Protein AF-0000000075734683 (afdb_homodimer)

InterPro domains:
  IPR002052 DNA methylase, N-6 adenine-specific, conserved site [PS00092] (254-260)
  IPR011639 Type II methyltransferase M.TaqI-like domain [PF07669] (234-326)
  IPR029063 S-adenosyl-L-methionine-dependent methyltransferase superfamily [G3DSA:3.40.50.150] (115-384)
  IPR029063 S-adenosyl-L-methionine-dependent methyltransferase superfamily [SSF53335] (118-366)
  IPR050953 N(4)/N(6)-adenine-specific DNA methyltransferase [PTHR33841] (115-588)

Radius of gyration: 37.83 Å; Cα contacts (8 Å, |Δi|>4): 2515; chains: 2; bounding box: 86×120×78 Å

Foldseek 3Di:
DDPPPPDDPDPPDFADQLAAADPCLVVLLVVLLVVLLVVLVVDDQVCQLLLLLVLLVLLQLLLQVRSQVSVVHHQDADDQPDDNPDDDDPVSSVSSNVNSNSLSNHRLLQSLQSSLQSSLSSHDPVVCQVQLQWAAFLQVLVVLVVVQVVLPDQLCQWQEEAAACFLANNQQVSLVVSVVNVPDDQLVVSLVSCQQRAAYEHQDSRRLSNNLRSNSSSSVVSCVSVVHGRHSRYDHDDSLPDDDPDLVQATLEYEEEWRWDWDDDPPVSCVVQVQQFDPTDIRVLSVVSSNLVRHDQQGKYKYKDFPALLADLGGLSSQLVCQPFWAWAEKEWEPDQPPSIPPGNTTIIITMTHGNDDQDKHWYWYWDQDPVRHIDTDGAEIWGQAPRRSHGTFDGPHVVCHLLSVLLSVFDDFLVLQQKAKDFFPDACVVVLVFADQDDDLQKAFEAELVLQDLVAEGHQDFDDPSGHGIGGADPVRVVQWAQAKFKKWFFFAAPPDPFLTTIYTDDNVRSVVGVTHGYHRRIMTIGGHPDDGLADRLLVSLCSSAPSVRSQLVSGDRDRTDDSRSNRSGRDHRSVLCVVLSVCSVVVHDSVVSNVSRVCRSNPDPVD/DPPPVPDDPDPPDFADQLAAADPCLVVLLVVLLVVLLVVLVVDDQVCQLLLLLVLLVLLQLLLQVRSQVSVVHHQDADDQPDDNPDDDDPVSSVSSNVNSNSLSNHRLLQSLQSSLQSSLSSHDPVVCQVQLQWAAFLQVLVVLVVVQVVLPDQLCQWQEEAAACFLANNQQVSLVVSVVNVPDDQLVVSLVRCQQRAAYEHQDSRRLSNNLRSNSSSSVVSCVSVVDGRHSRYDHDDSLPDDDPDLVQATLEYEEEWRWDWDDDDPVSCVVQVQQFDPTDIRVLSVVSSNLVRHDQQGKYKYKAFPALLADLGGLSSQLVCQPFWAWAEKEWEPDQPPSIPPGNTTIIITMTHGNDDQDKHWYWYWDQDPVRHIDTDGAEIWGQAPRRSHGTFAGPHVVCHLLSVLLSVFDDFLVLQQKAKDFFPDPCVVVLVFADQDDDLQKAFEAELVLQDLVAEGHQDFDDPSGHGIGGADPVRVVQWAQAKFKKWFFFAAPPDPFLTTIYTDDNVRSVVRVTHGYHRRIMTIGGHPDDGLADRLLVSLCSSAPSVRSQLVSGDRDRTDDSSSNRSGRDHRSVLCVVLSVCSVVVHDSVVSNVSRVCRSNPDPVD

Solvent-accessible surface area (backbone atoms only — not comparable to full-atom values): 63178 Å² total; per-residue (Å²): 136,81,82,73,76,74,74,73,84,79,77,72,78,69,52,65,55,46,34,69,80,49,93,52,27,70,60,17,44,53,43,41,38,46,19,48,28,45,39,32,67,73,43,60,72,89,49,16,52,39,41,32,52,33,38,43,50,44,12,51,50,31,20,38,50,46,27,12,63,65,71,72,40,85,62,84,58,74,76,75,79,60,83,71,80,40,81,71,43,62,41,55,47,52,50,21,33,47,44,11,44,40,32,22,32,31,28,48,58,53,26,41,38,53,53,41,45,39,39,44,58,21,34,47,67,71,57,31,55,76,58,29,59,67,73,60,49,55,31,57,42,53,50,45,50,49,52,40,43,75,72,62,56,50,54,70,72,45,28,38,35,19,67,46,32,43,42,22,54,49,60,45,59,48,50,50,47,27,52,59,57,58,53,96,62,60,48,60,57,53,49,51,46,41,58,72,23,39,38,29,23,16,66,50,56,60,33,33,40,43,24,53,34,50,46,38,60,75,41,38,69,43,27,62,76,57,74,48,76,73,60,90,35,59,45,72,39,60,55,85,75,59,75,80,90,52,82,90,66,40,18,42,28,32,38,44,50,55,35,56,54,79,49,87,66,55,68,70,50,43,63,74,46,42,77,44,48,33,88,67,44,40,42,39,59,53,49,48,53,50,42,61,71,41,28,29,81,74,13,34,40,33,39,44,42,63,41,49,57,34,35,34,66,44,24,24,32,36,39,29,46,32,53,65,42,25,19,52,50,33,38,32,39,41,68,63,35,74,72,66,41,85,94,41,88,54,35,38,28,38,37,32,25,28,26,68,43,68,85,49,71,15,45,26,26,33,30,45,77,45,93,86,53,43,59,46,76,39,79,11,43,65,28,59,81,51,91,54,45,50,53,57,42,56,39,39,79,37,52,83,32,30,65,52,50,59,42,43,73,68,36,82,28,29,38,58,75,36,26,31,46,57,40,61,25,68,34,59,58,88,81,42,59,90,36,52,26,47,33,84,49,96,71,38,28,50,29,44,40,46,75,14,45,32,87,86,40,42,63,43,94,45,46,85,55,90,93,46,42,38,15,31,45,66,55,92,85,37,62,84,42,56,42,71,68,58,31,29,36,30,43,18,73,32,46,86,88,44,96,53,57,44,35,18,11,53,46,55,54,66,58,31,63,73,59,60,30,30,32,38,31,49,48,20,30,36,41,29,59,40,100,70,85,44,79,49,53,62,69,45,51,27,51,48,43,52,23,67,62,45,30,53,54,46,56,26,37,48,59,48,44,61,52,49,48,60,47,56,44,61,38,64,32,77,51,73,80,74,41,54,68,54,48,50,40,54,74,66,63,52,59,68,68,60,52,43,52,53,49,45,35,68,64,69,42,60,85,86,110,136,82,81,73,73,74,74,73,82,77,76,71,79,68,50,66,55,46,34,68,82,49,93,52,28,72,60,17,45,53,42,41,38,45,18,46,28,44,40,32,68,73,44,61,72,88,48,15,53,38,41,31,52,33,39,44,51,44,12,51,50,29,20,37,50,45,27,12,62,65,71,72,41,86,63,84,59,73,76,72,80,58,84,72,79,39,80,72,42,62,42,57,47,49,48,21,33,47,43,12,45,41,32,22,32,30,30,46,57,52,27,41,37,53,53,40,44,38,38,45,57,20,34,47,67,71,57,31,54,75,58,29,59,66,71,59,48,58,32,57,43,51,50,46,52,48,52,42,43,75,71,62,58,49,54,70,71,45,27,37,34,19,67,48,32,44,42,22,54,50,61,45,57,49,51,52,49,26,52,61,60,58,55,96,61,60,48,60,57,54,49,52,47,42,57,72,22,39,40,28,23,15,66,49,54,61,33,32,39,44,23,54,34,51,44,37,60,74,39,40,68,42,27,63,76,57,73,47,76,72,60,90,35,59,45,72,39,60,56,86,75,60,73,80,88,51,80,90,67,40,17,42,29,32,40,43,52,54,34,56,52,80,48,88,66,53,69,70,51,43,62,74,46,41,78,43,47,34,86,67,44,41,43,39,58,53,48,49,54,51,42,61,71,42,29,31,80,74,12,32,38,33,40,43,43,65,42,49,55,34,35,36,68,45,24,25,33,36,39,29,47,32,51,65,43,25,20,51,52,36,38,31,39,40,67,63,34,75,75,66,41,85,94,43,89,56,37,36,27,37,36,32,25,29,26,66,42,68,86,50,72,14,45,26,27,32,30,44,77,44,94,86,51,44,60,47,75,40,80,11,43,65,29,57,80,51,90,53,44,50,51,57,44,54,39,39,79,37,53,82,33,30,66,53,49,59,42,43,74,68,36,86,28,30,37,58,73,38,27,33,44,57,40,62,24,67,34,60,58,89,79,41,57,88,37,52,24,51,32,86,48,96,71,37,29,50,29,45,41,46,74,13,44,32,88,88,40,43,64,45,95,46,45,84,55,90,94,47,42,36,15,32,45,64,55,91,84,38,62,83,43,57,43,69,69,56,29,30,37,28,42,18,70,33,46,86,87,46,97,53,56,44,35,19,11,52,46,56,54,68,60,31,63,73,60,60,30,29,32,37,30,49,47,20,30,37,41,29,59,41,99,71,85,44,80,49,52,61,68,44,49,26,52,48,44,52,24,66,64,44,29,53,53,47,57,26,38,48,59,48,45,60,51,49,45,59,47,56,46,61,39,64,32,78,51,74,79,74,41,54,67,55,47,52,39,54,74,67,63,51,56,68,68,59,51,43,52,54,50,46,35,68,64,72,43,60,85,87,110

Secondary structure (DSSP, 8-state):
----------------B-S---TTHHHHHHHHHHHHHHHHHTS-HHHHHHHHHHHHHHHHHHHHHHHHHHHTS---PPPPSS---PPPPHHHHHHHHHHHHHHTTSBHHHHHHHHHHHHHHHS-HHHHHHHT--PPPHHHHHHHHHHHHHTT--TTT--EEETT-TTTTTHHHHHHHHHHHH-S--HHHHHHHHHHHEEEEESSHHHHHHHHHHHHHHTHHHHHHHT-PPP--EEES-GGG---SSGGG-EEEEEE-PPPSEE---HHHHHHTGGG-SSSEEHHHHHHHHHHHHEEEEEEEEEEEESGGGT-GGGHHHHHHHHHH--EEEEEEE---SSSSTT--S-EEEEEEETT---PPEEEEEEEE-TTS-EEEEEEEEE---SSTTSPPP--SSGGGHHHHHHHHT--B-TTTTTEEEEE-SB-GGG-GGGEESS--TT-EEEE-GGGB-TTS-B-----STT--SEE---TT-GGGEE-S--EEEESB--TTSS-S--EEE--HHHHHHHS-EEEBTTEEEEEE-SSS-SS-HHHHHHHHTSHHHHHHHHHH--SSB--HHHHHT--B--GGGGHHHHHHHHTT--HHHHHHHHHHHHH--TT-/----------------B-S---TTHHHHHHHHHHHHHHHHHTS-HHHHHHHHHHHHHHHHHHHHHHHHHHHTS---PPPPSS---PPPPHHHHHHHHHHHHHHTTSBHHHHHHHHHHHHHHHS-HHHHHHHT--PPPHHHHHHHHHHHHHTT--TTT--EEETT-TTTTTHHHHHHHHHHHH-S--HHHHHHHHHHHEEEEESSHHHHHHHHHHHHHHTHHHHHHHT-PPP--EEES-GGG---SSGGG-EEEEEE-PPPSEE---HHHHHHTGGG-SSSEEHHHHHHHHHHHHEEEEEEEEEEEESGGGT-GGGHHHHHHHHHH--EEEEEEE---SSSSTT--S-EEEEEEETT---PPEEEEEEEE-TTS-EEEEEEEEE---SSTTSPPP--SSGGGHHHHHHHHT--B-TTTTTEEEEE-SB-GGG-GGGEESS--TT-EEEE-GGGB-TTS-B-----STT--SEE---TT-GGGEE-S--EEEESB--TTSS-S--EEE--HHHHHHHS-EEEBTTEEEEEE-SSS-SS-HHHHHHHHTSHHHHHHHHTT--SSB--HHHHHT--B--GGGGHHHHHHHHTT--HHHHHHHHHHHHH--TT-

Nearest PDB structures (foldseek):
  8fs2-assembly1_A  TM=7.202E-01  e=3.981E-20  Clostridioides difficile
  7rfk-assembly3_C  TM=6.805E-01  e=1.095E-20  Clostridioides difficile 630
  8cxt-assembly1_A  TM=6.981E-01  e=1.048E-19  Clostridioides difficile 630
  7lnj-assembly3_C  TM=6.291E-01  e=6.459E-20  Clostridioides difficile 630
  8vpg-assembly3_C  TM=6.767E-01  e=1.716E-18  Clostridioides difficile

pLDDT: mean 89.34, std 12.18, range [23.64, 98.75]

Organism: Rhodopseudomonas palustris (strain ATCC BAA-98 / CGA009) (NCBI:txid258594)

Structure (mmCIF, N/CA/C/O backbone):
data_AF-0000000075734683-model_v1
#
loop_
_entity.id
_entity.type
_entity.pdbx_description
1 polymer 'site-specific DNA-methyltransferase (adenine-specific)'
#
loop_
_atom_site.group_PDB
_atom_site.id
_atom_site.type_symbol
_atom_site.label_atom_id
_atom_site.label_alt_id
_atom_site.label_comp_id
_atom_site.label_asym_id
_atom_site.label_entity_id
_atom_site.label_seq_id
_atom_site.pdbx_PDB_ins_code
_atom_site.Cartn_x
_atom_site.Cartn_y
_atom_site.Cartn_z
_atom_site.occupancy
_atom_site.B_iso_or_equiv
_atom_site.auth_seq_id
_atom_site.auth_comp_id
_atom_site.auth_asym_id
_atom_site.auth_atom_id
_atom_site.pdbx_PDB_model_num
ATOM 1 N N . MET A 1 1 ? 13.906 61.562 -9.688 1 24.92 1 MET A N 1
ATOM 2 C CA . MET A 1 1 ? 13.375 60.812 -8.547 1 24.92 1 MET A CA 1
ATOM 3 C C . MET A 1 1 ? 13.742 59.344 -8.648 1 24.92 1 MET A C 1
ATOM 5 O O . MET A 1 1 ? 13.266 58.625 -9.531 1 24.92 1 MET A O 1
ATOM 9 N N . THR A 1 2 ? 15.016 58.906 -8.352 1 24.05 2 THR A N 1
ATOM 10 C CA . THR A 1 2 ? 15.844 57.812 -8.789 1 24.05 2 THR A CA 1
ATOM 11 C C . THR A 1 2 ? 15.406 56.5 -8.117 1 24.05 2 THR A C 1
ATOM 13 O O . THR A 1 2 ? 15.312 56.438 -6.887 1 24.05 2 THR A O 1
ATOM 16 N N . ALA A 1 3 ? 14.492 55.688 -8.836 1 29.78 3 ALA A N 1
ATOM 17 C CA . ALA A 1 3 ? 13.883 54.406 -8.461 1 29.78 3 ALA A CA 1
ATOM 18 C C . ALA A 1 3 ? 14.922 53.438 -7.895 1 29.78 3 ALA A C 1
ATOM 20 O O . ALA A 1 3 ? 15.742 52.906 -8.641 1 29.78 3 ALA A O 1
ATOM 21 N N . THR A 1 4 ? 15.469 53.875 -6.664 1 27.91 4 THR A N 1
ATOM 22 C CA . THR A 1 4 ? 16.484 53 -6.039 1 27.91 4 THR A CA 1
ATOM 23 C C . THR A 1 4 ? 15.977 51.594 -5.906 1 27.91 4 THR A C 1
ATOM 25 O O . THR A 1 4 ? 14.945 51.344 -5.285 1 27.91 4 THR A O 1
ATOM 28 N N . THR A 1 5 ? 16.188 50.75 -6.883 1 30.11 5 THR A N 1
ATOM 29 C CA . THR A 1 5 ? 15.859 49.344 -7.016 1 30.11 5 THR A CA 1
ATOM 30 C C . THR A 1 5 ? 16.328 48.562 -5.793 1 30.11 5 THR A C 1
ATOM 32 O O . THR A 1 5 ? 17.531 48.438 -5.555 1 30.11 5 THR A O 1
ATOM 35 N N . ARG A 1 6 ? 15.602 48.625 -4.621 1 26.2 6 ARG A N 1
ATOM 36 C CA . ARG A 1 6 ? 15.898 47.906 -3.385 1 26.2 6 ARG A CA 1
ATOM 37 C C . ARG A 1 6 ? 16.156 46.438 -3.66 1 26.2 6 ARG A C 1
ATOM 39 O O . ARG A 1 6 ? 15.32 45.781 -4.27 1 26.2 6 ARG A O 1
ATOM 46 N N . LYS A 1 7 ? 17.438 46.25 -3.693 1 34.06 7 LYS A N 1
ATOM 47 C CA . LYS A 1 7 ? 18.078 44.938 -3.783 1 34.06 7 LYS A CA 1
ATOM 48 C C . LYS A 1 7 ? 17.312 43.875 -2.959 1 34.06 7 LYS A C 1
ATOM 50 O O . LYS A 1 7 ? 16.953 44.156 -1.809 1 34.06 7 LYS A O 1
ATOM 55 N N . SER A 1 8 ? 16.609 43 -3.582 1 30.86 8 SER A N 1
ATOM 56 C CA . SER A 1 8 ? 15.875 41.844 -3.104 1 30.86 8 SER A CA 1
ATOM 57 C C . SER A 1 8 ? 16.547 41.219 -1.888 1 30.86 8 SER A C 1
ATOM 59 O O . SER A 1 8 ? 17.766 41.312 -1.746 1 30.86 8 SER A O 1
ATOM 61 N N . PRO A 1 9 ? 15.906 40.969 -0.695 1 33.41 9 PRO A N 1
ATOM 62 C CA . PRO A 1 9 ? 16.438 40.438 0.562 1 33.41 9 PRO A CA 1
ATOM 63 C C . PRO A 1 9 ? 17.422 39.281 0.348 1 33.41 9 PRO A C 1
ATOM 65 O O . PRO A 1 9 ? 17.297 38.531 -0.621 1 33.41 9 PRO A O 1
ATOM 68 N N . THR A 1 10 ? 18.703 39.312 0.816 1 31.86 10 THR A N 1
ATOM 69 C CA . THR A 1 10 ? 19.891 38.469 0.898 1 31.86 10 THR A CA 1
ATOM 70 C C . THR A 1 10 ? 19.531 37.062 1.37 1 31.86 10 THR A C 1
ATOM 72 O O . THR A 1 10 ? 18.875 36.906 2.408 1 31.86 10 THR A O 1
ATOM 75 N N . SER A 1 11 ? 19.156 36.094 0.564 1 36.88 11 SER A N 1
ATOM 76 C CA . SER A 1 11 ? 19.109 34.656 0.831 1 36.88 11 SER A CA 1
ATOM 77 C C . SER A 1 11 ? 20.172 34.25 1.837 1 36.88 11 SER A C 1
ATOM 79 O O . SER A 1 11 ? 21.359 34.5 1.632 1 36.88 11 SER A O 1
ATOM 81 N N . PHE A 1 12 ? 19.984 34.312 3.135 1 36.06 12 PHE A N 1
ATOM 82 C CA . PHE A 1 12 ? 20.922 33.812 4.137 1 36.06 12 PHE A CA 1
ATOM 83 C C . PHE A 1 12 ? 21.594 32.531 3.676 1 36.06 12 PHE A C 1
ATOM 85 O O . PHE A 1 12 ? 20.953 31.688 3.055 1 36.06 12 PHE A O 1
ATOM 92 N N . PRO A 1 13 ? 22.859 32.469 3.711 1 41.28 13 PRO A N 1
ATOM 93 C CA . PRO A 1 13 ? 23.609 31.328 3.23 1 41.28 13 PRO A CA 1
ATOM 94 C C . PRO A 1 13 ? 23.172 30.016 3.9 1 41.28 13 PRO A C 1
ATOM 96 O O . PRO A 1 13 ? 22.922 30 5.109 1 41.28 13 PRO A O 1
ATOM 99 N N . ARG A 1 14 ? 22.516 29.203 3.254 1 51.72 14 ARG A N 1
ATOM 100 C CA . ARG A 1 14 ? 22.266 27.828 3.68 1 51.72 14 ARG A CA 1
ATOM 101 C C . ARG A 1 14 ? 23.484 27.25 4.398 1 51.72 14 ARG A C 1
ATOM 103 O O . ARG A 1 14 ? 24.594 27.766 4.27 1 51.72 14 ARG A O 1
ATOM 110 N N . GLY A 1 15 ? 23.156 26.438 5.488 1 57.25 15 GLY A N 1
ATOM 111 C CA . GLY A 1 15 ? 24.219 25.797 6.238 1 57.25 15 GLY A CA 1
ATOM 112 C C . GLY A 1 15 ? 25.344 25.281 5.359 1 57.25 15 GLY A C 1
ATOM 113 O O . GLY A 1 15 ? 25.172 25.125 4.148 1 57.25 15 GLY A O 1
ATOM 114 N N . ARG A 1 16 ? 26.547 25.203 5.836 1 63.75 16 ARG A N 1
ATOM 115 C CA . ARG A 1 16 ? 27.766 24.766 5.156 1 63.75 16 ARG A CA 1
ATOM 116 C C . ARG A 1 16 ? 27.656 23.297 4.754 1 63.75 16 ARG A C 1
ATOM 118 O O . ARG A 1 16 ? 27.062 22.484 5.477 1 63.75 16 ARG A O 1
ATOM 125 N N . ARG A 1 17 ? 27.984 23 3.521 1 71.38 17 ARG A N 1
ATOM 126 C CA . ARG A 1 17 ? 28.188 21.625 3.072 1 71.38 17 ARG A CA 1
ATOM 127 C C . ARG A 1 17 ? 29.484 21.047 3.648 1 71.38 17 ARG A C 1
ATOM 129 O O . ARG A 1 17 ? 30.531 21.703 3.621 1 71.38 17 ARG A O 1
ATOM 136 N N . LEU A 1 18 ? 29.312 19.938 4.234 1 75.31 18 LEU A N 1
ATOM 137 C CA . LEU A 1 18 ? 30.484 19.375 4.902 1 75.31 18 LEU A CA 1
ATOM 138 C C . LEU A 1 18 ? 31.109 18.266 4.066 1 75.31 18 LEU A C 1
ATOM 140 O O . LEU A 1 18 ? 32 17.562 4.535 1 75.31 18 LEU A O 1
ATOM 144 N N . GLY A 1 19 ? 30.516 17.984 2.822 1 70.69 19 GLY A N 1
ATOM 145 C CA . GLY A 1 19 ? 31.047 16.969 1.946 1 70.69 19 GLY A CA 1
ATOM 146 C C . GLY A 1 19 ? 31.078 17.375 0.486 1 70.69 19 GLY A C 1
ATOM 147 O O . GLY A 1 19 ? 30.703 18.5 0.147 1 70.69 19 GLY A O 1
ATOM 148 N N . PRO A 1 20 ? 31.656 16.375 -0.281 1 70.38 20 PRO A N 1
ATOM 149 C CA . PRO A 1 20 ? 31.703 16.688 -1.711 1 70.38 20 PRO A CA 1
ATOM 150 C C . PRO A 1 20 ? 30.312 16.719 -2.354 1 70.38 20 PRO A C 1
ATOM 152 O O . PRO A 1 20 ? 29.391 16.062 -1.868 1 70.38 20 PRO A O 1
ATOM 155 N N . LEU A 1 21 ? 30.234 17.562 -3.342 1 71.56 21 LEU A N 1
ATOM 156 C CA . LEU A 1 21 ? 28.969 17.688 -4.043 1 71.56 21 LEU A CA 1
ATOM 157 C C . LEU A 1 21 ? 28.609 16.406 -4.789 1 71.56 21 LEU A C 1
ATOM 159 O O . LEU A 1 21 ? 29.453 15.844 -5.484 1 71.56 21 LEU A O 1
ATOM 163 N N . VAL A 1 22 ? 27.531 15.859 -4.477 1 73.75 22 VAL A N 1
ATOM 164 C CA . VAL A 1 22 ? 26.922 14.758 -5.211 1 73.75 22 VAL A CA 1
ATOM 165 C C . VAL A 1 22 ? 25.641 15.234 -5.891 1 73.75 22 VAL A C 1
ATOM 167 O O . VAL A 1 22 ? 24.609 15.438 -5.23 1 73.75 22 VAL A O 1
ATOM 170 N N . PRO A 1 23 ? 25.656 15.469 -7.195 1 73 23 PRO A N 1
ATOM 171 C CA . PRO A 1 23 ? 24.578 16.156 -7.898 1 73 23 PRO A CA 1
ATOM 172 C C . PRO A 1 23 ? 23.219 15.516 -7.668 1 73 23 PRO A C 1
ATOM 174 O O . PRO A 1 23 ? 22.203 16.219 -7.621 1 73 23 PRO A O 1
ATOM 177 N N . ASP A 1 24 ? 23.156 14.227 -7.422 1 85.31 24 ASP A N 1
ATOM 178 C CA . ASP A 1 24 ? 21.828 13.617 -7.344 1 85.31 24 ASP A CA 1
ATOM 179 C C . ASP A 1 24 ? 21.422 13.375 -5.891 1 85.31 24 ASP A C 1
ATOM 181 O O . ASP A 1 24 ? 20.547 12.555 -5.613 1 85.31 24 ASP A O 1
ATOM 185 N N . ALA A 1 25 ? 22 14.086 -4.984 1 86.56 25 ALA A N 1
ATOM 186 C CA . ALA A 1 25 ? 21.828 13.797 -3.564 1 86.56 25 ALA A CA 1
ATOM 187 C C . ALA A 1 25 ? 20.359 13.914 -3.158 1 86.56 25 ALA A C 1
ATOM 189 O O . ALA A 1 25 ? 19.812 13.016 -2.514 1 86.56 25 ALA A O 1
ATOM 190 N N . PRO A 1 26 ? 19.656 15 -3.586 1 84.62 26 PRO A N 1
ATOM 191 C CA . PRO A 1 26 ? 18.266 15.094 -3.166 1 84.62 26 PRO A CA 1
ATOM 192 C C . PRO A 1 26 ? 17.422 13.93 -3.668 1 84.62 26 PRO A C 1
ATOM 194 O O . PRO A 1 26 ? 16.609 13.375 -2.914 1 84.62 26 PRO A O 1
ATOM 197 N N . VAL A 1 27 ? 17.688 13.539 -4.855 1 89.25 27 VAL A N 1
ATOM 198 C CA . VAL A 1 27 ? 16.938 12.445 -5.461 1 89.25 27 VAL A CA 1
ATOM 199 C C . VAL A 1 27 ? 17.312 11.125 -4.801 1 89.25 27 VAL A C 1
ATOM 201 O O . VAL A 1 27 ? 16.453 10.281 -4.539 1 89.25 27 VAL A O 1
ATOM 204 N N . SER A 1 28 ? 18.562 10.984 -4.551 1 92.81 28 SER A N 1
ATOM 205 C CA . SER A 1 28 ? 19.062 9.773 -3.908 1 92.81 28 SER A CA 1
ATOM 206 C C . SER A 1 28 ? 18.5 9.625 -2.496 1 92.81 28 SER A C 1
ATOM 208 O O . SER A 1 28 ? 18.156 8.523 -2.074 1 92.81 28 SER A O 1
ATOM 210 N N . LEU A 1 29 ? 18.469 10.719 -1.813 1 93.62 29 LEU A N 1
ATOM 211 C CA . LEU A 1 29 ? 17.984 10.695 -0.439 1 93.62 29 LEU A CA 1
ATOM 212 C C . LEU A 1 29 ? 16.484 10.391 -0.399 1 93.62 29 LEU A C 1
ATOM 214 O O . LEU A 1 29 ? 16.031 9.633 0.46 1 93.62 29 LEU A O 1
ATOM 218 N N . GLN A 1 30 ? 15.789 10.977 -1.32 1 91.25 30 GLN A N 1
ATOM 219 C CA . GLN A 1 30 ? 14.367 10.672 -1.407 1 91.25 30 GLN A CA 1
ATOM 220 C C . GLN A 1 30 ? 14.141 9.195 -1.714 1 91.25 30 GLN A C 1
ATOM 222 O O . GLN A 1 30 ? 13.289 8.547 -1.1 1 91.25 30 GLN A O 1
ATOM 227 N N . ALA A 1 31 ? 14.867 8.656 -2.643 1 94.56 31 ALA A N 1
ATOM 228 C CA . ALA A 1 31 ? 14.789 7.234 -2.988 1 94.56 31 ALA A CA 1
ATOM 229 C C . ALA A 1 31 ? 15.117 6.359 -1.785 1 94.56 31 ALA A C 1
ATOM 231 O O . ALA A 1 31 ? 14.414 5.383 -1.506 1 94.56 31 ALA A O 1
ATOM 232 N N . GLY A 1 32 ? 16.188 6.703 -1.137 1 96.31 32 GLY A N 1
ATOM 233 C CA . GLY A 1 32 ? 16.594 5.938 0.025 1 96.31 32 GLY A CA 1
ATOM 234 C C . GLY A 1 32 ? 15.57 5.918 1.134 1 96.31 32 GLY A C 1
ATOM 235 O O . GLY A 1 32 ? 15.391 4.902 1.808 1 96.31 32 GLY A O 1
ATOM 236 N N . ARG A 1 33 ? 14.969 7.035 1.329 1 94.88 33 ARG A N 1
ATOM 237 C CA . ARG A 1 33 ? 13.938 7.113 2.355 1 94.88 33 ARG A CA 1
ATOM 238 C C . ARG A 1 33 ? 12.773 6.176 2.031 1 94.88 33 ARG A C 1
ATOM 240 O O . ARG A 1 33 ? 12.266 5.48 2.914 1 94.88 33 ARG A O 1
ATOM 247 N N . VAL A 1 34 ? 12.367 6.156 0.803 1 95.31 34 VAL A N 1
ATOM 248 C CA . VAL A 1 34 ? 11.297 5.277 0.357 1 95.31 34 VAL A CA 1
ATOM 249 C C . VAL A 1 34 ? 11.688 3.82 0.592 1 95.31 34 VAL A C 1
ATOM 251 O O . VAL A 1 34 ? 10.867 3.02 1.062 1 95.31 34 VAL A O 1
ATOM 254 N N . MET A 1 35 ? 12.867 3.486 0.249 1 97.56 35 MET A N 1
ATOM 255 C CA . MET A 1 35 ? 13.391 2.137 0.439 1 97.56 35 MET A CA 1
ATOM 256 C C . MET A 1 35 ? 13.398 1.759 1.917 1 97.56 35 MET A C 1
ATOM 258 O O . MET A 1 35 ? 12.945 0.674 2.285 1 97.56 35 MET A O 1
ATOM 262 N N . ALA A 1 36 ? 13.859 2.701 2.73 1 97.62 36 ALA A N 1
ATOM 263 C CA . ALA A 1 36 ? 13.953 2.453 4.168 1 97.62 36 ALA A CA 1
ATOM 264 C C . ALA A 1 36 ? 12.57 2.246 4.777 1 97.62 36 ALA A C 1
ATOM 266 O O . ALA A 1 36 ? 12.375 1.351 5.605 1 97.62 36 ALA A O 1
ATOM 267 N N . GLU A 1 37 ? 11.688 3.111 4.398 1 96.19 37 GLU A N 1
ATOM 268 C CA . GLU A 1 37 ? 10.32 3.006 4.891 1 96.19 37 GLU A CA 1
ATOM 269 C C . GLU A 1 37 ? 9.703 1.661 4.516 1 96.19 37 GLU A C 1
ATOM 271 O O . GLU A 1 37 ? 9.062 1.012 5.352 1 96.19 37 GLU A O 1
ATOM 276 N N . ALA A 1 38 ? 9.875 1.245 3.301 1 96.38 38 ALA A N 1
ATOM 277 C CA . ALA A 1 38 ? 9.312 -0.02 2.828 1 96.38 38 ALA A CA 1
ATOM 278 C C . ALA A 1 38 ? 9.93 -1.202 3.568 1 96.38 38 ALA A C 1
ATOM 280 O O . ALA A 1 38 ? 9.234 -2.154 3.924 1 96.38 38 ALA A O 1
ATOM 281 N N . TRP A 1 39 ? 11.203 -1.205 3.709 1 97.12 39 TRP A N 1
ATOM 282 C CA . TRP A 1 39 ? 11.883 -2.262 4.449 1 97.12 39 TRP A CA 1
ATOM 283 C C . TRP A 1 39 ? 11.352 -2.365 5.871 1 97.12 39 TRP A C 1
ATOM 285 O O . TRP A 1 39 ? 11.031 -3.459 6.344 1 97.12 39 TRP A O 1
ATOM 295 N N . SER A 1 40 ? 11.281 -1.195 6.516 1 97 40 SER A N 1
ATOM 296 C CA . SER A 1 40 ? 10.805 -1.174 7.895 1 97 40 SER A CA 1
ATOM 297 C C . SER A 1 40 ? 9.383 -1.722 7.992 1 97 40 SER A C 1
ATOM 299 O O . SER A 1 40 ? 9.039 -2.395 8.969 1 97 40 SER A O 1
ATOM 301 N N . ALA A 1 41 ? 8.578 -1.449 7.078 1 95.12 41 ALA A N 1
ATOM 302 C CA . ALA A 1 41 ? 7.176 -1.853 7.074 1 95.12 41 ALA A CA 1
ATOM 303 C C . ALA A 1 41 ? 7.039 -3.371 7.008 1 95.12 41 ALA A C 1
ATOM 305 O O . ALA A 1 41 ? 5.988 -3.922 7.344 1 95.12 41 ALA A O 1
ATOM 306 N N . GLN A 1 42 ? 8.055 -4.094 6.508 1 93.25 42 GLN A N 1
ATOM 307 C CA . GLN A 1 42 ? 8.023 -5.547 6.426 1 93.25 42 GLN A CA 1
ATOM 308 C C . GLN A 1 42 ? 8.297 -6.184 7.785 1 93.25 42 GLN A C 1
ATOM 310 O O . GLN A 1 42 ? 8.039 -7.371 7.988 1 93.25 42 GLN A O 1
ATOM 315 N N . LEU A 1 43 ? 8.844 -5.406 8.727 1 94.62 43 LEU A N 1
ATOM 316 C CA . LEU A 1 43 ? 9.219 -5.922 10.039 1 94.62 43 LEU A CA 1
ATOM 317 C C . LEU A 1 43 ? 8.008 -5.973 10.961 1 94.62 43 LEU A C 1
ATOM 319 O O . LEU A 1 43 ? 7.055 -5.207 10.789 1 94.62 43 LEU A O 1
ATOM 323 N N . PRO A 1 44 ? 8.023 -6.93 11.953 1 93 44 PRO A N 1
ATOM 324 C CA . PRO A 1 44 ? 7 -6.859 13 1 93 44 PRO A CA 1
ATOM 325 C C . PRO A 1 44 ? 6.941 -5.496 13.68 1 93 44 PRO A C 1
ATOM 327 O O . PRO A 1 44 ? 7.984 -4.875 13.914 1 93 44 PRO A O 1
ATOM 330 N N . GLU A 1 45 ? 5.785 -5.012 13.914 1 91.5 45 GLU A N 1
ATOM 331 C CA . GLU A 1 45 ? 5.559 -3.66 14.414 1 91.5 45 GLU A CA 1
ATOM 332 C C . GLU A 1 45 ? 6.395 -3.387 15.664 1 91.5 45 GLU A C 1
ATOM 334 O O . GLU A 1 45 ? 6.941 -2.293 15.828 1 91.5 45 GLU A O 1
ATOM 339 N N . GLN A 1 46 ? 6.617 -4.355 16.531 1 92 46 GLN A N 1
ATOM 340 C CA . GLN A 1 46 ? 7.324 -4.184 17.797 1 92 46 GLN A CA 1
ATOM 341 C C . GLN A 1 46 ? 8.82 -3.979 17.562 1 92 46 GLN A C 1
ATOM 343 O O . GLN A 1 46 ? 9.523 -3.465 18.438 1 92 46 GLN A O 1
ATOM 348 N N . ARG A 1 47 ? 9.289 -4.336 16.391 1 94.94 47 ARG A N 1
ATOM 349 C CA . ARG A 1 47 ? 10.719 -4.27 16.109 1 94.94 47 ARG A CA 1
ATOM 350 C C . ARG A 1 47 ? 11.047 -3.055 15.25 1 94.94 47 ARG A C 1
ATOM 352 O O . ARG A 1 47 ? 12.219 -2.701 15.094 1 94.94 47 ARG A O 1
ATOM 359 N N . ARG A 1 48 ? 10.047 -2.414 14.766 1 96.06 48 ARG A N 1
ATOM 360 C CA . ARG A 1 48 ? 10.25 -1.36 13.781 1 96.06 48 ARG A CA 1
ATOM 361 C C . ARG A 1 48 ? 11 -0.18 14.383 1 96.06 48 ARG A C 1
ATOM 363 O O . ARG A 1 48 ? 11.914 0.37 13.766 1 96.06 48 ARG A O 1
ATOM 370 N N . GLN A 1 49 ? 10.633 0.193 15.57 1 96.12 49 GLN A N 1
ATOM 371 C CA . GLN A 1 49 ? 11.297 1.331 16.188 1 96.12 49 GLN A CA 1
ATOM 372 C C . GLN A 1 49 ? 12.773 1.027 16.453 1 96.12 49 GLN A C 1
ATOM 374 O O . GLN A 1 49 ? 13.641 1.875 16.219 1 96.12 49 GLN A O 1
ATOM 379 N N . HIS A 1 50 ? 13.078 -0.145 16.938 1 97.38 50 HIS A N 1
ATOM 380 C CA . HIS A 1 50 ? 14.453 -0.552 17.203 1 97.38 50 HIS A CA 1
ATOM 381 C C . HIS A 1 50 ? 15.273 -0.59 15.914 1 97.38 50 HIS A C 1
ATOM 383 O O . HIS A 1 50 ? 16.438 -0.192 15.898 1 97.38 50 HIS A O 1
ATOM 389 N N . ALA A 1 51 ? 14.641 -1.083 14.859 1 97.94 51 ALA A N 1
ATOM 390 C CA . ALA A 1 51 ? 15.297 -1.106 13.555 1 97.94 51 ALA A CA 1
ATOM 391 C C . ALA A 1 51 ? 15.57 0.308 13.055 1 97.94 51 ALA A C 1
ATOM 393 O O . ALA A 1 51 ? 16.641 0.578 12.492 1 97.94 51 ALA A O 1
ATOM 394 N N . ALA A 1 52 ? 14.609 1.206 13.289 1 97.88 52 ALA A N 1
ATOM 395 C CA . ALA A 1 52 ? 14.766 2.598 12.875 1 97.88 52 ALA A CA 1
ATOM 396 C C . ALA A 1 52 ? 15.922 3.262 13.625 1 97.88 52 ALA A C 1
ATOM 398 O O . ALA A 1 52 ? 16.703 4.008 13.031 1 97.88 52 ALA A O 1
ATOM 399 N N . TRP A 1 53 ? 16.062 2.973 14.938 1 98.19 53 TRP A N 1
ATOM 400 C CA . TRP A 1 53 ? 17.172 3.498 15.734 1 98.19 53 TRP A CA 1
ATOM 401 C C . TRP A 1 53 ? 18.516 3.078 15.148 1 98.19 53 TRP A C 1
ATOM 403 O O . TRP A 1 53 ? 19.391 3.914 14.945 1 98.19 53 TRP A O 1
ATOM 413 N N . SER A 1 54 ? 18.609 1.806 14.859 1 98.44 54 SER A N 1
ATOM 414 C CA . SER A 1 54 ? 19.859 1.267 14.336 1 98.44 54 SER A CA 1
ATOM 415 C C . SER A 1 54 ? 20.172 1.838 12.953 1 98.44 54 SER A C 1
ATOM 417 O O . SER A 1 54 ? 21.312 2.205 12.672 1 98.44 54 SER A O 1
ATOM 419 N N . PHE A 1 55 ? 19.203 1.894 12.117 1 98.5 55 PHE A N 1
ATOM 420 C CA . PHE A 1 55 ? 19.375 2.359 10.742 1 98.5 55 PHE A CA 1
ATOM 421 C C . PHE A 1 55 ? 19.828 3.814 10.719 1 98.5 55 PHE A C 1
ATOM 423 O O . PHE A 1 55 ? 20.812 4.148 10.07 1 98.5 55 PHE A O 1
ATOM 430 N N . VAL A 1 56 ? 19.109 4.691 11.438 1 98.31 56 VAL A N 1
ATOM 431 C CA . VAL A 1 56 ? 19.391 6.121 11.391 1 98.31 56 VAL A CA 1
ATOM 432 C C . VAL A 1 56 ? 20.703 6.418 12.102 1 98.31 56 VAL A C 1
ATOM 434 O O . VAL A 1 56 ? 21.453 7.312 11.695 1 98.31 56 VAL A O 1
ATOM 437 N N . THR A 1 57 ? 21 5.684 13.188 1 98.19 57 THR A N 1
ATOM 438 C CA . THR A 1 57 ? 22.297 5.82 13.828 1 98.19 57 THR A CA 1
ATOM 439 C C . THR A 1 57 ? 23.422 5.539 12.836 1 98.19 57 THR A C 1
ATOM 441 O O . THR A 1 57 ? 24.391 6.301 12.75 1 98.19 57 THR A O 1
ATOM 444 N N . GLU A 1 58 ? 23.25 4.449 12.062 1 97.88 58 GLU A N 1
ATOM 445 C CA . GLU A 1 58 ? 24.25 4.098 11.047 1 97.88 58 GLU A CA 1
ATOM 446 C C . GLU A 1 58 ? 24.375 5.203 10.008 1 97.88 58 GLU A C 1
ATOM 448 O O . GLU A 1 58 ? 25.484 5.516 9.57 1 97.88 58 GLU A O 1
ATOM 453 N N . ALA A 1 59 ? 23.328 5.797 9.609 1 97.88 59 ALA A N 1
ATOM 454 C CA . ALA A 1 59 ? 23.344 6.875 8.625 1 97.88 59 ALA A CA 1
ATOM 455 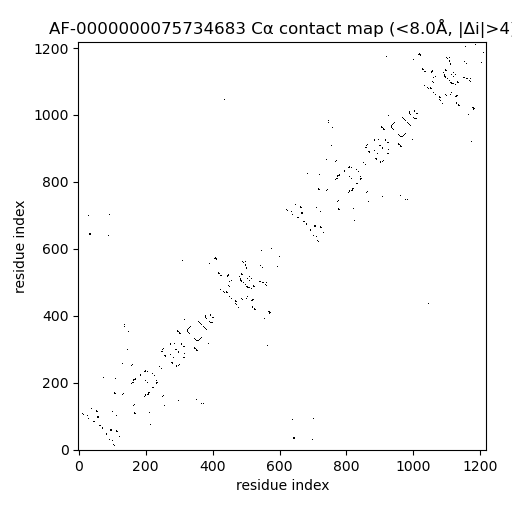C C . ALA A 1 59 ? 24.062 8.102 9.172 1 97.88 59 ALA A C 1
ATOM 457 O O . ALA A 1 59 ? 24.906 8.703 8.484 1 97.88 59 ALA A O 1
ATOM 458 N N . VAL A 1 60 ? 23.766 8.477 10.422 1 97.31 60 VAL A N 1
ATOM 459 C CA . VAL A 1 60 ? 24.359 9.648 11.047 1 97.31 60 VAL A CA 1
ATOM 460 C C . VAL A 1 60 ? 25.859 9.43 11.227 1 97.31 60 VAL A C 1
ATOM 462 O O . VAL A 1 60 ? 26.672 10.328 10.992 1 97.31 60 VAL A O 1
ATOM 465 N N . ARG A 1 61 ? 26.219 8.234 11.625 1 96.31 61 ARG A N 1
ATOM 466 C CA . ARG A 1 61 ? 27.641 7.902 11.773 1 96.31 61 ARG A CA 1
ATOM 467 C C . ARG A 1 61 ? 28.359 8.008 10.43 1 96.31 61 ARG A C 1
ATOM 469 O O . ARG A 1 61 ? 29.484 8.492 10.367 1 96.31 61 ARG A O 1
ATOM 476 N N . SER A 1 62 ? 27.672 7.477 9.438 1 95.94 62 SER A N 1
ATOM 477 C CA . SER A 1 62 ? 28.25 7.566 8.102 1 95.94 62 SER A CA 1
ATOM 478 C C . SER A 1 62 ? 28.406 9.023 7.664 1 95.94 62 SER A C 1
ATOM 480 O O . SER A 1 62 ? 29.406 9.383 7.043 1 95.94 62 SER A O 1
ATOM 482 N N . TYR A 1 63 ? 27.438 9.844 7.953 1 96.12 63 TYR A N 1
ATOM 483 C CA . TYR A 1 63 ? 27.547 11.273 7.699 1 96.12 63 TYR A CA 1
ATOM 484 C C . TYR A 1 63 ? 28.75 11.875 8.414 1 96.12 63 TYR A C 1
ATOM 486 O O . TYR A 1 63 ? 29.547 12.602 7.812 1 96.12 63 TYR A O 1
ATOM 494 N N . ALA A 1 64 ? 28.828 11.602 9.695 1 94.88 64 ALA A N 1
ATOM 495 C CA . ALA A 1 64 ? 29.906 12.148 10.508 1 94.88 64 ALA A CA 1
ATOM 496 C C . ALA A 1 64 ? 31.281 11.719 9.984 1 94.88 64 ALA A C 1
ATOM 498 O O . ALA A 1 64 ? 32.219 12.516 9.969 1 94.88 64 ALA A O 1
ATOM 499 N N . GLN A 1 65 ? 31.344 10.492 9.57 1 93.75 65 GLN A N 1
ATOM 500 C CA . GLN A 1 65 ? 32.594 9.977 9.016 1 93.75 65 GLN A CA 1
ATOM 501 C C . GLN A 1 65 ? 32.969 10.719 7.73 1 93.75 65 GLN A C 1
ATOM 503 O O . GLN A 1 65 ? 34.094 11.156 7.566 1 93.75 65 GLN A O 1
ATOM 508 N N . ALA A 1 66 ? 32 10.82 6.859 1 92.38 66 ALA A N 1
ATOM 509 C CA . ALA A 1 66 ? 32.25 11.523 5.598 1 92.38 66 ALA A CA 1
ATOM 510 C C . ALA A 1 66 ? 32.625 12.984 5.84 1 92.38 66 ALA A C 1
ATOM 512 O O . ALA A 1 66 ? 33.531 13.516 5.191 1 92.38 66 ALA A O 1
ATOM 513 N N . ALA A 1 67 ? 31.922 13.633 6.73 1 91.12 67 ALA A N 1
ATOM 514 C CA . ALA A 1 67 ? 32.219 15.016 7.086 1 91.12 67 ALA A CA 1
ATOM 515 C C . ALA A 1 67 ? 33.625 15.141 7.68 1 91.12 67 ALA A C 1
ATOM 517 O O . ALA A 1 67 ? 34.344 16.094 7.379 1 91.12 67 ALA A O 1
ATOM 518 N N . GLY A 1 68 ? 33.938 14.219 8.523 1 89.62 68 GLY A N 1
ATOM 519 C CA . GLY A 1 68 ? 35.25 14.211 9.109 1 89.62 68 GLY A CA 1
ATOM 520 C C . GLY A 1 68 ? 36.375 14.078 8.078 1 89.62 68 GLY A C 1
ATOM 521 O O . GLY A 1 68 ? 37.406 14.727 8.195 1 89.62 68 GLY A O 1
ATOM 522 N N . GLU A 1 69 ? 36.156 13.227 7.164 1 88.75 69 GLU A N 1
ATOM 523 C CA . GLU A 1 69 ? 37.125 13.055 6.086 1 88.75 69 GLU A CA 1
ATOM 524 C C . GLU A 1 69 ? 37.312 14.352 5.32 1 88.75 69 GLU A C 1
ATOM 526 O O . GLU A 1 69 ? 38.469 14.695 4.957 1 88.75 69 GLU A O 1
ATOM 531 N N . THR A 1 70 ? 36.312 15.023 5.07 1 84.38 70 THR A N 1
ATOM 532 C CA . THR A 1 70 ? 36.375 16.281 4.348 1 84.38 70 THR A CA 1
ATOM 533 C C . THR A 1 70 ? 37.094 17.344 5.188 1 84.38 70 THR A C 1
ATOM 535 O O . THR A 1 70 ? 37.875 18.141 4.664 1 84.38 70 THR A O 1
ATOM 538 N N . LEU A 1 71 ? 36.781 17.344 6.512 1 83.44 71 LEU A N 1
ATOM 539 C CA . LEU A 1 71 ? 37.344 18.344 7.418 1 83.44 71 LEU A CA 1
ATOM 540 C C . LEU A 1 71 ? 38.75 17.953 7.855 1 83.44 71 LEU A C 1
ATOM 542 O O . LEU A 1 71 ? 39.5 18.766 8.406 1 83.44 71 LEU A O 1
ATOM 546 N N . GLY A 1 72 ? 39.125 16.703 7.555 1 81.38 72 GLY A N 1
ATOM 547 C CA . GLY A 1 72 ? 40.469 16.219 7.938 1 81.38 72 GLY A CA 1
ATOM 548 C C . GLY A 1 72 ? 40.562 15.859 9.406 1 81.38 72 GLY A C 1
ATOM 549 O O . GLY A 1 72 ? 41.625 15.898 9.992 1 81.38 72 GLY A O 1
ATOM 550 N N . CYS A 1 73 ? 39.375 15.734 10.023 1 81.44 73 CYS A N 1
ATOM 551 C CA . CYS A 1 73 ? 39.344 15.359 11.43 1 81.44 73 CYS A CA 1
ATOM 552 C C . CYS A 1 73 ? 38.125 14.5 11.758 1 81.44 73 CYS A C 1
ATOM 554 O O . CYS A 1 73 ? 37.094 14.594 11.086 1 81.44 73 CYS A O 1
ATOM 556 N N . SER A 1 74 ? 38.375 13.672 12.734 1 84.75 74 SER A N 1
ATOM 557 C CA . SER A 1 74 ? 37.25 12.844 13.188 1 84.75 74 SER A CA 1
ATOM 558 C C . SER A 1 74 ? 36.219 13.656 13.969 1 84.75 74 SER A C 1
ATOM 560 O O . SER A 1 74 ? 36.594 14.516 14.773 1 84.75 74 SER A O 1
ATOM 562 N N . LEU A 1 75 ? 35 13.508 13.617 1 87.06 75 LEU A N 1
ATOM 563 C CA . LEU A 1 75 ? 33.938 14.133 14.375 1 87.06 75 LEU A CA 1
ATOM 564 C C . LEU A 1 75 ? 33.438 13.203 15.484 1 87.06 75 LEU A C 1
ATOM 566 O O . LEU A 1 75 ? 33.062 12.062 15.219 1 87.06 75 LEU A O 1
ATOM 570 N N . ASN A 1 76 ? 33.594 13.555 16.703 1 84.62 76 ASN A N 1
ATOM 571 C CA . ASN A 1 76 ? 33.156 12.766 17.844 1 84.62 76 ASN A CA 1
ATOM 572 C C . ASN A 1 76 ? 31.75 13.148 18.281 1 84.62 76 ASN A C 1
ATOM 574 O O . ASN A 1 76 ? 31.562 14.141 18.984 1 84.62 76 ASN A O 1
ATOM 578 N N . ILE A 1 77 ? 30.812 12.398 17.828 1 91.31 77 ILE A N 1
ATOM 579 C CA . ILE A 1 77 ? 29.422 12.656 18.219 1 91.31 77 ILE A CA 1
ATOM 580 C C . ILE A 1 77 ? 29.078 11.836 19.453 1 91.31 77 ILE A C 1
ATOM 582 O O . ILE A 1 77 ? 29.609 10.734 19.641 1 91.31 77 ILE A O 1
ATOM 586 N N . SER A 1 78 ? 28.266 12.375 20.281 1 91.81 78 SER A N 1
ATOM 587 C CA . SER A 1 78 ? 27.812 11.672 21.484 1 91.81 78 SER A CA 1
ATOM 588 C C . SER A 1 78 ? 27.172 10.336 21.125 1 91.81 78 SER A C 1
ATOM 590 O O . SER A 1 78 ? 26.516 10.211 20.094 1 91.81 78 SER A O 1
ATOM 592 N N . PRO A 1 79 ? 27.438 9.359 21.953 1 93.12 79 PRO A N 1
ATOM 593 C CA . PRO A 1 79 ? 26.781 8.07 21.719 1 93.12 79 PRO A CA 1
ATOM 594 C C . PRO A 1 79 ? 25.25 8.156 21.812 1 93.12 79 PRO A C 1
ATOM 596 O O . PRO A 1 79 ? 24.719 8.977 22.562 1 93.12 79 PRO A O 1
ATOM 599 N N . VAL A 1 80 ? 24.656 7.234 21.094 1 94.69 80 VAL A N 1
ATOM 600 C CA . VAL A 1 80 ? 23.188 7.156 21.109 1 94.69 80 VAL A CA 1
ATOM 601 C C . VAL A 1 80 ? 22.703 6.805 22.516 1 94.69 80 VAL A C 1
ATOM 603 O O . VAL A 1 80 ? 23.312 5.973 23.203 1 94.69 80 VAL A O 1
ATOM 606 N N . THR A 1 81 ? 21.625 7.434 22.938 1 93 81 THR A N 1
ATOM 607 C CA . THR A 1 81 ? 21.172 7.316 24.312 1 93 81 THR A CA 1
ATOM 608 C C . THR A 1 81 ? 20.234 6.121 24.484 1 93 81 THR A C 1
ATOM 610 O O . THR A 1 81 ? 19.906 5.73 25.609 1 93 81 THR A O 1
ATOM 613 N N . VAL A 1 82 ? 19.781 5.527 23.375 1 95.31 82 VAL A N 1
ATOM 614 C CA . VAL A 1 82 ? 18.922 4.348 23.422 1 95.31 82 VAL A CA 1
ATOM 615 C C . VAL A 1 82 ? 19.734 3.102 23.094 1 95.31 82 VAL A C 1
ATOM 617 O O . VAL A 1 82 ? 20.766 3.188 22.422 1 95.31 82 VAL A O 1
ATOM 620 N N . ALA A 1 83 ? 19.266 1.946 23.562 1 95.5 83 ALA A N 1
ATOM 621 C CA . ALA A 1 83 ? 19.953 0.692 23.25 1 95.5 83 ALA A CA 1
ATOM 622 C C . ALA A 1 83 ? 19.656 0.247 21.828 1 95.5 83 ALA A C 1
ATOM 624 O O . ALA A 1 83 ? 18.5 0.108 21.438 1 95.5 83 ALA A O 1
ATOM 625 N N . LEU A 1 84 ? 20.672 0.087 21.078 1 96.69 84 LEU A N 1
ATOM 626 C CA . LEU A 1 84 ? 20.531 -0.422 19.719 1 96.69 84 LEU A CA 1
ATOM 627 C C . LEU A 1 84 ? 20.469 -1.946 19.703 1 96.69 84 LEU A C 1
ATOM 629 O O . LEU A 1 84 ? 21.5 -2.609 19.562 1 96.69 84 LEU A O 1
ATOM 633 N N . THR A 1 85 ? 19.281 -2.527 19.703 1 95.62 85 THR A N 1
ATOM 634 C CA . THR A 1 85 ? 19.109 -3.963 19.891 1 95.62 85 THR A CA 1
ATOM 635 C C . THR A 1 85 ? 18.828 -4.648 18.547 1 95.62 85 THR A C 1
ATOM 637 O O . THR A 1 85 ? 18.766 -5.879 18.484 1 95.62 85 THR A O 1
ATOM 640 N N . TYR A 1 86 ? 18.594 -3.936 17.531 1 96.31 86 TYR A N 1
ATOM 641 C CA . TYR A 1 86 ? 18.312 -4.527 16.234 1 96.31 86 TYR A CA 1
ATOM 642 C C . TYR A 1 86 ? 19.562 -4.547 15.352 1 96.31 86 TYR A C 1
ATOM 644 O O . TYR A 1 86 ? 20.141 -3.496 15.07 1 96.31 86 TYR A O 1
ATOM 652 N N . ASN A 1 87 ? 19.906 -5.711 14.883 1 95.44 87 ASN A N 1
ATOM 653 C CA . ASN A 1 87 ? 21.031 -5.848 13.969 1 95.44 87 ASN A CA 1
ATOM 654 C C . ASN A 1 87 ? 20.594 -5.703 12.516 1 95.44 87 ASN A C 1
ATOM 656 O O . ASN A 1 87 ? 19.828 -6.527 12.008 1 95.44 87 ASN A O 1
ATOM 660 N N . LEU A 1 88 ? 21.094 -4.719 11.852 1 96.25 88 LEU A N 1
ATOM 661 C CA . LEU A 1 88 ? 20.719 -4.477 10.461 1 96.25 88 LEU A CA 1
ATOM 662 C C . LEU A 1 88 ? 21.297 -5.555 9.555 1 96.25 88 LEU A C 1
ATOM 664 O O . LEU A 1 88 ? 22.438 -6 9.75 1 96.25 88 LEU A O 1
ATOM 668 N N . ASN A 1 89 ? 20.5 -6.039 8.594 1 93.69 89 ASN A N 1
ATOM 669 C CA . ASN A 1 89 ? 21.078 -6.848 7.527 1 93.69 89 ASN A CA 1
ATOM 670 C C . ASN A 1 89 ? 21.969 -6.008 6.602 1 93.69 89 ASN A C 1
ATOM 672 O O . ASN A 1 89 ? 21.969 -4.781 6.699 1 93.69 89 ASN A O 1
ATOM 676 N N . THR A 1 90 ? 22.641 -6.602 5.703 1 93.94 90 THR A N 1
ATOM 677 C CA . THR A 1 90 ? 23.625 -5.949 4.863 1 93.94 90 THR A CA 1
ATOM 678 C C . THR A 1 90 ? 22.984 -4.891 3.977 1 93.94 90 THR A C 1
ATOM 680 O O . THR A 1 90 ? 23.516 -3.783 3.84 1 93.94 90 THR A O 1
ATOM 683 N N . SER A 1 91 ? 21.891 -5.195 3.402 1 94.56 91 SER A N 1
ATOM 684 C CA . SER A 1 91 ? 21.219 -4.258 2.5 1 94.56 91 SER A CA 1
ATOM 685 C C . SER A 1 91 ? 20.781 -3.002 3.24 1 94.56 91 SER A C 1
ATOM 687 O O . SER A 1 91 ? 20.984 -1.886 2.756 1 94.56 91 SER A O 1
ATOM 689 N N . ALA A 1 92 ? 20.188 -3.205 4.406 1 96.62 92 ALA A N 1
ATOM 690 C CA . ALA A 1 92 ? 19.734 -2.07 5.207 1 96.62 92 ALA A CA 1
ATOM 691 C C . ALA A 1 92 ? 20.922 -1.236 5.691 1 96.62 92 ALA A C 1
ATOM 693 O O . ALA A 1 92 ? 20.875 -0.004 5.645 1 96.62 92 ALA A O 1
ATOM 694 N N . ALA A 1 93 ? 21.953 -1.876 6.152 1 96.94 93 ALA A N 1
ATOM 695 C CA . ALA A 1 93 ? 23.156 -1.182 6.629 1 96.94 93 ALA A CA 1
ATOM 696 C C . ALA A 1 93 ? 23.797 -0.365 5.512 1 96.94 93 ALA A C 1
ATOM 698 O O . ALA A 1 93 ? 24.172 0.792 5.719 1 96.94 93 ALA A O 1
ATOM 699 N N . GLU A 1 94 ? 23.922 -0.988 4.387 1 95.88 94 GLU A N 1
ATOM 700 C CA . GLU A 1 94 ? 24.531 -0.295 3.26 1 95.88 94 GLU A CA 1
ATOM 701 C C . GLU A 1 94 ? 23.688 0.887 2.805 1 95.88 94 GLU A C 1
ATOM 703 O O . GLU A 1 94 ? 24.219 1.926 2.408 1 95.88 94 GLU A O 1
ATOM 708 N N . LEU A 1 95 ? 22.406 0.672 2.77 1 96.94 95 LEU A N 1
ATOM 709 C CA . LEU A 1 95 ? 21.531 1.787 2.422 1 96.94 95 LEU A CA 1
ATOM 710 C C . LEU A 1 95 ? 21.703 2.941 3.402 1 96.94 95 LEU A C 1
ATOM 712 O O . LEU A 1 95 ? 21.781 4.102 2.994 1 96.94 95 LEU A O 1
ATOM 716 N N . ALA A 1 96 ? 21.719 2.646 4.711 1 98 96 ALA A N 1
ATOM 717 C CA . ALA A 1 96 ? 21.922 3.668 5.734 1 98 96 ALA A CA 1
ATOM 718 C C . ALA A 1 96 ? 23.219 4.445 5.496 1 98 96 ALA A C 1
ATOM 720 O O . ALA A 1 96 ? 23.219 5.676 5.543 1 98 96 ALA A O 1
ATOM 721 N N . ARG A 1 97 ? 24.281 3.76 5.219 1 97.06 97 ARG A N 1
ATOM 722 C CA . ARG A 1 97 ? 25.578 4.395 4.973 1 97.06 97 ARG A CA 1
ATOM 723 C C . ARG A 1 97 ? 25.531 5.285 3.736 1 97.06 97 ARG A C 1
ATOM 725 O O . ARG A 1 97 ? 26.078 6.383 3.732 1 97.06 97 ARG A O 1
ATOM 732 N N . THR A 1 98 ? 24.844 4.754 2.727 1 95.38 98 THR A N 1
ATOM 733 C CA . THR A 1 98 ? 24.703 5.523 1.496 1 95.38 98 THR A CA 1
ATOM 734 C C . THR A 1 98 ? 23.953 6.824 1.757 1 95.38 98 THR A C 1
ATOM 736 O O . THR A 1 98 ? 24.328 7.883 1.253 1 95.38 98 THR A O 1
ATOM 739 N N . LEU A 1 99 ? 22.922 6.75 2.533 1 96.44 99 LEU A N 1
ATOM 740 C CA . LEU A 1 99 ? 22.141 7.938 2.861 1 96.44 99 LEU A CA 1
ATOM 741 C C . LEU A 1 99 ? 22.984 8.945 3.643 1 96.44 99 LEU A C 1
ATOM 743 O O . LEU A 1 99 ? 22.922 10.148 3.377 1 96.44 99 LEU A O 1
ATOM 747 N N . GLY A 1 100 ? 23.734 8.453 4.617 1 96.56 100 GLY A N 1
ATOM 748 C CA . GLY A 1 100 ? 24.609 9.328 5.375 1 96.56 100 GLY A CA 1
ATOM 749 C C . GLY A 1 100 ? 25.609 10.07 4.504 1 96.56 100 GLY A C 1
ATOM 750 O O . GLY A 1 100 ? 25.766 11.281 4.625 1 96.56 100 GLY A O 1
ATOM 751 N N . ARG A 1 101 ? 26.219 9.336 3.584 1 93.88 101 ARG A N 1
ATOM 752 C CA . ARG A 1 101 ? 27.203 9.93 2.689 1 93.88 101 ARG A CA 1
ATOM 753 C C . ARG A 1 101 ? 26.547 10.938 1.747 1 93.88 101 ARG A C 1
ATOM 755 O O . ARG A 1 101 ? 27.094 12.016 1.506 1 93.88 101 ARG A O 1
ATOM 762 N N . ALA A 1 102 ? 25.422 10.516 1.217 1 93.5 102 ALA A N 1
ATOM 763 C CA . ALA A 1 102 ? 24.703 11.406 0.307 1 93.5 102 ALA A CA 1
ATOM 764 C C . ALA A 1 102 ? 24.281 12.688 1.017 1 93.5 102 ALA A C 1
ATOM 766 O O . ALA A 1 102 ? 24.375 13.781 0.442 1 93.5 102 ALA A O 1
ATOM 767 N N . ALA A 1 103 ? 23.859 12.57 2.244 1 94.62 103 ALA A N 1
ATOM 768 C CA . ALA A 1 103 ? 23.406 13.727 3.014 1 94.62 103 ALA A CA 1
ATOM 769 C C . ALA A 1 103 ? 24.547 14.703 3.271 1 94.62 103 ALA A C 1
ATOM 771 O O . ALA A 1 103 ? 24.328 15.906 3.404 1 94.62 103 ALA A O 1
ATOM 772 N N . CYS A 1 104 ? 25.734 14.172 3.346 1 92.62 104 CYS A N 1
ATOM 773 C CA . CYS A 1 104 ? 26.906 14.992 3.633 1 92.62 104 CYS A CA 1
ATOM 774 C C . CYS A 1 104 ? 27.156 16 2.521 1 92.62 104 CYS A C 1
ATOM 776 O O . CYS A 1 104 ? 27.844 17 2.725 1 92.62 104 CYS A O 1
ATOM 778 N N . SER A 1 105 ? 26.547 15.758 1.35 1 90.38 105 SER A N 1
ATOM 779 C CA . SER A 1 105 ? 26.719 16.656 0.214 1 90.38 105 SER A CA 1
ATOM 780 C C . SER A 1 105 ? 25.734 17.828 0.29 1 90.38 105 SER A C 1
ATOM 782 O O . SER A 1 105 ? 25.812 18.75 -0.517 1 90.38 105 SER A O 1
ATOM 784 N N . LEU A 1 106 ? 24.875 17.875 1.271 1 90.81 106 LEU A N 1
ATOM 785 C CA . LEU A 1 106 ? 23.891 18.938 1.456 1 90.81 106 LEU A CA 1
ATOM 786 C C . LEU A 1 106 ? 24.297 19.875 2.59 1 90.81 106 LEU A C 1
ATOM 788 O O . LEU A 1 106 ? 25.141 19.516 3.42 1 90.81 106 LEU A O 1
ATOM 792 N N . PRO A 1 107 ? 23.656 21.078 2.52 1 89.88 107 PRO A N 1
ATOM 793 C CA . PRO A 1 107 ? 23.781 21.891 3.736 1 89.88 107 PRO A CA 1
ATOM 794 C C . PRO A 1 107 ? 23.312 21.156 4.984 1 89.88 107 PRO A C 1
ATOM 796 O O . PRO A 1 107 ? 22.359 20.359 4.91 1 89.88 107 PRO A O 1
ATOM 799 N N . ILE A 1 108 ? 23.953 21.391 6.066 1 91.81 108 ILE A N 1
ATOM 800 C CA . ILE A 1 108 ? 23.75 20.609 7.277 1 91.81 108 ILE A CA 1
ATOM 801 C C . ILE A 1 108 ? 22.281 20.656 7.684 1 91.81 108 ILE A C 1
ATOM 803 O O . ILE A 1 108 ? 21.75 19.672 8.203 1 91.81 108 ILE A O 1
ATOM 807 N N . ASP A 1 109 ? 21.594 21.781 7.469 1 91.38 109 ASP A N 1
ATOM 808 C CA . ASP A 1 109 ? 20.172 21.875 7.812 1 91.38 109 ASP A CA 1
ATOM 809 C C . ASP A 1 109 ? 19.344 20.906 6.977 1 91.38 109 ASP A C 1
ATOM 811 O O . ASP A 1 109 ? 18.406 20.297 7.488 1 91.38 109 ASP A O 1
ATOM 815 N N . ASP A 1 110 ? 19.719 20.812 5.734 1 91.62 110 ASP A N 1
ATOM 816 C CA . ASP A 1 110 ? 19.016 19.891 4.848 1 91.62 110 ASP A CA 1
ATOM 817 C C . ASP A 1 110 ? 19.328 18.438 5.219 1 91.62 110 ASP A C 1
ATOM 819 O O . ASP A 1 110 ? 18.438 17.578 5.188 1 91.62 110 ASP A O 1
ATOM 823 N N . ALA A 1 111 ? 20.594 18.203 5.508 1 93.81 111 ALA A N 1
ATOM 824 C CA . ALA A 1 111 ? 21 16.859 5.906 1 93.81 111 ALA A CA 1
ATOM 825 C C . ALA A 1 111 ? 20.266 16.422 7.172 1 93.81 111 ALA A C 1
ATOM 827 O O . ALA A 1 111 ? 19.75 15.297 7.246 1 93.81 111 ALA A O 1
ATOM 828 N N . CYS A 1 112 ? 20.234 17.344 8.102 1 94.12 112 CYS A N 1
ATOM 829 C CA . CYS A 1 112 ? 19.531 17.109 9.352 1 94.12 112 CYS A CA 1
ATOM 830 C C . CYS A 1 112 ? 18.078 16.75 9.094 1 94.12 112 CYS A C 1
ATOM 832 O O . CYS A 1 112 ? 17.562 15.758 9.609 1 94.12 112 CYS A O 1
ATOM 834 N N . TYR A 1 113 ? 17.453 17.484 8.266 1 92.12 113 TYR A N 1
ATOM 835 C CA . TYR A 1 113 ? 16.062 17.25 7.938 1 92.12 113 TYR A CA 1
ATOM 836 C C . TYR A 1 113 ? 15.875 15.883 7.277 1 92.12 113 TYR A C 1
ATOM 838 O O . TYR A 1 113 ? 15 15.109 7.668 1 92.12 113 TYR A O 1
ATOM 846 N N . GLN A 1 114 ? 16.672 15.586 6.305 1 93.12 114 GLN A N 1
ATOM 847 C CA . GLN A 1 114 ? 16.516 14.375 5.508 1 93.12 114 GLN A CA 1
ATOM 848 C C . GLN A 1 114 ? 16.672 13.125 6.367 1 93.12 114 GLN A C 1
ATOM 850 O O . GLN A 1 114 ? 15.859 12.203 6.285 1 93.12 114 GLN A O 1
ATOM 855 N N . LEU A 1 115 ? 17.656 13.086 7.188 1 95.88 115 LEU A N 1
ATOM 856 C CA . LEU A 1 115 ? 17.906 11.883 7.973 1 95.88 115 LEU A CA 1
ATOM 857 C C . LEU A 1 115 ? 16.938 11.766 9.133 1 95.88 115 LEU A C 1
ATOM 859 O O . LEU A 1 115 ? 16.547 10.664 9.516 1 95.88 115 LEU A O 1
ATOM 863 N N . SER A 1 116 ? 16.531 12.906 9.688 1 94.12 116 SER A N 1
ATOM 864 C CA . SER A 1 116 ? 15.531 12.875 10.75 1 94.12 116 SER A CA 1
ATOM 865 C C . SER A 1 116 ? 14.172 12.469 10.203 1 94.12 116 SER A C 1
ATOM 867 O O . SER A 1 116 ? 13.414 11.758 10.867 1 94.12 116 SER A O 1
ATOM 869 N N . ALA A 1 117 ? 13.891 13.016 9.039 1 91.56 117 ALA A N 1
ATOM 870 C CA . ALA A 1 117 ? 12.641 12.625 8.391 1 91.56 117 ALA A CA 1
ATOM 871 C C . ALA A 1 117 ? 12.625 11.133 8.07 1 91.56 117 ALA A C 1
ATOM 873 O O . ALA A 1 117 ? 11.578 10.492 8.125 1 91.56 117 ALA A O 1
ATOM 874 N N . CYS A 1 118 ? 13.758 10.609 7.699 1 95.06 118 CYS A N 1
ATOM 875 C CA . CYS A 1 118 ? 13.867 9.172 7.461 1 95.06 118 CYS A CA 1
ATOM 876 C C . CYS A 1 118 ? 13.484 8.383 8.711 1 95.06 118 CYS A C 1
ATOM 878 O O . CYS A 1 118 ? 12.805 7.359 8.617 1 95.06 118 CYS A O 1
ATOM 880 N N . TYR A 1 119 ? 13.875 8.844 9.875 1 96.06 119 TYR A N 1
ATOM 881 C CA . TYR A 1 119 ? 13.531 8.211 11.141 1 96.06 119 TYR A CA 1
ATOM 882 C C . TYR A 1 119 ? 12.016 8.133 11.32 1 96.06 119 TYR A C 1
ATOM 884 O O . TYR A 1 119 ? 11.469 7.051 11.555 1 96.06 119 TYR A O 1
ATOM 892 N N . THR A 1 120 ? 11.375 9.227 11.148 1 93.44 120 THR A N 1
ATOM 893 C CA . THR A 1 120 ? 9.938 9.266 11.383 1 93.44 120 THR A CA 1
ATOM 894 C C . THR A 1 120 ? 9.203 8.406 10.367 1 93.44 120 THR A C 1
ATOM 896 O O . THR A 1 120 ? 8.195 7.77 10.688 1 93.44 120 THR A O 1
ATOM 899 N N . ALA A 1 121 ? 9.703 8.391 9.141 1 92.12 121 ALA A N 1
ATOM 900 C CA . ALA A 1 121 ? 9.078 7.598 8.086 1 92.12 121 ALA A CA 1
ATOM 901 C C . ALA A 1 121 ? 9.133 6.109 8.406 1 92.12 121 ALA A C 1
ATOM 903 O O . ALA A 1 121 ? 8.25 5.348 8.008 1 92.12 121 ALA A O 1
ATOM 904 N N . MET A 1 122 ? 10.125 5.684 9.109 1 96 122 MET A N 1
ATOM 905 C CA . MET A 1 122 ? 10.344 4.27 9.391 1 96 122 MET A CA 1
ATOM 906 C C . MET A 1 122 ? 9.547 3.826 10.617 1 96 122 MET A C 1
ATOM 908 O O . MET A 1 122 ? 9.422 2.629 10.875 1 96 122 MET A O 1
ATOM 912 N N . LEU A 1 123 ? 9 4.762 11.398 1 94.62 123 LEU A N 1
ATOM 913 C CA . LEU A 1 123 ? 8.266 4.43 12.617 1 94.62 123 LEU A CA 1
ATOM 914 C C . LEU A 1 123 ? 6.918 3.807 12.289 1 94.62 123 LEU A C 1
ATOM 916 O O . LEU A 1 123 ? 6.332 4.094 11.234 1 94.62 123 LEU A O 1
ATOM 920 N N . PRO A 1 124 ? 6.441 2.953 13.227 1 92.81 124 PRO A N 1
ATOM 921 C CA . PRO A 1 124 ? 5.051 2.523 13.07 1 92.81 124 PRO A CA 1
ATOM 922 C C . PRO A 1 124 ? 4.074 3.695 12.992 1 92.81 124 PRO A C 1
ATOM 924 O O . PRO A 1 124 ? 4.207 4.664 13.75 1 92.81 124 PRO A O 1
ATOM 927 N N . PRO A 1 125 ? 3.145 3.604 12.141 1 87.25 125 PRO A N 1
ATOM 928 C CA . PRO A 1 125 ? 2.219 4.723 11.945 1 87.25 125 PRO A CA 1
ATOM 929 C C . PRO A 1 125 ? 1.53 5.145 13.242 1 87.25 125 PRO A C 1
ATOM 931 O O . PRO A 1 125 ? 1.36 6.34 13.5 1 87.25 125 PRO A O 1
ATOM 934 N N . ALA A 1 126 ? 1.134 4.215 14.078 1 86 126 ALA A N 1
ATOM 935 C CA . ALA A 1 126 ? 0.474 4.531 15.344 1 86 126 ALA A CA 1
ATOM 936 C C . ALA A 1 126 ? 1.393 5.34 16.25 1 86 126 ALA A C 1
ATOM 938 O O . ALA A 1 126 ? 0.954 6.297 16.891 1 86 126 ALA A O 1
ATOM 939 N N . LEU A 1 127 ? 2.654 5 16.25 1 88.38 127 LEU A N 1
ATOM 940 C CA . LEU A 1 127 ? 3.629 5.707 17.078 1 88.38 127 LEU A CA 1
ATOM 941 C C . LEU A 1 127 ? 3.904 7.098 16.516 1 88.38 127 LEU A C 1
ATOM 943 O O . LEU A 1 127 ? 3.982 8.07 17.266 1 88.38 127 LEU A O 1
ATOM 947 N N . ARG A 1 128 ? 4.055 7.18 15.258 1 86.25 128 ARG A N 1
ATOM 948 C CA . ARG A 1 128 ? 4.273 8.461 14.602 1 86.25 128 ARG A CA 1
ATOM 949 C C . ARG A 1 128 ? 3.129 9.43 14.883 1 86.25 128 ARG A C 1
ATOM 951 O O . ARG A 1 128 ? 3.359 10.602 15.188 1 86.25 128 ARG A O 1
ATOM 958 N N . SER A 1 129 ? 1.957 8.922 14.805 1 81.81 129 SER A N 1
ATOM 959 C CA . SER A 1 129 ? 0.766 9.727 15.039 1 81.81 129 SER A CA 1
ATOM 960 C C . SER A 1 129 ? 0.666 10.141 16.5 1 81.81 129 SER A C 1
ATOM 962 O O . SER A 1 129 ? 0.326 11.289 16.812 1 81.81 129 SER A O 1
ATOM 964 N N . SER A 1 130 ? 0.946 9.273 17.359 1 82.75 130 SER A N 1
ATOM 965 C CA . SER A 1 130 ? 0.843 9.555 18.781 1 82.75 130 SER A CA 1
ATOM 966 C C . SER A 1 130 ? 1.863 10.602 19.219 1 82.75 130 SER A C 1
ATOM 968 O O . SER A 1 130 ? 1.595 11.398 20.125 1 82.75 130 SER A O 1
ATOM 970 N N . GLN A 1 131 ? 2.957 10.633 18.5 1 80.94 131 GLN A N 1
ATOM 971 C CA . GLN A 1 131 ? 4.02 11.555 18.875 1 80.94 131 GLN A CA 1
ATOM 972 C C . GLN A 1 131 ? 3.967 12.828 18.031 1 80.94 131 GLN A C 1
ATOM 974 O O . GLN A 1 131 ? 4.668 13.797 18.312 1 80.94 131 GLN A O 1
ATOM 979 N N . GLY A 1 132 ? 3.033 12.781 17.078 1 78.25 132 GLY A N 1
ATOM 980 C CA . GLY A 1 132 ? 3.006 13.922 16.172 1 78.25 132 GLY A CA 1
ATOM 981 C C . GLY A 1 132 ? 4.355 14.219 15.539 1 78.25 132 GLY A C 1
ATOM 982 O O . GLY A 1 132 ? 4.762 15.375 15.438 1 78.25 132 GLY A O 1
ATOM 983 N N . ALA A 1 133 ? 5.062 13.172 15.227 1 76.56 133 ALA A N 1
ATOM 984 C CA . ALA A 1 133 ? 6.449 13.289 14.781 1 76.56 133 ALA A CA 1
ATOM 985 C C . ALA A 1 133 ? 6.52 13.633 13.297 1 76.56 133 ALA A C 1
ATOM 987 O O . ALA A 1 133 ? 6.715 12.75 12.461 1 76.56 133 ALA A O 1
ATOM 988 N N . TYR A 1 134 ? 6.371 14.93 12.922 1 80.81 134 TYR A N 1
ATOM 989 C CA . TYR A 1 134 ? 6.535 15.461 11.57 1 80.81 134 TYR A CA 1
ATOM 990 C C . TYR A 1 134 ? 7.52 16.625 11.555 1 80.81 134 TYR A C 1
ATOM 992 O O . TYR A 1 134 ? 7.27 17.672 12.164 1 80.81 134 TYR A O 1
ATOM 1000 N N . TYR A 1 135 ? 8.516 16.406 10.836 1 86.31 135 TYR A N 1
ATOM 1001 C CA . TYR A 1 135 ? 9.586 17.406 10.914 1 86.31 135 TYR A CA 1
ATOM 1002 C C . TYR A 1 135 ? 9.422 18.469 9.836 1 86.31 135 TYR A C 1
ATOM 1004 O O . TYR A 1 135 ? 8.906 18.188 8.75 1 86.31 135 TYR A O 1
ATOM 1012 N N . THR A 1 136 ? 9.836 19.609 10.18 1 90.75 136 THR A N 1
ATOM 1013 C CA . THR A 1 136 ? 9.617 20.797 9.359 1 90.75 136 THR A CA 1
ATOM 1014 C C . THR A 1 136 ? 10.695 20.922 8.289 1 90.75 136 THR A C 1
ATOM 1016 O O . THR A 1 136 ? 11.891 20.891 8.602 1 90.75 136 THR A O 1
ATOM 1019 N N . PRO A 1 137 ? 10.352 21.141 7.059 1 89.69 137 PRO A N 1
ATOM 1020 C CA . PRO A 1 137 ? 11.336 21.344 5.996 1 89.69 137 PRO A CA 1
ATOM 1021 C C . PRO A 1 137 ? 12.172 22.594 6.207 1 89.69 137 PRO A C 1
ATOM 1023 O O . PRO A 1 137 ? 11.672 23.609 6.727 1 89.69 137 PRO A O 1
ATOM 1026 N N . PRO A 1 138 ? 13.375 22.562 5.695 1 91.38 138 PRO A N 1
ATOM 1027 C CA . PRO A 1 138 ? 14.305 23.672 5.926 1 91.38 138 PRO A CA 1
ATOM 1028 C C . PRO A 1 138 ? 13.773 25.016 5.398 1 91.38 138 PRO A C 1
ATOM 1030 O O . PRO A 1 138 ? 14 26.062 6.012 1 91.38 138 PRO A O 1
ATOM 1033 N N . ALA A 1 139 ? 13.086 24.984 4.285 1 90.06 139 ALA A N 1
ATOM 1034 C CA . ALA A 1 139 ? 12.547 26.219 3.721 1 90.06 139 ALA A CA 1
ATOM 1035 C C . ALA A 1 139 ? 11.586 26.891 4.695 1 90.06 139 ALA A C 1
ATOM 1037 O O . ALA A 1 139 ? 11.578 28.109 4.824 1 90.06 139 ALA A O 1
ATOM 1038 N N . LEU A 1 140 ? 10.812 26.141 5.363 1 92.69 140 LEU A N 1
ATOM 1039 C CA . LEU A 1 140 ? 9.844 26.656 6.32 1 92.69 140 LEU A CA 1
ATOM 1040 C C . LEU A 1 140 ? 10.531 27.094 7.609 1 92.69 140 LEU A C 1
ATOM 1042 O O . LEU A 1 140 ? 10.156 28.109 8.211 1 92.69 140 LEU A O 1
ATOM 1046 N N . THR A 1 141 ? 11.531 26.297 8.039 1 95.19 141 THR A N 1
ATOM 1047 C CA . THR A 1 141 ? 12.289 26.672 9.227 1 95.19 141 THR A CA 1
ATOM 1048 C C . THR A 1 141 ? 12.984 28.016 9.023 1 95.19 141 THR A C 1
ATOM 1050 O O . THR A 1 141 ? 12.938 28.875 9.898 1 95.19 141 THR A O 1
ATOM 1053 N N . GLU A 1 142 ? 13.555 28.141 7.906 1 94.75 142 GLU A N 1
ATOM 1054 C CA . GLU A 1 142 ? 14.242 29.391 7.59 1 94.75 142 GLU A CA 1
ATOM 1055 C C . GLU A 1 142 ? 13.266 30.562 7.59 1 94.75 142 GLU A C 1
ATOM 1057 O O . GLU A 1 142 ? 13.578 31.625 8.125 1 94.75 142 GLU A O 1
ATOM 1062 N N . ARG A 1 143 ? 12.172 30.359 6.98 1 95.12 143 ARG A N 1
ATOM 1063 C CA . ARG A 1 143 ? 11.172 31.422 6.926 1 95.12 143 ARG A CA 1
ATOM 1064 C C . ARG A 1 143 ? 10.703 31.797 8.328 1 95.12 143 ARG A C 1
ATOM 1066 O O . ARG A 1 143 ? 10.539 32.969 8.633 1 95.12 143 ARG A O 1
ATOM 1073 N N . LEU A 1 144 ? 10.469 30.844 9.148 1 97.38 144 LEU A N 1
ATOM 1074 C CA . LEU A 1 144 ? 10.008 31.125 10.508 1 97.38 144 LEU A CA 1
ATOM 1075 C C . LEU A 1 144 ? 11.078 31.875 11.297 1 97.38 144 LEU A C 1
ATOM 1077 O O . LEU A 1 144 ? 10.766 32.75 12.102 1 97.38 144 LEU A O 1
ATOM 1081 N N . LEU A 1 145 ? 12.289 31.531 11.109 1 97.62 145 LEU A N 1
ATOM 1082 C CA . LEU A 1 145 ? 13.391 32.25 11.758 1 97.62 145 LEU A CA 1
ATOM 1083 C C . LEU A 1 145 ? 13.461 33.688 11.281 1 97.62 145 LEU A C 1
ATOM 1085 O O . LEU A 1 145 ? 13.75 34.594 12.07 1 97.62 145 LEU A O 1
ATOM 1089 N N . GLN A 1 146 ? 13.234 33.875 10.055 1 96.81 146 GLN A N 1
ATOM 1090 C CA . GLN A 1 146 ? 13.18 35.25 9.523 1 96.81 146 GLN A CA 1
ATOM 1091 C C . GLN A 1 146 ? 12.062 36.031 10.172 1 96.81 146 GLN A C 1
ATOM 1093 O O . GLN A 1 146 ? 12.242 37.219 10.508 1 96.81 146 GLN A O 1
ATOM 1098 N N . LEU A 1 147 ? 10.961 35.438 10.266 1 97.5 147 LEU A N 1
ATOM 1099 C CA . LEU A 1 147 ? 9.828 36.094 10.898 1 97.5 147 LEU A CA 1
ATOM 1100 C C . LEU A 1 147 ? 10.156 36.469 12.344 1 97.5 147 LEU A C 1
ATOM 1102 O O . LEU A 1 147 ? 9.758 37.531 12.828 1 97.5 147 LEU A O 1
ATOM 1106 N N . ALA A 1 148 ? 10.82 35.562 13.039 1 98.25 148 ALA A N 1
ATOM 1107 C CA . ALA A 1 148 ? 11.242 35.844 14.406 1 98.25 148 ALA A CA 1
ATOM 1108 C C . ALA A 1 148 ? 12.172 37.062 14.453 1 98.25 148 ALA A C 1
ATOM 1110 O O . ALA A 1 148 ? 12.062 37.906 15.344 1 98.25 148 ALA A O 1
ATOM 1111 N N . GLU A 1 149 ? 13.047 37.094 13.531 1 97.31 149 GLU A N 1
ATOM 1112 C CA . GLU A 1 149 ? 13.969 38.219 13.438 1 97.31 149 GLU A CA 1
ATOM 1113 C C . GLU A 1 149 ? 13.219 39.531 13.164 1 97.31 149 GLU A C 1
ATOM 1115 O O . GLU A 1 149 ? 13.508 40.562 13.773 1 97.31 149 GLU A O 1
ATOM 1120 N N . GLU A 1 150 ? 12.32 39.469 12.234 1 96.44 150 GLU A N 1
ATOM 1121 C CA . GLU A 1 150 ? 11.5 40.625 11.906 1 96.44 150 GLU A CA 1
ATOM 1122 C C . GLU A 1 150 ? 10.688 41.094 13.117 1 96.44 150 GLU A C 1
ATOM 1124 O O . GLU A 1 150 ? 10.375 42.281 13.25 1 96.44 150 GLU A O 1
ATOM 1129 N N . ALA A 1 151 ? 10.43 40.156 14 1 97.12 151 ALA A N 1
ATOM 1130 C CA . ALA A 1 151 ? 9.664 40.438 15.203 1 97.12 151 ALA A CA 1
ATOM 1131 C C . ALA A 1 151 ? 10.555 41.031 16.281 1 97.12 151 ALA A C 1
ATOM 1133 O O . ALA A 1 151 ? 10.07 41.406 17.359 1 97.12 151 ALA A O 1
ATOM 1134 N N . GLY A 1 152 ? 11.797 41.062 16.031 1 96.75 152 GLY A N 1
ATOM 1135 C CA . GLY A 1 152 ? 12.68 41.812 16.922 1 96.75 152 GLY A CA 1
ATOM 1136 C C . GLY A 1 152 ? 13.562 40.906 17.781 1 96.75 152 GLY A C 1
ATOM 1137 O O . GLY A 1 152 ? 14.211 41.375 18.719 1 96.75 152 GLY A O 1
ATOM 1138 N N . VAL A 1 153 ? 13.633 39.656 17.5 1 97.88 153 VAL A N 1
ATOM 1139 C CA . VAL A 1 153 ? 14.508 38.75 18.25 1 97.88 153 VAL A CA 1
ATOM 1140 C C . VAL A 1 153 ? 15.969 39.094 18 1 97.88 153 VAL A C 1
ATOM 1142 O O . VAL A 1 153 ? 16.391 39.219 16.844 1 97.88 153 VAL A O 1
ATOM 1145 N N . ASP A 1 154 ? 16.703 39.312 19.047 1 97.88 154 ASP A N 1
ATOM 1146 C CA . ASP A 1 154 ? 18.141 39.562 18.953 1 97.88 154 ASP A CA 1
ATOM 1147 C C . ASP A 1 154 ? 18.922 38.281 19.172 1 97.88 154 ASP A C 1
ATOM 1149 O O . ASP A 1 154 ? 19.109 37.844 20.312 1 97.88 154 ASP A O 1
ATOM 1153 N N . TRP A 1 155 ? 19.5 37.75 18.188 1 97.19 155 TRP A N 1
ATOM 1154 C CA . TRP A 1 155 ? 20.141 36.438 18.203 1 97.19 155 TRP A CA 1
ATOM 1155 C C . TRP A 1 155 ? 21.422 36.469 19.031 1 97.19 155 TRP A C 1
ATOM 1157 O O . TRP A 1 155 ? 21.969 35.406 19.375 1 97.19 155 TRP A O 1
ATOM 1167 N N . ARG A 1 156 ? 22 37.594 19.375 1 96.62 156 ARG A N 1
ATOM 1168 C CA . ARG A 1 156 ? 23.219 37.719 20.172 1 96.62 156 ARG A CA 1
ATOM 1169 C C . ARG A 1 156 ? 22.953 37.406 21.641 1 96.62 156 ARG A C 1
ATOM 1171 O O . ARG A 1 156 ? 23.828 36.938 22.344 1 96.62 156 ARG A O 1
ATOM 1178 N N . THR A 1 157 ? 21.672 37.656 22 1 96.5 157 THR A N 1
ATOM 1179 C CA . THR A 1 157 ? 21.438 37.594 23.438 1 96.5 157 THR A CA 1
ATOM 1180 C C . THR A 1 157 ? 20.203 36.75 23.734 1 96.5 157 THR A C 1
ATOM 1182 O O . THR A 1 157 ? 19.984 36.344 24.875 1 96.5 157 THR A O 1
ATOM 1185 N N . ALA A 1 158 ? 19.391 36.438 22.828 1 97.44 158 ALA A N 1
ATOM 1186 C CA . ALA A 1 158 ? 18.094 35.812 23.031 1 97.44 158 ALA A CA 1
ATOM 1187 C C . ALA A 1 158 ? 18.266 34.406 23.656 1 97.44 158 ALA A C 1
ATOM 1189 O O . ALA A 1 158 ? 19.125 33.625 23.234 1 97.44 158 ALA A O 1
ATOM 1190 N N . ARG A 1 159 ? 17.531 34.125 24.703 1 97.62 159 ARG A N 1
ATOM 1191 C CA . ARG A 1 159 ? 17.328 32.75 25.188 1 97.62 159 ARG A CA 1
ATOM 1192 C C . ARG A 1 159 ? 16.219 32.062 24.406 1 97.62 159 ARG A C 1
ATOM 1194 O O . ARG A 1 159 ? 15.086 32.562 24.375 1 97.62 159 ARG A O 1
ATOM 1201 N N . VAL A 1 160 ? 16.531 30.953 23.75 1 98.44 160 VAL A N 1
ATOM 1202 C CA . VAL A 1 160 ? 15.609 30.328 22.812 1 98.44 160 VAL A CA 1
ATOM 1203 C C . VAL A 1 160 ? 15.258 28.922 23.281 1 98.44 160 VAL A C 1
ATOM 1205 O O . VAL A 1 160 ? 16.125 28.172 23.734 1 98.44 160 VAL A O 1
ATOM 1208 N N . LEU A 1 161 ? 13.93 28.578 23.172 1 98.06 161 LEU A N 1
ATOM 1209 C CA . LEU A 1 161 ? 13.445 27.25 23.5 1 98.06 161 LEU A CA 1
ATOM 1210 C C . LEU A 1 161 ? 12.648 26.656 22.359 1 98.06 161 LEU A C 1
ATOM 1212 O O . LEU A 1 161 ? 11.812 27.328 21.75 1 98.06 161 LEU A O 1
ATOM 1216 N N . ASP A 1 162 ? 12.93 25.438 22.031 1 98.19 162 ASP A N 1
ATOM 1217 C CA . ASP A 1 162 ? 12.008 24.578 21.297 1 98.19 162 ASP A CA 1
ATOM 1218 C C . ASP A 1 162 ? 11.43 23.484 22.203 1 98.19 162 ASP A C 1
ATOM 1220 O O . ASP A 1 162 ? 12.141 22.547 22.594 1 98.19 162 ASP A O 1
ATOM 1224 N N . PRO A 1 163 ? 10.164 23.609 22.531 1 97.38 163 PRO A N 1
ATOM 1225 C CA . PRO A 1 163 ? 9.602 22.703 23.547 1 97.38 163 PRO A CA 1
ATOM 1226 C C . PRO A 1 163 ? 9.234 21.344 22.953 1 97.38 163 PRO A C 1
ATOM 1228 O O . PRO A 1 163 ? 8.75 20.469 23.688 1 97.38 163 PRO A O 1
ATOM 1231 N N . ALA A 1 164 ? 9.406 21.125 21.719 1 96.56 164 ALA A N 1
ATOM 1232 C CA . ALA A 1 164 ? 9.242 19.891 20.984 1 96.56 164 ALA A CA 1
ATOM 1233 C C . ALA A 1 164 ? 10.25 19.781 19.844 1 96.56 164 ALA A C 1
ATOM 1235 O O . ALA A 1 164 ? 9.875 19.703 18.672 1 96.56 164 ALA A O 1
ATOM 1236 N N . CYS A 1 165 ? 11.492 19.641 20.156 1 96.75 165 CYS A N 1
ATOM 1237 C CA . CYS A 1 165 ? 12.547 19.969 19.219 1 96.75 165 CYS A CA 1
ATOM 1238 C C . CYS A 1 165 ? 12.766 18.828 18.219 1 96.75 165 CYS A C 1
ATOM 1240 O O . CYS A 1 165 ? 13.406 19.016 17.188 1 96.75 165 CYS A O 1
ATOM 1242 N N . GLY A 1 166 ? 12.242 17.594 18.547 1 94.5 166 GLY A N 1
ATOM 1243 C CA . GLY A 1 166 ? 12.383 16.5 17.609 1 94.5 166 GLY A CA 1
ATOM 1244 C C . GLY A 1 166 ? 13.82 16.25 17.172 1 94.5 166 GLY A C 1
ATOM 1245 O O . GLY A 1 166 ? 14.711 16.156 18.016 1 94.5 166 GLY A O 1
ATOM 1246 N N . GLY A 1 167 ? 14.07 16.188 15.852 1 92.69 167 GLY A N 1
ATOM 1247 C CA . GLY A 1 167 ? 15.375 15.867 15.297 1 92.69 167 GLY A CA 1
ATOM 1248 C C . GLY A 1 167 ? 16.188 17.094 14.953 1 92.69 167 GLY A C 1
ATOM 1249 O O . GLY A 1 167 ? 17.125 17.016 14.148 1 92.69 167 GLY A O 1
ATOM 1250 N N . GLY A 1 168 ? 15.812 18.219 15.484 1 93.06 168 GLY A N 1
ATOM 1251 C CA . GLY A 1 168 ? 16.703 19.359 15.406 1 93.06 168 GLY A CA 1
ATOM 1252 C C . GLY A 1 168 ? 16.359 20.312 14.281 1 93.06 168 GLY A C 1
ATOM 1253 O O . GLY A 1 168 ? 17.172 21.172 13.914 1 93.06 168 GLY A O 1
ATOM 1254 N N . ALA A 1 169 ? 15.211 20.234 13.734 1 91.19 169 ALA A N 1
ATOM 1255 C CA . ALA A 1 169 ? 14.805 21.062 12.594 1 91.19 169 ALA A CA 1
ATOM 1256 C C . ALA A 1 169 ? 14.953 22.547 12.914 1 91.19 169 ALA A C 1
ATOM 1258 O O . ALA A 1 169 ? 15.32 23.344 12.055 1 91.19 169 ALA A O 1
ATOM 1259 N N . PHE A 1 170 ? 14.703 22.922 14.156 1 96.44 170 PHE A N 1
ATOM 1260 C CA . PHE A 1 170 ? 14.742 24.344 14.508 1 96.44 170 PHE A CA 1
ATOM 1261 C C . PHE A 1 170 ? 16 24.672 15.305 1 96.44 170 PHE A C 1
ATOM 1263 O O . PHE A 1 170 ? 16.625 25.703 15.078 1 96.44 170 PHE A O 1
ATOM 1270 N N . LEU A 1 171 ? 16.438 23.812 16.203 1 97.31 171 LEU A N 1
ATOM 1271 C CA . LEU A 1 171 ? 17.531 24.156 17.094 1 97.31 171 LEU A CA 1
ATOM 1272 C C . LEU A 1 171 ? 18.844 24.297 16.312 1 97.31 171 LEU A C 1
ATOM 1274 O O . LEU A 1 171 ? 19.688 25.141 16.656 1 97.31 171 LEU A O 1
ATOM 1278 N N . VAL A 1 172 ? 19.047 23.516 15.266 1 96.44 172 VAL A N 1
ATOM 1279 C CA . VAL A 1 172 ? 20.281 23.562 14.5 1 96.44 172 VAL A CA 1
ATOM 1280 C C . VAL A 1 172 ? 20.375 24.891 13.758 1 96.44 172 VAL A C 1
ATOM 1282 O O . VAL A 1 172 ? 21.359 25.625 13.914 1 96.44 172 VAL A O 1
ATOM 1285 N N . PRO A 1 173 ? 19.391 25.266 13.023 1 96.44 173 PRO A N 1
ATOM 1286 C CA . PRO A 1 173 ? 19.5 26.562 12.359 1 96.44 173 PRO A CA 1
ATOM 1287 C C . PRO A 1 173 ? 19.469 27.734 13.344 1 96.44 173 PRO A C 1
ATOM 1289 O O . PRO A 1 173 ? 20.078 28.781 13.094 1 96.44 173 PRO A O 1
ATOM 1292 N N . VAL A 1 174 ? 18.797 27.641 14.453 1 97.81 174 VAL A N 1
ATOM 1293 C CA . VAL A 1 174 ? 18.812 28.672 15.484 1 97.81 174 VAL A CA 1
ATOM 1294 C C . VAL A 1 174 ? 20.25 28.891 15.977 1 97.81 174 VAL A C 1
ATOM 1296 O O . VAL A 1 174 ? 20.719 30.016 16.062 1 97.81 174 VAL A O 1
ATOM 1299 N N . ALA A 1 175 ? 20.891 27.781 16.297 1 97.38 175 ALA A N 1
ATOM 1300 C CA . ALA A 1 175 ? 22.281 27.859 16.75 1 97.38 175 ALA A CA 1
ATOM 1301 C C . ALA A 1 175 ? 23.172 28.5 15.703 1 97.38 175 ALA A C 1
ATOM 1303 O O . ALA A 1 175 ? 24.062 29.297 16.047 1 97.38 175 ALA A O 1
ATOM 1304 N N . ALA A 1 176 ? 22.938 28.156 14.523 1 95.44 176 ALA A N 1
ATOM 1305 C CA . ALA A 1 176 ? 23.719 28.75 13.438 1 95.44 176 ALA A CA 1
ATOM 1306 C C . ALA A 1 176 ? 23.516 30.266 13.375 1 95.44 176 ALA A C 1
ATOM 1308 O O . ALA A 1 176 ? 24.469 31.016 13.156 1 95.44 176 ALA A O 1
ATOM 1309 N N . ARG A 1 177 ? 22.312 30.734 13.547 1 95.69 177 ARG A N 1
ATOM 1310 C CA . ARG A 1 177 ? 22.016 32.156 13.547 1 95.69 177 ARG A CA 1
ATOM 1311 C C . ARG A 1 177 ? 22.672 32.844 14.727 1 95.69 177 ARG A C 1
ATOM 1313 O O . ARG A 1 177 ? 23.203 33.969 14.586 1 95.69 177 ARG A O 1
ATOM 1320 N N . MET A 1 178 ? 22.578 32.219 15.82 1 97.06 178 MET A N 1
ATOM 1321 C CA . MET A 1 178 ? 23.219 32.75 17.016 1 97.06 178 MET A CA 1
ATOM 1322 C C . MET A 1 178 ? 24.719 32.906 16.797 1 97.06 178 MET A C 1
ATOM 1324 O O . MET A 1 178 ? 25.297 33.969 17.094 1 97.06 178 MET A O 1
ATOM 1328 N N . ARG A 1 179 ? 25.281 31.859 16.266 1 96 179 ARG A N 1
ATOM 1329 C CA . ARG A 1 179 ? 26.719 31.875 16.016 1 96 179 ARG A CA 1
ATOM 1330 C C . ARG A 1 179 ? 27.078 33.031 15.062 1 96 179 ARG A C 1
ATOM 1332 O O . ARG A 1 179 ? 28.078 33.719 15.289 1 96 179 ARG A O 1
ATOM 1339 N N . ARG A 1 180 ? 26.375 33.219 14.07 1 94.94 180 ARG A N 1
ATOM 1340 C CA . ARG A 1 180 ? 26.625 34.281 13.094 1 94.94 180 ARG A CA 1
ATOM 1341 C C . ARG A 1 180 ? 26.516 35.656 13.734 1 94.94 180 ARG A C 1
ATOM 1343 O O . ARG A 1 180 ? 27.312 36.562 13.461 1 94.94 180 ARG A O 1
ATOM 1350 N N . ALA A 1 181 ? 25.562 35.812 14.531 1 96.25 181 ALA A N 1
ATOM 1351 C CA . ALA A 1 181 ? 25.297 37.094 15.164 1 96.25 181 ALA A CA 1
ATOM 1352 C C . ALA A 1 181 ? 26.422 37.469 16.141 1 96.25 181 ALA A C 1
ATOM 1354 O O . ALA A 1 181 ? 26.703 38.656 16.328 1 96.25 181 ALA A O 1
ATOM 1355 N N . LEU A 1 182 ? 27.031 36.5 16.734 1 95.62 182 LEU A N 1
ATOM 1356 C CA . LEU A 1 182 ? 28.062 36.719 17.719 1 95.62 182 LEU A CA 1
ATOM 1357 C C . LEU A 1 182 ? 29.359 37.188 17.047 1 95.62 182 LEU A C 1
ATOM 1359 O O . LEU A 1 182 ? 30.219 37.781 17.703 1 95.62 182 LEU A O 1
ATOM 1363 N N . GLY A 1 183 ? 29.516 36.938 15.781 1 92 183 GLY A N 1
ATOM 1364 C CA . GLY A 1 183 ? 30.703 37.344 15.062 1 92 183 GLY A CA 1
ATOM 1365 C C . GLY A 1 183 ? 31.953 36.594 15.477 1 92 183 GLY A C 1
ATOM 1366 O O . GLY A 1 183 ? 31.891 35.406 15.75 1 92 183 GLY A O 1
ATOM 1367 N N . ALA A 1 184 ? 33.125 37.281 15.344 1 92.44 184 ALA A N 1
ATOM 1368 C CA . ALA A 1 184 ? 34.406 36.625 15.633 1 92.44 184 ALA A CA 1
ATOM 1369 C C . ALA A 1 184 ? 34.75 36.719 17.109 1 92.44 184 ALA A C 1
ATOM 1371 O O . ALA A 1 184 ? 35.312 37.719 17.578 1 92.44 184 ALA A O 1
ATOM 1372 N N . ILE A 1 185 ? 34.312 35.719 17.844 1 94.75 185 ILE A N 1
ATOM 1373 C CA . ILE A 1 185 ? 34.656 35.656 19.266 1 94.75 185 ILE A CA 1
ATOM 1374 C C . ILE A 1 185 ? 35.281 34.312 19.594 1 94.75 185 ILE A C 1
ATOM 1376 O O . ILE A 1 185 ? 35.312 33.406 18.75 1 94.75 185 ILE A O 1
ATOM 1380 N N . GLU A 1 186 ? 35.812 34.188 20.812 1 95.88 186 GLU A N 1
ATOM 1381 C CA . GLU A 1 186 ? 36.469 32.969 21.219 1 95.88 186 GLU A CA 1
ATOM 1382 C C . GLU A 1 186 ? 35.531 31.781 21.234 1 95.88 186 GLU A C 1
ATOM 1384 O O . GLU A 1 186 ? 34.406 31.891 21.75 1 95.88 186 GLU A O 1
ATOM 1389 N N . PRO A 1 187 ? 35.938 30.656 20.656 1 95.5 187 PRO A N 1
ATOM 1390 C CA . PRO A 1 187 ? 35.094 29.484 20.562 1 95.5 187 PRO A CA 1
ATOM 1391 C C . PRO A 1 187 ? 34.5 29.062 21.906 1 95.5 187 PRO A C 1
ATOM 1393 O O . PRO A 1 187 ? 33.344 28.625 21.969 1 95.5 187 PRO A O 1
ATOM 1396 N N . GLY A 1 188 ? 35.25 29.156 22.875 1 96.44 188 GLY A N 1
ATOM 1397 C CA . GLY A 1 188 ? 34.75 28.828 24.203 1 96.44 188 GLY A CA 1
ATOM 1398 C C . GLY A 1 188 ? 33.531 29.641 24.594 1 96.44 188 GLY A C 1
ATOM 1399 O O . GLY A 1 188 ? 32.625 29.125 25.219 1 96.44 188 GLY A O 1
ATOM 1400 N N . ARG A 1 189 ? 33.562 30.953 24.266 1 96.69 189 ARG A N 1
ATOM 1401 C CA . ARG A 1 189 ? 32.469 31.844 24.594 1 96.69 189 ARG A CA 1
ATOM 1402 C C . ARG A 1 189 ? 31.219 31.484 23.781 1 96.69 189 ARG A C 1
ATOM 1404 O O . ARG A 1 189 ? 30.094 31.672 24.266 1 96.69 189 ARG A O 1
ATOM 1411 N N . ILE A 1 190 ? 31.422 31.016 22.594 1 96.62 190 ILE A N 1
ATOM 1412 C CA . ILE A 1 190 ? 30.312 30.562 21.75 1 96.62 190 ILE A CA 1
ATOM 1413 C C . ILE A 1 190 ? 29.594 29.391 22.438 1 96.62 190 ILE A C 1
ATOM 1415 O O . ILE A 1 190 ? 28.375 29.406 22.547 1 96.62 190 ILE A O 1
ATOM 1419 N N . LEU A 1 191 ? 30.344 28.406 22.922 1 97.31 191 LEU A N 1
ATOM 1420 C CA . LEU A 1 191 ? 29.781 27.219 23.578 1 97.31 191 LEU A CA 1
ATOM 1421 C C . LEU A 1 191 ? 29.078 27.609 24.875 1 97.31 191 LEU A C 1
ATOM 1423 O O . LEU A 1 191 ? 28.031 27.047 25.219 1 97.31 191 LEU A O 1
ATOM 1427 N N . ASP A 1 192 ? 29.703 28.578 25.562 1 97.25 192 ASP A N 1
ATOM 1428 C CA . ASP A 1 192 ? 29.062 29.078 26.781 1 97.25 192 ASP A CA 1
ATOM 1429 C C . ASP A 1 192 ? 27.734 29.734 26.469 1 97.25 192 ASP A C 1
ATOM 1431 O O . ASP A 1 192 ? 26.766 29.609 27.234 1 97.25 192 ASP A O 1
ATOM 1435 N N . HIS A 1 193 ? 27.719 30.5 25.438 1 96.88 193 HIS A N 1
ATOM 1436 C CA . HIS A 1 193 ? 26.484 31.156 25.016 1 96.88 193 HIS A CA 1
ATOM 1437 C C . HIS A 1 193 ? 25.391 30.141 24.703 1 96.88 193 HIS A C 1
ATOM 1439 O O . HIS A 1 193 ? 24.234 30.312 25.094 1 96.88 193 HIS A O 1
ATOM 1445 N N . PHE A 1 194 ? 25.781 29.047 23.984 1 97.5 194 PHE A N 1
ATOM 1446 C CA . PHE A 1 194 ? 24.812 28 23.672 1 97.5 194 PHE A CA 1
ATOM 1447 C C . PHE A 1 194 ? 24.281 27.359 24.953 1 97.5 194 PHE A C 1
ATOM 1449 O O . PHE A 1 194 ? 23.062 27.141 25.062 1 97.5 194 PHE A O 1
ATOM 1456 N N . ALA A 1 195 ? 25.078 27.109 25.922 1 97.06 195 ALA A N 1
ATOM 1457 C CA . ALA A 1 195 ? 24.688 26.469 27.172 1 97.06 195 ALA A CA 1
ATOM 1458 C C . ALA A 1 195 ? 23.656 27.297 27.922 1 97.06 195 ALA A C 1
ATOM 1460 O O . ALA A 1 195 ? 22.766 26.766 28.578 1 97.06 195 ALA A O 1
ATOM 1461 N N . LYS A 1 196 ? 23.734 28.547 27.719 1 95.12 196 LYS A N 1
ATOM 1462 C CA . LYS A 1 196 ? 22.875 29.453 28.469 1 95.12 196 LYS A CA 1
ATOM 1463 C C . LYS A 1 196 ? 21.625 29.797 27.672 1 95.12 196 LYS A C 1
ATOM 1465 O O . LYS A 1 196 ? 20.562 30.062 28.266 1 95.12 196 LYS A O 1
ATOM 1470 N N . SER A 1 197 ? 21.734 29.844 26.406 1 96.81 197 SER A N 1
ATOM 1471 C CA . SER A 1 197 ? 20.719 30.547 25.625 1 96.81 197 SER A CA 1
ATOM 1472 C C . SER A 1 197 ? 19.938 29.578 24.734 1 96.81 197 SER A C 1
ATOM 1474 O O . SER A 1 197 ? 18.906 29.953 24.156 1 96.81 197 SER A O 1
ATOM 1476 N N . LEU A 1 198 ? 20.406 28.375 24.594 1 97.56 198 LEU A N 1
ATOM 1477 C CA . LEU A 1 198 ? 19.781 27.422 23.703 1 97.56 198 LEU A CA 1
ATOM 1478 C C . LEU A 1 198 ? 19.234 26.234 24.484 1 97.56 198 LEU A C 1
ATOM 1480 O O . LEU A 1 198 ? 19.969 25.578 25.219 1 97.56 198 LEU A O 1
ATOM 1484 N N . GLN A 1 199 ? 17.922 25.969 24.312 1 96.88 199 GLN A N 1
ATOM 1485 C CA . GLN A 1 199 ? 17.312 24.859 25.031 1 96.88 199 GLN A CA 1
ATOM 1486 C C . GLN A 1 199 ? 16.266 24.141 24.172 1 96.88 199 GLN A C 1
ATOM 1488 O O . GLN A 1 199 ? 15.547 24.781 23.391 1 96.88 199 GLN A O 1
ATOM 1493 N N . GLY A 1 200 ? 16.234 22.828 24.25 1 97.5 200 GLY A N 1
ATOM 1494 C CA . GLY A 1 200 ? 15.211 22 23.625 1 97.5 200 GLY A CA 1
ATOM 1495 C C . GLY A 1 200 ? 14.641 20.938 24.562 1 97.5 200 GLY A C 1
ATOM 1496 O O . GLY A 1 200 ? 15.359 20.391 25.391 1 97.5 200 GLY A O 1
ATOM 1497 N N . PHE A 1 201 ? 13.344 20.719 24.484 1 97.12 201 PHE A N 1
ATOM 1498 C CA . PHE A 1 201 ? 12.68 19.594 25.141 1 97.12 201 PHE A CA 1
ATOM 1499 C C . PHE A 1 201 ? 12.164 18.594 24.125 1 97.12 201 PHE A C 1
ATOM 1501 O O . PHE A 1 201 ? 11.664 18.969 23.062 1 97.12 201 PHE A O 1
ATOM 1508 N N . GLU A 1 202 ? 12.367 17.359 24.391 1 96.62 202 GLU A N 1
ATOM 1509 C CA . GLU A 1 202 ? 11.906 16.281 23.516 1 96.62 202 GLU A CA 1
ATOM 1510 C C . GLU A 1 202 ? 11.555 15.031 24.297 1 96.62 202 GLU A C 1
ATOM 1512 O O . GLU A 1 202 ? 12.312 14.609 25.188 1 96.62 202 GLU A O 1
ATOM 1517 N N . ILE A 1 203 ? 10.406 14.5 23.984 1 95.12 203 ILE A N 1
ATOM 1518 C CA . ILE A 1 203 ? 9.914 13.344 24.75 1 95.12 203 ILE A CA 1
ATOM 1519 C C . ILE A 1 203 ? 10.586 12.07 24.234 1 95.12 203 ILE A C 1
ATOM 1521 O O . ILE A 1 203 ? 10.812 11.133 25.016 1 95.12 203 ILE A O 1
ATOM 1525 N N . ASP A 1 204 ? 10.883 11.953 22.953 1 95.5 204 ASP A N 1
ATOM 1526 C CA . ASP A 1 204 ? 11.555 10.805 22.344 1 95.5 204 ASP A CA 1
ATOM 1527 C C . ASP A 1 204 ? 13.062 10.875 22.562 1 95.5 204 ASP A C 1
ATOM 1529 O O . ASP A 1 204 ? 13.734 11.727 21.969 1 95.5 204 ASP A O 1
ATOM 1533 N N . PRO A 1 205 ? 13.617 9.977 23.328 1 97 205 PRO A N 1
ATOM 1534 C CA . PRO A 1 205 ? 15.055 10.055 23.625 1 97 205 PRO A CA 1
ATOM 1535 C C . PRO A 1 205 ? 15.922 9.953 22.375 1 97 205 PRO A C 1
ATOM 1537 O O . PRO A 1 205 ? 17 10.539 22.312 1 97 205 PRO A O 1
ATOM 1540 N N . PHE A 1 206 ? 15.508 9.211 21.391 1 97.19 206 PHE A N 1
ATOM 1541 C CA . PHE A 1 206 ? 16.297 9.078 20.172 1 97.19 206 PHE A CA 1
ATOM 1542 C C . PHE A 1 206 ? 16.328 10.391 19.406 1 97.19 206 PHE A C 1
ATOM 1544 O O . PHE A 1 206 ? 17.375 10.82 18.922 1 97.19 206 PHE A O 1
ATOM 1551 N N . ALA A 1 207 ? 15.164 10.977 19.234 1 96.69 207 ALA A N 1
ATOM 1552 C CA . ALA A 1 207 ? 15.094 12.273 18.562 1 96.69 207 ALA A CA 1
ATOM 1553 C C . ALA A 1 207 ? 15.93 13.32 19.297 1 96.69 207 ALA A C 1
ATOM 1555 O O . ALA A 1 207 ? 16.578 14.156 18.672 1 96.69 207 ALA A O 1
ATOM 1556 N N . ALA A 1 208 ? 15.898 13.305 20.609 1 97.25 208 ALA A N 1
ATOM 1557 C CA . ALA A 1 208 ? 16.719 14.195 21.422 1 97.25 208 ALA A CA 1
ATOM 1558 C C . ALA A 1 208 ? 18.203 14.008 21.094 1 97.25 208 ALA A C 1
ATOM 1560 O O . ALA A 1 208 ? 18.938 14.992 20.938 1 97.25 208 ALA A O 1
ATOM 1561 N N . TRP A 1 209 ? 18.609 12.766 21.016 1 97.75 209 TRP A N 1
ATOM 1562 C CA . TRP A 1 209 ? 19.984 12.461 20.656 1 97.75 209 TRP A CA 1
ATOM 1563 C C . TRP A 1 209 ? 20.312 13 19.266 1 97.75 209 TRP A C 1
ATOM 1565 O O . TRP A 1 209 ? 21.406 13.539 19.047 1 97.75 209 TRP A O 1
ATOM 1575 N N . LEU A 1 210 ? 19.422 12.797 18.328 1 96.81 210 LEU A N 1
ATOM 1576 C CA . LEU A 1 210 ? 19.656 13.273 16.969 1 96.81 210 LEU A CA 1
ATOM 1577 C C . LEU A 1 210 ? 19.984 14.758 16.969 1 96.81 210 LEU A C 1
ATOM 1579 O O . LEU A 1 210 ? 20.938 15.188 16.312 1 96.81 210 LEU A O 1
ATOM 1583 N N . THR A 1 211 ? 19.141 15.547 17.672 1 97.12 211 THR A N 1
ATOM 1584 C CA . THR A 1 211 ? 19.359 16.984 17.719 1 97.12 211 THR A CA 1
ATOM 1585 C C . THR A 1 211 ? 20.734 17.297 18.328 1 97.12 211 THR A C 1
ATOM 1587 O O . THR A 1 211 ? 21.484 18.094 17.766 1 97.12 211 THR A O 1
ATOM 1590 N N . GLN A 1 212 ? 21.062 16.672 19.391 1 96.75 212 GLN A N 1
ATOM 1591 C CA . GLN A 1 212 ? 22.344 16.875 20.031 1 96.75 212 GLN A CA 1
ATOM 1592 C C . GLN A 1 212 ? 23.5 16.531 19.094 1 96.75 212 GLN A C 1
ATOM 1594 O O . GLN A 1 212 ? 24.469 17.281 18.984 1 96.75 212 GLN A O 1
ATOM 1599 N N . ALA A 1 213 ? 23.375 15.406 18.406 1 96.12 213 ALA A N 1
ATOM 1600 C CA . ALA A 1 213 ? 24.406 14.945 17.469 1 96.12 213 ALA A CA 1
ATOM 1601 C C . ALA A 1 213 ? 24.594 15.945 16.328 1 96.12 213 ALA A C 1
ATOM 1603 O O . ALA A 1 213 ? 25.734 16.25 15.945 1 96.12 213 ALA A O 1
ATOM 1604 N N . TRP A 1 214 ? 23.516 16.453 15.797 1 96.06 214 TRP A N 1
ATOM 1605 C CA . TRP A 1 214 ? 23.594 17.406 14.688 1 96.06 214 TRP A CA 1
ATOM 1606 C C . TRP A 1 214 ? 24.25 18.703 15.141 1 96.06 214 TRP A C 1
ATOM 1608 O O . TRP A 1 214 ? 25 19.328 14.375 1 96.06 214 TRP A O 1
ATOM 1618 N N . LEU A 1 215 ? 23.953 19.125 16.359 1 96.5 215 LEU A N 1
ATOM 1619 C CA . LEU A 1 215 ? 24.609 20.328 16.891 1 96.5 215 LEU A CA 1
ATOM 1620 C C . LEU A 1 215 ? 26.109 20.094 17.062 1 96.5 215 LEU A C 1
ATOM 1622 O O . LEU A 1 215 ? 26.906 20.984 16.734 1 96.5 215 LEU A O 1
ATOM 1626 N N . GLU A 1 216 ? 26.469 18.953 17.531 1 95.44 216 GLU A N 1
ATOM 1627 C CA . GLU A 1 216 ? 27.875 18.609 17.656 1 95.44 216 GLU A CA 1
ATOM 1628 C C . GLU A 1 216 ? 28.578 18.594 16.312 1 95.44 216 GLU A C 1
ATOM 1630 O O . GLU A 1 216 ? 29.703 19.078 16.188 1 95.44 216 GLU A O 1
ATOM 1635 N N . ILE A 1 217 ? 27.891 18.062 15.344 1 93.62 217 ILE A N 1
ATOM 1636 C CA . ILE A 1 217 ? 28.453 18 13.992 1 93.62 217 ILE A CA 1
ATOM 1637 C C . ILE A 1 217 ? 28.562 19.422 13.438 1 93.62 217 ILE A C 1
ATOM 1639 O O . ILE A 1 217 ? 29.609 19.797 12.898 1 93.62 217 ILE A O 1
ATOM 1643 N N . ALA A 1 218 ? 27.562 20.219 13.586 1 92.56 218 ALA A N 1
ATOM 1644 C CA . ALA A 1 218 ? 27.5 21.562 13.016 1 92.56 218 ALA A CA 1
ATOM 1645 C C . ALA A 1 218 ? 28.594 22.453 13.594 1 92.56 218 ALA A C 1
ATOM 1647 O O . ALA A 1 218 ? 29.125 23.328 12.906 1 92.56 218 ALA A O 1
ATOM 1648 N N . PHE A 1 219 ? 29 22.172 14.789 1 93.5 219 PHE A N 1
ATOM 1649 C CA . PHE A 1 219 ? 29.938 23.078 15.453 1 93.5 219 PHE A CA 1
ATOM 1650 C C . PHE A 1 219 ? 31.219 22.344 15.836 1 93.5 219 PHE A C 1
ATOM 1652 O O . PHE A 1 219 ? 31.859 22.672 16.828 1 93.5 219 PHE A O 1
ATOM 1659 N N . ALA A 1 220 ? 31.531 21.375 15.07 1 91.69 220 ALA A N 1
ATOM 1660 C CA . ALA A 1 220 ? 32.719 20.547 15.25 1 91.69 220 ALA A CA 1
ATOM 1661 C C . ALA A 1 220 ? 33.969 21.422 15.305 1 91.69 220 ALA A C 1
ATOM 1663 O O . ALA A 1 220 ? 34.875 21.172 16.109 1 91.69 220 ALA A O 1
ATOM 1664 N N . PRO A 1 221 ? 34.125 22.484 14.484 1 89.06 221 PRO A N 1
ATOM 1665 C CA . PRO A 1 221 ? 35.312 23.328 14.562 1 89.06 221 PRO A CA 1
ATOM 1666 C C . PRO A 1 221 ? 35.469 23.984 15.93 1 89.06 221 PRO A C 1
ATOM 1668 O O . PRO A 1 221 ? 36.594 24.031 16.469 1 89.06 221 PRO A O 1
ATOM 1671 N N . GLU A 1 222 ? 34.375 24.5 16.469 1 92.5 222 GLU A N 1
ATOM 1672 C CA . GLU A 1 222 ? 34.438 25.125 17.781 1 92.5 222 GLU A CA 1
ATOM 1673 C C . GLU A 1 222 ? 34.812 24.094 18.859 1 92.5 222 GLU A C 1
ATOM 1675 O O . GLU A 1 222 ? 35.562 24.406 19.781 1 92.5 222 GLU A O 1
ATOM 1680 N N . LEU A 1 223 ? 34.25 22.922 18.703 1 93.81 223 LEU A N 1
ATOM 1681 C CA . LEU A 1 223 ? 34.531 21.875 19.672 1 93.81 223 LEU A CA 1
ATOM 1682 C C . LEU A 1 223 ? 36 21.469 19.625 1 93.81 223 LEU A C 1
ATOM 1684 O O . LEU A 1 223 ? 36.625 21.266 20.656 1 93.81 223 LEU A O 1
ATOM 1688 N N . ARG A 1 224 ? 36.5 21.359 18.531 1 91.38 224 ARG A N 1
ATOM 1689 C CA . ARG A 1 224 ? 37.906 21 18.359 1 91.38 224 ARG A CA 1
ATOM 1690 C C . ARG A 1 224 ? 38.812 22.062 18.938 1 91.38 224 ARG A C 1
ATOM 1692 O O . ARG A 1 224 ? 39.812 21.75 19.609 1 91.38 224 ARG A O 1
ATOM 1699 N N . ALA A 1 225 ? 38.5 23.281 18.641 1 92.62 225 ALA A N 1
ATOM 1700 C CA . ALA A 1 225 ? 39.312 24.406 19.078 1 92.62 225 ALA A CA 1
ATOM 1701 C C . ALA A 1 225 ? 39.344 24.5 20.609 1 92.62 225 ALA A C 1
ATOM 1703 O O . ALA A 1 225 ? 40.344 24.906 21.188 1 92.62 225 ALA A O 1
ATOM 1704 N N . THR A 1 226 ? 38.312 24.062 21.234 1 95.44 226 THR A N 1
ATOM 1705 C CA . THR A 1 226 ? 38.219 24.234 22.672 1 95.44 226 THR A CA 1
ATOM 1706 C C . THR A 1 226 ? 38.469 22.906 23.391 1 95.44 226 THR A C 1
ATOM 1708 O O . THR A 1 226 ? 38.688 22.891 24.609 1 95.44 226 THR A O 1
ATOM 1711 N N . LYS A 1 227 ? 38.469 21.797 22.641 1 93.69 227 LYS A N 1
ATOM 1712 C CA . LYS A 1 227 ? 38.594 20.453 23.203 1 93.69 227 LYS A CA 1
ATOM 1713 C C . LYS A 1 227 ? 37.469 20.203 24.219 1 93.69 227 LYS A C 1
ATOM 1715 O O . LYS A 1 227 ? 37.719 19.609 25.281 1 93.69 227 LYS A O 1
ATOM 1720 N N . ARG A 1 228 ? 36.312 20.766 23.953 1 93.69 228 ARG A N 1
ATOM 1721 C CA . ARG A 1 228 ? 35.125 20.578 24.781 1 93.69 228 ARG A CA 1
ATOM 1722 C C . ARG A 1 228 ? 34.031 19.859 24 1 93.69 228 ARG A C 1
ATOM 1724 O O . ARG A 1 228 ? 34.062 19.781 22.766 1 93.69 228 ARG A O 1
ATOM 1731 N N . ARG A 1 229 ? 33.125 19.344 24.781 1 93.75 229 ARG A N 1
ATOM 1732 C CA . ARG A 1 229 ? 31.906 18.797 24.172 1 93.75 229 ARG A CA 1
ATOM 1733 C C . ARG A 1 229 ? 30.844 19.891 24 1 93.75 229 ARG A C 1
ATOM 1735 O O . ARG A 1 229 ? 30.906 20.922 24.672 1 93.75 229 ARG A O 1
ATOM 1742 N N . PHE A 1 230 ? 30.047 19.688 23.094 1 95.56 230 PHE A N 1
ATOM 1743 C CA . PHE A 1 230 ? 28.906 20.594 22.984 1 95.56 230 PHE A CA 1
ATOM 1744 C C . PHE A 1 230 ? 28.031 20.516 24.234 1 95.56 230 PHE A C 1
ATOM 1746 O O . PHE A 1 230 ? 27.812 19.438 24.781 1 95.56 230 PHE A O 1
ATOM 1753 N N . PRO A 1 231 ? 27.578 21.625 24.734 1 96.69 231 PRO A N 1
ATOM 1754 C CA . PRO A 1 231 ? 26.734 21.578 25.938 1 96.69 231 PRO A CA 1
ATOM 1755 C C . PRO A 1 231 ? 25.453 20.781 25.734 1 96.69 231 PRO A C 1
ATOM 1757 O O . PRO A 1 231 ? 24.922 20.734 24.625 1 96.69 231 PRO A O 1
ATOM 1760 N N . ALA A 1 232 ? 24.953 20.094 26.812 1 96 232 ALA A N 1
ATOM 1761 C CA . ALA A 1 232 ? 23.672 19.391 26.781 1 96 232 ALA A CA 1
ATOM 1762 C C . ALA A 1 232 ? 22.5 20.375 26.766 1 96 232 ALA A C 1
ATOM 1764 O O . ALA A 1 232 ? 22.062 20.844 27.828 1 96 232 ALA A O 1
ATOM 1765 N N . VAL A 1 233 ? 22 20.609 25.578 1 97 233 VAL A N 1
ATOM 1766 C CA . VAL A 1 233 ? 20.984 21.656 25.5 1 97 233 VAL A CA 1
ATOM 1767 C C . VAL A 1 233 ? 19.609 21.016 25.312 1 97 233 VAL A C 1
ATOM 1769 O O . VAL A 1 233 ? 18.594 21.719 25.344 1 97 233 VAL A O 1
ATOM 1772 N N . VAL A 1 234 ? 19.516 19.719 25.094 1 97.44 234 VAL A N 1
ATOM 1773 C CA . VAL A 1 234 ? 18.234 19.047 24.891 1 97.44 234 VAL A CA 1
ATOM 1774 C C . VAL A 1 234 ? 17.906 18.188 26.109 1 97.44 234 VAL A C 1
ATOM 1776 O O . VAL A 1 234 ? 18.703 17.344 26.516 1 97.44 234 VAL A O 1
ATOM 1779 N N . GLN A 1 235 ? 16.812 18.422 26.719 1 96.56 235 GLN A N 1
ATOM 1780 C CA . GLN A 1 235 ? 16.312 17.625 27.828 1 96.56 235 GLN A CA 1
ATOM 1781 C C . GLN A 1 235 ? 15.203 16.672 27.391 1 96.56 235 GLN A C 1
ATOM 1783 O O . GLN A 1 235 ? 14.242 17.094 26.734 1 96.56 235 GLN A O 1
ATOM 1788 N N . VAL A 1 236 ? 15.336 15.383 27.703 1 97.12 236 VAL A N 1
ATOM 1789 C CA . VAL A 1 236 ? 14.289 14.414 27.422 1 97.12 236 VAL A CA 1
ATOM 1790 C C . VAL A 1 236 ? 13.188 14.523 28.469 1 97.12 236 VAL A C 1
ATOM 1792 O O . VAL A 1 236 ? 13.414 14.227 29.641 1 97.12 236 VAL A O 1
ATOM 1795 N N . CYS A 1 237 ? 11.977 14.961 28.062 1 95.94 237 CYS A N 1
ATOM 1796 C CA . CYS A 1 237 ? 10.883 15.133 29.016 1 95.94 237 CYS A CA 1
ATOM 1797 C C . CYS A 1 237 ? 9.555 15.336 28.281 1 95.94 237 CYS A C 1
ATOM 1799 O O . CYS A 1 237 ? 9.531 15.484 27.062 1 95.94 237 CYS A O 1
ATOM 1801 N N . ASP A 1 238 ? 8.508 15.18 29.078 1 94.81 238 ASP A N 1
ATOM 1802 C CA . ASP A 1 238 ? 7.211 15.688 28.625 1 94.81 238 ASP A CA 1
ATOM 1803 C C . ASP A 1 238 ? 7.066 17.172 28.938 1 94.81 238 ASP A C 1
ATOM 1805 O O . ASP A 1 238 ? 6.891 17.562 30.109 1 94.81 238 ASP A O 1
ATOM 1809 N N . SER A 1 239 ? 7.156 17.969 27.906 1 95.31 239 SER A N 1
ATOM 1810 C CA . SER A 1 239 ? 7.141 19.422 28.094 1 95.31 239 SER A CA 1
ATOM 1811 C C . SER A 1 239 ? 5.902 19.875 28.859 1 95.31 239 SER A C 1
ATOM 1813 O O . SER A 1 239 ? 5.957 20.844 29.625 1 95.31 239 SER A O 1
ATOM 1815 N N . LEU A 1 240 ? 4.82 19.219 28.656 1 94.5 240 LEU A N 1
ATOM 1816 C CA . LEU A 1 240 ? 3.555 19.641 29.25 1 94.5 240 LEU A CA 1
ATOM 1817 C C . LEU A 1 240 ? 3.588 19.484 30.766 1 94.5 240 LEU A C 1
ATOM 1819 O O . LEU A 1 240 ? 2.797 20.094 31.484 1 94.5 240 LEU A O 1
ATOM 1823 N N . ASP A 1 241 ? 4.512 18.688 31.234 1 94.25 241 ASP A N 1
ATOM 1824 C CA . ASP A 1 241 ? 4.594 18.422 32.688 1 94.25 241 ASP A CA 1
ATOM 1825 C C . ASP A 1 241 ? 5.73 19.219 33.312 1 94.25 241 ASP A C 1
ATOM 1827 O O . ASP A 1 241 ? 5.898 19.203 34.531 1 94.25 241 ASP A O 1
ATOM 1831 N N . GLN A 1 242 ? 6.496 19.844 32.469 1 91.75 242 GLN A N 1
ATOM 1832 C CA . GLN A 1 242 ? 7.645 20.578 33 1 91.75 242 GLN A CA 1
ATOM 1833 C C . GLN A 1 242 ? 7.219 21.922 33.594 1 91.75 242 GLN A C 1
ATOM 1835 O O . GLN A 1 242 ? 6.246 22.516 33.125 1 91.75 242 GLN A O 1
ATOM 1840 N N . VAL A 1 243 ? 7.93 22.281 34.656 1 87.06 243 VAL A N 1
ATOM 1841 C CA . VAL A 1 243 ? 7.715 23.578 35.281 1 87.06 243 VAL A CA 1
ATOM 1842 C C . VAL A 1 243 ? 9.023 24.375 35.312 1 87.06 243 VAL A C 1
ATOM 1844 O O . VAL A 1 243 ? 10.078 23.812 35.656 1 87.06 243 VAL A O 1
ATOM 1847 N N . LEU A 1 244 ? 8.898 25.531 34.75 1 80.38 244 LEU A N 1
ATOM 1848 C CA . LEU A 1 244 ? 10.078 26.375 34.844 1 80.38 244 LEU A CA 1
ATOM 1849 C C . LEU A 1 244 ? 10.242 26.953 36.25 1 80.38 244 LEU A C 1
ATOM 1851 O O . LEU A 1 244 ? 9.25 27.234 36.938 1 80.38 244 LEU A O 1
ATOM 1855 N N . GLY A 1 245 ? 11.266 26.641 37.062 1 64.25 245 GLY A N 1
ATOM 1856 C CA . GLY A 1 245 ? 11.492 27.062 38.438 1 64.25 245 GLY A CA 1
ATOM 1857 C C . GLY A 1 245 ? 11.203 28.531 38.656 1 64.25 245 GLY A C 1
ATOM 1858 O O . GLY A 1 245 ? 10.539 28.891 39.625 1 64.25 245 GLY A O 1
ATOM 1859 N N . ASN A 1 246 ? 11.836 29.609 38.094 1 60.59 246 ASN A N 1
ATOM 1860 C CA . ASN A 1 246 ? 11.625 31.031 38.312 1 60.59 246 ASN A CA 1
ATOM 1861 C C . ASN A 1 246 ? 11.461 31.766 36.969 1 60.59 246 ASN A C 1
ATOM 1863 O O . ASN A 1 246 ? 11.773 31.219 35.906 1 60.59 246 ASN A O 1
ATOM 1867 N N . ASP A 1 247 ? 10.664 32.938 37.062 1 56.16 247 ASP A N 1
ATOM 1868 C CA . ASP A 1 247 ? 10.398 33.812 35.906 1 56.16 247 ASP A CA 1
ATOM 1869 C C . ASP A 1 247 ? 11.695 34.125 35.156 1 56.16 247 ASP A C 1
ATOM 1871 O O . ASP A 1 247 ? 11.68 34.375 33.969 1 56.16 247 ASP A O 1
ATOM 1875 N N . ARG A 1 248 ? 12.781 34.125 35.906 1 56.5 248 ARG A N 1
ATOM 1876 C CA . ARG A 1 248 ? 14.078 34.438 35.312 1 56.5 248 ARG A CA 1
ATOM 1877 C C . ARG A 1 248 ? 14.5 33.406 34.312 1 56.5 248 ARG A C 1
ATOM 1879 O O . ARG A 1 248 ? 15.414 33.625 33.5 1 56.5 248 ARG A O 1
ATOM 1886 N N . GLN A 1 249 ? 13.484 32.406 34.188 1 69.81 249 GLN A N 1
ATOM 1887 C CA . GLN A 1 249 ? 13.883 31.312 33.344 1 69.81 249 GLN A CA 1
ATOM 1888 C C . GLN A 1 249 ? 13.047 31.281 32.062 1 69.81 249 GLN A C 1
ATOM 1890 O O . GLN A 1 249 ? 13.219 30.391 31.219 1 69.81 249 GLN A O 1
ATOM 1895 N N . ALA A 1 250 ? 12.398 32.438 31.906 1 88.88 250 ALA A N 1
ATOM 1896 C CA . ALA A 1 250 ? 11.586 32.531 30.688 1 88.88 250 ALA A CA 1
ATOM 1897 C C . ALA A 1 250 ? 12.445 32.812 29.469 1 88.88 250 ALA A C 1
ATOM 1899 O O . ALA A 1 250 ? 13.625 33.156 29.594 1 88.88 250 ALA A O 1
ATOM 1900 N N . PHE A 1 251 ? 11.898 32.625 28.422 1 97.44 251 PHE A N 1
ATOM 1901 C CA . PHE A 1 251 ? 12.648 32.688 27.172 1 97.44 251 PHE A CA 1
ATOM 1902 C C . PHE A 1 251 ? 12.266 33.906 26.359 1 97.44 251 PHE A C 1
ATOM 1904 O O . PHE A 1 251 ? 11.148 34.406 26.469 1 97.44 251 PHE A O 1
ATOM 1911 N N . ASP A 1 252 ? 13.242 34.406 25.594 1 98 252 ASP A N 1
ATOM 1912 C CA . ASP A 1 252 ? 12.984 35.531 24.672 1 98 252 ASP A CA 1
ATOM 1913 C C . ASP A 1 252 ? 12.242 35.031 23.422 1 98 252 ASP A C 1
ATOM 1915 O O . ASP A 1 252 ? 11.508 35.781 22.797 1 98 252 ASP A O 1
ATOM 1919 N N . LEU A 1 253 ? 12.469 33.781 23.141 1 98.62 253 LEU A N 1
ATOM 1920 C CA . LEU A 1 253 ? 11.852 33.156 21.969 1 98.62 253 LEU A CA 1
ATOM 1921 C C . LEU A 1 253 ? 11.492 31.719 22.25 1 98.62 253 LEU A C 1
ATOM 1923 O O . LEU A 1 253 ? 12.344 30.922 22.656 1 98.62 253 LEU A O 1
ATOM 1927 N N . VAL A 1 254 ? 10.258 31.375 22.109 1 98.69 254 VAL A N 1
ATOM 1928 C CA . VAL A 1 254 ? 9.82 29.984 22 1 98.69 254 VAL A CA 1
ATOM 1929 C C . VAL A 1 254 ? 9.438 29.688 20.547 1 98.69 254 VAL A C 1
ATOM 1931 O O . VAL A 1 254 ? 8.547 30.312 19.984 1 98.69 254 VAL A O 1
ATOM 1934 N N . ILE A 1 255 ? 10.141 28.734 19.938 1 98.56 255 ILE A N 1
ATOM 1935 C CA . ILE A 1 255 ? 10 28.5 18.5 1 98.56 255 ILE A CA 1
ATOM 1936 C C . ILE A 1 255 ? 9.859 27 18.234 1 98.56 255 ILE A C 1
ATOM 1938 O O . ILE A 1 255 ? 10.32 26.188 19.031 1 98.56 255 ILE A O 1
ATOM 1942 N N . GLY A 1 256 ? 9.125 26.656 17.172 1 97.31 256 GLY A N 1
ATOM 1943 C CA . GLY A 1 256 ? 9.133 25.25 16.781 1 97.31 256 GLY A CA 1
ATOM 1944 C C . GLY A 1 256 ? 7.848 24.812 16.109 1 97.31 256 GLY A C 1
ATOM 1945 O O . GLY A 1 256 ? 7.047 25.656 15.68 1 97.31 256 GLY A O 1
ATOM 1946 N N . ASN A 1 257 ? 7.727 23.547 15.805 1 94.75 257 ASN A N 1
ATOM 1947 C CA . ASN A 1 257 ? 6.57 22.828 15.289 1 94.75 257 ASN A CA 1
ATOM 1948 C C . ASN A 1 257 ? 5.977 21.891 16.328 1 94.75 257 ASN A C 1
ATOM 1950 O O . ASN A 1 257 ? 6.312 20.703 16.359 1 94.75 257 ASN A O 1
ATOM 1954 N N . PRO A 1 258 ? 5.051 22.438 17.094 1 94.94 258 PRO A N 1
ATOM 1955 C CA . PRO A 1 258 ? 4.461 21.578 18.125 1 94.94 258 PRO A CA 1
ATOM 1956 C C . PRO A 1 258 ? 3.699 20.391 17.531 1 94.94 258 PRO A C 1
ATOM 1958 O O . PRO A 1 258 ? 3.303 20.438 16.359 1 94.94 258 PRO A O 1
ATOM 1961 N N . PRO A 1 259 ? 3.568 19.328 18.312 1 92.25 259 PRO A N 1
ATOM 1962 C CA . PRO A 1 259 ? 2.818 18.172 17.812 1 92.25 259 PRO A CA 1
ATOM 1963 C C . PRO A 1 259 ? 1.34 18.484 17.578 1 92.25 259 PRO A C 1
ATOM 1965 O O . PRO A 1 259 ? 0.752 19.266 18.328 1 92.25 259 PRO A O 1
ATOM 1968 N N . TYR A 1 260 ? 0.758 17.812 16.562 1 86.81 260 TYR A N 1
ATOM 1969 C CA . TYR A 1 260 ? -0.646 17.969 16.219 1 86.81 260 TYR A CA 1
ATOM 1970 C C . TYR A 1 260 ? -1.486 16.828 16.75 1 86.81 260 TYR A C 1
ATOM 1972 O O . TYR A 1 260 ? -0.949 15.797 17.172 1 86.81 260 TYR A O 1
ATOM 1980 N N . GLY A 1 261 ? -2.77 17 16.75 1 82.94 261 GLY A N 1
ATOM 1981 C CA . GLY A 1 261 ? -3.693 15.891 16.969 1 82.94 261 GLY A CA 1
ATOM 1982 C C . GLY A 1 261 ? -4.508 16.047 18.25 1 82.94 261 GLY A C 1
ATOM 1983 O O . GLY A 1 261 ? -4.094 16.734 19.172 1 82.94 261 GLY A O 1
ATOM 1984 N N . ARG A 1 262 ? -5.609 15.312 18.188 1 77.06 262 ARG A N 1
ATOM 1985 C CA . ARG A 1 262 ? -6.52 15.273 19.328 1 77.06 262 ARG A CA 1
ATOM 1986 C C . ARG A 1 262 ? -6.02 14.305 20.391 1 77.06 262 ARG A C 1
ATOM 1988 O O . ARG A 1 262 ? -5.453 13.258 20.062 1 77.06 262 ARG A O 1
ATOM 1995 N N . LEU A 1 263 ? -6.035 14.836 21.594 1 74.69 263 LEU A N 1
ATOM 1996 C CA . LEU A 1 263 ? -5.559 13.961 22.672 1 74.69 263 LEU A CA 1
ATOM 1997 C C . LEU A 1 263 ? -6.418 14.117 23.922 1 74.69 263 LEU A C 1
ATOM 1999 O O . LEU A 1 263 ? -6.961 15.195 24.172 1 74.69 263 LEU A O 1
ATOM 2003 N N . LYS A 1 264 ? -6.582 12.938 24.547 1 81.31 264 LYS A N 1
ATOM 2004 C CA . LYS A 1 264 ? -7.105 12.992 25.906 1 81.31 264 LYS A CA 1
ATOM 2005 C C . LYS A 1 264 ? -6.008 13.344 26.906 1 81.31 264 LYS A C 1
ATOM 2007 O O . LYS A 1 264 ? -5.086 12.555 27.141 1 81.31 264 LYS A O 1
ATOM 2012 N N . LEU A 1 265 ? -6.078 14.516 27.438 1 88.75 265 LEU A N 1
ATOM 2013 C CA . LEU A 1 265 ? -5.098 14.961 28.422 1 88.75 265 LEU A CA 1
ATOM 2014 C C . LEU A 1 265 ? -5.348 14.305 29.781 1 88.75 265 LEU A C 1
ATOM 2016 O O . LEU A 1 265 ? -6.5 14.156 30.203 1 88.75 265 LEU A O 1
ATOM 2020 N N . PRO A 1 266 ? -4.273 13.961 30.469 1 90.31 266 PRO A N 1
ATOM 2021 C CA . PRO A 1 266 ? -4.449 13.594 31.875 1 90.31 266 PRO A CA 1
ATOM 2022 C C . PRO A 1 266 ? -5.082 14.711 32.688 1 90.31 266 PRO A C 1
ATOM 2024 O O . PRO A 1 266 ? -4.926 15.891 32.375 1 90.31 266 PRO A O 1
ATOM 2027 N N . PRO A 1 267 ? -5.711 14.289 33.719 1 91.31 267 PRO A N 1
ATOM 2028 C CA . PRO A 1 267 ? -6.426 15.281 34.531 1 91.31 267 PRO A CA 1
ATOM 2029 C C . PRO A 1 267 ? -5.531 16.422 35 1 91.31 267 PRO A C 1
ATOM 2031 O O . PRO A 1 267 ? -5.938 17.578 34.969 1 91.31 267 PRO A O 1
ATOM 2034 N N . ALA A 1 268 ? -4.371 16.109 35.406 1 93 268 ALA A N 1
ATOM 2035 C CA . ALA A 1 268 ? -3.461 17.141 35.906 1 93 268 ALA A CA 1
ATOM 2036 C C . ALA A 1 268 ? -3.111 18.125 34.812 1 93 268 ALA A C 1
ATOM 2038 O O . ALA A 1 268 ? -3.064 19.344 35.031 1 93 268 ALA A O 1
ATOM 2039 N N . GLN A 1 269 ? -2.873 17.688 33.656 1 93.88 269 GLN A N 1
ATOM 2040 C CA . GLN A 1 269 ? -2.564 18.547 32.5 1 93.88 269 GLN A CA 1
ATOM 2041 C C . GLN A 1 269 ? -3.783 19.359 32.094 1 93.88 269 GLN A C 1
ATOM 2043 O O . GLN A 1 269 ? -3.658 20.547 31.75 1 93.88 269 GLN A O 1
ATOM 2048 N N . ARG A 1 270 ? -4.91 18.719 32.094 1 93.38 270 ARG A N 1
ATOM 2049 C CA . ARG A 1 270 ? -6.129 19.438 31.719 1 93.38 270 ARG A CA 1
ATOM 2050 C C . ARG A 1 270 ? -6.383 20.609 32.656 1 93.38 270 ARG A C 1
ATOM 2052 O O . ARG A 1 270 ? -6.789 21.688 32.25 1 93.38 270 ARG A O 1
ATOM 2059 N N . LEU A 1 271 ? -6.168 20.344 33.938 1 94.31 271 LEU A N 1
ATOM 2060 C CA . LEU A 1 271 ? -6.328 21.406 34.906 1 94.31 271 LEU A CA 1
ATOM 2061 C C . LEU A 1 271 ? -5.312 22.516 34.688 1 94.31 271 LEU A C 1
ATOM 2063 O O . LEU A 1 271 ? -5.656 23.688 34.75 1 94.31 271 LEU A O 1
ATOM 2067 N N . ARG A 1 272 ? -4.145 22.172 34.438 1 93.94 272 ARG A N 1
ATOM 2068 C CA . ARG A 1 272 ? -3.062 23.125 34.25 1 93.94 272 ARG A CA 1
ATOM 2069 C C . ARG A 1 272 ? -3.338 24.031 33.031 1 93.94 272 ARG A C 1
ATOM 2071 O O . ARG A 1 272 ? -3.059 25.234 33.094 1 93.94 272 ARG A O 1
ATOM 2078 N N . TYR A 1 273 ? -3.918 23.469 32.031 1 95.94 273 TYR A N 1
ATOM 2079 C CA . TYR A 1 273 ? -4.086 24.219 30.797 1 95.94 273 TYR A CA 1
ATOM 2080 C C . TYR A 1 273 ? -5.555 24.547 30.547 1 95.94 273 TYR A C 1
ATOM 2082 O O . TYR A 1 273 ? -5.957 24.828 29.422 1 95.94 273 TYR A O 1
ATOM 2090 N N . ARG A 1 274 ? -6.324 24.562 31.484 1 95.06 274 ARG A N 1
ATOM 2091 C CA . ARG A 1 274 ? -7.77 24.75 31.406 1 95.06 274 ARG A CA 1
ATOM 2092 C C . ARG A 1 274 ? -8.117 26.094 30.766 1 95.06 274 ARG A C 1
ATOM 2094 O O . ARG A 1 274 ? -9.117 26.203 30.047 1 95.06 274 ARG A O 1
ATOM 2101 N N . ARG A 1 275 ? -7.312 27.094 30.906 1 95.94 275 ARG A N 1
ATOM 2102 C CA . ARG A 1 275 ? -7.617 28.438 30.438 1 95.94 275 ARG A CA 1
ATOM 2103 C C . ARG A 1 275 ? -7.66 28.5 28.906 1 95.94 275 ARG A C 1
ATOM 2105 O O . ARG A 1 275 ? -8.258 29.406 28.328 1 95.94 275 ARG A O 1
ATOM 2112 N N . SER A 1 276 ? -7.012 27.531 28.312 1 95.81 276 SER A N 1
ATOM 2113 C CA . SER A 1 276 ? -6.941 27.562 26.859 1 95.81 276 SER A CA 1
ATOM 2114 C C . SER A 1 276 ? -7.785 26.438 26.234 1 95.81 276 SER A C 1
ATOM 2116 O O . SER A 1 276 ? -7.723 26.203 25.031 1 95.81 276 SER A O 1
ATOM 2118 N N . LEU A 1 277 ? -8.516 25.75 27.047 1 93.62 277 LEU A N 1
ATOM 2119 C CA . LEU A 1 277 ? -9.234 24.578 26.562 1 93.62 277 LEU A CA 1
ATOM 2120 C C . LEU A 1 277 ? -10.734 24.828 26.531 1 93.62 277 LEU A C 1
ATOM 2122 O O . LEU A 1 277 ? -11.273 25.516 27.391 1 93.62 277 LEU A O 1
ATOM 2126 N N . TYR A 1 278 ? -11.344 24.391 25.531 1 90.5 278 TYR A N 1
ATOM 2127 C CA . TYR A 1 278 ? -12.781 24.25 25.375 1 90.5 278 TYR A CA 1
ATOM 2128 C C . TYR A 1 278 ? -13.141 22.938 24.688 1 90.5 278 TYR A C 1
ATOM 2130 O O . TYR A 1 278 ? -12.898 22.781 23.484 1 90.5 278 TYR A O 1
ATOM 2138 N N . GLY A 1 279 ? -13.703 22.047 25.453 1 88.62 279 GLY A N 1
ATOM 2139 C CA . GLY A 1 279 ? -14.008 20.75 24.891 1 88.62 279 GLY A CA 1
ATOM 2140 C C . GLY A 1 279 ? -12.773 19.875 24.719 1 88.62 279 GLY A C 1
ATOM 2141 O O . GLY A 1 279 ? -12.016 19.672 25.672 1 88.62 279 GLY A O 1
ATOM 2142 N N . HIS A 1 280 ? -12.594 19.406 23.516 1 87.5 280 HIS A N 1
ATOM 2143 C CA . HIS A 1 280 ? -11.477 18.5 23.219 1 87.5 280 HIS A CA 1
ATOM 2144 C C . HIS A 1 280 ? -10.18 19.281 23.047 1 87.5 280 HIS A C 1
ATOM 2146 O O . HIS A 1 280 ? -10.18 20.375 22.484 1 87.5 280 HIS A O 1
ATOM 2152 N N . ALA A 1 281 ? -9.156 18.703 23.594 1 89.81 281 ALA A N 1
ATOM 2153 C CA . ALA A 1 281 ? -7.848 19.359 23.516 1 89.81 281 ALA A CA 1
ATOM 2154 C C . ALA A 1 281 ? -7.105 18.953 22.25 1 89.81 281 ALA A C 1
ATOM 2156 O O . ALA A 1 281 ? -7.176 17.797 21.812 1 89.81 281 ALA A O 1
ATOM 2157 N N . ASN A 1 282 ? -6.52 19.906 21.688 1 90.62 282 ASN A N 1
ATOM 2158 C CA . ASN A 1 282 ? -5.551 19.688 20.609 1 90.62 282 ASN A CA 1
ATOM 2159 C C . ASN A 1 282 ? -4.129 19.984 21.078 1 90.62 282 ASN A C 1
ATOM 2161 O O . ASN A 1 282 ? -3.885 21 21.734 1 90.62 282 ASN A O 1
ATOM 2165 N N . LEU A 1 283 ? -3.199 19.188 20.734 1 92.5 283 LEU A N 1
ATOM 2166 C CA . LEU A 1 283 ? -1.845 19.266 21.281 1 92.5 283 LEU A CA 1
ATOM 2167 C C . LEU A 1 283 ? -1.188 20.594 20.906 1 92.5 283 LEU A C 1
ATOM 2169 O O . LEU A 1 283 ? -0.542 21.219 21.75 1 92.5 283 LEU A O 1
ATOM 2173 N N . TYR A 1 284 ? -1.318 21 19.703 1 93.75 284 TYR A N 1
ATOM 2174 C CA . TYR A 1 284 ? -0.632 22.234 19.344 1 93.75 284 TYR A CA 1
ATOM 2175 C C . TYR A 1 284 ? -1.257 23.438 20.047 1 93.75 284 TYR A C 1
ATOM 2177 O O . TYR A 1 284 ? -0.583 24.438 20.297 1 93.75 284 TYR A O 1
ATOM 2185 N N . GLY A 1 285 ? -2.512 23.375 20.359 1 95.44 285 GLY A N 1
ATOM 2186 C CA . GLY A 1 285 ? -3.113 24.406 21.188 1 95.44 285 GLY A CA 1
ATOM 2187 C C . GLY A 1 285 ? -2.541 24.453 22.594 1 95.44 285 GLY A C 1
ATOM 2188 O O . GLY A 1 285 ? -2.217 25.531 23.094 1 95.44 285 GLY A O 1
ATOM 2189 N N . VAL A 1 286 ? -2.398 23.312 23.156 1 96 286 VAL A N 1
ATOM 2190 C CA . VAL A 1 286 ? -1.861 23.219 24.516 1 96 286 VAL A CA 1
ATOM 2191 C C . VAL A 1 286 ? -0.406 23.672 24.531 1 96 286 VAL A C 1
ATOM 2193 O O . VAL A 1 286 ? 0.019 24.391 25.438 1 96 286 VAL A O 1
ATOM 2196 N N . PHE A 1 287 ? 0.316 23.344 23.531 1 96.69 287 PHE A N 1
ATOM 2197 C CA . PHE A 1 287 ? 1.707 23.766 23.438 1 96.69 287 PHE A CA 1
ATOM 2198 C C . PHE A 1 287 ? 1.799 25.266 23.219 1 96.69 287 PHE A C 1
ATOM 2200 O O . PHE A 1 287 ? 2.773 25.906 23.625 1 96.69 287 PHE A O 1
ATOM 2207 N N . THR A 1 288 ? 0.84 25.797 22.562 1 97.75 288 THR A N 1
ATOM 2208 C CA . THR A 1 288 ? 0.804 27.25 22.422 1 97.75 288 THR A CA 1
ATOM 2209 C C . THR A 1 288 ? 0.588 27.922 23.766 1 97.75 288 THR A C 1
ATOM 2211 O O . THR A 1 288 ? 1.227 28.938 24.078 1 97.75 288 THR A O 1
ATOM 2214 N N . ASP A 1 289 ? -0.312 27.359 24.531 1 97.19 289 ASP A N 1
ATOM 2215 C CA . ASP A 1 289 ? -0.494 27.859 25.891 1 97.19 289 ASP A CA 1
ATOM 2216 C C . ASP A 1 289 ? 0.795 27.719 26.703 1 97.19 289 ASP A C 1
ATOM 2218 O O . ASP A 1 289 ? 1.163 28.641 27.438 1 97.19 289 ASP A O 1
ATOM 2222 N N . LEU A 1 290 ? 1.437 26.609 26.562 1 96.62 290 LEU A N 1
ATOM 2223 C CA . LEU A 1 290 ? 2.73 26.391 27.203 1 96.62 290 LEU A CA 1
ATOM 2224 C C . LEU A 1 290 ? 3.725 27.484 26.781 1 96.62 290 LEU A C 1
ATOM 2226 O O . LEU A 1 290 ? 4.438 28.031 27.625 1 96.62 290 LEU A O 1
ATOM 2230 N N . ALA A 1 291 ? 3.793 27.766 25.547 1 97.75 291 ALA A N 1
ATOM 2231 C CA . ALA A 1 291 ? 4.695 28.797 25.047 1 97.75 291 ALA A CA 1
ATOM 2232 C C . ALA A 1 291 ? 4.383 30.156 25.672 1 97.75 291 ALA A C 1
ATOM 2234 O O . ALA A 1 291 ? 5.297 30.922 26 1 97.75 291 ALA A O 1
ATOM 2235 N N . LEU A 1 292 ? 3.139 30.484 25.828 1 96.38 292 LEU A N 1
ATOM 2236 C CA . LEU A 1 292 ? 2.725 31.734 26.469 1 96.38 292 LEU A CA 1
ATOM 2237 C C . LEU A 1 292 ? 3.271 31.844 27.875 1 96.38 292 LEU A C 1
ATOM 2239 O O . LEU A 1 292 ? 3.689 32.906 28.312 1 96.38 292 LEU A O 1
ATOM 2243 N N . ARG A 1 293 ? 3.297 30.734 28.5 1 94.38 293 ARG A N 1
ATOM 2244 C CA . ARG A 1 293 ? 3.746 30.688 29.891 1 94.38 293 ARG A CA 1
ATOM 2245 C C . ARG A 1 293 ? 5.258 30.859 29.984 1 94.38 293 ARG A C 1
ATOM 2247 O O . ARG A 1 293 ? 5.766 31.406 30.969 1 94.38 293 ARG A O 1
ATOM 2254 N N . TRP A 1 294 ? 5.906 30.422 28.984 1 96.12 294 TRP A N 1
ATOM 2255 C CA . TRP A 1 294 ? 7.359 30.312 29.094 1 96.12 294 TRP A CA 1
ATOM 2256 C C . TRP A 1 294 ? 8.039 31.438 28.328 1 96.12 294 TRP A C 1
ATOM 2258 O O . TRP A 1 294 ? 9.266 31.578 28.375 1 96.12 294 TRP A O 1
ATOM 2268 N N . THR A 1 295 ? 7.312 32.25 27.656 1 97.06 295 THR A N 1
ATOM 2269 C CA . THR A 1 295 ? 7.875 33.406 26.953 1 97.06 295 THR A CA 1
ATOM 2270 C C . THR A 1 295 ? 7.84 34.656 27.828 1 97.06 295 THR A C 1
ATOM 2272 O O . THR A 1 295 ? 6.816 34.969 28.438 1 97.06 295 THR A O 1
ATOM 2275 N N . LYS A 1 296 ? 8.898 35.406 27.859 1 95.94 296 LYS A N 1
ATOM 2276 C CA . LYS A 1 296 ? 8.961 36.656 28.594 1 95.94 296 LYS A CA 1
ATOM 2277 C C . LYS A 1 296 ? 8.016 37.719 28 1 95.94 296 LYS A C 1
ATOM 2279 O O . LYS A 1 296 ? 7.719 37.656 26.797 1 95.94 296 LYS A O 1
ATOM 2284 N N . VAL A 1 297 ? 7.566 38.594 28.938 1 95.31 297 VAL A N 1
ATOM 2285 C CA . VAL A 1 297 ? 6.871 39.781 28.391 1 95.31 297 VAL A CA 1
ATOM 2286 C C . VAL A 1 297 ? 7.789 40.5 27.422 1 95.31 297 VAL A C 1
ATOM 2288 O O . VAL A 1 297 ? 8.945 40.781 27.734 1 95.31 297 VAL A O 1
ATOM 2291 N N . GLY A 1 298 ? 7.27 40.75 26.281 1 95.88 298 GLY A N 1
ATOM 2292 C CA . GLY A 1 298 ? 8.086 41.344 25.234 1 95.88 298 GLY A CA 1
ATOM 2293 C C . GLY A 1 298 ? 8.734 40.312 24.328 1 95.88 298 GLY A C 1
ATOM 2294 O O . GLY A 1 298 ? 9.227 40.656 23.25 1 95.88 298 GLY A O 1
ATOM 2295 N N . GLY A 1 299 ? 8.695 39.062 24.781 1 97.75 299 GLY A N 1
ATOM 2296 C CA . GLY A 1 299 ? 9.258 38 23.984 1 97.75 299 GLY A CA 1
ATOM 2297 C C . GLY A 1 299 ? 8.375 37.562 22.828 1 97.75 299 GLY A C 1
ATOM 2298 O O . GLY A 1 299 ? 7.289 38.125 22.641 1 97.75 299 GLY A O 1
ATOM 2299 N N . VAL A 1 300 ? 8.891 36.562 22.078 1 98.44 300 VAL A N 1
ATOM 2300 C CA . VAL A 1 300 ? 8.211 36.156 20.844 1 98.44 300 VAL A CA 1
ATOM 2301 C C . VAL A 1 300 ? 7.93 34.656 20.859 1 98.44 300 VAL A C 1
ATOM 2303 O O . VAL A 1 300 ? 8.742 33.875 21.359 1 98.44 300 VAL A O 1
ATOM 2306 N N . ILE A 1 301 ? 6.754 34.312 20.375 1 98.62 301 ILE A N 1
ATOM 2307 C CA . ILE A 1 301 ? 6.422 32.938 20.047 1 98.62 301 ILE A CA 1
ATOM 2308 C C . ILE A 1 301 ? 6.383 32.75 18.531 1 98.62 301 ILE A C 1
ATOM 2310 O O . ILE A 1 301 ? 5.723 33.531 17.828 1 98.62 301 ILE A O 1
ATOM 2314 N N . ALA A 1 302 ? 7.121 31.828 17.984 1 98.75 302 ALA A N 1
ATOM 2315 C CA . ALA A 1 302 ? 7.152 31.531 16.547 1 98.75 302 ALA A CA 1
ATOM 2316 C C . ALA A 1 302 ? 6.852 30.062 16.281 1 98.75 302 ALA A C 1
ATOM 2318 O O . ALA A 1 302 ? 7.688 29.188 16.547 1 98.75 302 ALA A O 1
ATOM 2319 N N . TYR A 1 303 ? 5.672 29.766 15.68 1 97.88 303 TYR A N 1
ATOM 2320 C CA . TYR A 1 303 ? 5.238 28.391 15.531 1 97.88 303 TYR A CA 1
ATOM 2321 C C . TYR A 1 303 ? 4.758 28.125 14.109 1 97.88 303 TYR A C 1
ATOM 2323 O O . TYR A 1 303 ? 4.301 29.047 13.422 1 97.88 303 TYR A O 1
ATOM 2331 N N . VAL A 1 304 ? 4.973 26.922 13.633 1 95.25 304 VAL A N 1
ATOM 2332 C CA . VAL A 1 304 ? 4.219 26.359 12.516 1 95.25 304 VAL A CA 1
ATOM 2333 C C . VAL A 1 304 ? 3.07 25.516 13.047 1 95.25 304 VAL A C 1
ATOM 2335 O O . VAL A 1 304 ? 3.285 24.609 13.852 1 95.25 304 VAL A O 1
ATOM 2338 N N . THR A 1 305 ? 1.849 25.812 12.68 1 93.06 305 THR A N 1
ATOM 2339 C CA . THR A 1 305 ? 0.672 25.094 13.164 1 93.06 305 THR A CA 1
ATOM 2340 C C . THR A 1 305 ? -0.365 24.953 12.055 1 93.06 305 THR A C 1
ATOM 2342 O O . THR A 1 305 ? -0.284 25.625 11.023 1 93.06 305 THR A O 1
ATOM 2345 N N . PRO A 1 306 ? -1.286 24.078 12.281 1 89.62 306 PRO A N 1
ATOM 2346 C CA . PRO A 1 306 ? -2.463 24.094 11.414 1 89.62 306 PRO A CA 1
ATOM 2347 C C . PRO A 1 306 ? -3.25 25.406 11.523 1 89.62 306 PRO A C 1
ATOM 2349 O O . PRO A 1 306 ? -3.08 26.156 12.484 1 89.62 306 PRO A O 1
ATOM 2352 N N . THR A 1 307 ? -4.109 25.609 10.547 1 89.38 307 THR A N 1
ATOM 2353 C CA . THR A 1 307 ? -4.906 26.828 10.523 1 89.38 307 THR A CA 1
ATOM 2354 C C . THR A 1 307 ? -6.262 26.609 11.18 1 89.38 307 THR A C 1
ATOM 2356 O O . THR A 1 307 ? -7.039 27.547 11.344 1 89.38 307 THR A O 1
ATOM 2359 N N . SER A 1 308 ? -6.492 25.453 11.625 1 86.44 308 SER A N 1
ATOM 2360 C CA . SER A 1 308 ? -7.816 25.094 12.133 1 86.44 308 SER A CA 1
ATOM 2361 C C . SER A 1 308 ? -8.18 25.922 13.359 1 86.44 308 SER A C 1
ATOM 2363 O O . SER A 1 308 ? -9.359 26.172 13.625 1 86.44 308 SER A O 1
ATOM 2365 N N . PHE A 1 309 ? -7.188 26.406 14.117 1 90.19 309 PHE A N 1
ATOM 2366 C CA . PHE A 1 309 ? -7.508 27.141 15.328 1 90.19 309 PHE A CA 1
ATOM 2367 C C . PHE A 1 309 ? -8.086 28.516 14.992 1 90.19 309 PHE A C 1
ATOM 2369 O O . PHE A 1 309 ? -8.688 29.172 15.852 1 90.19 309 PHE A O 1
ATOM 2376 N N . PHE A 1 310 ? -7.984 28.984 13.781 1 88.88 310 PHE A N 1
ATOM 2377 C CA . PHE A 1 310 ? -8.539 30.266 13.344 1 88.88 310 PHE A CA 1
ATOM 2378 C C . PHE A 1 310 ? -10.047 30.297 13.547 1 88.88 310 PHE A C 1
ATOM 2380 O O . PHE A 1 310 ? -10.609 31.344 13.891 1 88.88 310 PHE A O 1
ATOM 2387 N N . ALA A 1 311 ? -10.609 29.125 13.32 1 87.88 311 ALA A N 1
ATOM 2388 C CA . ALA A 1 311 ? -12.07 29.188 13.289 1 87.88 311 ALA A CA 1
ATOM 2389 C C . ALA A 1 311 ? -12.695 28.031 14.047 1 87.88 311 ALA A C 1
ATOM 2391 O O . ALA A 1 311 ? -13.898 28.016 14.297 1 87.88 311 ALA A O 1
ATOM 2392 N N . GLY A 1 312 ? -11.914 27.141 14.477 1 88.31 312 GLY A N 1
ATOM 2393 C CA . GLY A 1 312 ? -12.469 25.984 15.18 1 88.31 312 GLY A CA 1
ATOM 2394 C C . GLY A 1 312 ? -13.055 26.344 16.531 1 88.31 312 GLY A C 1
ATOM 2395 O O . GLY A 1 312 ? -12.477 27.141 17.281 1 88.31 312 GLY A O 1
ATOM 2396 N N . GLU A 1 313 ? -14.172 25.688 16.781 1 87.75 313 GLU A N 1
ATOM 2397 C CA . GLU A 1 313 ? -14.875 25.953 18.031 1 87.75 313 GLU A CA 1
ATOM 2398 C C . GLU A 1 313 ? -14.023 25.562 19.234 1 87.75 313 GLU A C 1
ATOM 2400 O O . GLU A 1 313 ? -13.992 26.266 20.234 1 87.75 313 GLU A O 1
ATOM 2405 N N . TYR A 1 314 ? -13.391 24.547 19.125 1 88.94 314 TYR A N 1
ATOM 2406 C CA . TYR A 1 314 ? -12.625 24 20.25 1 88.94 314 TYR A CA 1
ATOM 2407 C C . TYR A 1 314 ? -11.438 24.906 20.578 1 88.94 314 TYR A C 1
ATOM 2409 O O . TYR A 1 314 ? -10.797 24.734 21.625 1 88.94 314 TYR A O 1
ATOM 2417 N N . PHE A 1 315 ? -11.211 25.922 19.719 1 93.19 315 PHE A N 1
ATOM 2418 C CA . PHE A 1 315 ? -10.047 26.781 19.906 1 93.19 315 PHE A CA 1
ATOM 2419 C C . PHE A 1 315 ? -10.469 28.172 20.391 1 93.19 315 PHE A C 1
ATOM 2421 O O . PHE A 1 315 ? -9.648 29.078 20.453 1 93.19 315 PHE A O 1
ATOM 2428 N N . LYS A 1 316 ? -11.719 28.406 20.703 1 93 316 LYS A N 1
ATOM 2429 C CA . LYS A 1 316 ? -12.195 29.734 21.062 1 93 316 LYS A CA 1
ATOM 2430 C C . LYS A 1 316 ? -11.461 30.281 22.281 1 93 316 LYS A C 1
ATOM 2432 O O . LYS A 1 316 ? -11.125 31.453 22.344 1 93 316 LYS A O 1
ATOM 2437 N N . ALA A 1 317 ? -11.211 29.359 23.266 1 95.56 317 ALA A N 1
ATOM 2438 C CA . ALA A 1 317 ? -10.492 29.797 24.453 1 95.56 317 ALA A CA 1
ATOM 2439 C C . ALA A 1 317 ? -9.055 30.172 24.125 1 95.56 317 ALA A C 1
ATOM 2441 O O . ALA A 1 317 ? -8.516 31.141 24.656 1 95.56 317 ALA A O 1
ATOM 2442 N N . LEU A 1 318 ? -8.469 29.438 23.297 1 96.5 318 LEU A N 1
ATOM 2443 C CA . LEU A 1 318 ? -7.098 29.734 22.875 1 96.5 318 LEU A CA 1
ATOM 2444 C C . LEU A 1 318 ? -7.035 31.047 22.109 1 96.5 318 LEU A C 1
ATOM 2446 O O . LEU A 1 318 ? -6.121 31.859 22.328 1 96.5 318 LEU A O 1
ATOM 2450 N N . ARG A 1 319 ? -7.926 31.281 21.203 1 95.44 319 ARG A N 1
ATOM 2451 C CA . ARG A 1 319 ? -7.973 32.531 20.469 1 95.44 319 ARG A CA 1
ATOM 2452 C C . ARG A 1 319 ? -8.102 33.719 21.422 1 95.44 319 ARG A C 1
ATOM 2454 O O . ARG A 1 319 ? -7.402 34.719 21.281 1 95.44 319 ARG A O 1
ATOM 2461 N N . ALA A 1 320 ? -8.961 33.562 22.391 1 95.94 320 ALA A N 1
ATOM 2462 C CA . ALA A 1 320 ? -9.148 34.625 23.375 1 95.94 320 ALA A CA 1
ATOM 2463 C C . ALA A 1 320 ? -7.863 34.875 24.156 1 95.94 320 ALA A C 1
ATOM 2465 O O . ALA A 1 320 ? -7.5 36.031 24.406 1 95.94 320 ALA A O 1
ATOM 2466 N N . LEU A 1 321 ? -7.301 33.812 24.516 1 96.31 321 LEU A N 1
ATOM 2467 C CA . LEU A 1 321 ? -6.059 33.906 25.281 1 96.31 321 LEU A CA 1
ATOM 2468 C C . LEU A 1 321 ? -4.973 34.594 24.469 1 96.31 321 LEU A C 1
ATOM 2470 O O . LEU A 1 321 ? -4.27 35.469 24.984 1 96.31 321 LEU A O 1
ATOM 2474 N N . LEU A 1 322 ? -4.809 34.25 23.234 1 96.69 322 LEU A N 1
ATOM 2475 C CA . LEU A 1 322 ? -3.812 34.844 22.359 1 96.69 322 LEU A CA 1
ATOM 2476 C C . LEU A 1 322 ? -4.113 36.344 22.125 1 96.69 322 LEU A C 1
ATOM 2478 O O . LEU A 1 322 ? -3.201 37.156 22.125 1 96.69 322 LEU A O 1
ATOM 2482 N N . ALA A 1 323 ? -5.32 36.625 21.922 1 95.06 323 ALA A N 1
ATOM 2483 C CA . ALA A 1 323 ? -5.727 38.031 21.688 1 95.06 323 ALA A CA 1
ATOM 2484 C C . ALA A 1 323 ? -5.355 38.906 22.891 1 95.06 323 ALA A C 1
ATOM 2486 O O . ALA A 1 323 ? -4.922 40.031 22.719 1 95.06 323 ALA A O 1
ATOM 2487 N N . ARG A 1 324 ? -5.457 38.344 23.953 1 95 324 ARG A N 1
ATOM 2488 C CA . ARG A 1 324 ? -5.254 39.094 25.188 1 95 324 ARG A CA 1
ATOM 2489 C C . ARG A 1 324 ? -3.775 39.156 25.562 1 95 324 ARG A C 1
ATOM 2491 O O . ARG A 1 324 ? -3.273 40.188 25.969 1 95 324 ARG A O 1
ATOM 2498 N N . GLU A 1 325 ? -3.109 38.031 25.406 1 96.25 325 GLU A N 1
ATOM 2499 C CA . GLU A 1 325 ? -1.793 37.938 26.031 1 96.25 325 GLU A CA 1
ATOM 2500 C C . GLU A 1 325 ? -0.681 38 24.984 1 96.25 325 GLU A C 1
ATOM 2502 O O . GLU A 1 325 ? 0.452 38.375 25.312 1 96.25 325 GLU A O 1
ATOM 2507 N N . ALA A 1 326 ? -0.984 37.625 23.812 1 97.12 326 ALA A N 1
ATOM 2508 C CA . ALA A 1 326 ? 0.052 37.594 22.781 1 97.12 326 ALA A CA 1
ATOM 2509 C C . ALA A 1 326 ? -0.551 37.75 21.391 1 97.12 326 ALA A C 1
ATOM 2511 O O . ALA A 1 326 ? -0.55 36.812 20.594 1 97.12 326 ALA A O 1
ATOM 2512 N N . PRO A 1 327 ? -0.933 38.938 21.016 1 96.31 327 PRO A N 1
ATOM 2513 C CA . PRO A 1 327 ? -1.473 39.156 19.672 1 96.31 327 PRO A CA 1
ATOM 2514 C C . PRO A 1 327 ? -0.471 38.812 18.562 1 96.31 327 PRO A C 1
ATOM 2516 O O . PRO A 1 327 ? 0.739 38.969 18.766 1 96.31 327 PRO A O 1
ATOM 2519 N N . PRO A 1 328 ? -0.976 38.375 17.438 1 96.69 328 PRO A N 1
ATOM 2520 C CA . PRO A 1 328 ? -0.076 37.969 16.359 1 96.69 328 PRO A CA 1
ATOM 2521 C C . PRO A 1 328 ? 0.625 39.188 15.711 1 96.69 328 PRO A C 1
ATOM 2523 O O . PRO A 1 328 ? 0.037 40.25 15.602 1 96.69 328 PRO A O 1
ATOM 2526 N N . LEU A 1 329 ? 1.852 38.969 15.242 1 96.69 329 LEU A N 1
ATOM 2527 C CA . LEU A 1 329 ? 2.627 39.938 14.516 1 96.69 329 LEU A CA 1
ATOM 2528 C C . LEU A 1 329 ? 2.633 39.656 13.023 1 96.69 329 LEU A C 1
ATOM 2530 O O . LEU A 1 329 ? 2.652 40.562 12.195 1 96.69 329 LEU A O 1
ATOM 2534 N N . SER A 1 330 ? 2.707 38.438 12.75 1 96.69 330 SER A N 1
ATOM 2535 C CA . SER A 1 330 ? 2.76 38 11.359 1 96.69 330 SER A CA 1
ATOM 2536 C C . SER A 1 330 ? 2.115 36.625 11.188 1 96.69 330 SER A C 1
ATOM 2538 O O . SER A 1 330 ? 2.148 35.781 12.094 1 96.69 330 SER A O 1
ATOM 2540 N N . ILE A 1 331 ? 1.537 36.406 10.016 1 95.81 331 ILE A N 1
ATOM 2541 C CA . ILE A 1 331 ? 0.925 35.125 9.625 1 95.81 331 ILE A CA 1
ATOM 2542 C C . ILE A 1 331 ? 1.286 34.812 8.18 1 95.81 331 ILE A C 1
ATOM 2544 O O . ILE A 1 331 ? 1.009 35.594 7.27 1 95.81 331 ILE A O 1
ATOM 2548 N N . ASP A 1 332 ? 1.94 33.688 7.953 1 95 332 ASP A N 1
ATOM 2549 C CA . ASP A 1 332 ? 2.223 33.156 6.621 1 95 332 ASP A CA 1
ATOM 2550 C C . ASP A 1 332 ? 1.435 31.875 6.355 1 95 332 ASP A C 1
ATOM 2552 O O . ASP A 1 332 ? 1.742 30.828 6.914 1 95 332 ASP A O 1
ATOM 2556 N N . PHE A 1 333 ? 0.511 31.969 5.418 1 90.88 333 PHE A N 1
ATOM 2557 C CA . PHE A 1 333 ? -0.211 30.75 5.035 1 90.88 333 PHE A CA 1
ATOM 2558 C C . PHE A 1 333 ? 0.6 29.922 4.047 1 90.88 333 PHE A C 1
ATOM 2560 O O . PHE A 1 333 ? 1.139 30.469 3.076 1 90.88 333 PHE A O 1
ATOM 2567 N N . ILE A 1 334 ? 0.706 28.672 4.371 1 88.12 334 ILE A N 1
ATOM 2568 C CA . ILE A 1 334 ? 1.414 27.781 3.455 1 88.12 334 ILE A CA 1
ATOM 2569 C C . ILE A 1 334 ? 0.458 27.297 2.367 1 88.12 334 ILE A C 1
ATOM 2571 O O . ILE A 1 334 ? -0.563 26.672 2.664 1 88.12 334 ILE A O 1
ATOM 2575 N N . THR A 1 335 ? 0.668 27.516 1.111 1 75 335 THR A N 1
ATOM 2576 C CA . THR A 1 335 ? -0.245 27.281 -0.002 1 75 335 THR A CA 1
ATOM 2577 C C . THR A 1 335 ? -0.355 25.781 -0.302 1 75 335 THR A C 1
ATOM 2579 O O . THR A 1 335 ? -1.446 25.281 -0.576 1 75 335 THR A O 1
ATOM 2582 N N . ALA A 1 336 ? 0.735 25.156 -0.314 1 66.62 336 ALA A N 1
ATOM 2583 C CA . ALA A 1 336 ? 0.704 23.75 -0.708 1 66.62 336 ALA A CA 1
ATOM 2584 C C . ALA A 1 336 ? 0.234 22.859 0.444 1 66.62 336 ALA A C 1
ATOM 2586 O O . ALA A 1 336 ? 0.8 22.906 1.539 1 66.62 336 ALA A O 1
ATOM 2587 N N . ARG A 1 337 ? -0.921 22.219 0.302 1 58.78 337 ARG A N 1
ATOM 2588 C CA . ARG A 1 337 ? -1.42 21.328 1.341 1 58.78 337 ARG A CA 1
ATOM 2589 C C . ARG A 1 337 ? -0.737 19.969 1.264 1 58.78 337 ARG A C 1
ATOM 2591 O O . ARG A 1 337 ? -0.397 19.375 2.293 1 58.78 337 ARG A O 1
ATOM 2598 N N . LYS A 1 338 ? -0.666 19.516 0.022 1 61.81 338 LYS A N 1
ATOM 2599 C CA . LYS A 1 338 ? -0.121 18.172 -0.149 1 61.81 338 LYS A CA 1
ATOM 2600 C C . LYS A 1 338 ? 1.388 18.203 -0.373 1 61.81 338 LYS A C 1
ATOM 2602 O O . LYS A 1 338 ? 1.889 19.078 -1.094 1 61.81 338 LYS A O 1
ATOM 2607 N N . GLY A 1 339 ? 2.105 17.5 0.451 1 62.53 339 GLY A N 1
ATOM 2608 C CA . GLY A 1 339 ? 3.504 17.25 0.137 1 62.53 339 GLY A CA 1
ATOM 2609 C C . GLY A 1 339 ? 4.457 18.094 0.971 1 62.53 339 GLY A C 1
ATOM 2610 O O . GLY A 1 339 ? 5.672 17.891 0.933 1 62.53 339 GLY A O 1
ATOM 2611 N N . VAL A 1 340 ? 3.844 19.172 1.735 1 67.75 340 VAL A N 1
ATOM 2612 C CA . VAL A 1 340 ? 4.766 19.969 2.525 1 67.75 340 VAL A CA 1
ATOM 2613 C C . VAL A 1 340 ? 5.266 19.172 3.723 1 67.75 340 VAL A C 1
ATOM 2615 O O . VAL A 1 340 ? 6.473 19.094 3.963 1 67.75 340 VAL A O 1
ATOM 2618 N N . PHE A 1 341 ? 4.199 18.656 4.465 1 70.81 341 PHE A N 1
ATOM 2619 C CA . PHE A 1 341 ? 4.531 17.719 5.527 1 70.81 341 PHE A CA 1
ATOM 2620 C C . PHE A 1 341 ? 4.133 16.297 5.137 1 70.81 341 PHE A C 1
ATOM 2622 O O . PHE A 1 341 ? 2.99 16.047 4.746 1 70.81 341 PHE A O 1
ATOM 2629 N N . GLU A 1 342 ? 4.988 15.414 5.168 1 64.12 342 GLU A N 1
ATOM 2630 C CA . GLU A 1 342 ? 4.707 14.047 4.75 1 64.12 342 GLU A CA 1
ATOM 2631 C C . GLU A 1 342 ? 3.588 13.43 5.586 1 64.12 342 GLU A C 1
ATOM 2633 O O . GLU A 1 342 ? 3.668 13.398 6.812 1 64.12 342 GLU A O 1
ATOM 2638 N N . GLY A 1 343 ? 2.488 13.086 4.918 1 61.41 343 GLY A N 1
ATOM 2639 C CA . GLY A 1 343 ? 1.418 12.359 5.586 1 61.41 343 GLY A CA 1
ATOM 2640 C C . GLY A 1 343 ? 0.38 13.273 6.215 1 61.41 343 GLY A C 1
ATOM 2641 O O . GLY A 1 343 ? -0.535 12.805 6.895 1 61.41 343 GLY A O 1
ATOM 2642 N N . VAL A 1 344 ? 0.501 14.641 6.07 1 6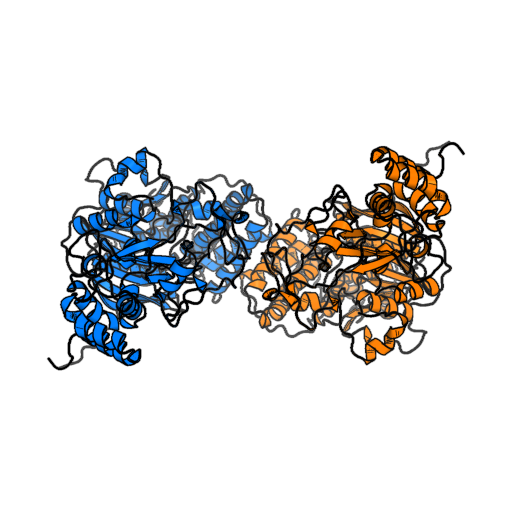3.06 344 VAL A N 1
ATOM 2643 C CA . VAL A 1 344 ? -0.438 15.57 6.68 1 63.06 344 VAL A CA 1
ATOM 2644 C C . VAL A 1 344 ? -1.315 16.203 5.602 1 63.06 344 VAL A C 1
ATOM 2646 O O . VAL A 1 344 ? -0.809 16.719 4.602 1 63.06 344 VAL A O 1
ATOM 2649 N N . LEU A 1 345 ? -2.625 16.047 5.738 1 63.47 345 LEU A N 1
ATOM 2650 C CA . LEU A 1 345 ? -3.584 16.594 4.781 1 63.47 345 LEU A CA 1
ATOM 2651 C C . LEU A 1 345 ? -4.16 17.922 5.277 1 63.47 345 LEU A C 1
ATOM 2653 O O . LEU A 1 345 ? -5.254 18.312 4.871 1 63.47 345 LEU A O 1
ATOM 2657 N N . GLN A 1 346 ? -3.492 18.781 6.07 1 71.75 346 GLN A N 1
ATOM 2658 C CA . GLN A 1 346 ? -4.035 20.031 6.598 1 71.75 346 GLN A CA 1
ATOM 2659 C C . GLN A 1 346 ? -3.188 21.219 6.16 1 71.75 346 GLN A C 1
ATOM 2661 O O . GLN A 1 346 ? -1.971 21.109 6.004 1 71.75 346 GLN A O 1
ATOM 2666 N N . GLU A 1 347 ? -3.996 22.297 6.086 1 80.44 347 G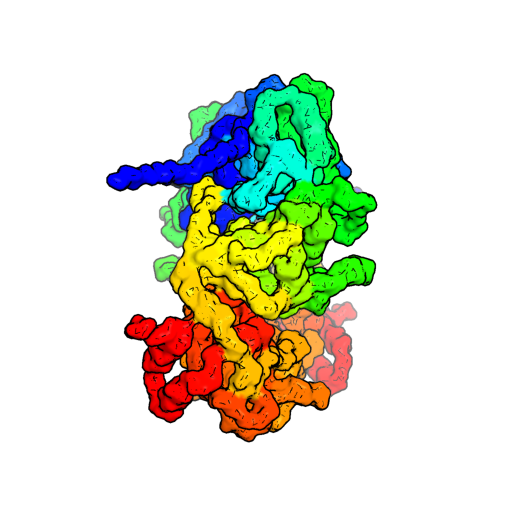LU A N 1
ATOM 2667 C CA . GLU A 1 347 ? -3.291 23.547 5.852 1 80.44 347 GLU A CA 1
ATOM 2668 C C . GLU A 1 347 ? -2.5 23.969 7.086 1 80.44 347 GLU A C 1
ATOM 2670 O O . GLU A 1 347 ? -2.979 23.844 8.211 1 80.44 347 GLU A O 1
ATOM 2675 N N . ALA A 1 348 ? -1.29 24.453 6.84 1 88.44 348 ALA A N 1
ATOM 2676 C CA . ALA A 1 348 ? -0.443 24.938 7.93 1 88.44 348 ALA A CA 1
ATOM 2677 C C . ALA A 1 348 ? -0.06 26.406 7.723 1 88.44 348 ALA A C 1
ATOM 2679 O O . ALA A 1 348 ? -0.281 26.969 6.645 1 88.44 348 ALA A O 1
ATOM 2680 N N . MET A 1 349 ? 0.374 26.984 8.734 1 92.62 349 MET A N 1
ATOM 2681 C CA . MET A 1 349 ? 0.82 28.375 8.688 1 92.62 349 MET A CA 1
ATOM 2682 C C . MET A 1 349 ? 2.02 28.594 9.602 1 92.62 349 MET A C 1
ATOM 2684 O O . MET A 1 349 ? 2.23 27.844 10.547 1 92.62 349 MET A O 1
ATOM 2688 N N . LEU A 1 350 ? 2.803 29.578 9.266 1 96.5 350 LEU A N 1
ATOM 2689 C CA . LEU A 1 350 ? 3.811 30.156 10.148 1 96.5 350 LEU A CA 1
ATOM 2690 C C . LEU A 1 350 ? 3.299 31.438 10.797 1 96.5 350 LEU A C 1
ATOM 2692 O O . LEU A 1 350 ? 2.727 32.281 10.117 1 96.5 350 LEU A O 1
ATOM 2696 N N . ALA A 1 351 ? 3.482 31.562 12.109 1 97.62 351 ALA A N 1
ATOM 2697 C CA . ALA A 1 351 ? 3 32.781 12.773 1 97.62 351 ALA A CA 1
ATOM 2698 C C . ALA A 1 351 ? 3.924 33.188 13.914 1 97.62 351 ALA A C 1
ATOM 2700 O O . ALA A 1 351 ? 4.586 32.312 14.516 1 97.62 351 ALA A O 1
ATOM 2701 N N . THR A 1 352 ? 3.998 34.438 14.141 1 98.38 352 THR A N 1
ATOM 2702 C CA . THR A 1 352 ? 4.684 34.969 15.305 1 98.38 352 THR A CA 1
ATOM 2703 C C . THR A 1 352 ? 3.715 35.75 16.188 1 98.38 352 THR A C 1
ATOM 2705 O O . THR A 1 352 ? 2.807 36.438 15.688 1 98.38 352 THR A O 1
ATOM 2708 N N . TYR A 1 353 ? 3.916 35.656 17.469 1 98.25 353 TYR A N 1
ATOM 2709 C CA . TYR A 1 353 ? 3.113 36.312 18.484 1 98.25 353 TYR A CA 1
ATOM 2710 C C . TYR A 1 353 ? 3.996 37.094 19.453 1 98.25 353 TYR A C 1
ATOM 2712 O O . TYR A 1 353 ? 5.098 36.656 19.797 1 98.25 353 TYR A O 1
ATOM 2720 N N . ARG A 1 354 ? 3.52 38.219 19.875 1 97.5 354 ARG A N 1
ATOM 2721 C CA . ARG A 1 354 ? 4.242 39.031 20.859 1 97.5 354 ARG A CA 1
ATOM 2722 C C . ARG A 1 354 ? 3.594 38.938 22.234 1 97.5 354 ARG A C 1
ATOM 2724 O O . ARG A 1 354 ? 2.49 39.438 22.438 1 97.5 354 ARG A O 1
ATOM 2731 N N . ARG A 1 355 ? 4.332 38.344 23.188 1 97.25 355 ARG A N 1
ATOM 2732 C CA . ARG A 1 355 ? 3.83 38.281 24.562 1 97.25 355 ARG A CA 1
ATOM 2733 C C . ARG A 1 355 ? 3.717 39.688 25.156 1 97.25 355 ARG A C 1
ATOM 2735 O O . ARG A 1 355 ? 4.688 40.438 25.156 1 97.25 355 ARG A O 1
ATOM 2742 N N . GLY A 1 356 ? 2.574 39.969 25.609 1 94.75 356 GLY A N 1
ATOM 2743 C CA . GLY A 1 356 ? 2.348 41.281 26.234 1 94.75 356 GLY A CA 1
ATOM 2744 C C . GLY A 1 356 ? 2.236 42.406 25.234 1 94.75 356 GLY A C 1
ATOM 2745 O O . GLY A 1 356 ? 2.27 43.594 25.609 1 94.75 356 GLY A O 1
ATOM 2746 N N . GLY A 1 357 ? 2.176 42.125 24.031 1 91.56 357 GLY A N 1
ATOM 2747 C CA . GLY A 1 357 ? 2.088 43.156 23 1 91.56 357 GLY A CA 1
ATOM 2748 C C . GLY A 1 357 ? 0.706 43.75 22.891 1 91.56 357 GLY A C 1
ATOM 2749 O O . GLY A 1 357 ? -0.252 43.281 23.484 1 91.56 357 GLY A O 1
ATOM 2750 N N . ASP A 1 358 ? 0.676 44.812 22.062 1 88.69 358 ASP A N 1
ATOM 2751 C CA . ASP A 1 358 ? -0.593 45.5 21.781 1 88.69 358 ASP A CA 1
ATOM 2752 C C . ASP A 1 358 ? -1.317 44.812 20.625 1 88.69 358 ASP A C 1
ATOM 2754 O O . ASP A 1 358 ? -0.691 44.156 19.797 1 88.69 358 ASP A O 1
ATOM 2758 N N . ALA A 1 359 ? -2.6 45 20.703 1 83.69 359 ALA A N 1
ATOM 2759 C CA . ALA A 1 359 ? -3.42 44.438 19.625 1 83.69 359 ALA A CA 1
ATOM 2760 C C . ALA A 1 359 ? -3.229 45.25 18.344 1 83.69 359 ALA A C 1
ATOM 2762 O O . ALA A 1 359 ? -4.074 46.062 17.969 1 83.69 359 ALA A O 1
ATOM 2763 N N . ALA A 1 360 ? -2.117 45.094 17.734 1 83.44 360 ALA A N 1
ATOM 2764 C CA . ALA A 1 360 ? -1.848 45.781 16.469 1 83.44 360 ALA A CA 1
ATOM 2765 C C . ALA A 1 360 ? -2.117 44.844 15.289 1 83.44 360 ALA A C 1
ATOM 2767 O O . ALA A 1 360 ? -2.316 43.625 15.477 1 83.44 360 ALA A O 1
ATOM 2768 N N . ALA A 1 361 ? -2.146 45.469 14.133 1 90.5 361 ALA A N 1
ATOM 2769 C CA . ALA A 1 361 ? -2.385 44.688 12.914 1 90.5 361 ALA A CA 1
ATOM 2770 C C . ALA A 1 361 ? -1.198 43.781 12.594 1 90.5 361 ALA A C 1
ATOM 2772 O O . ALA A 1 361 ? -0.043 44.188 12.781 1 90.5 361 ALA A O 1
ATOM 2773 N N . ALA A 1 362 ? -1.505 42.594 12.211 1 93.88 362 ALA A N 1
ATOM 2774 C CA . ALA A 1 362 ? -0.471 41.656 11.789 1 93.88 362 ALA A CA 1
ATOM 2775 C C . ALA A 1 362 ? -0.345 41.625 10.273 1 93.88 362 ALA A C 1
ATOM 2777 O O . ALA A 1 362 ? -1.34 41.75 9.555 1 93.88 362 ALA A O 1
ATOM 2778 N N . THR A 1 363 ? 0.83 41.438 9.828 1 94.62 363 THR A N 1
ATOM 2779 C CA . THR A 1 363 ? 1.037 41.281 8.391 1 94.62 363 THR A CA 1
ATOM 2780 C C . THR A 1 363 ? 0.73 39.844 7.965 1 94.62 363 THR A C 1
ATOM 2782 O O . THR A 1 363 ? 1.079 38.875 8.664 1 94.62 363 THR A O 1
ATOM 2785 N N . VAL A 1 364 ? 0.105 39.656 6.797 1 94.19 364 VAL A N 1
ATOM 2786 C CA . VAL A 1 364 ? -0.285 38.344 6.297 1 94.19 364 VAL A CA 1
ATOM 2787 C C . VAL A 1 364 ? 0.389 38.094 4.953 1 94.19 364 VAL A C 1
ATOM 2789 O O . VAL A 1 364 ? 0.375 38.938 4.066 1 94.19 364 VAL A O 1
ATOM 2792 N N . HIS A 1 365 ? 1.005 36.906 4.809 1 93.88 365 HIS A N 1
ATOM 2793 C CA . HIS A 1 365 ? 1.608 36.469 3.555 1 93.88 365 HIS A CA 1
ATOM 2794 C C . HIS A 1 365 ? 1.122 35.062 3.164 1 93.88 365 HIS A C 1
ATOM 2796 O O . HIS A 1 365 ? 0.548 34.344 3.988 1 93.88 365 HIS A O 1
ATOM 2802 N N . TYR A 1 366 ? 1.218 34.781 1.936 1 89.25 366 TYR A N 1
ATOM 2803 C CA . TYR A 1 366 ? 1.117 33.406 1.489 1 89.25 366 TYR A CA 1
ATOM 2804 C C . TYR A 1 366 ? 2.461 32.875 0.982 1 89.25 366 TYR A C 1
ATOM 2806 O O . TYR A 1 366 ? 3.186 33.594 0.291 1 89.25 366 TYR A O 1
ATOM 2814 N N . LEU A 1 367 ? 2.725 31.672 1.442 1 89 367 LEU A N 1
ATOM 2815 C CA . LEU A 1 367 ? 4.043 31.109 1.183 1 89 367 LEU A CA 1
ATOM 2816 C C . LEU A 1 367 ? 3.984 30.078 0.053 1 89 367 LEU A C 1
ATOM 2818 O O . LEU A 1 367 ? 3.162 29.156 0.084 1 89 367 LEU A O 1
ATOM 2822 N N . THR A 1 368 ? 4.871 30.266 -0.933 1 85.62 368 THR A N 1
ATOM 2823 C CA . THR A 1 368 ? 5.047 29.297 -2.014 1 85.62 368 THR A CA 1
ATOM 2824 C C . THR A 1 368 ? 6.391 28.594 -1.894 1 85.62 368 THR A C 1
ATOM 2826 O O . THR A 1 368 ? 7.43 29.234 -1.744 1 85.62 368 THR A O 1
ATOM 2829 N N . LEU A 1 369 ? 6.316 27.281 -1.876 1 82.44 369 LEU A N 1
ATOM 2830 C CA . LEU A 1 369 ? 7.547 26.5 -1.861 1 82.44 369 LEU A CA 1
ATOM 2831 C C . LEU A 1 369 ? 8.086 26.312 -3.275 1 82.44 369 LEU A C 1
ATOM 2833 O O . LEU A 1 369 ? 7.363 25.859 -4.16 1 82.44 369 LEU A O 1
ATOM 2837 N N . ASN A 1 370 ? 9.297 26.641 -3.441 1 78.69 370 ASN A N 1
ATOM 2838 C CA . ASN A 1 370 ? 9.922 26.578 -4.758 1 78.69 370 ASN A CA 1
ATOM 2839 C C . ASN A 1 370 ? 10.641 25.25 -4.977 1 78.69 370 ASN A C 1
ATOM 2841 O O . ASN A 1 370 ? 10.938 24.531 -4.016 1 78.69 370 ASN A O 1
ATOM 2845 N N . GLN A 1 371 ? 10.961 25 -6.223 1 68.25 371 GLN A N 1
ATOM 2846 C CA . GLN A 1 371 ? 11.625 23.75 -6.605 1 68.25 371 GLN A CA 1
ATOM 2847 C C . GLN A 1 371 ? 13.039 23.688 -6.035 1 68.25 371 GLN A C 1
ATOM 2849 O O . GLN A 1 371 ? 13.562 22.609 -5.77 1 68.25 371 GLN A O 1
ATOM 2854 N N . ASN A 1 372 ? 13.555 24.844 -5.816 1 66.12 372 ASN A N 1
ATOM 2855 C CA . ASN A 1 372 ? 14.93 24.891 -5.328 1 66.12 372 ASN A CA 1
ATOM 2856 C C . ASN A 1 372 ? 14.992 24.703 -3.814 1 66.12 372 ASN A C 1
ATOM 2858 O O . ASN A 1 372 ? 16.062 24.797 -3.219 1 66.12 372 ASN A O 1
ATOM 2862 N N . GLY A 1 373 ? 13.852 24.547 -3.24 1 74.25 373 GLY A N 1
ATOM 2863 C CA . GLY A 1 373 ? 13.836 24.281 -1.81 1 74.25 373 GLY A CA 1
ATOM 2864 C C . GLY A 1 373 ? 13.664 25.531 -0.972 1 74.25 373 GLY A C 1
ATOM 2865 O O . GLY A 1 373 ? 13.727 25.484 0.258 1 74.25 373 GLY A O 1
ATOM 2866 N N . SER A 1 374 ? 13.43 26.609 -1.606 1 81.38 374 SER A N 1
ATOM 2867 C CA . SER A 1 374 ? 13.203 27.859 -0.881 1 81.38 374 SER A CA 1
ATOM 2868 C C . SER A 1 374 ? 11.711 28.172 -0.764 1 81.38 374 SER A C 1
ATOM 2870 O O . SER A 1 374 ? 10.883 27.5 -1.387 1 81.38 374 SER A O 1
ATOM 2872 N N . ALA A 1 375 ? 11.461 29.094 0.191 1 88 375 ALA A N 1
ATOM 2873 C CA . ALA A 1 375 ? 10.102 29.578 0.355 1 88 375 ALA A CA 1
ATOM 2874 C C . ALA A 1 375 ? 10.008 31.078 0.048 1 88 375 ALA A C 1
ATOM 2876 O O . ALA A 1 375 ? 10.891 31.844 0.427 1 88 375 ALA A O 1
ATOM 2877 N N . THR A 1 376 ? 8.984 31.422 -0.758 1 89.56 376 THR A N 1
ATOM 2878 C CA . THR A 1 376 ? 8.781 32.812 -1.117 1 89.56 376 THR A CA 1
ATOM 2879 C C . THR A 1 376 ? 7.477 33.344 -0.525 1 89.56 376 THR A C 1
ATOM 2881 O O . THR A 1 376 ? 6.395 32.844 -0.843 1 89.56 376 THR A O 1
ATOM 2884 N N . PRO A 1 377 ? 7.613 34.312 0.338 1 92.12 377 PRO A N 1
ATOM 2885 C CA . PRO A 1 377 ? 6.398 34.938 0.872 1 92.12 377 PRO A CA 1
ATOM 2886 C C . PRO A 1 377 ? 5.832 36.031 -0.054 1 92.12 377 PRO A C 1
ATOM 2888 O O . PRO A 1 377 ? 6.578 36.844 -0.562 1 92.12 377 PRO A O 1
ATOM 2891 N N . ASP A 1 378 ? 4.578 35.969 -0.362 1 90.44 378 ASP A N 1
ATOM 2892 C CA . ASP A 1 378 ? 3.844 37 -1.08 1 90.44 378 ASP A CA 1
ATOM 2893 C C . ASP A 1 378 ? 2.854 37.719 -0.159 1 90.44 378 ASP A C 1
ATOM 2895 O O . ASP A 1 378 ? 2.105 37.062 0.575 1 90.44 378 ASP A O 1
ATOM 2899 N N . HIS A 1 379 ? 2.928 39.031 -0.234 1 92.06 379 HIS A N 1
ATOM 2900 C CA . HIS A 1 379 ? 2.062 39.812 0.635 1 92.06 379 HIS A CA 1
ATOM 2901 C C . HIS A 1 379 ? 0.592 39.594 0.304 1 92.06 379 HIS A C 1
ATOM 2903 O O . HIS A 1 379 ? 0.191 39.688 -0.858 1 92.06 379 HIS A O 1
ATOM 2909 N N . ALA A 1 380 ? -0.169 39.281 1.314 1 89.06 380 ALA A N 1
ATOM 2910 C CA . ALA A 1 380 ? -1.598 39.031 1.134 1 89.06 380 ALA A CA 1
ATOM 2911 C C . ALA A 1 380 ? -2.43 40.156 1.734 1 89.06 380 ALA A C 1
ATOM 2913 O O . ALA A 1 380 ? -3.525 40.469 1.254 1 89.06 380 ALA A O 1
ATOM 2914 N N . GLY A 1 381 ? -1.946 40.75 2.797 1 90.94 381 GLY A N 1
ATOM 2915 C CA . GLY A 1 381 ? -2.68 41.844 3.451 1 90.94 381 GLY A CA 1
ATOM 2916 C C . GLY A 1 381 ? -2.373 41.938 4.934 1 90.94 381 GLY A C 1
ATOM 2917 O O . GLY A 1 381 ? -1.232 41.75 5.352 1 90.94 381 GLY A O 1
ATOM 2918 N N . ILE A 1 382 ? -3.424 42.469 5.609 1 91.06 382 ILE A N 1
ATOM 2919 C CA . ILE A 1 382 ? -3.27 42.719 7.039 1 91.06 382 ILE A CA 1
ATOM 2920 C C . ILE A 1 382 ? -4.387 42 7.801 1 91.06 382 ILE A C 1
ATOM 2922 O O . ILE A 1 382 ? -5.469 41.781 7.254 1 91.06 382 ILE A O 1
ATOM 2926 N N . PHE A 1 383 ? -4.043 41.562 8.984 1 89.88 383 PHE A N 1
ATOM 2927 C CA . PHE A 1 383 ? -4.973 40.906 9.883 1 89.88 383 PHE A CA 1
ATOM 2928 C C . PHE A 1 383 ? -5.246 41.75 11.117 1 89.88 383 PHE A C 1
ATOM 2930 O O . PHE A 1 383 ? -4.32 42.312 11.703 1 89.88 383 PHE A O 1
ATOM 2937 N N . HIS A 1 384 ? -6.543 41.812 11.469 1 89.56 384 HIS A N 1
ATOM 2938 C CA . HIS A 1 384 ? -6.953 42.438 12.711 1 89.56 384 HIS A CA 1
ATOM 2939 C C . HIS A 1 384 ? -7.703 41.469 13.617 1 89.56 384 HIS A C 1
ATOM 2941 O O . HIS A 1 384 ? -8.484 40.656 13.133 1 89.56 384 HIS A O 1
ATOM 2947 N N . LEU A 1 385 ? -7.391 41.594 14.883 1 90.62 385 LEU A N 1
ATOM 2948 C CA . LEU A 1 385 ? -8.133 40.781 15.852 1 90.62 385 LEU A CA 1
ATOM 2949 C C . LEU A 1 385 ? -9.609 41.188 15.859 1 90.62 385 LEU A C 1
ATOM 2951 O O . LEU A 1 385 ? -9.945 42.375 15.734 1 90.62 385 LEU A O 1
ATOM 2955 N N . PRO A 1 386 ? -10.398 40.219 16.031 1 86.19 386 PRO A N 1
ATOM 2956 C CA . PRO A 1 386 ? -11.82 40.531 16.141 1 86.19 386 PRO A CA 1
ATOM 2957 C C . PRO A 1 386 ? -12.156 41.281 17.438 1 86.19 386 PRO A C 1
ATOM 2959 O O . PRO A 1 386 ? -11.375 41.281 18.375 1 86.19 386 PRO A O 1
ATOM 2962 N N . THR A 1 387 ? -13.281 41.906 17.344 1 82.69 387 THR A N 1
ATOM 2963 C CA . THR A 1 387 ? -13.742 42.656 18.516 1 82.69 387 THR A CA 1
ATOM 2964 C C . THR A 1 387 ? -13.969 41.719 19.703 1 82.69 387 THR A C 1
ATOM 2966 O O . THR A 1 387 ? -13.523 42 20.812 1 82.69 387 THR A O 1
ATOM 2969 N N . GLU A 1 388 ? -14.672 40.656 19.359 1 84 388 GLU A N 1
ATOM 2970 C CA . GLU A 1 388 ? -14.812 39.594 20.375 1 84 388 GLU A CA 1
ATOM 2971 C C . GLU A 1 388 ? -13.68 38.594 20.266 1 84 388 GLU A C 1
ATOM 2973 O O . GLU A 1 388 ? -13.57 37.844 19.281 1 84 388 GLU A O 1
ATOM 2978 N N . ALA A 1 389 ? -12.953 38.438 21.297 1 86.62 389 ALA A N 1
ATOM 2979 C CA . ALA A 1 389 ? -11.664 37.75 21.297 1 86.62 389 ALA A CA 1
ATOM 2980 C C . ALA A 1 389 ? -11.836 36.281 20.938 1 86.62 389 ALA A C 1
ATOM 2982 O O . ALA A 1 389 ? -10.93 35.656 20.359 1 86.62 389 ALA A O 1
ATOM 2983 N N . ALA A 1 390 ? -12.961 35.75 21.203 1 87.5 390 ALA A N 1
ATOM 2984 C CA . ALA A 1 390 ? -13.148 34.312 21 1 87.5 390 ALA A CA 1
ATOM 2985 C C . ALA A 1 390 ? -13.672 34.031 19.594 1 87.5 390 ALA A C 1
ATOM 2987 O O . ALA A 1 390 ? -13.742 32.875 19.172 1 87.5 390 ALA A O 1
ATOM 2988 N N . GLU A 1 391 ? -13.938 35 18.797 1 86.62 391 GLU A N 1
ATOM 2989 C CA . GLU A 1 391 ? -14.5 34.844 17.469 1 86.62 391 GLU A CA 1
ATOM 2990 C C . GLU A 1 391 ? -13.453 34.312 16.484 1 86.62 391 GLU A C 1
ATOM 2992 O O . GLU A 1 391 ? -12.25 34.469 16.703 1 86.62 391 GLU A O 1
ATOM 2997 N N . PRO A 1 392 ? -13.898 33.781 15.414 1 89.38 392 PRO A N 1
ATOM 2998 C CA . PRO A 1 392 ? -12.961 33.312 14.383 1 89.38 392 PRO A CA 1
ATOM 2999 C C . PRO A 1 392 ? -12.102 34.438 13.828 1 89.38 392 PRO A C 1
ATOM 3001 O O . PRO A 1 392 ? -12.547 35.594 13.758 1 89.38 392 PRO A O 1
ATOM 3004 N N . TRP A 1 393 ? -10.891 34.094 13.602 1 91 393 TRP A N 1
ATOM 3005 C CA . TRP A 1 393 ? -9.961 35.031 12.984 1 91 393 TRP A CA 1
ATOM 3006 C C . TRP A 1 393 ? -10.141 35.062 11.469 1 91 393 TRP A C 1
ATOM 3008 O O . TRP A 1 393 ? -10.102 34 10.812 1 91 393 TRP A O 1
ATOM 3018 N N . LEU A 1 394 ? -10.359 36.25 10.953 1 89.19 394 LEU A N 1
ATOM 3019 C CA . LEU A 1 394 ? -10.508 36.469 9.516 1 89.19 394 LEU A CA 1
ATOM 3020 C C . LEU A 1 394 ? -9.219 37 8.906 1 89.19 394 LEU A C 1
ATOM 3022 O O . LEU A 1 394 ? -8.719 38.031 9.312 1 89.19 394 LEU A O 1
ATOM 3026 N N . ALA A 1 395 ? -8.711 36.25 8 1 90.12 395 ALA A N 1
ATOM 3027 C CA . ALA A 1 395 ? -7.484 36.688 7.344 1 90.12 395 ALA A CA 1
ATOM 3028 C C . ALA A 1 395 ? -7.574 36.5 5.832 1 90.12 395 ALA A C 1
ATOM 3030 O O . ALA A 1 395 ? -8.133 35.5 5.363 1 90.12 395 ALA A O 1
ATOM 3031 N N . PRO A 1 396 ? -7.066 37.469 5.07 1 88.75 396 PRO A N 1
ATOM 3032 C CA . PRO A 1 396 ? -7.02 37.281 3.623 1 88.75 396 PRO A CA 1
ATOM 3033 C C . PRO A 1 396 ? -6.043 36.156 3.211 1 88.75 396 PRO A C 1
ATOM 3035 O O . PRO A 1 396 ? -4.973 36.031 3.811 1 88.75 396 PRO A O 1
ATOM 3038 N N . ARG A 1 397 ? -6.457 35.375 2.256 1 82.06 397 ARG A N 1
ATOM 3039 C CA . ARG A 1 397 ? -5.582 34.344 1.711 1 82.06 397 ARG A CA 1
ATOM 3040 C C . ARG A 1 397 ? -4.938 34.812 0.407 1 82.06 397 ARG A C 1
ATOM 3042 O O . ARG A 1 397 ? -3.965 34.219 -0.056 1 82.06 397 ARG A O 1
ATOM 3049 N N . THR A 1 398 ? -5.527 35.844 -0.164 1 82 398 THR A N 1
ATOM 3050 C CA . THR A 1 398 ? -5 36.5 -1.354 1 82 398 THR A CA 1
ATOM 3051 C C . THR A 1 398 ? -5.098 38.031 -1.225 1 82 398 THR A C 1
ATOM 3053 O O . THR A 1 398 ? -5.902 38.531 -0.442 1 82 398 THR A O 1
ATOM 3056 N N . PRO A 1 399 ? -4.277 38.656 -2.016 1 83.25 399 PRO A N 1
ATOM 3057 C CA . PRO A 1 399 ? -4.352 40.125 -1.953 1 83.25 399 PRO A CA 1
ATOM 3058 C C . PRO A 1 399 ? -5.738 40.656 -2.305 1 83.25 399 PRO A C 1
ATOM 3060 O O . PRO A 1 399 ? -6.18 41.656 -1.735 1 83.25 399 PRO A O 1
ATOM 3063 N N . ALA A 1 400 ? -6.355 39.969 -3.131 1 81.88 400 ALA A N 1
ATOM 3064 C CA . ALA A 1 400 ? -7.676 40.406 -3.58 1 81.88 400 ALA A CA 1
ATOM 3065 C C . ALA A 1 400 ? -8.688 40.344 -2.439 1 81.88 400 ALA A C 1
ATOM 3067 O O . ALA A 1 400 ? -9.688 41.062 -2.453 1 81.88 400 ALA A O 1
ATOM 3068 N N . GLN A 1 401 ? -8.367 39.719 -1.405 1 86.19 401 GLN A N 1
ATOM 3069 C CA . GLN A 1 401 ? -9.305 39.5 -0.306 1 86.19 401 GLN A CA 1
ATOM 3070 C C . GLN A 1 401 ? -9.117 40.531 0.786 1 86.19 401 GLN A C 1
ATOM 3072 O O . GLN A 1 401 ? -9.914 40.625 1.725 1 86.19 401 GLN A O 1
ATOM 3077 N N . GLN A 1 402 ? -8.133 41.281 0.689 1 87.06 402 GLN A N 1
ATOM 3078 C CA . GLN A 1 402 ? -7.863 42.281 1.739 1 87.06 402 GLN A CA 1
ATOM 3079 C C . GLN A 1 402 ? -9.031 43.25 1.904 1 87.06 402 GLN A C 1
ATOM 3081 O O . GLN A 1 402 ? -9.461 43.531 3.027 1 87.06 402 GLN A O 1
ATOM 3086 N N . ALA A 1 403 ? -9.414 43.75 0.758 1 87.19 403 ALA A N 1
ATOM 3087 C CA . ALA A 1 403 ? -10.539 44.688 0.802 1 87.19 403 ALA A CA 1
ATOM 3088 C C . ALA A 1 403 ? -11.773 44.031 1.425 1 87.19 403 ALA A C 1
ATOM 3090 O O . ALA A 1 403 ? -12.484 44.656 2.205 1 87.19 403 ALA A O 1
ATOM 3091 N N . LEU A 1 404 ? -11.969 42.875 1.103 1 89.5 404 LEU A N 1
ATOM 3092 C CA . LEU A 1 404 ? -13.109 42.125 1.627 1 89.5 404 LEU A CA 1
ATOM 3093 C C . LEU A 1 404 ? -12.992 41.938 3.137 1 89.5 404 LEU A C 1
ATOM 3095 O O . LEU A 1 404 ? -13.953 42.188 3.871 1 89.5 404 LEU A O 1
ATOM 3099 N N . VAL A 1 405 ? -11.883 41.562 3.598 1 90 405 VAL A N 1
ATOM 3100 C CA . VAL A 1 405 ? -11.664 41.281 5.016 1 90 405 VAL A CA 1
ATOM 3101 C C . VAL A 1 405 ? -11.906 42.562 5.824 1 90 405 VAL A C 1
ATOM 3103 O O . VAL A 1 405 ? -12.477 42.5 6.914 1 90 405 VAL A O 1
ATOM 3106 N N . THR A 1 406 ? -11.477 43.625 5.273 1 86.25 406 THR A N 1
ATOM 3107 C CA . THR A 1 406 ? -11.688 44.938 5.926 1 86.25 406 THR A CA 1
ATOM 3108 C C . THR A 1 406 ? -13.18 45.219 6.066 1 86.25 406 THR A C 1
ATOM 3110 O O . THR A 1 406 ? -13.633 45.688 7.117 1 86.25 406 THR A O 1
ATOM 3113 N N . ARG A 1 407 ? -13.867 44.938 5.055 1 88.5 407 ARG A N 1
ATOM 3114 C CA . ARG A 1 407 ? -15.312 45.156 5.066 1 88.5 407 ARG A CA 1
ATOM 3115 C C . ARG A 1 407 ? -16 44.188 6.027 1 88.5 407 ARG A C 1
ATOM 3117 O O . ARG A 1 407 ? -16.984 44.562 6.688 1 88.5 407 ARG A O 1
ATOM 3124 N N . LEU A 1 408 ? -15.586 43.031 6.094 1 90 408 LEU A N 1
ATOM 3125 C CA . LEU A 1 408 ? -16.188 42 6.93 1 90 408 LEU A CA 1
ATOM 3126 C C . LEU A 1 408 ? -16.031 42.344 8.406 1 90 408 LEU A C 1
ATOM 3128 O O . LEU A 1 408 ? -16.938 42.094 9.203 1 90 408 LEU A O 1
ATOM 3132 N N . ALA A 1 409 ? -14.945 42.906 8.727 1 82.88 409 ALA A N 1
ATOM 3133 C CA . ALA A 1 409 ? -14.695 43.312 10.117 1 82.88 409 ALA A CA 1
ATOM 3134 C C . ALA A 1 409 ? -15.727 44.312 10.609 1 82.88 409 ALA A C 1
ATOM 3136 O O . ALA A 1 409 ? -16.016 44.375 11.805 1 82.88 409 ALA A O 1
ATOM 3137 N N . ALA A 1 410 ? -16.266 44.969 9.672 1 82.44 410 ALA A N 1
ATOM 3138 C CA . ALA A 1 410 ? -17.219 46.031 10.023 1 82.44 410 ALA A CA 1
ATOM 3139 C C . ALA A 1 410 ? -18.641 45.5 9.992 1 82.44 410 ALA A C 1
ATOM 3141 O O . ALA A 1 410 ? -19.578 46.219 10.383 1 82.44 410 ALA A O 1
ATOM 3142 N N . MET A 1 411 ? -18.859 44.375 9.594 1 86.81 411 MET A N 1
ATOM 3143 C CA . MET A 1 411 ? -20.203 43.812 9.5 1 86.81 411 MET A CA 1
ATOM 3144 C C . MET A 1 411 ? -20.641 43.219 10.836 1 86.81 411 MET A C 1
ATOM 3146 O O . MET A 1 411 ? -20.031 42.25 11.312 1 86.81 411 MET A O 1
ATOM 3150 N N . PRO A 1 412 ? -21.672 43.688 11.359 1 80.88 412 PRO A N 1
ATOM 3151 C CA . PRO A 1 412 ? -22 43.281 12.734 1 80.88 412 PRO A CA 1
ATOM 3152 C C . PRO A 1 412 ? -22.906 42.062 12.781 1 80.88 412 PRO A C 1
ATOM 3154 O O . PRO A 1 412 ? -22.938 41.375 13.797 1 80.88 412 PRO A O 1
ATOM 3157 N N . ASP A 1 413 ? -23.656 41.75 11.742 1 91.69 413 ASP A N 1
ATOM 3158 C CA . ASP A 1 413 ? -24.688 40.719 11.844 1 91.69 413 ASP A CA 1
ATOM 3159 C C . ASP A 1 413 ? -24.094 39.344 11.602 1 91.69 413 ASP A C 1
ATOM 3161 O O . ASP A 1 413 ? -23.078 39.188 10.906 1 91.69 413 ASP A O 1
ATOM 3165 N N . ARG A 1 414 ? -24.672 38.375 12.242 1 93.06 414 ARG A N 1
ATOM 3166 C CA . ARG A 1 414 ? -24.438 36.938 12.086 1 93.06 414 ARG A CA 1
ATOM 3167 C C . ARG A 1 414 ? -25.75 36.188 11.805 1 93.06 414 ARG A C 1
ATOM 3169 O O . ARG A 1 414 ? -26.812 36.812 11.75 1 93.06 414 ARG A O 1
ATOM 3176 N N . LEU A 1 415 ? -25.609 34.938 11.664 1 94.12 415 LEU A N 1
ATOM 3177 C CA . LEU A 1 415 ? -26.797 34.125 11.344 1 94.12 415 LEU A CA 1
ATOM 3178 C C . LEU A 1 415 ? -27.859 34.312 12.414 1 94.12 415 LEU A C 1
ATOM 3180 O O . LEU A 1 415 ? -29.062 34.312 12.109 1 94.12 415 LEU A O 1
ATOM 3184 N N . ALA A 1 416 ? -27.406 34.438 13.641 1 92.44 416 ALA A N 1
ATOM 3185 C CA . ALA A 1 416 ? -28.344 34.625 14.734 1 92.44 416 ALA A CA 1
ATOM 3186 C C . ALA A 1 416 ? -29.172 35.875 14.547 1 92.44 416 ALA A C 1
ATOM 3188 O O . ALA A 1 416 ? -30.375 35.906 14.859 1 92.44 416 ALA A O 1
ATOM 3189 N N . ASP A 1 417 ? -28.609 36.906 14.07 1 93.25 417 ASP A N 1
ATOM 3190 C CA . ASP A 1 417 ? -29.297 38.188 13.82 1 93.25 417 ASP A CA 1
ATOM 3191 C C . ASP A 1 417 ? -30.312 38.031 12.688 1 93.25 417 ASP A C 1
ATOM 3193 O O . ASP A 1 417 ? -31.312 38.75 12.656 1 93.25 417 ASP A O 1
ATOM 3197 N N . TRP A 1 418 ? -30.047 37.156 11.789 1 95.38 418 TRP A N 1
ATOM 3198 C CA . TRP A 1 418 ? -30.969 36.875 10.703 1 95.38 418 TRP A CA 1
ATOM 3199 C C . TRP A 1 418 ? -32.094 35.969 11.172 1 95.38 418 TRP A C 1
ATOM 3201 O O . TRP A 1 418 ? -33.062 35.688 10.438 1 95.38 418 TRP A O 1
ATOM 3211 N N . GLY A 1 419 ? -31.922 35.438 12.438 1 93.88 419 GLY A N 1
ATOM 3212 C CA . GLY A 1 419 ? -32.938 34.594 13.031 1 93.88 419 GLY A CA 1
ATOM 3213 C C . GLY A 1 419 ? -32.688 33.094 12.852 1 93.88 419 GLY A C 1
ATOM 3214 O O . GLY A 1 419 ? -33.594 32.281 12.805 1 93.88 419 GLY A O 1
ATOM 3215 N N . TYR A 1 420 ? -31.438 32.75 12.719 1 96 420 TYR A N 1
ATOM 3216 C CA . TYR A 1 420 ? -31.141 31.344 12.453 1 96 420 TYR A CA 1
ATOM 3217 C C . TYR A 1 420 ? -30.125 30.797 13.461 1 96 420 TYR A C 1
ATOM 3219 O O . TYR A 1 420 ? -29.375 31.562 14.062 1 96 420 TYR A O 1
ATOM 3227 N N . LYS A 1 421 ? -30.141 29.5 13.664 1 94.31 421 LYS A N 1
ATOM 3228 C CA . LYS A 1 421 ? -29.125 28.734 14.383 1 94.31 421 LYS A CA 1
ATOM 3229 C C . LYS A 1 421 ? -28.656 27.547 13.555 1 94.31 421 LYS A C 1
ATOM 3231 O O . LYS A 1 421 ? -29.375 27.047 12.695 1 94.31 421 LYS A O 1
ATOM 3236 N N . VAL A 1 422 ? -27.422 27.125 13.82 1 95.31 422 VAL A N 1
ATOM 3237 C CA . VAL A 1 422 ? -26.859 26.047 13.031 1 95.31 422 VAL A CA 1
ATOM 3238 C C . VAL A 1 422 ? -26.641 24.812 13.922 1 95.31 422 VAL A C 1
ATOM 3240 O O . VAL A 1 422 ? -26.188 24.953 15.07 1 95.31 422 VAL A O 1
ATOM 3243 N N . SER A 1 423 ? -26.969 23.688 13.469 1 94.25 423 SER A N 1
ATOM 3244 C CA . SER A 1 423 ? -26.641 22.406 14.094 1 94.25 423 SER A CA 1
ATOM 3245 C C . SER A 1 423 ? -26.25 21.375 13.055 1 94.25 423 SER A C 1
ATOM 3247 O O . SER A 1 423 ? -26.562 21.516 11.875 1 94.25 423 SER A O 1
ATOM 3249 N N . THR A 1 424 ? -25.469 20.406 13.484 1 94.44 424 THR A N 1
ATOM 3250 C CA . THR A 1 424 ? -25.078 19.312 12.602 1 94.44 424 THR A CA 1
ATOM 3251 C C . THR A 1 424 ? -26.188 18.266 12.539 1 94.44 424 THR A C 1
ATOM 3253 O O . THR A 1 424 ? -26.938 18.078 13.5 1 94.44 424 THR A O 1
ATOM 3256 N N . GLY A 1 425 ? -26.266 17.656 11.32 1 94.81 425 GLY A N 1
ATOM 3257 C CA . GLY A 1 425 ? -27.172 16.516 11.266 1 94.81 425 GLY A CA 1
ATOM 3258 C C . GLY A 1 425 ? -26.938 15.508 12.375 1 94.81 425 GLY A C 1
ATOM 3259 O O . GLY A 1 425 ? -25.781 15.156 12.664 1 94.81 425 GLY A O 1
ATOM 3260 N N . PRO A 1 426 ? -27.922 15.055 12.969 1 92.62 426 PRO A N 1
ATOM 3261 C CA . PRO A 1 426 ? -27.766 14.281 14.203 1 92.62 426 PRO A CA 1
ATOM 3262 C C . PRO A 1 426 ? -27.297 12.852 13.938 1 92.62 426 PRO A C 1
ATOM 3264 O O . PRO A 1 426 ? -26.734 12.203 14.828 1 92.62 426 PRO A O 1
ATOM 3267 N N . LEU A 1 427 ? -27.422 12.359 12.758 1 94.25 427 LEU A N 1
ATOM 3268 C CA . LEU A 1 427 ? -27.141 10.945 12.531 1 94.25 427 LEU A CA 1
ATOM 3269 C C . LEU A 1 427 ? -25.688 10.727 12.141 1 94.25 427 LEU A C 1
ATOM 3271 O O . LEU A 1 427 ? -25.234 11.203 11.094 1 94.25 427 LEU A O 1
ATOM 3275 N N . VAL A 1 428 ? -25.031 10.031 12.992 1 91.56 428 VAL A N 1
ATOM 3276 C CA . VAL A 1 428 ? -23.734 9.477 12.633 1 91.56 428 VAL A CA 1
ATOM 3277 C C . VAL A 1 428 ? -23.922 8.078 12.047 1 91.56 428 VAL A C 1
ATOM 3279 O O . VAL A 1 428 ? -23.875 7.078 12.766 1 91.56 428 VAL A O 1
ATOM 3282 N N . TRP A 1 429 ? -24.031 7.938 10.805 1 89.62 429 TRP A N 1
ATOM 3283 C CA . TRP A 1 429 ? -24.609 6.797 10.102 1 89.62 429 TRP A CA 1
ATOM 3284 C C . TRP A 1 429 ? -23.828 5.52 10.398 1 89.62 429 TRP A C 1
ATOM 3286 O O . TRP A 1 429 ? -24.406 4.434 10.484 1 89.62 429 TRP A O 1
ATOM 3296 N N . ASN A 1 430 ? -22.406 5.555 10.508 1 85.81 430 ASN A N 1
ATOM 3297 C CA . ASN A 1 430 ? -21.578 4.371 10.703 1 85.81 430 ASN A CA 1
ATOM 3298 C C . ASN A 1 430 ? -21.891 3.68 12.023 1 85.81 430 ASN A C 1
ATOM 3300 O O . ASN A 1 430 ? -21.594 2.496 12.203 1 85.81 430 ASN A O 1
ATOM 3304 N N . ARG A 1 431 ? -22.5 4.418 12.93 1 83.19 431 ARG A N 1
ATOM 3305 C CA . ARG A 1 431 ? -22.891 3.873 14.227 1 83.19 431 ARG A CA 1
ATOM 3306 C C . ARG A 1 431 ? -24.281 3.25 14.172 1 83.19 431 ARG A C 1
ATOM 3308 O O . ARG A 1 431 ? -24.703 2.598 15.125 1 83.19 431 ARG A O 1
ATOM 3315 N N . PHE A 1 432 ? -25.016 3.502 13.133 1 86.5 432 PHE A N 1
ATOM 3316 C CA . PHE A 1 432 ? -26.391 3.053 13.008 1 86.5 432 PHE A CA 1
ATOM 3317 C C . PHE A 1 432 ? -26.578 2.203 11.758 1 86.5 432 PHE A C 1
ATOM 3319 O O . PHE A 1 432 ? -27.641 2.232 11.141 1 86.5 432 PHE A O 1
ATOM 3326 N N . LYS A 1 433 ? -25.594 1.519 11.375 1 86.19 433 LYS A N 1
ATOM 3327 C CA . LYS A 1 433 ? -25.578 0.779 10.117 1 86.19 433 LYS A CA 1
ATOM 3328 C C . LYS A 1 433 ? -26.734 -0.222 10.062 1 86.19 433 LYS A C 1
ATOM 3330 O O . LYS A 1 433 ? -27.422 -0.337 9.039 1 86.19 433 LYS A O 1
ATOM 3335 N N . PRO A 1 434 ? -27.109 -0.842 11.195 1 82 434 PRO A N 1
ATOM 3336 C CA . PRO A 1 434 ? -28.188 -1.83 11.141 1 82 434 PRO A CA 1
ATOM 3337 C C . PRO A 1 434 ? -29.562 -1.197 10.898 1 82 434 PRO A C 1
ATOM 3339 O O . PRO A 1 434 ? -30.5 -1.891 10.516 1 82 434 PRO A O 1
ATOM 3342 N N . GLN A 1 435 ? -29.625 0.145 11.148 1 88.88 435 GLN A N 1
ATOM 3343 C CA . GLN A 1 435 ? -30.922 0.829 11.062 1 88.88 435 GLN A CA 1
ATOM 3344 C C . GLN A 1 435 ? -31.109 1.468 9.695 1 88.88 435 GLN A C 1
ATOM 3346 O O . GLN A 1 435 ? -32.156 2.041 9.414 1 88.88 435 GLN A O 1
ATOM 3351 N N . LEU A 1 436 ? -30.062 1.433 8.891 1 90.88 436 LEU A N 1
ATOM 3352 C CA . LEU A 1 436 ? -30.172 1.976 7.539 1 90.88 436 LEU A CA 1
ATOM 3353 C C . LEU A 1 436 ? -31.031 1.079 6.656 1 90.88 436 LEU A C 1
ATOM 3355 O O . LEU A 1 436 ? -30.984 -0.147 6.781 1 90.88 436 LEU A O 1
ATOM 3359 N N . ARG A 1 437 ? -31.922 1.853 5.938 1 86.5 437 ARG A N 1
ATOM 3360 C CA . ARG A 1 437 ? -32.844 1.112 5.082 1 86.5 437 ARG A CA 1
ATOM 3361 C C . ARG A 1 437 ? -32.781 1.602 3.641 1 86.5 437 ARG A C 1
ATOM 3363 O O . ARG A 1 437 ? -32.594 2.797 3.393 1 86.5 437 ARG A O 1
ATOM 3370 N N . ASN A 1 438 ? -32.938 0.785 2.77 1 82.75 438 ASN A N 1
ATOM 3371 C CA . ASN A 1 438 ? -32.844 1.136 1.355 1 82.75 438 ASN A CA 1
ATOM 3372 C C . ASN A 1 438 ? -34.219 1.396 0.753 1 82.75 438 ASN A C 1
ATOM 3374 O O . ASN A 1 438 ? -34.344 1.991 -0.321 1 82.75 438 ASN A O 1
ATOM 3378 N N . ARG A 1 439 ? -35.281 0.94 1.492 1 77.75 439 ARG A N 1
ATOM 3379 C CA . ARG A 1 439 ? -36.656 1.076 0.954 1 77.75 439 ARG A CA 1
ATOM 3380 C C . ARG A 1 439 ? -37.562 1.794 1.942 1 77.75 439 ARG A C 1
ATOM 3382 O O . ARG A 1 439 ? -37.375 1.668 3.156 1 77.75 439 ARG A O 1
ATOM 3389 N N . PRO A 1 440 ? -38.531 2.598 1.324 1 83.69 440 PRO A N 1
ATOM 3390 C CA . PRO A 1 440 ? -39.5 3.262 2.215 1 83.69 440 PRO A CA 1
ATOM 3391 C C . PRO A 1 440 ? -40.5 2.289 2.85 1 83.69 440 PRO A C 1
ATOM 3393 O O . PRO A 1 440 ? -40.812 1.269 2.246 1 83.69 440 PRO A O 1
ATOM 3396 N N . SER A 1 441 ? -40.781 2.441 4.039 1 79.75 441 SER A N 1
ATOM 3397 C CA . SER A 1 441 ? -41.812 1.733 4.785 1 79.75 441 SER A CA 1
ATOM 3398 C C . SER A 1 441 ? -42.531 2.66 5.773 1 79.75 441 SER A C 1
ATOM 3400 O O . SER A 1 441 ? -42.156 3.83 5.902 1 79.75 441 SER A O 1
ATOM 3402 N N . ARG A 1 442 ? -43.656 2.162 6.355 1 79.44 442 ARG A N 1
ATOM 3403 C CA . ARG A 1 442 ? -44.469 2.994 7.238 1 79.44 442 ARG A CA 1
ATOM 3404 C C . ARG A 1 442 ? -43.656 3.486 8.43 1 79.44 442 ARG A C 1
ATOM 3406 O O . ARG A 1 442 ? -43.844 4.605 8.906 1 79.44 442 ARG A O 1
ATOM 3413 N N . ASP A 1 443 ? -42.625 2.715 8.781 1 85.31 443 ASP A N 1
ATOM 3414 C CA . ASP A 1 443 ? -41.938 3.092 10 1 85.31 443 ASP A CA 1
ATOM 3415 C C . ASP A 1 443 ? -40.531 3.602 9.688 1 85.31 443 ASP A C 1
ATOM 3417 O O . ASP A 1 443 ? -39.656 3.635 10.562 1 85.31 443 ASP A O 1
ATOM 3421 N N . VAL A 1 444 ? -40.312 3.928 8.461 1 92.44 444 VAL A N 1
ATOM 3422 C CA . VAL A 1 444 ? -39 4.418 8.102 1 92.44 444 VAL A CA 1
ATOM 3423 C C . VAL A 1 444 ? -39.094 5.875 7.652 1 92.44 444 VAL A C 1
ATOM 3425 O O . VAL A 1 444 ? -40.156 6.332 7.219 1 92.44 444 VAL A O 1
ATOM 3428 N N . LEU A 1 445 ? -38.125 6.582 7.809 1 94.75 445 LEU A N 1
ATOM 3429 C CA . LEU A 1 445 ? -38.031 7.988 7.434 1 94.75 445 LEU A CA 1
ATOM 3430 C C . LEU A 1 445 ? -36.969 8.211 6.391 1 94.75 445 LEU A C 1
ATOM 3432 O O . LEU A 1 445 ? -35.969 7.473 6.355 1 94.75 445 LEU A O 1
ATOM 3436 N N . PRO A 1 446 ? -37.188 9.195 5.52 1 95.5 446 PRO A N 1
ATOM 3437 C CA . PRO A 1 446 ? -36.125 9.523 4.578 1 95.5 446 PRO A CA 1
ATOM 3438 C C . PRO A 1 446 ? -34.844 9.977 5.281 1 95.5 446 PRO A C 1
ATOM 3440 O O . PRO A 1 446 ? -34.906 10.734 6.25 1 95.5 446 PRO A O 1
ATOM 3443 N N . LEU A 1 447 ? -33.781 9.414 4.82 1 96.19 447 LEU A N 1
ATOM 3444 C CA . LEU A 1 447 ? -32.469 9.812 5.309 1 96.19 447 LEU A CA 1
ATOM 3445 C C . LEU A 1 447 ? -31.766 10.734 4.312 1 96.19 447 LEU A C 1
ATOM 3447 O O . LEU A 1 447 ? -31.484 10.336 3.18 1 96.19 447 LEU A O 1
ATOM 3451 N N . ILE A 1 448 ? -31.5 11.938 4.742 1 96.5 448 ILE A N 1
ATOM 3452 C CA . ILE A 1 448 ? -30.906 12.953 3.881 1 96.5 448 ILE A CA 1
ATOM 3453 C C . ILE A 1 448 ? -29.391 12.922 4.008 1 96.5 448 ILE A C 1
ATOM 3455 O O . ILE A 1 448 ? -28.844 13.242 5.066 1 96.5 448 ILE A O 1
ATOM 3459 N N . TRP A 1 449 ? -28.797 12.531 2.934 1 96.25 449 TRP A N 1
ATOM 3460 C CA . TRP A 1 449 ? -27.344 12.5 2.84 1 96.25 449 TRP A CA 1
ATOM 3461 C C . TRP A 1 449 ? -26.812 13.812 2.271 1 96.25 449 TRP A C 1
ATOM 3463 O O . TRP A 1 449 ? -27.531 14.555 1.606 1 96.25 449 TRP A O 1
ATOM 3473 N N . ALA A 1 450 ? -25.531 14 2.42 1 95.69 450 ALA A N 1
ATOM 3474 C CA . ALA A 1 450 ? -24.875 15.203 1.9 1 95.69 450 ALA A CA 1
ATOM 3475 C C . ALA A 1 450 ? -25.062 15.305 0.388 1 95.69 450 ALA A C 1
ATOM 3477 O O . ALA A 1 450 ? -25.188 16.406 -0.153 1 95.69 450 ALA A O 1
ATOM 3478 N N . GLU A 1 451 ? -25.125 14.172 -0.262 1 93.81 451 GLU A N 1
ATOM 3479 C CA . GLU A 1 451 ? -25.25 14.172 -1.718 1 93.81 451 GLU A CA 1
ATOM 3480 C C . GLU A 1 451 ? -26.609 14.703 -2.166 1 93.81 451 GLU A C 1
ATOM 3482 O O . GLU A 1 451 ? -26.797 15.016 -3.344 1 93.81 451 GLU A O 1
ATOM 3487 N N . ALA A 1 452 ? -27.578 14.781 -1.289 1 95.31 452 ALA A N 1
ATOM 3488 C CA . ALA A 1 452 ? -28.891 15.336 -1.621 1 95.31 452 ALA A CA 1
ATOM 3489 C C . ALA A 1 452 ? -28.797 16.828 -1.884 1 95.31 452 ALA A C 1
ATOM 3491 O O . ALA A 1 452 ? -29.703 17.422 -2.48 1 95.31 452 ALA A O 1
ATOM 3492 N N . VAL A 1 453 ? -27.75 17.453 -1.389 1 96.12 453 VAL A N 1
ATOM 3493 C CA . VAL A 1 453 ? -27.484 18.875 -1.634 1 96.12 453 VAL A CA 1
ATOM 3494 C C . VAL A 1 453 ? -26.484 19.016 -2.777 1 96.12 453 VAL A C 1
ATOM 3496 O O . VAL A 1 453 ? -25.281 18.781 -2.6 1 96.12 453 VAL A O 1
ATOM 3499 N N . THR A 1 454 ? -26.953 19.453 -3.836 1 92.19 454 THR A N 1
ATOM 3500 C CA . THR A 1 454 ? -26.125 19.469 -5.039 1 92.19 454 THR A CA 1
ATOM 3501 C C . THR A 1 454 ? -25.359 20.781 -5.16 1 92.19 454 THR A C 1
ATOM 3503 O O . THR A 1 454 ? -25.75 21.781 -4.551 1 92.19 454 THR A O 1
ATOM 3506 N N . SER A 1 455 ? -24.406 20.828 -5.988 1 89.56 455 SER A N 1
ATOM 3507 C CA . SER A 1 455 ? -23.5 21.969 -6.117 1 89.56 455 SER A CA 1
ATOM 3508 C C . SER A 1 455 ? -24.219 23.172 -6.715 1 89.56 455 SER A C 1
ATOM 3510 O O . SER A 1 455 ? -23.797 24.312 -6.523 1 89.56 455 SER A O 1
ATOM 3512 N N . ASP A 1 456 ? -25.344 22.906 -7.379 1 86.75 456 ASP A N 1
ATOM 3513 C CA . ASP A 1 456 ? -26.094 24 -7.98 1 86.75 456 ASP A CA 1
ATOM 3514 C C . ASP A 1 456 ? -27.141 24.547 -7.016 1 86.75 456 ASP A C 1
ATOM 3516 O O . ASP A 1 456 ? -27.969 25.375 -7.395 1 86.75 456 ASP A O 1
ATOM 3520 N N . GLY A 1 457 ? -27.172 24.062 -5.875 1 90.19 457 GLY A N 1
ATOM 3521 C CA . GLY A 1 457 ? -28.016 24.625 -4.836 1 90.19 457 GLY A CA 1
ATOM 3522 C C . GLY A 1 457 ? -29.391 23.969 -4.754 1 90.19 457 GLY A C 1
ATOM 3523 O O . GLY A 1 457 ? -30.312 24.5 -4.137 1 90.19 457 GLY A O 1
ATOM 3524 N N . ARG A 1 458 ? -29.5 22.734 -5.371 1 91.88 458 ARG A N 1
ATOM 3525 C CA . ARG A 1 458 ? -30.781 22.031 -5.355 1 91.88 458 ARG A CA 1
ATOM 3526 C C . ARG A 1 458 ? -30.781 20.906 -4.34 1 91.88 458 ARG A C 1
ATOM 3528 O O . ARG A 1 458 ? -29.719 20.344 -4.027 1 91.88 458 ARG A O 1
ATOM 3535 N N . PHE A 1 459 ? -31.969 20.656 -3.84 1 95.31 459 PHE A N 1
ATOM 3536 C CA . PHE A 1 459 ? -32.188 19.469 -3.023 1 95.31 459 PHE A CA 1
ATOM 3537 C C . PHE A 1 459 ? -32.75 18.328 -3.869 1 95.31 459 PHE A C 1
ATOM 3539 O O . PHE A 1 459 ? -33.812 18.469 -4.461 1 95.31 459 PHE A O 1
ATOM 3546 N N . ILE A 1 460 ? -31.969 17.312 -3.975 1 93.38 460 ILE A N 1
ATOM 3547 C CA . ILE A 1 460 ? -32.406 16.109 -4.664 1 93.38 460 ILE A CA 1
ATOM 3548 C C . ILE A 1 460 ? -32.25 14.906 -3.727 1 93.38 460 ILE A C 1
ATOM 3550 O O . ILE A 1 460 ? -31.141 14.5 -3.383 1 93.38 460 ILE A O 1
ATOM 3554 N N . PHE A 1 461 ? -33.406 14.469 -3.322 1 93.69 461 PHE A N 1
ATOM 3555 C CA . PHE A 1 461 ? -33.375 13.297 -2.451 1 93.69 461 PHE A CA 1
ATOM 3556 C C . PHE A 1 461 ? -32.719 12.109 -3.17 1 93.69 461 PHE A C 1
ATOM 3558 O O . PHE A 1 461 ? -33.312 11.586 -4.125 1 93.69 461 PHE A O 1
ATOM 3565 N N . ARG A 1 462 ? -31.484 11.812 -2.688 1 90.88 462 ARG A N 1
ATOM 3566 C CA . ARG A 1 462 ? -30.781 10.711 -3.334 1 90.88 462 ARG A CA 1
ATOM 3567 C C . ARG A 1 462 ? -29.75 10.086 -2.393 1 90.88 462 ARG A C 1
ATOM 3569 O O . ARG A 1 462 ? -29.297 10.734 -1.453 1 90.88 462 ARG A O 1
ATOM 3576 N N . ALA A 1 463 ? -29.422 8.867 -2.535 1 88.94 463 ALA A N 1
ATOM 3577 C CA . ALA A 1 463 ? -28.422 8.086 -1.809 1 88.94 463 ALA A CA 1
ATOM 3578 C C . ALA A 1 463 ? -27.672 7.148 -2.748 1 88.94 463 ALA A C 1
ATOM 3580 O O . ALA A 1 463 ? -27.781 5.926 -2.629 1 88.94 463 ALA A O 1
ATOM 3581 N N . GLN A 1 464 ? -26.875 7.719 -3.559 1 83.56 464 GLN A N 1
ATOM 3582 C CA . GLN A 1 464 ? -26.266 6.961 -4.652 1 83.56 464 GLN A CA 1
ATOM 3583 C C . GLN A 1 464 ? -24.828 6.574 -4.316 1 83.56 464 GLN A C 1
ATOM 3585 O O . GLN A 1 464 ? -24.25 5.684 -4.953 1 83.56 464 GLN A O 1
ATOM 3590 N N . LYS A 1 465 ? -24.234 7.207 -3.354 1 84.88 465 LYS A N 1
ATOM 3591 C CA . LYS A 1 465 ? -22.844 6.945 -3.027 1 84.88 465 LYS A CA 1
ATOM 3592 C C . LYS A 1 465 ? -22.688 5.633 -2.264 1 84.88 465 LYS A C 1
ATOM 3594 O O . LYS A 1 465 ? -23.656 5.125 -1.698 1 84.88 465 LYS A O 1
ATOM 3599 N N . LYS A 1 466 ? -21.453 5.172 -2.209 1 74.94 466 LYS A N 1
ATOM 3600 C CA . LYS A 1 466 ? -21.125 3.916 -1.54 1 74.94 466 LYS A CA 1
ATOM 3601 C C . LYS A 1 466 ? -21.562 3.943 -0.078 1 74.94 466 LYS A C 1
ATOM 3603 O O . LYS A 1 466 ? -21.375 4.945 0.615 1 74.94 466 LYS A O 1
ATOM 3608 N N . ASN A 1 467 ? -22.281 2.975 0.392 1 77.44 467 ASN A N 1
ATOM 3609 C CA . ASN A 1 467 ? -22.672 2.752 1.777 1 77.44 467 ASN A CA 1
ATOM 3610 C C . ASN A 1 467 ? -23.891 3.602 2.156 1 77.44 467 ASN A C 1
ATOM 3612 O O . ASN A 1 467 ? -24.359 3.543 3.291 1 77.44 467 ASN A O 1
ATOM 3616 N N . HIS A 1 468 ? -24.391 4.406 1.137 1 89.25 468 HIS A N 1
ATOM 3617 C CA . HIS A 1 468 ? -25.531 5.246 1.477 1 89.25 468 HIS A CA 1
ATOM 3618 C C . HIS A 1 468 ? -26.844 4.5 1.275 1 89.25 468 HIS A C 1
ATOM 3620 O O . HIS A 1 468 ? -26.984 3.744 0.311 1 89.25 468 HIS A O 1
ATOM 3626 N N . GLN A 1 469 ? -27.781 4.699 2.234 1 88 469 GLN A N 1
ATOM 3627 C CA . GLN A 1 469 ? -29.141 4.211 2.143 1 88 469 GLN A CA 1
ATOM 3628 C C . GLN A 1 469 ? -30.141 5.348 2.336 1 88 469 GLN A C 1
ATOM 3630 O O . GLN A 1 469 ? -29.953 6.211 3.197 1 88 469 GLN A O 1
ATOM 3635 N N . PRO A 1 470 ? -31.141 5.348 1.54 1 92.06 470 PRO A N 1
ATOM 3636 C CA . PRO A 1 470 ? -32 6.535 1.509 1 92.06 470 PRO A CA 1
ATOM 3637 C C . PRO A 1 470 ? -32.938 6.613 2.711 1 92.06 470 PRO A C 1
ATOM 3639 O O . PRO A 1 470 ? -33.562 7.656 2.949 1 92.06 470 PRO A O 1
ATOM 3642 N N . TYR A 1 471 ? -33.062 5.586 3.477 1 93.06 471 TYR A N 1
ATOM 3643 C CA . TYR A 1 471 ? -34.031 5.609 4.562 1 93.06 471 TYR A CA 1
ATOM 3644 C C . TYR A 1 471 ? -33.438 5.117 5.863 1 93.06 471 TYR A C 1
ATOM 3646 O O . TYR A 1 471 ? -32.344 4.547 5.855 1 93.06 471 TYR A O 1
ATOM 3654 N N . PHE A 1 472 ? -34.031 5.422 6.93 1 94.5 472 PHE A N 1
ATOM 3655 C CA . PHE A 1 472 ? -33.594 5.113 8.289 1 94.5 472 PHE A CA 1
ATOM 3656 C C . PHE A 1 472 ? -34.781 4.684 9.156 1 94.5 472 PHE A C 1
ATOM 3658 O O . PHE A 1 472 ? -35.844 5.328 9.148 1 94.5 472 PHE A O 1
ATOM 3665 N N . LYS A 1 473 ? -34.625 3.619 9.883 1 92 473 LYS A N 1
ATOM 3666 C CA . LYS A 1 473 ? -35.656 3.158 10.805 1 92 473 LYS A CA 1
ATOM 3667 C C . LYS A 1 473 ? -35.312 3.555 12.242 1 92 473 LYS A C 1
ATOM 3669 O O . LYS A 1 473 ? -34.562 2.867 12.922 1 92 473 LYS A O 1
ATOM 3674 N N . PRO A 1 474 ? -36.031 4.555 12.68 1 91.88 474 PRO A N 1
ATOM 3675 C CA . PRO A 1 474 ? -35.75 4.977 14.055 1 91.88 474 PRO A CA 1
ATOM 3676 C C . PRO A 1 474 ? -36.281 3.988 15.094 1 91.88 474 PRO A C 1
ATOM 3678 O O . PRO A 1 474 ? -37.375 3.428 14.914 1 91.88 474 PRO A O 1
ATOM 3681 N N . GLY A 1 475 ? -35.531 3.703 16.109 1 84.81 475 GLY A N 1
ATOM 3682 C CA . GLY A 1 475 ? -36 2.957 17.266 1 84.81 475 GLY A CA 1
ATOM 3683 C C . GLY A 1 475 ? -36.781 3.811 18.234 1 84.81 475 GLY A C 1
ATOM 3684 O O . GLY A 1 475 ? -36.969 5.004 18.016 1 84.81 475 GLY A O 1
ATOM 3685 N N . PRO A 1 476 ? -37.219 3.203 19.266 1 81.56 476 PRO A N 1
ATOM 3686 C CA . PRO A 1 476 ? -38 3.924 20.266 1 81.56 476 PRO A CA 1
ATOM 3687 C C . PRO A 1 476 ? -37.219 5.062 20.922 1 81.56 476 PRO A C 1
ATOM 3689 O O . PRO A 1 476 ? -37.812 6.078 21.312 1 81.56 476 PRO A O 1
ATOM 3692 N N . ALA A 1 477 ? -36 4.832 20.969 1 82.31 477 ALA A N 1
ATOM 3693 C CA . ALA A 1 477 ? -35.188 5.832 21.656 1 82.31 477 ALA A CA 1
ATOM 3694 C C . ALA A 1 477 ? -34.531 6.805 20.672 1 82.31 477 ALA A C 1
ATOM 3696 O O . ALA A 1 477 ? -33.719 7.652 21.062 1 82.31 477 ALA A O 1
ATOM 3697 N N . ASP A 1 478 ? -34.938 6.746 19.375 1 89.25 478 ASP A N 1
ATOM 3698 C CA . ASP A 1 478 ? -34.219 7.48 18.344 1 89.25 478 ASP A CA 1
ATOM 3699 C C . ASP A 1 478 ? -34.969 8.742 17.938 1 89.25 478 ASP A C 1
ATOM 3701 O O . ASP A 1 478 ? -34.75 9.281 16.859 1 89.25 478 ASP A O 1
ATOM 3705 N N . ASP A 1 479 ? -35.812 9.281 18.797 1 88.19 479 ASP A N 1
ATOM 3706 C CA . ASP A 1 479 ? -36.625 10.445 18.469 1 88.19 479 ASP A CA 1
ATOM 3707 C C . ASP A 1 479 ? -35.75 11.68 18.266 1 88.19 479 ASP A C 1
ATOM 3709 O O . ASP A 1 479 ? -36.094 12.57 17.484 1 88.19 479 ASP A O 1
ATOM 3713 N N . TRP A 1 480 ? -34.656 11.672 18.953 1 87.62 480 TRP A N 1
ATOM 3714 C CA . TRP A 1 480 ? -33.75 12.812 18.891 1 87.62 480 TRP A CA 1
ATOM 3715 C C . TRP A 1 480 ? -33.156 12.93 17.484 1 87.62 480 TRP A C 1
ATOM 3717 O O . TRP A 1 480 ? -32.625 13.984 17.125 1 87.62 480 TRP A O 1
ATOM 3727 N N . LEU A 1 481 ? -33.25 11.938 16.625 1 94.44 481 LEU A N 1
ATOM 3728 C CA . LEU A 1 481 ? -32.719 11.922 15.281 1 94.44 481 LEU A CA 1
ATOM 3729 C C . LEU A 1 481 ? -33.688 12.578 14.289 1 94.44 481 LEU A C 1
ATOM 3731 O O . LEU A 1 481 ? -33.281 12.922 13.172 1 94.44 481 LEU A O 1
ATOM 3735 N N . LYS A 1 482 ? -34.938 12.734 14.672 1 94.44 482 LYS A N 1
ATOM 3736 C CA . LYS A 1 482 ? -35.969 13.188 13.75 1 94.44 482 LYS A CA 1
ATOM 3737 C C . LYS A 1 482 ? -35.938 14.703 13.586 1 94.44 482 LYS A C 1
ATOM 3739 O O . LYS A 1 482 ? -35.781 15.438 14.57 1 94.44 482 LYS A O 1
ATOM 3744 N N . VAL A 1 483 ? -35.969 15.156 12.391 1 94.31 483 VAL A N 1
ATOM 3745 C CA . VAL A 1 483 ? -36.031 16.562 12.039 1 94.31 483 VAL A CA 1
ATOM 3746 C C . VAL A 1 483 ? -37.375 16.906 11.406 1 94.31 483 VAL A C 1
ATOM 3748 O O . VAL A 1 483 ? -37.75 16.328 10.383 1 94.31 483 VAL A O 1
ATOM 3751 N N . SER A 1 484 ? -38.031 17.875 11.93 1 92.62 484 SER A N 1
ATOM 3752 C CA . SER A 1 484 ? -39.406 18.172 11.469 1 92.62 484 SER A CA 1
ATOM 3753 C C . SER A 1 484 ? -39.5 19.641 11.055 1 92.62 484 SER A C 1
ATOM 3755 O O . SER A 1 484 ? -40.594 20.109 10.703 1 92.62 484 SER A O 1
ATOM 3757 N N . THR A 1 485 ? -38.469 20.312 11.094 1 89.81 485 THR A N 1
ATOM 3758 C CA . THR A 1 485 ? -38.469 21.719 10.75 1 89.81 485 THR A CA 1
ATOM 3759 C C . THR A 1 485 ? -37.719 21.969 9.445 1 89.81 485 THR A C 1
ATOM 3761 O O . THR A 1 485 ? -36.625 21.453 9.25 1 89.81 485 THR A O 1
ATOM 3764 N N . ALA A 1 486 ? -38.438 22.734 8.617 1 91.44 486 ALA A N 1
ATOM 3765 C CA . ALA A 1 486 ? -37.75 23.125 7.391 1 91.44 486 ALA A CA 1
ATOM 3766 C C . ALA A 1 486 ? -36.531 23.984 7.703 1 91.44 486 ALA A C 1
ATOM 3768 O O . ALA A 1 486 ? -36.531 24.797 8.641 1 91.44 486 ALA A O 1
ATOM 3769 N N . CYS A 1 487 ? -35.469 23.734 6.957 1 95 487 CYS A N 1
ATOM 3770 C CA . CYS A 1 487 ? -34.219 24.438 7.199 1 95 487 CYS A CA 1
ATOM 3771 C C . CYS A 1 487 ? -33.344 24.484 5.934 1 95 487 CYS A C 1
ATOM 3773 O O . CYS A 1 487 ? -33.781 24.016 4.879 1 95 487 CYS A O 1
ATOM 3775 N N . VAL A 1 488 ? -32.281 25.203 5.996 1 97.25 488 VAL A N 1
ATOM 3776 C CA . VAL A 1 488 ? -31.297 25.219 4.918 1 97.25 488 VAL A CA 1
ATOM 3777 C C . VAL A 1 488 ? -30.156 24.25 5.246 1 97.25 488 VAL A C 1
ATOM 3779 O O . VAL A 1 488 ? -29.547 24.344 6.312 1 97.25 488 VAL A O 1
ATOM 3782 N N . LEU A 1 489 ? -29.938 23.281 4.363 1 97.81 489 LEU A N 1
ATOM 3783 C CA . LEU A 1 489 ? -28.875 22.297 4.523 1 97.81 489 LEU A CA 1
ATOM 3784 C C . LEU A 1 489 ? -27.578 22.781 3.873 1 97.81 489 LEU A C 1
ATOM 3786 O O . LEU A 1 489 ? -27.609 23.375 2.793 1 97.81 489 LEU A O 1
ATOM 3790 N N . VAL A 1 490 ? -26.438 22.531 4.574 1 97.81 490 VAL A N 1
ATOM 3791 C CA . VAL A 1 490 ? -25.109 22.891 4.059 1 97.81 490 VAL A CA 1
ATOM 3792 C C . VAL A 1 490 ? -24.172 21.688 4.176 1 97.81 490 VAL A C 1
ATOM 3794 O O . VAL A 1 490 ? -24.062 21.078 5.242 1 97.81 490 VAL A O 1
ATOM 3797 N N . GLN A 1 491 ? -23.5 21.375 3.094 1 96.88 491 GLN A N 1
ATOM 3798 C CA . GLN A 1 491 ? -22.531 20.297 3.164 1 96.88 491 GLN A CA 1
ATOM 3799 C C . GLN A 1 491 ? -21.422 20.609 4.16 1 96.88 491 GLN A C 1
ATOM 3801 O O . GLN A 1 491 ? -20.938 21.75 4.211 1 96.88 491 GLN A O 1
ATOM 3806 N N . ARG A 1 492 ? -20.922 19.562 4.879 1 94.94 492 ARG A N 1
ATOM 3807 C CA . ARG A 1 492 ? -19.953 19.766 5.953 1 94.94 492 ARG A CA 1
ATOM 3808 C C . ARG A 1 492 ? -18.547 19.422 5.488 1 94.94 492 ARG A C 1
ATOM 3810 O O . ARG A 1 492 ? -17.562 19.75 6.164 1 94.94 492 ARG A O 1
ATOM 3817 N N . THR A 1 493 ? -18.406 18.766 4.41 1 92 493 THR A N 1
ATOM 3818 C CA . THR A 1 493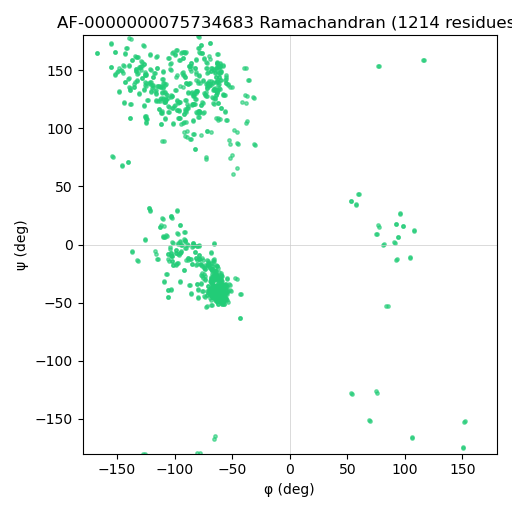 ? -17.078 18.359 3.943 1 92 493 THR A CA 1
ATOM 3819 C C . THR A 1 493 ? -16.828 18.859 2.521 1 92 493 THR A C 1
ATOM 3821 O O . THR A 1 493 ? -17.406 18.328 1.565 1 92 493 THR A O 1
ATOM 3824 N N . THR A 1 494 ? -16.062 19.844 2.322 1 89.56 494 THR A N 1
ATOM 3825 C CA . THR A 1 494 ? -15.656 20.422 1.039 1 89.56 494 THR A CA 1
ATOM 3826 C C . THR A 1 494 ? -14.18 20.797 1.05 1 89.56 494 THR A C 1
ATOM 3828 O O . THR A 1 494 ? -13.688 21.359 2.027 1 89.56 494 THR A O 1
ATOM 3831 N N . ALA A 1 495 ? -13.438 20.484 0.054 1 79.94 495 ALA A N 1
ATOM 3832 C CA . ALA A 1 495 ? -12.008 20.766 -0.03 1 79.94 495 ALA A CA 1
ATOM 3833 C C . ALA A 1 495 ? -11.75 22.172 -0.565 1 79.94 495 ALA A C 1
ATOM 3835 O O . ALA A 1 495 ? -12.578 22.734 -1.288 1 79.94 495 ALA A O 1
ATOM 3836 N N . LYS A 1 496 ? -10.594 22.672 -0.23 1 75.94 496 LYS A N 1
ATOM 3837 C CA . LYS A 1 496 ? -10.203 24.016 -0.659 1 75.94 496 LYS A CA 1
ATOM 3838 C C . LYS A 1 496 ? -10.07 24.094 -2.178 1 75.94 496 LYS A C 1
ATOM 3840 O O . LYS A 1 496 ? -10.266 25.156 -2.771 1 75.94 496 LYS A O 1
ATOM 3845 N N . GLU A 1 497 ? -9.781 22.938 -2.754 1 75.38 497 GLU A N 1
ATOM 3846 C CA . GLU A 1 497 ? -9.555 22.875 -4.195 1 75.38 497 GLU A CA 1
ATOM 3847 C C . GLU A 1 497 ? -10.875 22.875 -4.961 1 75.38 497 GLU A C 1
ATOM 3849 O O . GLU A 1 497 ? -10.891 23.109 -6.172 1 75.38 497 GLU A O 1
ATOM 3854 N N . GLN A 1 498 ? -11.984 22.672 -4.293 1 79.88 498 GLN A N 1
ATOM 3855 C CA . GLN A 1 498 ? -13.289 22.672 -4.934 1 79.88 498 GLN A CA 1
ATOM 3856 C C . GLN A 1 498 ? -13.711 24.094 -5.32 1 79.88 498 GLN A C 1
ATOM 3858 O O . GLN A 1 498 ? -13.266 25.062 -4.711 1 79.88 498 GLN A O 1
ATOM 3863 N N . ALA A 1 499 ? -14.57 24.219 -6.25 1 82.12 499 ALA A N 1
ATOM 3864 C CA . ALA A 1 499 ? -15.031 25.516 -6.754 1 82.12 499 ALA A CA 1
ATOM 3865 C C . ALA A 1 499 ? -15.773 26.297 -5.668 1 82.12 499 ALA A C 1
ATOM 3867 O O . ALA A 1 499 ? -15.688 27.516 -5.609 1 82.12 499 ALA A O 1
ATOM 3868 N N . ARG A 1 500 ? -16.5 25.531 -4.863 1 89.31 500 ARG A N 1
ATOM 3869 C CA . ARG A 1 500 ? -17.25 26.172 -3.779 1 89.31 500 ARG A CA 1
ATOM 3870 C C . ARG A 1 500 ? -17.078 25.391 -2.477 1 89.31 500 ARG A C 1
ATOM 3872 O O . ARG A 1 500 ? -17.156 24.156 -2.469 1 89.31 500 ARG A O 1
ATOM 3879 N N . ARG A 1 501 ? -16.859 26.172 -1.487 1 92.12 501 ARG A N 1
ATOM 3880 C CA . ARG A 1 501 ? -16.766 25.562 -0.16 1 92.12 501 ARG A CA 1
ATOM 3881 C C . ARG A 1 501 ? -18.156 25.453 0.478 1 92.12 501 ARG A C 1
ATOM 3883 O O . ARG A 1 501 ? -18.406 24.547 1.266 1 92.12 501 ARG A O 1
ATOM 3890 N N . LEU A 1 502 ? -18.953 26.469 0.171 1 95.25 502 LEU A N 1
ATOM 3891 C CA . LEU A 1 502 ? -20.312 26.453 0.689 1 95.25 502 LEU A CA 1
ATOM 3892 C C . LEU A 1 502 ? -21.297 25.922 -0.36 1 95.25 502 LEU A C 1
ATOM 3894 O O . LEU A 1 502 ? -21.438 26.516 -1.434 1 95.25 502 LEU A O 1
ATOM 3898 N N . ILE A 1 503 ? -21.891 24.828 -0.066 1 96.62 503 ILE A N 1
ATOM 3899 C CA . ILE A 1 503 ? -22.906 24.188 -0.902 1 96.62 503 ILE A CA 1
ATOM 3900 C C . ILE A 1 503 ? -24.188 23.969 -0.089 1 96.62 503 ILE A C 1
ATOM 3902 O O . ILE A 1 503 ? -24.203 23.141 0.82 1 96.62 503 ILE A O 1
ATOM 3906 N N . ALA A 1 504 ? -25.203 24.75 -0.427 1 97.31 504 ALA A N 1
ATOM 3907 C CA . ALA A 1 504 ? -26.391 24.766 0.42 1 97.31 504 ALA A CA 1
ATOM 3908 C C . ALA A 1 504 ? -27.656 24.594 -0.409 1 97.31 504 ALA A C 1
ATOM 3910 O O . ALA A 1 504 ? -27.672 24.875 -1.607 1 97.31 504 ALA A O 1
ATOM 3911 N N . ALA A 1 505 ? -28.656 24.062 0.226 1 97 505 ALA A N 1
ATOM 3912 C CA . ALA A 1 505 ? -29.984 23.906 -0.381 1 97 505 ALA A CA 1
ATOM 3913 C C . ALA A 1 505 ? -31.078 23.922 0.68 1 97 505 ALA A C 1
ATOM 3915 O O . ALA A 1 505 ? -30.875 23.453 1.799 1 97 505 ALA A O 1
ATOM 3916 N N . GLU A 1 506 ? -32.219 24.484 0.26 1 95.12 506 GLU A N 1
ATOM 3917 C CA . GLU A 1 506 ? -33.375 24.438 1.138 1 95.12 506 GLU A CA 1
ATOM 3918 C C . GLU A 1 506 ? -33.969 23.031 1.181 1 95.12 506 GLU A C 1
ATOM 3920 O O . GLU A 1 506 ? -34.156 22.391 0.14 1 95.12 506 GLU A O 1
ATOM 3925 N N . LEU A 1 507 ? -34.156 22.578 2.389 1 94.88 507 LEU A N 1
ATOM 3926 C CA . LEU A 1 507 ? -34.969 21.391 2.561 1 94.88 507 LEU A CA 1
ATOM 3927 C C . LEU A 1 507 ? -36.469 21.75 2.477 1 94.88 507 LEU A C 1
ATOM 3929 O O . LEU A 1 507 ? -37 22.422 3.369 1 94.88 507 LEU A O 1
ATOM 3933 N N . PRO A 1 508 ? -37.125 21.25 1.461 1 89.75 508 PRO A N 1
ATOM 3934 C CA . PRO A 1 508 ? -38.5 21.703 1.24 1 89.75 508 PRO A CA 1
ATOM 3935 C C . PRO A 1 508 ? -39.469 21.281 2.361 1 89.75 508 PRO A C 1
ATOM 3937 O O . PRO A 1 508 ? -39.469 20.109 2.758 1 89.75 508 PRO A O 1
ATOM 3940 N N . ALA A 1 509 ? -40.25 22.266 2.793 1 90.31 509 ALA A N 1
ATOM 3941 C CA . ALA A 1 509 ? -41.25 21.984 3.811 1 90.31 509 ALA A CA 1
ATOM 3942 C C . ALA A 1 509 ? -42.219 20.906 3.336 1 90.31 509 ALA A C 1
ATOM 3944 O O . ALA A 1 509 ? -42.688 20.094 4.129 1 90.31 509 ALA A O 1
ATOM 3945 N N . ALA A 1 510 ? -42.5 20.969 2.113 1 91.31 510 ALA A N 1
ATOM 3946 C CA . ALA A 1 510 ? -43.438 20 1.527 1 91.31 510 ALA A CA 1
ATOM 3947 C C . ALA A 1 510 ? -42.906 18.578 1.672 1 91.31 510 ALA A C 1
ATOM 3949 O O . ALA A 1 510 ? -43.656 17.641 1.894 1 91.31 510 ALA A O 1
ATOM 3950 N N . PHE A 1 511 ? -41.625 18.453 1.554 1 93.75 511 PHE A N 1
ATOM 3951 C CA . PHE A 1 511 ? -41 17.125 1.677 1 93.75 511 PHE A CA 1
ATOM 3952 C C . PHE A 1 511 ? -41.125 16.609 3.104 1 93.75 511 PHE A C 1
ATOM 3954 O O . PHE A 1 511 ? -41.438 15.438 3.314 1 93.75 511 PHE A O 1
ATOM 3961 N N . ILE A 1 512 ? -40.906 17.422 4.004 1 93.38 512 ILE A N 1
ATOM 3962 C CA . ILE A 1 512 ? -41.031 17.047 5.41 1 93.38 512 ILE A CA 1
ATOM 3963 C C . ILE A 1 512 ? -42.469 16.688 5.73 1 93.38 512 ILE A C 1
ATOM 3965 O O . ILE A 1 512 ? -42.75 15.68 6.398 1 93.38 512 ILE A O 1
ATOM 3969 N N . LYS A 1 513 ? -43.344 17.547 5.254 1 90.69 513 LYS A N 1
ATOM 3970 C CA . LYS A 1 513 ? -44.781 17.312 5.496 1 90.69 513 LYS A CA 1
ATOM 3971 C C . LYS A 1 513 ? -45.219 15.961 4.934 1 90.69 513 LYS A C 1
ATOM 3973 O O . LYS A 1 513 ? -46 15.242 5.566 1 90.69 513 LYS A O 1
ATOM 3978 N N . GLU A 1 514 ? -44.719 15.688 3.855 1 91.5 514 GLU A N 1
ATOM 3979 C CA . GLU A 1 514 ? -45.062 14.43 3.191 1 91.5 514 GLU A CA 1
ATOM 3980 C C . GLU A 1 514 ? -44.656 13.227 4.039 1 91.5 514 GLU A C 1
ATOM 3982 O O . GLU A 1 514 ? -45.344 12.203 4.047 1 91.5 514 GLU A O 1
ATOM 3987 N N . HIS A 1 515 ? -43.656 13.359 4.82 1 92.25 515 HIS A N 1
ATOM 3988 C CA . HIS A 1 515 ? -43.094 12.211 5.523 1 92.25 515 HIS A CA 1
ATOM 3989 C C . HIS A 1 515 ? -43.25 12.367 7.035 1 92.25 515 HIS A C 1
ATOM 3991 O O . HIS A 1 515 ? -42.938 11.438 7.789 1 92.25 515 HIS A O 1
ATOM 3997 N N . GLY A 1 516 ? -43.688 13.547 7.41 1 90.5 516 GLY A N 1
ATOM 3998 C CA . GLY A 1 516 ? -43.781 13.852 8.828 1 90.5 516 GLY A CA 1
ATOM 3999 C C . GLY A 1 516 ? -42.5 14.352 9.43 1 90.5 516 GLY A C 1
ATOM 4000 O O . GLY A 1 516 ? -42.469 15.383 10.117 1 90.5 516 GLY A O 1
ATOM 4001 N N . SER A 1 517 ? -41.469 13.57 9.211 1 94.62 517 SER A N 1
ATOM 4002 C CA . SER A 1 517 ? -40.125 13.93 9.617 1 94.62 517 SER A CA 1
ATOM 4003 C C . SER A 1 517 ? -39.062 13.297 8.711 1 94.62 517 SER A C 1
ATOM 4005 O O . SER A 1 517 ? -39.406 12.453 7.867 1 94.62 517 SER A O 1
ATOM 4007 N N . VAL A 1 518 ? -37.875 13.828 8.867 1 96.31 518 VAL A N 1
ATOM 4008 C CA . VAL A 1 518 ? -36.781 13.258 8.102 1 96.31 518 VAL A CA 1
ATOM 4009 C C . VAL A 1 518 ? -35.562 13.055 9.016 1 96.31 518 VAL A C 1
ATOM 4011 O O . VAL A 1 518 ? -35.531 13.531 10.148 1 96.31 518 VAL A O 1
ATOM 4014 N N . ILE A 1 519 ? -34.625 12.227 8.562 1 96.81 519 ILE A N 1
ATOM 4015 C CA . ILE A 1 519 ? -33.344 12.023 9.227 1 96.81 519 ILE A CA 1
ATOM 4016 C C . ILE A 1 519 ? -32.25 12.695 8.422 1 96.81 519 ILE A C 1
ATOM 4018 O O . ILE A 1 519 ? -32.156 12.531 7.203 1 96.81 519 ILE A O 1
ATOM 4022 N N . VAL A 1 520 ? -31.406 13.508 9.055 1 96.62 520 VAL A N 1
ATOM 4023 C CA . VAL A 1 520 ? -30.297 14.203 8.391 1 96.62 520 VAL A CA 1
ATOM 4024 C C . VAL A 1 520 ? -28.969 13.68 8.922 1 96.62 520 VAL A C 1
ATOM 4026 O O . VAL A 1 520 ? -28.734 13.664 10.133 1 96.62 520 VAL A O 1
ATOM 4029 N N . GLU A 1 521 ? -28.125 13.203 8.039 1 96.06 521 GLU A N 1
ATOM 4030 C CA . GLU A 1 521 ? -26.859 12.641 8.477 1 96.06 521 GLU A CA 1
ATOM 4031 C C . GLU A 1 521 ? -25.844 13.75 8.781 1 96.06 521 GLU A C 1
ATOM 4033 O O . GLU A 1 521 ? -26.078 14.914 8.453 1 96.06 521 GLU A O 1
ATOM 4038 N N . ASN A 1 522 ? -24.734 13.383 9.398 1 94.69 522 ASN A N 1
ATOM 4039 C CA . ASN A 1 522 ? -23.875 14.336 10.094 1 94.69 522 ASN A CA 1
ATOM 4040 C C . ASN A 1 522 ? -22.906 15.023 9.133 1 94.69 522 ASN A C 1
ATOM 4042 O O . ASN A 1 522 ? -22.172 15.938 9.523 1 94.69 522 ASN A O 1
ATOM 4046 N N . HIS A 1 523 ? -22.906 14.766 7.867 1 96.25 523 HIS A N 1
ATOM 4047 C CA . HIS A 1 523 ? -22.094 15.484 6.898 1 96.25 523 HIS A CA 1
ATOM 4048 C C . HIS A 1 523 ? -22.859 16.672 6.316 1 96.25 523 HIS A C 1
ATOM 4050 O O . HIS A 1 523 ? -22.422 17.281 5.336 1 96.25 523 HIS A O 1
ATOM 4056 N N . LEU A 1 524 ? -23.969 16.922 6.953 1 96.81 524 LEU A N 1
ATOM 4057 C CA . LEU A 1 524 ? -24.75 18.125 6.656 1 96.81 524 LEU A CA 1
ATOM 4058 C C . LEU A 1 524 ? -24.922 18.984 7.902 1 96.81 524 LEU A C 1
ATOM 4060 O O . LEU A 1 524 ? -25.125 18.469 9 1 96.81 524 LEU A O 1
ATOM 4064 N N . ASN A 1 525 ? -24.781 20.266 7.695 1 97.12 525 ASN A N 1
ATOM 4065 C CA . ASN A 1 525 ? -25.266 21.234 8.68 1 97.12 525 ASN A CA 1
ATOM 4066 C C . ASN A 1 525 ? -26.703 21.656 8.391 1 97.12 525 ASN A C 1
ATOM 4068 O O . ASN A 1 525 ? -27.109 21.75 7.23 1 97.12 525 ASN A O 1
ATOM 4072 N N . MET A 1 526 ? -27.422 21.859 9.461 1 96.81 526 MET A N 1
ATOM 4073 C CA . MET A 1 526 ? -28.781 22.359 9.359 1 96.81 526 MET A CA 1
ATOM 4074 C C . MET A 1 526 ? -28.875 23.781 9.898 1 96.81 526 MET A C 1
ATOM 4076 O O . MET A 1 526 ? -28.609 24.031 11.07 1 96.81 526 MET A O 1
ATOM 4080 N N . VAL A 1 527 ? -29.172 24.703 9.039 1 97.19 527 VAL A N 1
ATOM 4081 C CA . VAL A 1 527 ? -29.438 26.062 9.461 1 97.19 527 VAL A CA 1
ATOM 4082 C C . VAL A 1 527 ? -30.938 26.25 9.703 1 97.19 527 VAL A C 1
ATOM 4084 O O . VAL A 1 527 ? -31.703 26.469 8.766 1 97.19 527 VAL A O 1
ATOM 4087 N N . LYS A 1 528 ? -31.297 26.312 10.945 1 95.25 528 LYS A N 1
ATOM 4088 C CA . LYS A 1 528 ? -32.688 26.266 11.352 1 95.25 528 LYS A CA 1
ATOM 4089 C C . LYS A 1 528 ? -33.156 27.609 11.891 1 95.25 528 LYS A C 1
ATOM 4091 O O . LYS A 1 528 ? -32.406 28.312 12.562 1 95.25 528 LYS A O 1
ATOM 4096 N N . PRO A 1 529 ? -34.438 27.938 11.555 1 92.56 529 PRO A N 1
ATOM 4097 C CA . PRO A 1 529 ? -34.969 29.156 12.156 1 92.56 529 PRO A CA 1
ATOM 4098 C C . PRO A 1 529 ? -35.094 29.062 13.68 1 92.56 529 PRO A C 1
ATOM 4100 O O . PRO A 1 529 ? -35.406 28 14.211 1 92.56 529 PRO A O 1
ATOM 4103 N N . LEU A 1 530 ? -34.656 30.094 14.18 1 86.12 530 LEU A N 1
ATOM 4104 C CA . LEU A 1 530 ? -34.875 30.188 15.617 1 86.12 530 LEU A CA 1
ATOM 4105 C C . LEU A 1 530 ? -36.344 30.297 15.938 1 86.12 530 LEU A C 1
ATOM 4107 O O . LEU A 1 530 ? -37.188 30.219 15.039 1 86.12 530 LEU A O 1
ATOM 4111 N N . SER A 1 531 ? -36.812 30.688 17.312 1 73.06 531 SER A N 1
ATOM 4112 C CA . SER A 1 531 ? -38.188 30.781 17.734 1 73.06 531 SER A CA 1
ATOM 4113 C C . SER A 1 531 ? -38.969 31.844 16.938 1 73.06 531 SER A C 1
ATOM 4115 O O . SER A 1 531 ? -38.531 33 16.859 1 73.06 531 SER A O 1
ATOM 4117 N N . GLY A 1 532 ? -39.906 31.453 15.977 1 69.69 532 GLY A N 1
ATOM 4118 C CA . GLY A 1 532 ? -40.75 32.344 15.203 1 69.69 532 GLY A CA 1
ATOM 4119 C C . GLY A 1 532 ? -40.312 32.469 13.75 1 69.69 532 GLY A C 1
ATOM 4120 O O . GLY A 1 532 ? -39.562 31.625 13.25 1 69.69 532 GLY A O 1
ATOM 4121 N N . LYS A 1 533 ? -40.812 33.5 12.938 1 81.31 533 LYS A N 1
ATOM 4122 C CA . LYS A 1 533 ? -40.469 33.781 11.547 1 81.31 533 LYS A CA 1
ATOM 4123 C C . LYS A 1 533 ? -39.125 34.469 11.43 1 81.31 533 LYS A C 1
ATOM 4125 O O . LYS A 1 533 ? -38.906 35.5 12.047 1 81.31 533 LYS A O 1
ATOM 4130 N N . PRO A 1 534 ? -38.188 33.875 10.734 1 90.25 534 PRO A N 1
ATOM 4131 C CA . PRO A 1 534 ? -36.875 34.531 10.562 1 90.25 534 PRO A CA 1
ATOM 4132 C C . PRO A 1 534 ? -36.969 35.875 9.844 1 90.25 534 PRO A C 1
ATOM 4134 O O . PRO A 1 534 ? -37.938 36.125 9.117 1 90.25 534 PRO A O 1
ATOM 4137 N N . ARG A 1 535 ? -36.031 36.688 10.078 1 93.19 535 ARG A N 1
ATOM 4138 C CA . ARG A 1 535 ? -36.031 38.031 9.492 1 93.19 535 ARG A CA 1
ATOM 4139 C C . ARG A 1 535 ? -35.625 37.969 8.016 1 93.19 535 ARG A C 1
ATOM 4141 O O . ARG A 1 535 ? -35.938 38.875 7.25 1 93.19 535 ARG A O 1
ATOM 4148 N N . ILE A 1 536 ? -34.875 36.906 7.688 1 95 536 ILE A N 1
ATOM 4149 C CA . ILE A 1 536 ? -34.5 36.625 6.309 1 95 536 ILE A CA 1
ATOM 4150 C C . ILE A 1 536 ? -35.062 35.25 5.906 1 95 536 ILE A C 1
ATOM 4152 O O . ILE A 1 536 ? -35 34.281 6.672 1 95 536 ILE A O 1
ATOM 4156 N N . SER A 1 537 ? -35.625 35.219 4.77 1 94.44 537 SER A N 1
ATOM 4157 C CA . SER A 1 537 ? -36.281 34 4.352 1 94.44 537 SER A CA 1
ATOM 4158 C C . SER A 1 537 ? -35.25 32.875 4.109 1 94.44 537 SER A C 1
ATOM 4160 O O . SER A 1 537 ? -34.094 33.156 3.75 1 94.44 537 SER A O 1
ATOM 4162 N N . PRO A 1 538 ? -35.688 31.625 4.301 1 94.38 538 PRO A N 1
ATOM 4163 C CA . PRO A 1 538 ? -34.781 30.5 4.023 1 94.38 538 PRO A CA 1
ATOM 4164 C C . PRO A 1 538 ? -34.281 30.484 2.578 1 94.38 538 PRO A C 1
ATOM 4166 O O . PRO A 1 538 ? -33.156 30.125 2.318 1 94.38 538 PRO A O 1
ATOM 4169 N N . ALA A 1 539 ? -35.156 30.828 1.714 1 93.88 539 ALA A N 1
ATOM 4170 C CA . ALA A 1 539 ? -34.75 30.875 0.308 1 93.88 539 ALA A CA 1
ATOM 4171 C C . ALA A 1 539 ? -33.625 31.891 0.086 1 93.88 539 ALA A C 1
ATOM 4173 O O . ALA A 1 539 ? -32.688 31.609 -0.659 1 93.88 539 ALA A O 1
ATOM 4174 N N . THR A 1 540 ? -33.781 33.031 0.69 1 95.75 540 THR A N 1
ATOM 4175 C CA . THR A 1 540 ? -32.75 34.062 0.581 1 95.75 540 THR A CA 1
ATOM 4176 C C . THR A 1 540 ? -31.469 33.594 1.247 1 95.75 540 THR A C 1
ATOM 4178 O O . THR A 1 540 ? -30.375 33.812 0.712 1 95.75 540 THR A O 1
ATOM 4181 N N . LEU A 1 541 ? -31.594 32.969 2.355 1 96.75 541 LEU A N 1
ATOM 4182 C CA . LEU A 1 541 ? -30.422 32.438 3.045 1 96.75 541 LEU A CA 1
ATOM 4183 C C . LEU A 1 541 ? -29.688 31.438 2.164 1 96.75 541 LEU A C 1
ATOM 4185 O O . LEU A 1 541 ? -28.453 31.5 2.039 1 96.75 541 LEU A O 1
ATOM 4189 N N . ALA A 1 542 ? -30.406 30.531 1.594 1 96.31 542 ALA A N 1
ATOM 4190 C CA . ALA A 1 542 ? -29.797 29.547 0.709 1 96.31 542 ALA A CA 1
ATOM 4191 C C . ALA A 1 542 ? -29.094 30.219 -0.464 1 96.31 542 ALA A C 1
ATOM 4193 O O . ALA A 1 542 ? -28 29.812 -0.854 1 96.31 542 ALA A O 1
ATOM 4194 N N . ALA A 1 543 ? -29.688 31.188 -0.982 1 95.31 543 ALA A N 1
ATOM 4195 C CA . ALA A 1 543 ? -29.109 31.922 -2.1 1 95.31 543 ALA A CA 1
ATOM 4196 C C . ALA A 1 543 ? -27.812 32.625 -1.682 1 95.31 543 ALA A C 1
ATOM 4198 O O . ALA A 1 543 ? -26.828 32.625 -2.426 1 95.31 543 ALA A O 1
ATOM 4199 N N . VAL A 1 544 ? -27.828 33.188 -0.555 1 96.19 544 VAL A N 1
ATOM 4200 C CA . VAL A 1 544 ? -26.641 33.906 -0.044 1 96.19 544 VAL A CA 1
ATOM 4201 C C . VAL A 1 544 ? -25.5 32.906 0.163 1 96.19 544 VAL A C 1
ATOM 4203 O O . VAL A 1 544 ? -24.375 33.125 -0.288 1 96.19 544 VAL A O 1
ATOM 4206 N N . LEU A 1 545 ? -25.766 31.766 0.785 1 96.56 545 LEU A N 1
ATOM 4207 C CA . LEU A 1 545 ? -24.75 30.781 1.099 1 96.56 545 LEU A CA 1
ATOM 4208 C C . LEU A 1 545 ? -24.172 30.172 -0.176 1 96.56 545 LEU A C 1
ATOM 4210 O O . LEU A 1 545 ? -23.016 29.75 -0.196 1 96.56 545 LEU A O 1
ATOM 4214 N N . ASN A 1 546 ? -24.969 30.188 -1.208 1 95.44 546 ASN A N 1
ATOM 4215 C CA . ASN A 1 546 ? -24.5 29.625 -2.475 1 95.44 546 ASN A CA 1
ATOM 4216 C C . ASN A 1 546 ? -23.828 30.703 -3.334 1 95.44 546 ASN A C 1
ATOM 4218 O O . ASN A 1 546 ? -23.422 30.422 -4.465 1 95.44 546 ASN A O 1
ATOM 4222 N N . SER A 1 547 ? -23.719 31.844 -2.861 1 94.44 547 SER A N 1
ATOM 4223 C CA . SER A 1 547 ? -23.172 32.938 -3.65 1 94.44 547 SER A CA 1
ATOM 4224 C C . SER A 1 547 ? -21.641 32.906 -3.652 1 94.44 547 SER A C 1
ATOM 4226 O O . SER A 1 547 ? -21.031 32.344 -2.74 1 94.44 547 SER A O 1
ATOM 4228 N N . GLU A 1 548 ? -21.078 33.562 -4.648 1 91.88 548 GLU A N 1
ATOM 4229 C CA . GLU A 1 548 ? -19.625 33.656 -4.777 1 91.88 548 GLU A CA 1
ATOM 4230 C C . GLU A 1 548 ? -19.016 34.438 -3.619 1 91.88 548 GLU A C 1
ATOM 4232 O O . GLU A 1 548 ? -17.969 34.062 -3.096 1 91.88 548 GLU A O 1
ATOM 4237 N N . ILE A 1 549 ? -19.688 35.438 -3.248 1 92.88 549 ILE A N 1
ATOM 4238 C CA . ILE A 1 549 ? -19.141 36.312 -2.201 1 92.88 549 ILE A CA 1
ATOM 4239 C C . ILE A 1 549 ? -19.156 35.562 -0.865 1 92.88 549 ILE A C 1
ATOM 4241 O O . ILE A 1 549 ? -18.219 35.688 -0.075 1 92.88 549 ILE A O 1
ATOM 4245 N N . ALA A 1 550 ? -20.172 34.875 -0.588 1 93.25 550 ALA A N 1
ATOM 4246 C CA . ALA A 1 550 ? -20.219 34.094 0.644 1 93.25 550 ALA A CA 1
ATOM 4247 C C . ALA A 1 550 ? -19.109 33.031 0.655 1 93.25 550 ALA A C 1
ATOM 4249 O O . ALA A 1 550 ? -18.531 32.75 1.704 1 93.25 550 ALA A O 1
ATOM 4250 N N . ASP A 1 551 ? -18.938 32.469 -0.463 1 93 551 ASP A N 1
ATOM 4251 C CA . ASP A 1 551 ? -17.828 31.5 -0.596 1 93 551 ASP A CA 1
ATOM 4252 C C . ASP A 1 551 ? -16.5 32.156 -0.271 1 93 551 ASP A C 1
ATOM 4254 O O . ASP A 1 551 ? -15.68 31.594 0.459 1 93 551 ASP A O 1
ATOM 4258 N N . GLN A 1 552 ? -16.266 33.312 -0.788 1 90.62 552 GLN A N 1
ATOM 4259 C CA . GLN A 1 552 ? -15.039 34.062 -0.52 1 90.62 552 GLN A CA 1
ATOM 4260 C C . GLN A 1 552 ? -14.914 34.375 0.963 1 90.62 552 GLN A C 1
ATOM 4262 O O . GLN A 1 552 ? -13.828 34.281 1.538 1 90.62 552 GLN A O 1
ATOM 4267 N N . VAL A 1 553 ? -15.977 34.781 1.51 1 91.31 553 VAL A N 1
ATOM 4268 C CA . VAL A 1 553 ? -15.984 35.094 2.934 1 91.31 553 VAL A CA 1
ATOM 4269 C C . VAL A 1 553 ? -15.586 33.844 3.744 1 91.31 553 VAL A C 1
ATOM 4271 O O . VAL A 1 553 ? -14.734 33.938 4.633 1 91.31 553 VAL A O 1
ATOM 4274 N N . PHE A 1 554 ? -16.172 32.75 3.424 1 92.06 554 PHE A N 1
ATOM 4275 C CA . PHE A 1 554 ? -15.906 31.531 4.164 1 92.06 554 PHE A CA 1
ATOM 4276 C C . PHE A 1 554 ? -14.445 31.109 4.008 1 92.06 554 PHE A C 1
ATOM 4278 O O . PHE A 1 554 ? -13.836 30.609 4.953 1 92.06 554 PHE A O 1
ATOM 4285 N N . ARG A 1 555 ? -13.914 31.328 2.896 1 88.5 555 ARG A N 1
ATOM 4286 C CA . ARG A 1 555 ? -12.523 30.969 2.643 1 88.5 555 ARG A CA 1
ATOM 4287 C C . ARG A 1 555 ? -11.578 31.828 3.471 1 88.5 555 ARG A C 1
ATOM 4289 O O . ARG A 1 555 ? -10.445 31.438 3.746 1 88.5 555 ARG A O 1
ATOM 4296 N N . CYS A 1 556 ? -12 32.969 3.891 1 87.5 556 CYS A N 1
ATOM 4297 C CA . CYS A 1 556 ? -11.211 33.844 4.762 1 87.5 556 CYS A CA 1
ATOM 4298 C C . CYS A 1 556 ? -11.25 33.344 6.199 1 87.5 556 CYS A C 1
ATOM 4300 O O . CYS A 1 556 ? -10.43 33.75 7.027 1 87.5 556 CYS A O 1
ATOM 4302 N N . ILE A 1 557 ? -12.141 32.438 6.41 1 85.31 557 ILE A N 1
ATOM 4303 C CA . ILE A 1 557 ? -12.352 31.969 7.773 1 85.31 557 ILE A CA 1
ATOM 4304 C C . ILE A 1 557 ? -11.758 30.578 7.934 1 85.31 557 ILE A C 1
ATOM 4306 O O . ILE A 1 557 ? -11.078 30.297 8.922 1 85.31 557 ILE A O 1
ATOM 4310 N N . SER A 1 558 ? -12.023 29.719 6.953 1 81.81 558 SER A N 1
ATOM 4311 C CA . SER A 1 558 ? -11.773 28.312 7.199 1 81.81 558 SER A CA 1
ATOM 4312 C C . SER A 1 558 ? -10.68 27.781 6.281 1 81.81 558 SER A C 1
ATOM 4314 O O . SER A 1 558 ? -10.703 28.016 5.074 1 81.81 558 SER A O 1
ATOM 4316 N N . GLY A 1 559 ? -9.773 27.141 6.914 1 74.88 559 GLY A N 1
ATOM 4317 C CA . GLY A 1 559 ? -8.766 26.406 6.176 1 74.88 559 GLY A CA 1
ATOM 4318 C C . GLY A 1 559 ? -8.953 24.891 6.254 1 74.88 559 GLY A C 1
ATOM 4319 O O . GLY A 1 559 ? -8.117 24.141 5.762 1 74.88 559 GLY A O 1
ATOM 4320 N N . SER A 1 560 ? -9.992 24.5 6.785 1 77.75 560 SER A N 1
ATOM 4321 C CA . SER A 1 560 ? -10.281 23.078 6.98 1 77.75 560 SER A CA 1
ATOM 4322 C C . SER A 1 560 ? -11.156 22.531 5.863 1 77.75 560 SER A C 1
ATOM 4324 O O . SER A 1 560 ? -11.82 23.297 5.156 1 77.75 560 SER A O 1
ATOM 4326 N N . VAL A 1 561 ? -11.117 21.25 5.711 1 82.25 561 VAL A N 1
ATOM 4327 C CA . VAL A 1 561 ? -12.031 20.594 4.785 1 82.25 561 VAL A CA 1
ATOM 4328 C C . VAL A 1 561 ? -13.43 20.547 5.383 1 82.25 561 VAL A C 1
ATOM 4330 O O . VAL A 1 561 ? -14.422 20.453 4.656 1 82.25 561 VAL A O 1
ATOM 4333 N N . ALA A 1 562 ? -13.477 20.688 6.656 1 85.38 562 ALA A N 1
ATOM 4334 C CA . ALA A 1 562 ? -14.758 20.641 7.355 1 85.38 562 ALA A CA 1
ATOM 4335 C C . ALA A 1 562 ? -15.398 22.031 7.418 1 85.38 562 ALA A C 1
ATOM 4337 O O . ALA A 1 562 ? -14.734 23.016 7.734 1 85.38 562 ALA A O 1
ATOM 4338 N N . VAL A 1 563 ? -16.656 22.125 7.062 1 92 563 VAL A N 1
ATOM 4339 C CA . VAL A 1 563 ? -17.5 23.281 7.309 1 92 563 VAL A CA 1
ATOM 4340 C C . VAL A 1 563 ? -18.281 23.094 8.609 1 92 563 VAL A C 1
ATOM 4342 O O . VAL A 1 563 ? -19.297 22.406 8.633 1 92 563 VAL A O 1
ATOM 4345 N N . SER A 1 564 ? -17.875 23.75 9.633 1 90.06 564 SER A N 1
ATOM 4346 C CA . SER A 1 564 ? -18.484 23.484 10.938 1 90.06 564 SER A CA 1
ATOM 4347 C C . SER A 1 564 ? -19.656 24.422 11.203 1 90.06 564 SER A C 1
ATOM 4349 O O . SER A 1 564 ? -19.781 25.484 10.586 1 90.06 564 SER A O 1
ATOM 4351 N N . ALA A 1 565 ? -20.516 24 12.164 1 92.12 565 ALA A N 1
ATOM 4352 C CA . ALA A 1 565 ? -21.641 24.828 12.617 1 92.12 565 ALA A CA 1
ATOM 4353 C C . ALA A 1 565 ? -21.141 26.141 13.234 1 92.12 565 ALA A C 1
ATOM 4355 O O . ALA A 1 565 ? -21.719 27.203 12.992 1 92.12 565 ALA A O 1
ATOM 4356 N N . PHE A 1 566 ? -20.141 26.047 13.883 1 87.12 566 PHE A N 1
ATOM 4357 C CA . PHE A 1 566 ? -19.562 27.203 14.547 1 87.12 566 PHE A CA 1
ATOM 4358 C C . PHE A 1 566 ? -19.094 28.234 13.531 1 87.12 566 PHE A C 1
ATOM 4360 O O . PHE A 1 566 ? -19.375 29.422 13.664 1 87.12 566 PHE A O 1
ATOM 4367 N N . GLU A 1 567 ? -18.391 27.781 12.539 1 89.25 567 GLU A N 1
ATOM 4368 C CA . GLU A 1 567 ? -17.906 28.672 11.484 1 89.25 567 GLU A CA 1
ATOM 4369 C C . GLU A 1 567 ? -19.062 29.312 10.719 1 89.25 567 GLU A C 1
ATOM 4371 O O . GLU A 1 567 ? -19.016 30.5 10.406 1 89.25 567 GLU A O 1
ATOM 4376 N N . LEU A 1 568 ? -20 28.547 10.461 1 92.38 568 LEU A N 1
ATOM 4377 C CA . LEU A 1 568 ? -21.172 29.062 9.758 1 92.38 568 LEU A CA 1
ATOM 4378 C C . LEU A 1 568 ? -21.859 30.141 10.594 1 92.38 568 LEU A C 1
ATOM 4380 O O . LEU A 1 568 ? -22.25 31.188 10.062 1 92.38 568 LEU A O 1
ATOM 4384 N N . GLN A 1 569 ? -22 29.875 11.836 1 90.94 569 GLN A N 1
ATOM 4385 C CA . GLN A 1 569 ? -22.688 30.812 12.727 1 90.94 569 GLN A CA 1
ATOM 4386 C C . GLN A 1 569 ? -21.906 32.125 12.852 1 90.94 569 GLN A C 1
ATOM 4388 O O . GLN A 1 569 ? -22.484 33.156 13.133 1 90.94 569 GLN A O 1
ATOM 4393 N N . ALA A 1 570 ? -20.672 32.031 12.57 1 87.62 570 ALA A N 1
ATOM 4394 C CA . ALA A 1 570 ? -19.812 33.188 12.75 1 87.62 570 ALA A CA 1
ATOM 4395 C C . ALA A 1 570 ? -19.641 33.969 11.445 1 87.62 570 ALA A C 1
ATOM 4397 O O . ALA A 1 570 ? -18.984 35 11.414 1 87.62 570 ALA A O 1
ATOM 4398 N N . LEU A 1 571 ? -20.266 33.594 10.43 1 91.31 571 LEU A N 1
ATOM 4399 C CA . LEU A 1 571 ? -20.156 34.25 9.133 1 91.31 571 LEU A CA 1
ATOM 4400 C C . LEU A 1 571 ? -20.641 35.719 9.219 1 91.31 571 LEU A C 1
ATOM 4402 O O . LEU A 1 571 ? -21.766 35.969 9.641 1 91.31 571 LEU A O 1
ATOM 4406 N N . PRO A 1 572 ? -19.734 36.594 8.859 1 91.56 572 PRO A N 1
ATOM 4407 C CA . PRO A 1 572 ? -20.234 38 8.789 1 91.56 572 PRO A CA 1
ATOM 4408 C C . PRO A 1 572 ? -21.266 38.188 7.691 1 91.56 572 PRO A C 1
ATOM 4410 O O . PRO A 1 572 ? -21.062 37.75 6.551 1 91.56 572 PRO A O 1
ATOM 4413 N N . LEU A 1 573 ? -22.344 38.875 8.07 1 94.25 573 LEU A N 1
ATOM 4414 C CA . LEU A 1 573 ? -23.469 39.031 7.145 1 94.25 573 LEU A CA 1
ATOM 4415 C C . LEU A 1 573 ? -23.922 40.5 7.125 1 94.25 573 LEU A C 1
ATOM 4417 O O . LEU A 1 573 ? -23.734 41.219 8.102 1 94.25 573 LEU A O 1
ATOM 4421 N N . PRO A 1 574 ? -24.484 40.938 5.953 1 93.12 574 PRO A N 1
ATOM 4422 C CA . PRO A 1 574 ? -25.078 42.281 5.938 1 93.12 574 PRO A CA 1
ATOM 4423 C C . PRO A 1 574 ? -26.234 42.406 6.926 1 93.12 574 PRO A C 1
ATOM 4425 O O . PRO A 1 574 ? -26.875 41.406 7.281 1 93.12 574 PRO A O 1
ATOM 4428 N N . ASN A 1 575 ? -26.406 43.656 7.328 1 93.12 575 ASN A N 1
ATOM 4429 C CA . ASN A 1 575 ? -27.516 43.906 8.242 1 93.12 575 ASN A CA 1
ATOM 4430 C C . ASN A 1 575 ? -28.859 43.531 7.598 1 93.12 575 ASN A C 1
ATOM 4432 O O . ASN A 1 575 ? -29.016 43.656 6.387 1 93.12 575 ASN A O 1
ATOM 4436 N N . VAL A 1 576 ? -29.766 43.188 8.445 1 93.5 576 VAL A N 1
ATOM 4437 C CA . VAL A 1 576 ? -31.062 42.688 8.016 1 93.5 576 VAL A CA 1
ATOM 4438 C C . VAL A 1 576 ? -31.766 43.719 7.137 1 93.5 576 VAL A C 1
ATOM 4440 O O . VAL A 1 576 ? -32.375 43.375 6.117 1 93.5 576 VAL A O 1
ATOM 4443 N N . GLU A 1 577 ? -31.641 44.938 7.438 1 92.5 577 GLU A N 1
ATOM 4444 C CA . GLU A 1 577 ? -32.344 46 6.746 1 92.5 577 GLU A CA 1
ATOM 4445 C C . GLU A 1 577 ? -31.828 46.156 5.316 1 92.5 577 GLU A C 1
ATOM 4447 O O . GLU A 1 577 ? -32.594 46.5 4.41 1 92.5 577 GLU A O 1
ATOM 4452 N N . SER A 1 578 ? -30.625 45.906 5.133 1 93.44 578 SER A N 1
ATOM 4453 C CA . SER A 1 578 ? -30.016 46.094 3.824 1 93.44 578 SER A CA 1
ATOM 4454 C C . SER A 1 578 ? -30.344 44.938 2.887 1 93.44 578 SER A C 1
ATOM 4456 O O . SER A 1 578 ? -30.047 45 1.691 1 93.44 578 SER A O 1
ATOM 4458 N N . MET A 1 579 ? -31.094 43.938 3.346 1 95.25 579 MET A N 1
ATOM 4459 C CA . MET A 1 579 ? -31.266 42.688 2.584 1 95.25 579 MET A CA 1
ATOM 4460 C C . MET A 1 579 ? -32.562 42.719 1.781 1 95.25 579 MET A C 1
ATOM 4462 O O . MET A 1 579 ? -32.844 41.812 1.003 1 95.25 579 MET A O 1
ATOM 4466 N N . ALA A 1 580 ? -33.281 43.781 1.877 1 94.69 580 ALA A N 1
ATOM 4467 C CA . ALA A 1 580 ? -34.562 43.875 1.227 1 94.69 580 ALA A CA 1
ATOM 4468 C C . ALA A 1 580 ? -34.438 43.688 -0.283 1 94.69 580 ALA A C 1
ATOM 4470 O O . ALA A 1 580 ? -35.219 42.938 -0.884 1 94.69 580 ALA A O 1
ATOM 4471 N N . PRO A 1 581 ? -33.469 44.344 -0.906 1 94.44 581 PRO A N 1
ATOM 4472 C CA . PRO A 1 581 ? -33.312 44.156 -2.35 1 94.44 581 PRO A CA 1
ATOM 4473 C C . PRO A 1 581 ? -33.062 42.688 -2.717 1 94.44 581 PRO A C 1
ATOM 4475 O O . PRO A 1 581 ? -33.531 42.219 -3.746 1 94.44 581 PRO A O 1
ATOM 4478 N N . ILE A 1 582 ? -32.281 41.969 -1.947 1 96.38 582 ILE A N 1
ATOM 4479 C CA . ILE A 1 582 ? -31.953 40.594 -2.219 1 96.38 582 ILE A CA 1
ATOM 4480 C C . ILE A 1 582 ? -33.188 39.719 -2.055 1 96.38 582 ILE A C 1
ATOM 4482 O O . ILE A 1 582 ? -33.469 38.844 -2.873 1 96.38 582 ILE A O 1
ATOM 4486 N N . GLU A 1 583 ? -33.906 40 -0.997 1 96.12 583 GLU A N 1
ATOM 4487 C CA . GLU A 1 583 ? -35.156 39.281 -0.773 1 96.12 583 GLU A CA 1
ATOM 4488 C C . GLU A 1 583 ? -36.125 39.438 -1.961 1 96.12 583 GLU A C 1
ATOM 4490 O O . GLU A 1 583 ? -36.75 38.469 -2.381 1 96.12 583 GLU A O 1
ATOM 4495 N N . ASN A 1 584 ? -36.156 40.594 -2.504 1 95.62 584 ASN A N 1
ATOM 4496 C CA . ASN A 1 584 ? -37 40.844 -3.65 1 95.62 584 ASN A CA 1
ATOM 4497 C C . ASN A 1 584 ? -36.531 40.094 -4.891 1 95.62 584 ASN A C 1
ATOM 4499 O O . ASN A 1 584 ? -37.375 39.562 -5.633 1 95.62 584 ASN A O 1
ATOM 4503 N N . LEU A 1 585 ? -35.281 40.062 -5.105 1 96.19 585 LEU A N 1
ATOM 4504 C CA . LEU A 1 585 ? -34.719 39.344 -6.25 1 96.19 585 LEU A CA 1
ATOM 4505 C C . LEU A 1 585 ? -35.031 37.844 -6.141 1 96.19 585 LEU A C 1
ATOM 4507 O O . LEU A 1 585 ? -35.375 37.188 -7.133 1 96.19 585 LEU A O 1
ATOM 4511 N N . VAL A 1 586 ? -34.906 37.312 -4.953 1 94.88 586 VAL A N 1
ATOM 4512 C CA . VAL A 1 586 ? -35.125 35.875 -4.727 1 94.88 586 VAL A CA 1
ATOM 4513 C C . VAL A 1 586 ? -36.625 35.562 -4.906 1 94.88 586 VAL A C 1
ATOM 4515 O O . VAL A 1 586 ? -36.969 34.562 -5.531 1 94.88 586 VAL A O 1
ATOM 4518 N N . LYS A 1 587 ? -37.5 36.406 -4.43 1 92.44 587 LYS A N 1
ATOM 4519 C CA . LYS A 1 587 ? -38.938 36.25 -4.559 1 92.44 587 LYS A CA 1
ATOM 4520 C C . LYS A 1 587 ? -39.375 36.219 -6.023 1 92.44 587 LYS A C 1
ATOM 4522 O O . LYS A 1 587 ? -40.281 35.469 -6.402 1 92.44 587 LYS A O 1
ATOM 4527 N N . ARG A 1 588 ? -38.656 37 -6.797 1 92.44 588 ARG A N 1
ATOM 4528 C CA . ARG A 1 588 ? -39 37.094 -8.219 1 92.44 588 ARG A CA 1
ATOM 4529 C C . ARG A 1 588 ? -38.281 36.031 -9.031 1 92.44 588 ARG A C 1
ATOM 4531 O O . ARG A 1 588 ? -38.344 36.031 -10.258 1 92.44 588 ARG A O 1
ATOM 4538 N N . LYS A 1 589 ? -37.5 35.219 -8.367 1 91 589 LYS A N 1
ATOM 4539 C CA . LYS A 1 589 ? -36.75 34.156 -9.023 1 91 589 LYS A CA 1
ATOM 4540 C C . LYS A 1 589 ? -35.781 34.719 -10.062 1 91 589 LYS A C 1
ATOM 4542 O O . LYS A 1 589 ? -35.75 34.25 -11.203 1 91 589 LYS A O 1
ATOM 4547 N N . ALA A 1 590 ? -35.156 35.75 -9.641 1 90.12 590 ALA A N 1
ATOM 4548 C CA . ALA A 1 590 ? -34.156 36.375 -10.516 1 90.12 590 ALA A CA 1
ATOM 4549 C C . ALA A 1 590 ? -33 35.406 -10.789 1 90.12 590 ALA A C 1
ATOM 4551 O O . ALA A 1 590 ? -32.781 34.469 -10.039 1 90.12 590 ALA A O 1
ATOM 4552 N N . PRO A 1 591 ? -32.344 35.656 -11.883 1 88.69 591 PRO A N 1
ATOM 4553 C CA . PRO A 1 591 ? -31.141 34.844 -12.172 1 88.69 591 PRO A CA 1
ATOM 4554 C C . PRO A 1 591 ? -30.078 34.969 -11.086 1 88.69 591 PRO A C 1
ATOM 4556 O O . PRO A 1 591 ? -29.922 36.031 -10.477 1 88.69 591 PRO A O 1
ATOM 4559 N N . ALA A 1 592 ? -29.375 33.906 -10.922 1 88.69 592 ALA A N 1
ATOM 4560 C CA . ALA A 1 592 ? -28.344 33.812 -9.898 1 88.69 592 ALA A CA 1
ATOM 4561 C C . ALA A 1 592 ? -27.328 34.969 -10.07 1 88.69 592 ALA A C 1
ATOM 4563 O O . ALA A 1 592 ? -26.844 35.531 -9.086 1 88.69 592 ALA A O 1
ATOM 4564 N N . ALA A 1 593 ? -27.047 35.312 -11.289 1 90.12 593 ALA A N 1
ATOM 4565 C CA . ALA A 1 593 ? -26.047 36.344 -11.578 1 90.12 593 ALA A CA 1
ATOM 4566 C C . ALA A 1 593 ? -26.469 37.688 -11 1 90.12 593 ALA A C 1
ATOM 4568 O O . ALA A 1 593 ? -25.641 38.438 -10.492 1 90.12 593 ALA A O 1
ATOM 4569 N N . ALA A 1 594 ? -27.734 37.906 -11.117 1 91.38 594 ALA A N 1
ATOM 4570 C CA . ALA A 1 594 ? -28.25 39.156 -10.578 1 91.38 594 ALA A CA 1
ATOM 4571 C C . ALA A 1 594 ? -28.172 39.188 -9.055 1 91.38 594 ALA A C 1
ATOM 4573 O O . ALA A 1 594 ? -27.859 40.219 -8.461 1 91.38 594 ALA A O 1
ATOM 4574 N N . ILE A 1 595 ? -28.406 38.156 -8.492 1 93.44 595 ILE A N 1
ATOM 4575 C CA . ILE A 1 595 ? -28.344 38.031 -7.039 1 93.44 595 ILE A CA 1
ATOM 4576 C C . ILE A 1 595 ? -26.891 38.156 -6.574 1 93.44 595 ILE A C 1
ATOM 4578 O O . ILE A 1 595 ? -26.609 38.875 -5.613 1 93.44 595 ILE A O 1
ATOM 4582 N N . HIS A 1 596 ? -25.984 37.562 -7.254 1 93.25 596 HIS A N 1
ATOM 4583 C CA . HIS A 1 596 ? -24.562 37.625 -6.93 1 93.25 596 HIS A CA 1
ATOM 4584 C C . HIS A 1 596 ? -24.062 39.062 -6.996 1 93.25 596 HIS A C 1
ATOM 4586 O O . HIS A 1 596 ? -23.328 39.531 -6.109 1 93.25 596 HIS A O 1
ATOM 4592 N N . GLU A 1 597 ? -24.484 39.719 -8.031 1 92.31 597 GLU A N 1
ATOM 4593 C CA . GLU A 1 597 ? -24.047 41.125 -8.211 1 92.31 597 GLU A CA 1
ATOM 4594 C C . GLU A 1 597 ? -24.609 42 -7.109 1 92.31 597 GLU A C 1
ATOM 4596 O O . GLU A 1 597 ? -23.891 42.875 -6.598 1 92.31 597 GLU A O 1
ATOM 4601 N N . ALA A 1 598 ? -25.797 41.781 -6.789 1 94.25 598 ALA A N 1
ATOM 4602 C CA . ALA A 1 598 ? -26.406 42.594 -5.73 1 94.25 598 ALA A CA 1
ATOM 4603 C C . ALA A 1 598 ? -25.734 42.344 -4.387 1 94.25 598 ALA A C 1
ATOM 4605 O O . ALA A 1 598 ? -25.531 43.281 -3.604 1 94.25 598 ALA A O 1
ATOM 4606 N N . LEU A 1 599 ? -25.422 41.125 -4.148 1 94.75 599 LEU A N 1
ATOM 4607 C CA . LEU A 1 599 ? -24.734 40.781 -2.912 1 94.75 599 LEU A CA 1
ATOM 4608 C C . LEU A 1 599 ? -23.328 41.406 -2.883 1 94.75 599 LEU A C 1
ATOM 4610 O O . LEU A 1 599 ? -22.891 41.906 -1.851 1 94.75 599 LEU A O 1
ATOM 4614 N N . ARG A 1 600 ? -22.656 41.344 -3.938 1 92.31 600 ARG A N 1
ATOM 4615 C CA . ARG A 1 600 ? -21.328 41.938 -4.023 1 92.31 600 ARG A CA 1
ATOM 4616 C C . ARG A 1 600 ? -21.359 43.406 -3.672 1 92.31 600 ARG A C 1
ATOM 4618 O O . ARG A 1 600 ? -20.5 43.906 -2.951 1 92.31 600 ARG A O 1
ATOM 4625 N N . ARG A 1 601 ? -22.359 44.062 -4.156 1 90.56 601 ARG A N 1
ATOM 4626 C CA . ARG A 1 601 ? -22.516 45.469 -3.873 1 90.56 601 ARG A CA 1
ATOM 4627 C C . ARG A 1 601 ? -22.766 45.719 -2.387 1 90.56 601 ARG A C 1
ATOM 4629 O O . ARG A 1 601 ? -22.312 46.719 -1.827 1 90.56 601 ARG A O 1
ATOM 4636 N N . LEU A 1 602 ? -23.469 44.844 -1.809 1 91.12 602 LEU A N 1
ATOM 4637 C CA . LEU A 1 602 ? -23.75 45 -0.385 1 91.12 602 LEU A CA 1
ATOM 4638 C C . LEU A 1 602 ? -22.484 44.812 0.447 1 91.12 602 LEU A C 1
ATOM 4640 O O . LEU A 1 602 ? -22.312 45.469 1.467 1 91.12 602 LEU A O 1
ATOM 4644 N N . TYR A 1 603 ? -21.656 43.906 0.039 1 90.62 603 TYR A N 1
ATOM 4645 C CA . TYR A 1 603 ? -20.438 43.625 0.801 1 90.62 603 TYR A CA 1
ATOM 4646 C C . TYR A 1 603 ? -19.359 44.656 0.523 1 90.62 603 TYR A C 1
ATOM 4648 O O . TYR A 1 603 ? -18.625 45.062 1.43 1 90.62 603 TYR A O 1
ATOM 4656 N N . PHE A 1 604 ? -19.203 45.125 -0.692 1 86.12 604 PHE A N 1
ATOM 4657 C CA . PHE A 1 604 ? -18.109 46.031 -1.053 1 86.12 604 PHE A CA 1
ATOM 4658 C C . PHE A 1 604 ? -18.594 47.469 -1.075 1 86.12 604 PHE A C 1
ATOM 4660 O O . PHE A 1 604 ? -17.781 48.406 -1.022 1 86.12 604 PHE A O 1
ATOM 4667 N N . GLY A 1 605 ? -19.719 47.75 -0.953 1 70.12 605 GLY A N 1
ATOM 4668 C CA . GLY A 1 605 ? -20.234 49.094 -1.163 1 70.12 605 GLY A CA 1
ATOM 4669 C C . GLY A 1 605 ? -20.359 49.469 -2.629 1 70.12 605 GLY A C 1
ATOM 4670 O O . GLY A 1 605 ? -19.906 48.719 -3.502 1 70.12 605 GLY A O 1
ATOM 4671 N N . ASP A 1 606 ? -21.312 50.438 -3.033 1 55.47 606 ASP A N 1
ATOM 4672 C CA . ASP A 1 606 ? -21.438 50.938 -4.391 1 55.47 606 ASP A CA 1
ATOM 4673 C C . ASP A 1 606 ? -20.125 51.531 -4.891 1 55.47 606 ASP A C 1
ATOM 4675 O O . ASP A 1 606 ? -19.484 52.312 -4.191 1 55.47 606 ASP A O 1
ATOM 4679 N N . PRO A 1 607 ? -19.516 50.875 -5.914 1 45.31 607 PRO A N 1
ATOM 4680 C CA . PRO A 1 607 ? -18.297 51.5 -6.438 1 45.31 607 PRO A CA 1
ATOM 4681 C C . PRO A 1 607 ? -18.422 53.031 -6.582 1 45.31 607 PRO A C 1
ATOM 4683 O O . PRO A 1 607 ? -17.406 53.719 -6.586 1 45.31 607 PRO A O 1
ATOM 4686 N N . GLN A 1 608 ? -19.5 53.625 -7.062 1 38.22 608 GLN A N 1
ATOM 4687 C CA . GLN A 1 608 ? -19.594 55.062 -7.371 1 38.22 608 GLN A CA 1
ATOM 4688 C C . GLN A 1 608 ? -19.453 55.906 -6.109 1 38.22 608 GLN A C 1
ATOM 4690 O O . GLN A 1 608 ? -19.312 57.125 -6.188 1 38.22 608 GLN A O 1
ATOM 4695 N N . THR A 1 609 ? -19.953 55.531 -4.945 1 31.8 609 THR A N 1
ATOM 4696 C CA . THR A 1 609 ? -19.688 56.531 -3.895 1 31.8 609 THR A CA 1
ATOM 4697 C C . THR A 1 609 ? -18.359 56.219 -3.205 1 31.8 609 THR A C 1
ATOM 4699 O O . THR A 1 609 ? -18.031 55.062 -2.961 1 31.8 609 THR A O 1
ATOM 4702 N N . MET B 1 1 ? 16.344 -60.375 9.609 1 24.91 1 MET B N 1
ATOM 4703 C CA . MET B 1 1 ? 15.797 -59.531 8.531 1 24.91 1 MET B CA 1
ATOM 4704 C C . MET B 1 1 ? 16.297 -58.125 8.633 1 24.91 1 MET B C 1
ATOM 4706 O O . MET B 1 1 ? 16 -57.406 9.609 1 24.91 1 MET B O 1
ATOM 4710 N N . THR B 1 2 ? 17.516 -57.812 8.086 1 23.64 2 THR B N 1
ATOM 4711 C CA . THR B 1 2 ? 18.438 -56.688 8.227 1 23.64 2 THR B CA 1
ATOM 4712 C C . THR B 1 2 ? 17.828 -55.438 7.617 1 23.64 2 THR B C 1
ATOM 4714 O O . THR B 1 2 ? 17.422 -55.406 6.457 1 23.64 2 THR B O 1
ATOM 4717 N N . ALA B 1 3 ? 17.172 -54.531 8.5 1 29.2 3 ALA B N 1
ATOM 4718 C CA . ALA B 1 3 ? 16.5 -53.25 8.289 1 29.2 3 ALA B CA 1
ATOM 4719 C C . ALA B 1 3 ? 17.359 -52.281 7.465 1 29.2 3 ALA B C 1
ATOM 4721 O O . ALA B 1 3 ? 18.328 -51.719 7.973 1 29.2 3 ALA B O 1
ATOM 4722 N N . THR B 1 4 ? 17.656 -52.781 6.176 1 27.55 4 THR B N 1
ATOM 4723 C CA . THR B 1 4 ? 18.484 -51.938 5.316 1 27.55 4 THR B CA 1
ATOM 4724 C C . THR B 1 4 ? 17.922 -50.531 5.227 1 27.55 4 THR B C 1
ATOM 4726 O O . THR B 1 4 ? 16.797 -50.344 4.766 1 27.55 4 THR B O 1
ATOM 4729 N N . THR B 1 5 ? 18.266 -49.688 6.129 1 29.47 5 THR B N 1
ATOM 4730 C CA . THR B 1 5 ? 17.938 -48.281 6.258 1 29.47 5 THR B CA 1
ATOM 4731 C C . THR B 1 5 ? 18.25 -47.531 4.965 1 29.47 5 THR B C 1
ATOM 4733 O O . THR B 1 5 ? 19.422 -47.438 4.578 1 29.47 5 THR B O 1
ATOM 4736 N N . ARG B 1 6 ? 17.422 -47.688 3.893 1 25.98 6 ARG B N 1
ATOM 4737 C CA . ARG B 1 6 ? 17.578 -46.969 2.635 1 25.98 6 ARG B CA 1
ATOM 4738 C C . ARG B 1 6 ? 17.844 -45.469 2.883 1 25.98 6 ARG B C 1
ATOM 4740 O O . ARG B 1 6 ? 17.047 -44.812 3.549 1 25.98 6 ARG B O 1
ATOM 4747 N N . LYS B 1 7 ? 19.125 -45.281 2.826 1 33.31 7 LYS B N 1
ATOM 4748 C CA . LYS B 1 7 ? 19.719 -43.938 2.832 1 33.31 7 LYS B CA 1
ATOM 4749 C C . LYS B 1 7 ? 18.875 -42.969 2.02 1 33.31 7 LYS B C 1
ATOM 4751 O O . LYS B 1 7 ? 18.453 -43.281 0.906 1 33.31 7 LYS B O 1
ATOM 4756 N N . SER B 1 8 ? 18.156 -42.125 2.684 1 30.97 8 SER B N 1
ATOM 4757 C CA . SER B 1 8 ? 17.359 -41 2.203 1 30.97 8 SER B CA 1
ATOM 4758 C C . SER B 1 8 ? 17.969 -40.375 0.943 1 30.97 8 SER B C 1
ATOM 4760 O O . SER B 1 8 ? 19.188 -40.438 0.745 1 30.97 8 SER B O 1
ATOM 4762 N N . PRO B 1 9 ? 17.281 -40.188 -0.225 1 33.19 9 PRO B N 1
ATOM 4763 C CA . PRO B 1 9 ? 17.75 -39.656 -1.503 1 33.19 9 PRO B CA 1
ATOM 4764 C C . PRO B 1 9 ? 18.734 -38.5 -1.33 1 33.19 9 PRO B C 1
ATOM 4766 O O . PRO B 1 9 ? 18.625 -37.75 -0.36 1 33.19 9 PRO B O 1
ATOM 4769 N N . THR B 1 10 ? 19.984 -38.531 -1.842 1 32.25 10 THR B N 1
ATOM 4770 C CA . THR B 1 10 ? 21.156 -37.688 -1.976 1 32.25 10 THR B CA 1
ATOM 4771 C C . THR B 1 10 ? 20.75 -36.281 -2.42 1 32.25 10 THR B C 1
ATOM 4773 O O . THR B 1 10 ? 20.047 -36.125 -3.418 1 32.25 10 THR B O 1
ATOM 4776 N N . SER B 1 11 ? 20.391 -35.312 -1.581 1 37.19 11 SER B N 1
ATOM 4777 C CA . SER B 1 11 ? 20.312 -33.875 -1.841 1 37.19 11 SER B CA 1
ATOM 4778 C C . SER B 1 11 ? 21.344 -33.469 -2.881 1 37.19 11 SER B C 1
ATOM 4780 O O . SER B 1 11 ? 22.547 -33.688 -2.705 1 37.19 11 SER B O 1
ATOM 4782 N N . PHE B 1 12 ? 21.109 -33.531 -4.168 1 36.09 12 PHE B N 1
ATOM 4783 C CA . PHE B 1 12 ? 22.016 -33.031 -5.195 1 36.09 12 PHE B CA 1
ATOM 4784 C C . PHE B 1 12 ? 22.656 -31.719 -4.758 1 36.09 12 PHE B C 1
ATOM 4786 O O . PHE B 1 12 ? 22 -30.891 -4.121 1 36.09 12 PHE B O 1
ATOM 4793 N N . PRO B 1 13 ? 23.922 -31.641 -4.828 1 41.78 13 PRO B N 1
ATOM 4794 C CA . PRO B 1 13 ? 24.641 -30.438 -4.379 1 41.78 13 PRO B CA 1
ATOM 4795 C C . PRO B 1 13 ? 24.125 -29.172 -5.051 1 41.78 13 PRO B C 1
ATOM 4797 O O . PRO B 1 13 ? 23.844 -29.172 -6.25 1 41.78 13 PRO B O 1
ATOM 4800 N N . ARG B 1 14 ? 23.453 -28.375 -4.398 1 51.75 14 ARG B N 1
ATOM 4801 C CA . ARG B 1 14 ? 23.141 -27.016 -4.828 1 51.75 14 ARG B CA 1
ATOM 4802 C C . ARG B 1 14 ? 24.312 -26.406 -5.594 1 51.75 14 ARG B C 1
ATOM 4804 O O . ARG B 1 14 ? 25.438 -26.891 -5.5 1 51.75 14 ARG B O 1
ATOM 4811 N N . GLY B 1 15 ? 23.922 -25.625 -6.672 1 57.16 15 GLY B N 1
ATOM 4812 C CA . GLY B 1 15 ? 24.938 -24.938 -7.465 1 57.16 15 GLY B CA 1
ATOM 4813 C C . GLY B 1 15 ? 26.078 -24.391 -6.633 1 57.16 15 GLY B C 1
ATOM 4814 O O . GLY B 1 15 ? 25.938 -24.25 -5.414 1 57.16 15 GLY B O 1
ATOM 4815 N N . ARG B 1 16 ? 27.25 -24.266 -7.156 1 63.78 16 ARG B N 1
ATOM 4816 C CA . ARG B 1 16 ? 28.469 -23.781 -6.523 1 63.78 16 ARG B CA 1
ATOM 4817 C C . ARG B 1 16 ? 28.328 -22.312 -6.117 1 63.78 16 ARG B C 1
ATOM 4819 O O . ARG B 1 16 ? 27.672 -21.531 -6.812 1 63.78 16 ARG B O 1
ATOM 4826 N N . ARG B 1 17 ? 28.719 -22 -4.895 1 71.38 17 ARG B N 1
ATOM 4827 C CA . ARG B 1 17 ? 28.875 -20.625 -4.457 1 71.38 17 ARG B CA 1
ATOM 4828 C C . ARG B 1 17 ? 30.109 -20 -5.086 1 71.38 17 ARG B C 1
ATOM 4830 O O . ARG B 1 17 ? 31.188 -20.609 -5.105 1 71.38 17 ARG B O 1
ATOM 4837 N N . LEU B 1 18 ? 29.875 -18.891 -5.66 1 75.38 18 LEU B N 1
ATOM 4838 C CA . LEU B 1 18 ? 30.984 -18.281 -6.379 1 75.38 18 LEU B CA 1
ATOM 4839 C C . LEU B 1 18 ? 31.594 -17.141 -5.57 1 75.38 18 LEU B C 1
ATOM 4841 O O . LEU B 1 18 ? 32.438 -16.406 -6.074 1 75.38 18 LEU B O 1
ATOM 4845 N N . GLY B 1 19 ? 31.062 -16.906 -4.305 1 70.62 19 GLY B N 1
ATOM 4846 C CA . GLY B 1 19 ? 31.594 -15.852 -3.451 1 70.62 19 GLY B CA 1
ATOM 4847 C C . GLY B 1 19 ? 31.688 -16.266 -1.992 1 70.62 19 GLY B C 1
ATOM 4848 O O . GLY B 1 19 ? 31.359 -17.391 -1.637 1 70.62 19 GLY B O 1
ATOM 4849 N N . PRO B 1 20 ? 32.25 -15.25 -1.241 1 70.69 20 PRO B N 1
ATOM 4850 C CA . PRO B 1 20 ? 32.375 -15.555 0.186 1 70.69 20 PRO B CA 1
ATOM 4851 C C . PRO B 1 20 ? 31.016 -15.633 0.886 1 70.69 20 PRO B C 1
ATOM 4853 O O . PRO B 1 20 ? 30.047 -15.016 0.437 1 70.69 20 PRO B O 1
ATOM 4856 N N . LEU B 1 21 ? 31.016 -16.469 1.873 1 71.56 21 LEU B N 1
ATOM 4857 C CA . LEU B 1 21 ? 29.781 -16.641 2.625 1 71.56 21 LEU B CA 1
ATOM 4858 C C . LEU B 1 21 ? 29.406 -15.375 3.383 1 71.56 21 LEU B C 1
ATOM 4860 O O . LEU B 1 21 ? 30.266 -14.773 4.039 1 71.56 21 LEU B O 1
ATOM 4864 N N . VAL B 1 22 ? 28.281 -14.875 3.127 1 73.81 22 VAL B N 1
ATOM 4865 C CA . VAL B 1 22 ? 27.656 -13.789 3.885 1 73.81 22 VAL B CA 1
ATOM 4866 C C . VAL B 1 22 ? 26.438 -14.32 4.621 1 73.81 22 VAL B C 1
ATOM 4868 O O . VAL B 1 22 ? 25.391 -14.578 4.008 1 73.81 22 VAL B O 1
ATOM 4871 N N . PRO B 1 23 ? 26.516 -14.539 5.922 1 73.19 23 PRO B N 1
ATOM 4872 C CA . PRO B 1 23 ? 25.5 -15.273 6.676 1 73.19 23 PRO B CA 1
ATOM 4873 C C . PRO B 1 23 ? 24.109 -14.695 6.496 1 73.19 23 PRO B C 1
ATOM 4875 O O . PRO B 1 23 ? 23.109 -15.438 6.492 1 73.19 23 PRO B O 1
ATOM 4878 N N . ASP B 1 24 ? 23.969 -13.406 6.254 1 85.38 24 ASP B N 1
ATOM 4879 C CA . ASP B 1 24 ? 22.625 -12.859 6.227 1 85.38 24 ASP B CA 1
ATOM 4880 C C . ASP B 1 24 ? 22.156 -12.633 4.789 1 85.38 24 ASP B C 1
ATOM 4882 O O . ASP B 1 24 ? 21.219 -11.859 4.547 1 85.38 24 ASP B O 1
ATOM 4886 N N . ALA B 1 25 ? 22.719 -13.328 3.861 1 86.62 25 ALA B N 1
ATOM 4887 C CA . ALA B 1 25 ? 22.469 -13.047 2.449 1 86.62 25 ALA B CA 1
ATOM 4888 C C . ALA B 1 25 ? 21 -13.227 2.102 1 86.62 25 ALA B C 1
ATOM 4890 O O . ALA B 1 25 ? 20.391 -12.352 1.476 1 86.62 25 ALA B O 1
ATOM 4891 N N . PRO B 1 26 ? 20.375 -14.344 2.559 1 84.69 26 PRO B N 1
ATOM 4892 C CA . PRO B 1 26 ? 18.953 -14.492 2.195 1 84.69 26 PRO B CA 1
ATOM 4893 C C . PRO B 1 26 ? 18.078 -13.359 2.732 1 84.69 26 PRO B C 1
ATOM 4895 O O . PRO B 1 26 ? 17.234 -12.844 2.014 1 84.69 26 PRO B O 1
ATOM 4898 N N . VAL B 1 27 ? 18.391 -12.961 3.916 1 89.25 27 VAL B N 1
ATOM 4899 C CA . VAL B 1 27 ? 17.609 -11.898 4.551 1 89.25 27 VAL B CA 1
ATOM 4900 C C . VAL B 1 27 ? 17.922 -10.562 3.879 1 89.25 27 VAL B C 1
ATOM 4902 O O . VAL B 1 27 ? 17.016 -9.75 3.654 1 89.25 27 VAL B O 1
ATOM 4905 N N . SER B 1 28 ? 19.141 -10.367 3.574 1 92.81 28 SER B N 1
ATOM 4906 C CA . SER B 1 28 ? 19.562 -9.141 2.91 1 92.81 28 SER B CA 1
ATOM 4907 C C . SER B 1 28 ? 18.953 -9.016 1.523 1 92.81 28 SER B C 1
ATOM 4909 O O . SER B 1 28 ? 18.531 -7.926 1.119 1 92.81 28 SER B O 1
ATOM 4911 N N . LEU B 1 29 ? 18.938 -10.109 0.841 1 93.62 29 LEU B N 1
ATOM 4912 C CA . LEU B 1 29 ? 18.391 -10.109 -0.512 1 93.62 29 LEU B CA 1
ATOM 4913 C C . LEU B 1 29 ? 16.891 -9.859 -0.491 1 93.62 29 LEU B C 1
ATOM 4915 O O . LEU B 1 29 ? 16.359 -9.125 -1.33 1 93.62 29 LEU B O 1
ATOM 4919 N N . GLN B 1 30 ? 16.25 -10.477 0.454 1 91.31 30 GLN B N 1
ATOM 4920 C CA . GLN B 1 30 ? 14.812 -10.227 0.6 1 91.31 30 GLN B CA 1
ATOM 4921 C C . GLN B 1 30 ? 14.539 -8.758 0.917 1 91.31 30 GLN B C 1
ATOM 4923 O O . GLN B 1 30 ? 13.641 -8.148 0.337 1 91.31 30 GLN B O 1
ATOM 4928 N N . ALA B 1 31 ? 15.281 -8.188 1.82 1 94.62 31 ALA B N 1
ATOM 4929 C CA . ALA B 1 31 ? 15.156 -6.77 2.17 1 94.62 31 ALA B CA 1
ATOM 4930 C C . ALA B 1 31 ? 15.406 -5.883 0.956 1 94.62 31 ALA B C 1
ATOM 4932 O O . ALA B 1 31 ? 14.656 -4.938 0.706 1 94.62 31 ALA B O 1
ATOM 4933 N N . GLY B 1 32 ? 16.453 -6.188 0.26 1 96.31 32 GLY B N 1
ATOM 4934 C CA . GLY B 1 32 ? 16.797 -5.406 -0.917 1 96.31 32 GLY B CA 1
ATOM 4935 C C . GLY B 1 32 ? 15.711 -5.43 -1.983 1 96.31 32 GLY B C 1
ATOM 4936 O O . GLY B 1 32 ? 15.469 -4.418 -2.646 1 96.31 32 GLY B O 1
ATOM 4937 N N . ARG B 1 33 ? 15.156 -6.566 -2.146 1 94.88 33 ARG B N 1
ATOM 4938 C CA . ARG B 1 33 ? 14.086 -6.684 -3.129 1 94.88 33 ARG B CA 1
ATOM 4939 C C . ARG B 1 33 ? 12.906 -5.793 -2.76 1 94.88 33 ARG B C 1
ATOM 4941 O O . ARG B 1 33 ? 12.336 -5.117 -3.621 1 94.88 33 ARG B O 1
ATOM 4948 N N . VAL B 1 34 ? 12.547 -5.785 -1.516 1 95.31 34 VAL B N 1
ATOM 4949 C CA . VAL B 1 34 ? 11.461 -4.949 -1.025 1 95.31 34 VAL B CA 1
ATOM 4950 C C . VAL B 1 34 ? 11.781 -3.479 -1.273 1 95.31 34 VAL B C 1
ATOM 4952 O O . VAL B 1 34 ? 10.922 -2.711 -1.708 1 95.31 34 VAL B O 1
ATOM 4955 N N . MET B 1 35 ? 12.961 -3.104 -0.98 1 97.56 35 MET B N 1
ATOM 4956 C CA . MET B 1 35 ? 13.43 -1.734 -1.19 1 97.56 35 MET B CA 1
ATOM 4957 C C . MET B 1 35 ? 13.359 -1.356 -2.666 1 97.56 35 MET B C 1
ATOM 4959 O O . MET B 1 35 ? 12.844 -0.29 -3.016 1 97.56 35 MET B O 1
ATOM 4963 N N . ALA B 1 36 ? 13.828 -2.275 -3.508 1 97.62 36 ALA B N 1
ATOM 4964 C CA . ALA B 1 36 ? 13.852 -2.025 -4.945 1 97.62 36 ALA B CA 1
ATOM 4965 C C . ALA B 1 36 ? 12.438 -1.873 -5.5 1 97.62 36 ALA B C 1
ATOM 4967 O O . ALA B 1 36 ? 12.18 -0.986 -6.316 1 97.62 36 ALA B O 1
ATOM 4968 N N . GLU B 1 37 ? 11.602 -2.773 -5.074 1 96.19 37 GLU B N 1
ATOM 4969 C CA . GLU B 1 37 ? 10.211 -2.723 -5.512 1 96.19 37 GLU B CA 1
ATOM 4970 C C . GLU B 1 37 ? 9.555 -1.402 -5.113 1 96.19 37 GLU B C 1
ATOM 4972 O O . GLU B 1 37 ? 8.867 -0.779 -5.918 1 96.19 37 GLU B O 1
ATOM 4977 N N . ALA B 1 38 ? 9.766 -0.978 -3.912 1 96.44 38 ALA B N 1
ATOM 4978 C CA . ALA B 1 38 ? 9.18 0.266 -3.414 1 96.44 38 ALA B CA 1
ATOM 4979 C C . ALA B 1 38 ? 9.727 1.47 -4.176 1 96.44 38 ALA B C 1
ATOM 4981 O O . ALA B 1 38 ? 8.977 2.396 -4.5 1 96.44 38 ALA B O 1
ATOM 4982 N N . TRP B 1 39 ? 10.984 1.516 -4.375 1 97.19 39 TRP B N 1
ATOM 4983 C CA . TRP B 1 39 ? 11.594 2.596 -5.141 1 97.19 39 TRP B CA 1
ATOM 4984 C C . TRP B 1 39 ? 11 2.68 -6.543 1 97.19 39 TRP B C 1
ATOM 4986 O O . TRP B 1 39 ? 10.617 3.76 -6.996 1 97.19 39 TRP B O 1
ATOM 4996 N N . SER B 1 40 ? 10.945 1.512 -7.184 1 97.06 40 SER B N 1
ATOM 4997 C CA . SER B 1 40 ? 10.406 1.472 -8.539 1 97.06 40 SER B CA 1
ATOM 4998 C C . SER B 1 40 ? 8.969 1.966 -8.578 1 97.06 40 SER B C 1
ATOM 5000 O O . SER B 1 40 ? 8.555 2.629 -9.531 1 97.06 40 SER B O 1
ATOM 5002 N N . ALA B 1 41 ? 8.219 1.658 -7.621 1 95.19 41 ALA B N 1
ATOM 5003 C CA . ALA B 1 41 ? 6.801 2.008 -7.555 1 95.19 41 ALA B CA 1
ATOM 5004 C C . ALA B 1 41 ? 6.609 3.52 -7.48 1 95.19 41 ALA B C 1
ATOM 5006 O O . ALA B 1 41 ? 5.527 4.031 -7.773 1 95.19 41 ALA B O 1
ATOM 5007 N N . GLN B 1 42 ? 7.617 4.277 -7.02 1 93.25 42 GLN B N 1
ATOM 5008 C CA . GLN B 1 42 ? 7.535 5.73 -6.934 1 93.25 42 GLN B CA 1
ATOM 5009 C C . GLN B 1 42 ? 7.727 6.379 -8.305 1 93.25 42 GLN B C 1
ATOM 5011 O O . GLN B 1 42 ? 7.406 7.555 -8.492 1 93.25 42 GLN B O 1
ATOM 5016 N N . LEU B 1 43 ? 8.258 5.621 -9.258 1 94.62 43 LEU B N 1
ATOM 5017 C CA . LEU B 1 43 ? 8.555 6.148 -10.586 1 94.62 43 LEU B CA 1
ATOM 5018 C C . LEU B 1 43 ? 7.305 6.156 -11.461 1 94.62 43 LEU B C 1
ATOM 5020 O O . LEU B 1 43 ? 6.391 5.355 -11.25 1 94.62 43 LEU B O 1
ATOM 5024 N N . PRO B 1 44 ? 7.238 7.113 -12.453 1 92.94 44 PRO B N 1
ATOM 5025 C CA . PRO B 1 44 ? 6.18 7.004 -13.453 1 92.94 44 PRO B CA 1
ATOM 5026 C C . PRO B 1 44 ? 6.152 5.637 -14.133 1 92.94 44 PRO B C 1
ATOM 5028 O O . PRO B 1 44 ? 7.207 5.055 -14.406 1 92.94 44 PRO B O 1
ATOM 5031 N N . GLU B 1 45 ? 5.008 5.105 -14.328 1 91.44 45 GLU B N 1
ATOM 5032 C CA . GLU B 1 45 ? 4.816 3.746 -14.82 1 91.44 45 GLU B CA 1
ATOM 5033 C C . GLU B 1 45 ? 5.609 3.508 -16.109 1 91.44 45 GLU B C 1
ATOM 5035 O O . GLU B 1 45 ? 6.199 2.439 -16.281 1 91.44 45 GLU B O 1
ATOM 5040 N N . GLN B 1 46 ? 5.77 4.5 -16.969 1 91.88 46 GLN B N 1
ATOM 5041 C CA . GLN B 1 46 ? 6.426 4.355 -18.266 1 91.88 46 GLN B CA 1
ATOM 5042 C C . GLN B 1 46 ? 7.934 4.207 -18.094 1 91.88 46 GLN B C 1
ATOM 5044 O O . GLN B 1 46 ? 8.617 3.723 -19 1 91.88 46 GLN B O 1
ATOM 5049 N N . ARG B 1 47 ? 8.438 4.582 -16.953 1 94.88 47 ARG B N 1
ATOM 5050 C CA . ARG B 1 47 ? 9.875 4.566 -16.734 1 94.88 47 ARG B CA 1
ATOM 5051 C C . ARG B 1 47 ? 10.297 3.365 -15.891 1 94.88 47 ARG B C 1
ATOM 5053 O O . ARG B 1 47 ? 11.484 3.059 -15.781 1 94.88 47 ARG B O 1
ATOM 5060 N N . ARG B 1 48 ? 9.336 2.688 -15.359 1 96.06 48 ARG B N 1
ATOM 5061 C CA . ARG B 1 48 ? 9.625 1.641 -14.383 1 96.06 48 ARG B CA 1
ATOM 5062 C C . ARG B 1 48 ? 10.391 0.49 -15.023 1 96.06 48 ARG B C 1
ATOM 5064 O O . ARG B 1 48 ? 11.352 -0.023 -14.445 1 96.06 48 ARG B O 1
ATOM 5071 N N . GLN B 1 49 ? 9.984 0.103 -16.203 1 96.06 49 GLN B N 1
ATOM 5072 C CA . GLN B 1 49 ? 10.672 -1.009 -16.844 1 96.06 49 GLN B CA 1
ATOM 5073 C C . GLN B 1 49 ? 12.117 -0.65 -17.172 1 96.06 49 GLN B C 1
ATOM 5075 O O . GLN B 1 49 ? 13.023 -1.463 -16.953 1 96.06 49 GLN B O 1
ATOM 5080 N N . HIS B 1 50 ? 12.352 0.533 -17.672 1 97.38 50 HIS B N 1
ATOM 5081 C CA . HIS B 1 50 ? 13.703 0.991 -17.984 1 97.38 50 HIS B CA 1
ATOM 5082 C C . HIS B 1 50 ? 14.57 1.061 -16.734 1 97.38 50 HIS B C 1
ATOM 5084 O O . HIS B 1 50 ? 15.75 0.705 -16.766 1 97.38 50 HIS B O 1
ATOM 5090 N N . ALA B 1 51 ? 13.953 1.53 -15.656 1 97.94 51 ALA B N 1
ATOM 5091 C CA . ALA B 1 51 ? 14.664 1.58 -14.375 1 97.94 51 ALA B CA 1
ATOM 5092 C C . ALA B 1 51 ? 15.008 0.177 -13.891 1 97.94 51 ALA B C 1
ATOM 5094 O O . ALA B 1 51 ? 16.109 -0.053 -13.375 1 97.94 51 ALA B O 1
ATOM 5095 N N . ALA B 1 52 ? 14.078 -0.759 -14.086 1 97.88 52 ALA B N 1
ATOM 5096 C CA . ALA B 1 52 ? 14.312 -2.143 -13.68 1 97.88 52 ALA B CA 1
ATOM 5097 C C . ALA B 1 52 ? 15.453 -2.766 -14.477 1 97.88 52 ALA B C 1
ATOM 5099 O O . ALA B 1 52 ? 16.297 -3.479 -13.914 1 97.88 52 ALA B O 1
ATOM 5100 N N . TRP B 1 53 ? 15.539 -2.463 -15.797 1 98.19 53 TRP B N 1
ATOM 5101 C CA . TRP B 1 53 ? 16.625 -2.947 -16.641 1 98.19 53 TRP B CA 1
ATOM 5102 C C . TRP B 1 53 ? 17.984 -2.479 -16.094 1 98.19 53 TRP B C 1
ATOM 5104 O O . TRP B 1 53 ? 18.891 -3.281 -15.93 1 98.19 53 TRP B O 1
ATOM 5114 N N . SER B 1 54 ? 18.031 -1.202 -15.812 1 98.44 54 SER B N 1
ATOM 5115 C CA . SER B 1 54 ? 19.281 -0.617 -15.336 1 98.44 54 SER B CA 1
ATOM 5116 C C . SER B 1 54 ? 19.672 -1.177 -13.977 1 98.44 54 SER B C 1
ATOM 5118 O O . SER B 1 54 ? 20.844 -1.501 -13.742 1 98.44 54 SER B O 1
ATOM 5120 N N . PHE B 1 55 ? 18.75 -1.269 -13.102 1 98.5 55 PHE B N 1
ATOM 5121 C CA . PHE B 1 55 ? 18.984 -1.728 -11.742 1 98.5 55 PHE B CA 1
ATOM 5122 C C . PHE B 1 55 ? 19.484 -3.164 -11.734 1 98.5 55 PHE B C 1
ATOM 5124 O O . PHE B 1 55 ? 20.531 -3.457 -11.133 1 98.5 55 PHE B O 1
ATOM 5131 N N . VAL B 1 56 ? 18.781 -4.062 -12.414 1 98.31 56 VAL B N 1
ATOM 5132 C CA . VAL B 1 56 ? 19.125 -5.48 -12.383 1 98.31 56 VAL B CA 1
ATOM 5133 C C . VAL B 1 56 ? 20.422 -5.723 -13.148 1 98.31 56 VAL B C 1
ATOM 5135 O O . VAL B 1 56 ? 21.219 -6.586 -12.766 1 98.31 56 VAL B O 1
ATOM 5138 N N . THR B 1 57 ? 20.641 -4.973 -14.242 1 98.19 57 THR B N 1
ATOM 5139 C CA . THR B 1 57 ? 21.922 -5.062 -14.938 1 98.19 57 THR B CA 1
ATOM 5140 C C . THR B 1 57 ? 23.078 -4.738 -13.992 1 98.19 57 THR B C 1
ATOM 5142 O O . THR B 1 57 ? 24.078 -5.461 -13.953 1 98.19 57 THR B O 1
ATOM 5145 N N . GLU B 1 58 ? 22.891 -3.652 -13.219 1 97.88 58 GLU B N 1
ATOM 5146 C CA . GLU B 1 58 ? 23.906 -3.262 -12.242 1 97.88 58 GLU B CA 1
ATOM 5147 C C . GLU B 1 58 ? 24.141 -4.363 -11.211 1 97.88 58 GLU B C 1
ATOM 5149 O O . GLU B 1 58 ? 25.266 -4.633 -10.812 1 97.88 58 GLU B O 1
ATOM 5154 N N . ALA B 1 59 ? 23.125 -5 -10.773 1 97.88 59 ALA B N 1
ATOM 5155 C CA . ALA B 1 59 ? 23.234 -6.078 -9.789 1 97.88 59 ALA B CA 1
ATOM 5156 C C . ALA B 1 59 ? 23.969 -7.281 -10.367 1 97.88 59 ALA B C 1
ATOM 5158 O O . ALA B 1 59 ? 24.859 -7.844 -9.719 1 97.88 59 ALA B O 1
ATOM 5159 N N . VAL B 1 60 ? 23.625 -7.66 -11.602 1 97.25 60 VAL B N 1
ATOM 5160 C CA . VAL B 1 60 ? 24.25 -8.812 -12.25 1 97.25 60 VAL B CA 1
ATOM 5161 C C . VAL B 1 60 ? 25.719 -8.531 -12.492 1 97.25 60 VAL B C 1
ATOM 5163 O O . VAL B 1 60 ? 26.578 -9.398 -12.289 1 97.25 60 VAL B O 1
ATOM 5166 N N . ARG B 1 61 ? 26.016 -7.32 -12.914 1 96.31 61 ARG B N 1
ATOM 5167 C CA . ARG B 1 61 ? 27.422 -6.934 -13.117 1 96.31 61 ARG B CA 1
ATOM 5168 C C . ARG B 1 61 ? 28.203 -7.008 -11.805 1 96.31 61 ARG B C 1
ATOM 5170 O O . ARG B 1 61 ? 29.344 -7.449 -11.789 1 96.31 61 ARG B O 1
ATOM 5177 N N . SER B 1 62 ? 27.531 -6.508 -10.789 1 95.94 62 SER B N 1
ATOM 5178 C CA . SER B 1 62 ? 28.172 -6.578 -9.477 1 95.94 62 SER B CA 1
ATOM 5179 C C . SER B 1 62 ? 28.406 -8.023 -9.047 1 95.94 62 SER B C 1
ATOM 5181 O O . SER B 1 62 ? 29.438 -8.344 -8.469 1 95.94 62 SER B O 1
ATOM 5183 N N . TYR B 1 63 ? 27.453 -8.875 -9.289 1 96.12 63 TYR B N 1
ATOM 5184 C CA . TYR B 1 63 ? 27.625 -10.305 -9.039 1 96.12 63 TYR B CA 1
ATOM 5185 C C . TYR B 1 63 ? 28.812 -10.859 -9.805 1 96.12 63 TYR B C 1
ATOM 5187 O O . TYR B 1 63 ? 29.672 -11.547 -9.234 1 96.12 63 TYR B O 1
A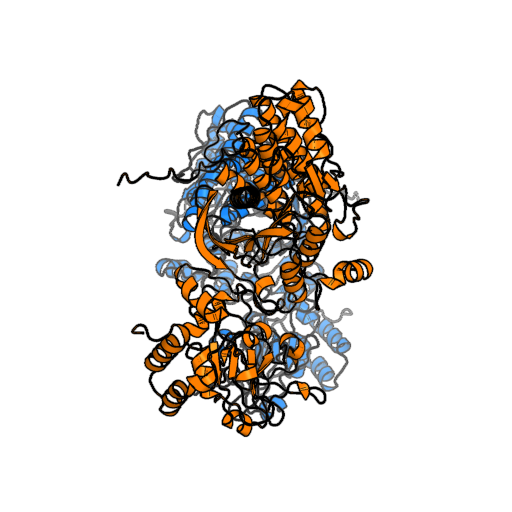TOM 5195 N N . ALA B 1 64 ? 28.844 -10.586 -11.086 1 94.88 64 ALA B N 1
ATOM 5196 C CA . ALA B 1 64 ? 29.906 -11.094 -11.945 1 94.88 64 ALA B CA 1
ATOM 5197 C C . ALA B 1 64 ? 31.281 -10.609 -11.469 1 94.88 64 ALA B C 1
ATOM 5199 O O . ALA B 1 64 ? 32.25 -11.367 -11.492 1 94.88 64 ALA B O 1
ATOM 5200 N N . GLN B 1 65 ? 31.312 -9.383 -11.07 1 93.69 65 GLN B N 1
ATOM 5201 C CA . GLN B 1 65 ? 32.562 -8.82 -10.562 1 93.69 65 GLN B CA 1
ATOM 5202 C C . GLN B 1 65 ? 33 -9.547 -9.297 1 93.69 65 GLN B C 1
ATOM 5204 O O . GLN B 1 65 ? 34.188 -9.945 -9.188 1 93.69 65 GLN B O 1
ATOM 5209 N N . ALA B 1 66 ? 32.094 -9.688 -8.383 1 92.38 66 ALA B N 1
ATOM 5210 C CA . ALA B 1 66 ? 32.406 -10.375 -7.137 1 92.38 66 ALA B CA 1
ATOM 5211 C C . ALA B 1 66 ? 32.844 -11.82 -7.395 1 92.38 66 ALA B C 1
ATOM 5213 O O . ALA B 1 66 ? 33.781 -12.312 -6.789 1 92.38 66 ALA B O 1
ATOM 5214 N N . ALA B 1 67 ? 32.125 -12.492 -8.25 1 91.19 67 ALA B N 1
ATOM 5215 C CA . ALA B 1 67 ? 32.469 -13.867 -8.625 1 91.19 67 ALA B CA 1
ATOM 5216 C C . ALA B 1 67 ? 33.844 -13.945 -9.273 1 91.19 67 ALA B C 1
ATOM 5218 O O . ALA B 1 67 ? 34.625 -14.867 -9 1 91.19 67 ALA B O 1
ATOM 5219 N N . GLY B 1 68 ? 34.094 -13.008 -10.141 1 89.62 68 GLY B N 1
ATOM 5220 C CA . GLY B 1 68 ? 35.375 -12.945 -10.781 1 89.62 68 GLY B CA 1
ATOM 5221 C C . GLY B 1 68 ? 36.531 -12.773 -9.797 1 89.62 68 GLY B C 1
ATOM 5222 O O . GLY B 1 68 ? 37.594 -13.383 -9.953 1 89.62 68 GLY B O 1
ATOM 5223 N N . GLU B 1 69 ? 36.312 -11.93 -8.859 1 88.5 69 GLU B N 1
ATOM 5224 C CA . GLU B 1 69 ? 37.312 -11.719 -7.824 1 88.5 69 GLU B CA 1
ATOM 5225 C C . GLU B 1 69 ? 37.594 -13.016 -7.07 1 88.5 69 GLU B C 1
ATOM 5227 O O . GLU B 1 69 ? 38.75 -13.305 -6.758 1 88.5 69 GLU B O 1
ATOM 5232 N N . THR B 1 70 ? 36.625 -13.727 -6.777 1 84.44 70 THR B N 1
ATOM 5233 C CA . THR B 1 70 ? 36.781 -14.992 -6.066 1 84.44 70 THR B CA 1
ATOM 5234 C C . THR B 1 70 ? 37.5 -16.016 -6.938 1 84.44 70 THR B C 1
ATOM 5236 O O . THR B 1 70 ? 38.344 -16.766 -6.449 1 84.44 70 THR B O 1
ATOM 5239 N N . LEU B 1 71 ? 37.125 -16.031 -8.25 1 83.31 71 LEU B N 1
ATOM 5240 C CA . LEU B 1 71 ? 37.688 -17 -9.18 1 83.31 71 LEU B CA 1
ATOM 5241 C C . LEU B 1 71 ? 39.062 -16.547 -9.672 1 83.31 71 LEU B C 1
ATOM 5243 O O . LEU B 1 71 ? 39.812 -17.344 -10.266 1 83.31 71 LEU B O 1
ATOM 5247 N N . GLY B 1 72 ? 39.406 -15.289 -9.383 1 81.31 72 GLY B N 1
ATOM 5248 C CA . GLY B 1 72 ? 40.688 -14.75 -9.812 1 81.31 72 GLY B CA 1
ATOM 5249 C C . GLY B 1 72 ? 40.719 -14.383 -11.281 1 81.31 72 GLY B C 1
ATOM 5250 O O . GLY B 1 72 ? 41.781 -14.383 -11.906 1 81.31 72 GLY B O 1
ATOM 5251 N N . CYS B 1 73 ? 39.5 -14.281 -11.852 1 81.5 73 CYS B N 1
ATOM 5252 C CA . CYS B 1 73 ? 39.438 -13.898 -13.258 1 81.5 73 CYS B CA 1
ATOM 5253 C C . CYS B 1 73 ? 38.156 -13.094 -13.531 1 81.5 73 CYS B C 1
ATOM 5255 O O . CYS B 1 73 ? 37.156 -13.219 -12.82 1 81.5 73 CYS B O 1
ATOM 5257 N N . SER B 1 74 ? 38.312 -12.266 -14.531 1 84.62 74 SER B N 1
ATOM 5258 C CA . SER B 1 74 ? 37.156 -11.477 -14.93 1 84.62 74 SER B CA 1
ATOM 5259 C C . SER B 1 74 ? 36.125 -12.328 -15.68 1 84.62 74 SER B C 1
ATOM 5261 O O . SER B 1 74 ? 36.5 -13.18 -16.5 1 84.62 74 SER B O 1
ATOM 5263 N N . LEU B 1 75 ? 34.906 -12.227 -15.266 1 87.06 75 LEU B N 1
ATOM 5264 C CA . LEU B 1 75 ? 33.844 -12.898 -15.977 1 87.06 75 LEU B CA 1
ATOM 5265 C C . LEU B 1 75 ? 33.25 -11.992 -17.062 1 87.06 75 LEU B C 1
ATOM 5267 O O . LEU B 1 75 ? 32.844 -10.867 -16.781 1 87.06 75 LEU B O 1
ATOM 5271 N N . ASN B 1 76 ? 33.406 -12.336 -18.281 1 84.44 76 ASN B N 1
ATOM 5272 C CA . ASN B 1 76 ? 32.875 -11.57 -19.406 1 84.44 76 ASN B CA 1
ATOM 5273 C C . ASN B 1 76 ? 31.469 -12.008 -19.781 1 84.44 76 ASN B C 1
ATOM 5275 O O . ASN B 1 76 ? 31.281 -13.031 -20.453 1 84.44 76 ASN B O 1
ATOM 5279 N N . ILE B 1 77 ? 30.516 -11.289 -19.297 1 91.25 77 ILE B N 1
ATOM 5280 C CA . ILE B 1 77 ? 29.125 -11.617 -19.641 1 91.25 77 ILE B CA 1
ATOM 5281 C C . ILE B 1 77 ? 28.688 -10.805 -20.859 1 91.25 77 ILE B C 1
ATOM 5283 O O . ILE B 1 77 ? 29.156 -9.688 -21.062 1 91.25 77 ILE B O 1
ATOM 5287 N N . SER B 1 78 ? 27.875 -11.383 -21.656 1 91.81 78 SER B N 1
ATOM 5288 C CA . SER B 1 78 ? 27.344 -10.703 -22.828 1 91.81 78 SER B CA 1
ATOM 5289 C C . SER B 1 78 ? 26.656 -9.391 -22.438 1 91.81 78 SER B C 1
ATOM 5291 O O . SER B 1 78 ? 26.047 -9.297 -21.375 1 91.81 78 SER B O 1
ATOM 5293 N N . PRO B 1 79 ? 26.828 -8.414 -23.281 1 93 79 PRO B N 1
ATOM 5294 C CA . PRO B 1 79 ? 26.141 -7.148 -23.016 1 93 79 PRO B CA 1
ATOM 5295 C C . PRO B 1 79 ? 24.609 -7.285 -23.047 1 93 79 PRO B C 1
ATOM 5297 O O . PRO B 1 79 ? 24.078 -8.133 -23.766 1 93 79 PRO B O 1
ATOM 5300 N N . VAL B 1 80 ? 24.016 -6.391 -22.297 1 94.56 80 VAL B N 1
ATOM 5301 C CA . VAL B 1 80 ? 22.547 -6.367 -22.266 1 94.56 80 VAL B CA 1
ATOM 5302 C C . VAL B 1 80 ? 22 -6.031 -23.641 1 94.56 80 VAL B C 1
ATOM 5304 O O . VAL B 1 80 ? 22.547 -5.176 -24.344 1 94.56 80 VAL B O 1
ATOM 5307 N N . THR B 1 81 ? 20.922 -6.699 -24.016 1 92.81 81 THR B N 1
ATOM 5308 C CA . THR B 1 81 ? 20.406 -6.598 -25.375 1 92.81 81 THR B CA 1
ATOM 5309 C C . THR B 1 81 ? 19.422 -5.434 -25.5 1 92.81 81 THR B C 1
ATOM 5311 O O . THR B 1 81 ? 19.031 -5.055 -26.609 1 92.81 81 THR B O 1
ATOM 5314 N N . VAL B 1 82 ? 19 -4.863 -24.375 1 95.19 82 VAL B N 1
ATOM 5315 C CA . VAL B 1 82 ? 18.094 -3.717 -24.391 1 95.19 82 VAL B CA 1
ATOM 5316 C C . VAL B 1 82 ? 18.875 -2.441 -24.078 1 95.19 82 VAL B C 1
ATOM 5318 O O . VAL B 1 82 ? 19.938 -2.49 -23.453 1 95.19 82 VAL B O 1
ATOM 5321 N N . ALA B 1 83 ? 18.344 -1.309 -24.547 1 95.31 83 ALA B N 1
ATOM 5322 C CA . ALA B 1 83 ? 19 -0.032 -24.266 1 95.31 83 ALA B CA 1
ATOM 5323 C C . ALA B 1 83 ? 18.75 0.402 -22.812 1 95.31 83 ALA B C 1
ATOM 5325 O O . ALA B 1 83 ? 17.594 0.5 -22.375 1 95.31 83 ALA B O 1
ATOM 5326 N N . LEU B 1 84 ? 19.797 0.588 -22.109 1 96.56 84 LEU B N 1
ATOM 5327 C CA . LEU B 1 84 ? 19.688 1.089 -20.734 1 96.56 84 LEU B CA 1
ATOM 5328 C C . LEU B 1 84 ? 19.562 2.609 -20.719 1 96.56 84 LEU B C 1
ATOM 5330 O O . LEU B 1 84 ? 20.578 3.312 -20.609 1 96.56 84 LEU B O 1
ATOM 5334 N N . THR B 1 85 ? 18.359 3.146 -20.672 1 95.5 85 THR B N 1
ATOM 5335 C CA . THR B 1 85 ? 18.125 4.574 -20.859 1 95.5 85 THR B CA 1
ATOM 5336 C C . THR B 1 85 ? 17.875 5.254 -19.516 1 95.5 85 THR B C 1
ATOM 5338 O O . THR B 1 85 ? 17.766 6.477 -19.438 1 95.5 85 THR B O 1
ATOM 5341 N N . TYR B 1 86 ? 17.703 4.52 -18.484 1 96.31 86 TYR B N 1
ATOM 5342 C CA . TYR B 1 86 ? 17.453 5.102 -17.172 1 96.31 86 TYR B CA 1
ATOM 5343 C C . TYR B 1 86 ? 18.719 5.168 -16.344 1 96.31 86 TYR B C 1
ATOM 5345 O O . TYR B 1 86 ? 19.359 4.141 -16.078 1 96.31 86 TYR B O 1
ATOM 5353 N N . ASN B 1 87 ? 19.047 6.355 -15.898 1 95.38 87 ASN B N 1
ATOM 5354 C CA . ASN B 1 87 ? 20.203 6.539 -15.031 1 95.38 87 ASN B CA 1
ATOM 5355 C C . ASN B 1 87 ? 19.828 6.379 -13.555 1 95.38 87 ASN B C 1
ATOM 5357 O O . ASN B 1 87 ? 19.062 7.172 -13.016 1 95.38 87 ASN B O 1
ATOM 5361 N N . LEU B 1 88 ? 20.391 5.402 -12.906 1 96.31 88 LEU B N 1
ATOM 5362 C CA . LEU B 1 88 ? 20.094 5.148 -11.5 1 96.31 88 LEU B CA 1
ATOM 5363 C C . LEU B 1 88 ? 20.672 6.25 -10.617 1 96.31 88 LEU B C 1
ATOM 5365 O O . LEU B 1 88 ? 21.766 6.738 -10.859 1 96.31 88 LEU B O 1
ATOM 5369 N N . ASN B 1 89 ? 19.891 6.719 -9.633 1 93.69 89 ASN B N 1
ATOM 5370 C CA . ASN B 1 89 ? 20.484 7.551 -8.594 1 93.69 89 ASN B CA 1
ATOM 5371 C C . ASN B 1 89 ? 21.422 6.746 -7.703 1 93.69 89 ASN B C 1
ATOM 5373 O O . ASN B 1 89 ? 21.484 5.52 -7.801 1 93.69 89 ASN B O 1
ATOM 5377 N N . THR B 1 90 ? 22.109 7.363 -6.828 1 93.94 90 THR B N 1
ATOM 5378 C CA . THR B 1 90 ? 23.172 6.754 -6.031 1 93.94 90 THR B CA 1
ATOM 5379 C C . THR B 1 90 ? 22.594 5.672 -5.117 1 93.94 90 THR B C 1
ATOM 5381 O O . THR B 1 90 ? 23.172 4.586 -5.004 1 93.94 90 THR B O 1
ATOM 5384 N N . SER B 1 91 ? 21.516 5.938 -4.5 1 94.56 91 SER B N 1
ATOM 5385 C CA . SER B 1 91 ? 20.922 4.973 -3.572 1 94.56 91 SER B CA 1
ATOM 5386 C C . SER B 1 91 ? 20.5 3.701 -4.297 1 94.56 91 SER B C 1
ATOM 5388 O O . SER B 1 91 ? 20.766 2.594 -3.822 1 94.56 91 SER B O 1
ATOM 5390 N N . ALA B 1 92 ? 19.844 3.871 -5.434 1 96.69 92 ALA B N 1
ATOM 5391 C CA . ALA B 1 92 ? 19.406 2.717 -6.215 1 96.69 92 ALA B CA 1
ATOM 5392 C C . ALA B 1 92 ? 20.609 1.93 -6.746 1 96.69 92 ALA B C 1
ATOM 5394 O O . ALA B 1 92 ? 20.609 0.698 -6.699 1 96.69 92 ALA B O 1
ATOM 5395 N N . ALA B 1 93 ? 21.594 2.619 -7.254 1 96.94 93 ALA B N 1
ATOM 5396 C CA . ALA B 1 93 ? 22.797 1.971 -7.781 1 96.94 93 ALA B CA 1
ATOM 5397 C C . ALA B 1 93 ? 23.516 1.18 -6.691 1 96.94 93 ALA B C 1
ATOM 5399 O O . ALA B 1 93 ? 23.922 0.038 -6.914 1 96.94 93 ALA B O 1
ATOM 5400 N N . GLU B 1 94 ? 23.656 1.806 -5.57 1 95.88 94 GLU B N 1
ATOM 5401 C CA . GLU B 1 94 ? 24.344 1.137 -4.473 1 95.88 94 GLU B CA 1
ATOM 5402 C C . GLU B 1 94 ? 23.562 -0.078 -3.984 1 95.88 94 GLU B C 1
ATOM 5404 O O . GLU B 1 94 ? 24.156 -1.095 -3.613 1 95.88 94 GLU B O 1
ATOM 5409 N N . LEU B 1 95 ? 22.281 0.085 -3.895 1 96.94 95 LEU B N 1
ATOM 5410 C CA . LEU B 1 95 ? 21.469 -1.064 -3.512 1 96.94 95 LEU B CA 1
ATOM 5411 C C . LEU B 1 95 ? 21.641 -2.211 -4.5 1 96.94 95 LEU B C 1
ATOM 5413 O O . LEU B 1 95 ? 21.781 -3.367 -4.098 1 96.94 95 LEU B O 1
ATOM 5417 N N . ALA B 1 96 ? 21.594 -1.922 -5.805 1 98 96 ALA B N 1
ATOM 5418 C CA . ALA B 1 96 ? 21.797 -2.938 -6.836 1 98 96 ALA B CA 1
ATOM 5419 C C . ALA B 1 96 ? 23.125 -3.662 -6.648 1 98 96 ALA B C 1
ATOM 5421 O O . ALA B 1 96 ? 23.172 -4.895 -6.691 1 98 96 ALA B O 1
ATOM 5422 N N . ARG B 1 97 ? 24.188 -2.924 -6.422 1 97.06 97 ARG B N 1
ATOM 5423 C CA . ARG B 1 97 ? 25.5 -3.506 -6.23 1 97.06 97 ARG B CA 1
ATOM 5424 C C . ARG B 1 97 ? 25.531 -4.398 -4.992 1 97.06 97 ARG B C 1
ATOM 5426 O O . ARG B 1 97 ? 26.141 -5.477 -5.012 1 97.06 97 ARG B O 1
ATOM 5433 N N . THR B 1 98 ? 24.875 -3.893 -3.955 1 95.38 98 THR B N 1
ATOM 5434 C CA . THR B 1 98 ? 24.812 -4.668 -2.721 1 95.38 98 THR B CA 1
ATOM 5435 C C . THR B 1 98 ? 24.109 -5.996 -2.951 1 95.38 98 THR B C 1
ATOM 5437 O O . THR B 1 98 ? 24.547 -7.039 -2.467 1 95.38 98 THR B O 1
ATOM 5440 N N . LEU B 1 99 ? 23.047 -5.973 -3.678 1 96.44 99 LEU B N 1
ATOM 5441 C CA . LEU B 1 99 ? 22.297 -7.191 -3.975 1 96.44 99 LEU B CA 1
ATOM 5442 C C . LEU B 1 99 ? 23.141 -8.164 -4.785 1 96.44 99 LEU B C 1
ATOM 5444 O O . LEU B 1 99 ? 23.141 -9.367 -4.52 1 96.44 99 LEU B O 1
ATOM 5448 N N . GLY B 1 100 ? 23.828 -7.637 -5.797 1 96.56 100 GLY B N 1
ATOM 5449 C CA . GLY B 1 100 ? 24.703 -8.477 -6.59 1 96.56 100 GLY B CA 1
ATOM 5450 C C . GLY B 1 100 ? 25.766 -9.18 -5.762 1 96.56 100 GLY B C 1
ATOM 5451 O O . GLY B 1 100 ? 25.969 -10.391 -5.887 1 96.56 100 GLY B O 1
ATOM 5452 N N . ARG B 1 101 ? 26.391 -8.43 -4.871 1 93.88 101 ARG B N 1
ATOM 5453 C CA . ARG B 1 101 ? 27.438 -8.984 -4.02 1 93.88 101 ARG B CA 1
ATOM 5454 C C . ARG B 1 101 ? 26.859 -10.016 -3.053 1 93.88 101 ARG B C 1
ATOM 5456 O O . ARG B 1 101 ? 27.469 -11.07 -2.834 1 93.88 101 ARG B O 1
ATOM 5463 N N . ALA B 1 102 ? 25.734 -9.633 -2.469 1 93.5 102 ALA B N 1
ATOM 5464 C CA . ALA B 1 102 ? 25.094 -10.555 -1.533 1 93.5 102 ALA B CA 1
ATOM 5465 C C . ALA B 1 102 ? 24.703 -11.852 -2.227 1 93.5 102 ALA B C 1
ATOM 5467 O O . ALA B 1 102 ? 24.844 -12.938 -1.659 1 93.5 102 ALA B O 1
ATOM 5468 N N . ALA B 1 103 ? 24.219 -11.758 -3.43 1 94.62 103 ALA B N 1
ATOM 5469 C CA . ALA B 1 103 ? 23.781 -12.93 -4.18 1 94.62 103 ALA B CA 1
ATOM 5470 C C . ALA B 1 103 ? 24.953 -13.859 -4.488 1 94.62 103 ALA B C 1
ATOM 5472 O O . ALA B 1 103 ? 24.766 -15.07 -4.617 1 94.62 103 ALA B O 1
ATOM 5473 N N . CYS B 1 104 ? 26.109 -13.281 -4.613 1 92.62 104 CYS B N 1
ATOM 5474 C CA . CYS B 1 104 ? 27.297 -14.055 -4.949 1 92.62 104 CYS B CA 1
ATOM 5475 C C . CYS B 1 104 ? 27.625 -15.062 -3.854 1 92.62 104 CYS B C 1
ATOM 5477 O O . CYS B 1 104 ? 28.359 -16.031 -4.09 1 92.62 104 CYS B O 1
ATOM 5479 N N . SER B 1 105 ? 27.062 -14.828 -2.66 1 90.38 105 SER B N 1
ATOM 5480 C CA . SER B 1 105 ? 27.312 -15.727 -1.536 1 90.38 105 SER B CA 1
ATOM 5481 C C . SER B 1 105 ? 26.375 -16.922 -1.575 1 90.38 105 SER B C 1
ATOM 5483 O O . SER B 1 105 ? 26.516 -17.859 -0.776 1 90.38 105 SER B O 1
ATOM 5485 N N . LEU B 1 106 ? 25.484 -17.016 -2.512 1 90.81 106 LEU B N 1
ATOM 5486 C CA . LEU B 1 106 ? 24.531 -18.109 -2.656 1 90.81 106 LEU B CA 1
ATOM 5487 C C . LEU B 1 106 ? 24.922 -19.031 -3.807 1 90.81 106 LEU B C 1
ATOM 5489 O O . LEU B 1 106 ? 25.703 -18.641 -4.672 1 90.81 106 LEU B O 1
ATOM 5493 N N . PRO B 1 107 ? 24.344 -20.25 -3.713 1 89.94 107 PRO B N 1
ATOM 5494 C CA . PRO B 1 107 ? 24.453 -21.062 -4.938 1 89.94 107 PRO B CA 1
ATOM 5495 C C . PRO B 1 107 ? 23.891 -20.328 -6.16 1 89.94 107 PRO B C 1
ATOM 5497 O O . PRO B 1 107 ? 22.922 -19.578 -6.047 1 89.94 107 PRO B O 1
ATOM 5500 N N . ILE B 1 108 ? 24.5 -20.562 -7.277 1 91.75 108 ILE B N 1
ATOM 5501 C CA . ILE B 1 108 ? 24.219 -19.781 -8.477 1 91.75 108 ILE B CA 1
ATOM 5502 C C . ILE B 1 108 ? 22.734 -19.891 -8.82 1 91.75 108 ILE B C 1
ATOM 5504 O O . ILE B 1 108 ? 22.141 -18.922 -9.312 1 91.75 108 ILE B O 1
ATOM 5508 N N . ASP B 1 109 ? 22.094 -21.047 -8.578 1 91.38 109 ASP B N 1
ATOM 5509 C CA . ASP B 1 109 ? 20.672 -21.203 -8.859 1 91.38 109 ASP B CA 1
ATOM 5510 C C . ASP B 1 109 ? 19.844 -20.25 -7.992 1 91.38 109 ASP B C 1
ATOM 5512 O O . ASP B 1 109 ? 18.859 -19.672 -8.469 1 91.38 109 ASP B O 1
ATOM 5516 N N . ASP B 1 110 ? 20.25 -20.141 -6.766 1 91.62 110 ASP B N 1
ATOM 5517 C CA . ASP B 1 110 ? 19.562 -19.25 -5.852 1 91.62 110 ASP B CA 1
ATOM 5518 C C . ASP B 1 110 ? 19.797 -17.781 -6.234 1 91.62 110 ASP B C 1
ATOM 5520 O O . ASP B 1 110 ? 18.875 -16.969 -6.168 1 91.62 110 ASP B O 1
ATOM 5524 N N . ALA B 1 111 ? 21.031 -17.5 -6.574 1 93.81 111 ALA B N 1
ATOM 5525 C CA . ALA B 1 111 ? 21.375 -16.141 -6.988 1 93.81 111 ALA B CA 1
ATOM 5526 C C . ALA B 1 111 ? 20.578 -15.727 -8.219 1 93.81 111 ALA B C 1
ATOM 5528 O O . ALA B 1 111 ? 20.016 -14.633 -8.273 1 93.81 111 ALA B O 1
ATOM 5529 N N . CYS B 1 112 ? 20.547 -16.656 -9.156 1 94.12 112 CYS B N 1
ATOM 5530 C CA . CYS B 1 112 ? 19.781 -16.453 -10.375 1 94.12 112 CYS B CA 1
ATOM 5531 C C . CYS B 1 112 ? 18.328 -16.156 -10.055 1 94.12 112 CYS B C 1
ATOM 5533 O O . CYS B 1 112 ? 17.766 -15.172 -10.547 1 94.12 112 CYS B O 1
ATOM 5535 N N . TYR B 1 113 ? 17.766 -16.906 -9.203 1 92.12 113 TYR B N 1
ATOM 5536 C CA . TYR B 1 113 ? 16.375 -16.719 -8.82 1 92.12 113 TYR B CA 1
ATOM 5537 C C . TYR B 1 113 ? 16.172 -15.367 -8.148 1 92.12 113 TYR B C 1
ATOM 5539 O O . TYR B 1 113 ? 15.25 -14.625 -8.5 1 92.12 113 TYR B O 1
ATOM 5547 N N . GLN B 1 114 ? 17 -15.039 -7.207 1 93.06 114 GLN B N 1
ATOM 5548 C CA . GLN B 1 114 ? 16.828 -13.836 -6.398 1 93.06 114 GLN B CA 1
ATOM 5549 C C . GLN B 1 114 ? 16.906 -12.578 -7.262 1 93.06 114 GLN B C 1
ATOM 5551 O O . GLN B 1 114 ? 16.062 -11.688 -7.145 1 93.06 114 GLN B O 1
ATOM 5556 N N . LEU B 1 115 ? 17.844 -12.5 -8.125 1 95.81 115 LEU B N 1
ATOM 5557 C CA . LEU B 1 115 ? 18.031 -11.289 -8.914 1 95.81 115 LEU B CA 1
ATOM 5558 C C . LEU B 1 115 ? 17 -11.211 -10.039 1 95.81 115 LEU B C 1
ATOM 5560 O O . LEU B 1 115 ? 16.547 -10.117 -10.398 1 95.81 115 LEU B O 1
ATOM 5564 N N . SER B 1 116 ? 16.625 -12.367 -10.578 1 94.12 116 SER B N 1
ATOM 5565 C CA . SER B 1 116 ? 15.578 -12.367 -11.602 1 94.12 116 SER B CA 1
ATOM 5566 C C . SER B 1 116 ? 14.219 -12.023 -11 1 94.12 116 SER B C 1
ATOM 5568 O O . SER B 1 116 ? 13.414 -11.336 -11.633 1 94.12 116 SER B O 1
ATOM 5570 N N . ALA B 1 117 ? 14.016 -12.57 -9.82 1 91.56 117 ALA B N 1
ATOM 5571 C CA . ALA B 1 117 ? 12.773 -12.234 -9.133 1 91.56 117 ALA B CA 1
ATOM 5572 C C . ALA B 1 117 ? 12.711 -10.75 -8.797 1 91.56 117 ALA B C 1
ATOM 5574 O O . ALA B 1 117 ? 11.641 -10.141 -8.812 1 91.56 117 ALA B O 1
ATOM 5575 N N . CYS B 1 118 ? 13.828 -10.18 -8.484 1 95 118 CYS B N 1
ATOM 5576 C CA . CYS B 1 118 ? 13.891 -8.742 -8.242 1 95 118 CYS B CA 1
ATOM 5577 C C . CYS B 1 118 ? 13.438 -7.965 -9.469 1 95 118 CYS B C 1
ATOM 5579 O O . CYS B 1 118 ? 12.719 -6.969 -9.352 1 95 118 CYS B O 1
ATOM 5581 N N . TYR B 1 119 ? 13.789 -8.414 -10.656 1 96 119 TYR B N 1
ATOM 5582 C CA . TYR B 1 119 ? 13.367 -7.793 -11.906 1 96 119 TYR B CA 1
ATOM 5583 C C . TYR B 1 119 ? 11.852 -7.773 -12.023 1 96 119 TYR B C 1
ATOM 5585 O O . TYR B 1 119 ? 11.25 -6.715 -12.227 1 96 119 TYR B O 1
ATOM 5593 N N . THR B 1 120 ? 11.25 -8.891 -11.828 1 93.5 120 THR B N 1
ATOM 5594 C CA . THR B 1 120 ? 9.805 -8.984 -12 1 93.5 120 THR B CA 1
ATOM 5595 C C . THR B 1 120 ? 9.078 -8.148 -10.945 1 93.5 120 THR B C 1
ATOM 5597 O O . THR B 1 120 ? 8.039 -7.559 -11.234 1 93.5 120 THR B O 1
ATOM 5600 N N . ALA B 1 121 ? 9.633 -8.125 -9.75 1 92.12 121 ALA B N 1
ATOM 5601 C CA . ALA B 1 121 ? 9.016 -7.355 -8.664 1 92.12 121 ALA B CA 1
ATOM 5602 C C . ALA B 1 121 ? 9.008 -5.867 -8.984 1 92.12 121 ALA B C 1
ATOM 5604 O O . ALA B 1 121 ? 8.109 -5.137 -8.547 1 92.12 121 ALA B O 1
ATOM 5605 N N . MET B 1 122 ? 9.945 -5.41 -9.734 1 96 122 MET B N 1
ATOM 5606 C CA . MET B 1 122 ? 10.102 -3.986 -10.016 1 96 122 MET B CA 1
ATOM 5607 C C . MET B 1 122 ? 9.242 -3.572 -11.211 1 96 122 MET B C 1
ATOM 5609 O O . MET B 1 122 ? 9.055 -2.379 -11.461 1 96 122 MET B O 1
ATOM 5613 N N . LEU B 1 123 ? 8.703 -4.523 -11.953 1 94.62 123 LEU B N 1
ATOM 5614 C CA . LEU B 1 123 ? 7.906 -4.223 -13.141 1 94.62 123 LEU B CA 1
ATOM 5615 C C . LEU B 1 123 ? 6.543 -3.652 -12.758 1 94.62 123 LEU B C 1
ATOM 5617 O O . LEU B 1 123 ? 6.02 -3.967 -11.688 1 94.62 123 LEU B O 1
ATOM 5621 N N . PRO B 1 124 ? 6 -2.816 -13.672 1 92.75 124 PRO B N 1
ATOM 5622 C CA . PRO B 1 124 ? 4.602 -2.441 -13.453 1 92.75 124 PRO B CA 1
ATOM 5623 C C . PRO B 1 124 ? 3.678 -3.65 -13.336 1 92.75 124 PRO B C 1
ATOM 5625 O O . PRO B 1 124 ? 3.818 -4.613 -14.102 1 92.75 124 PRO B O 1
ATOM 5628 N N . PRO B 1 125 ? 2.783 -3.598 -12.445 1 87.19 125 PRO B N 1
ATOM 5629 C CA . PRO B 1 125 ? 1.909 -4.75 -12.219 1 87.19 125 PRO B CA 1
ATOM 5630 C C . PRO B 1 125 ? 1.184 -5.195 -13.484 1 87.19 125 PRO B C 1
ATOM 5632 O O . PRO B 1 125 ? 1.05 -6.398 -13.734 1 87.19 125 PRO B O 1
ATOM 5635 N N . ALA B 1 126 ? 0.729 -4.273 -14.305 1 86 126 ALA B N 1
ATOM 5636 C CA . ALA B 1 126 ? 0.029 -4.617 -15.539 1 86 126 ALA B CA 1
ATOM 5637 C C . ALA B 1 126 ? 0.938 -5.391 -16.484 1 86 126 ALA B C 1
ATOM 5639 O O . ALA B 1 126 ? 0.51 -6.363 -17.109 1 86 126 ALA B O 1
ATOM 5640 N N . LEU B 1 127 ? 2.186 -5.004 -16.547 1 88.38 127 LEU B N 1
ATOM 5641 C CA . LEU B 1 127 ? 3.148 -5.676 -17.406 1 88.38 127 LEU B CA 1
ATOM 5642 C C . LEU B 1 127 ? 3.5 -7.055 -16.859 1 88.38 127 LEU B C 1
ATOM 5644 O O . LEU B 1 127 ? 3.578 -8.023 -17.609 1 88.38 127 LEU B O 1
ATOM 5648 N N . ARG B 1 128 ? 3.699 -7.133 -15.617 1 86.31 128 ARG B N 1
ATOM 5649 C CA . ARG B 1 128 ? 3.996 -8.406 -14.969 1 86.31 128 ARG B CA 1
ATOM 5650 C C . ARG B 1 128 ? 2.877 -9.414 -15.203 1 86.31 128 ARG B C 1
ATOM 5652 O O . ARG B 1 128 ? 3.139 -10.578 -15.523 1 86.31 128 ARG B O 1
ATOM 5659 N N . SER B 1 129 ? 1.693 -8.945 -15.07 1 81.88 129 SER B N 1
ATOM 5660 C CA . SER B 1 129 ? 0.526 -9.805 -15.266 1 81.88 129 SER B CA 1
ATOM 5661 C C . SER B 1 129 ? 0.382 -10.219 -16.719 1 81.88 129 SER B C 1
ATOM 5663 O O . SER B 1 129 ? 0.078 -11.383 -17.016 1 81.88 129 SER B O 1
ATOM 5665 N N . SER B 1 130 ? 0.59 -9.336 -17.578 1 82.75 130 SER B N 1
ATOM 5666 C CA . SER B 1 130 ? 0.437 -9.617 -19 1 82.75 130 SER B CA 1
ATOM 5667 C C . SER B 1 130 ? 1.478 -10.625 -19.484 1 82.75 130 SER B C 1
ATOM 5669 O O . SER B 1 130 ? 1.204 -11.43 -20.375 1 82.75 130 SER B O 1
ATOM 5671 N N . GLN B 1 131 ? 2.604 -10.617 -18.812 1 81 131 GLN B N 1
ATOM 5672 C CA . GLN B 1 131 ? 3.686 -11.5 -19.234 1 81 131 GLN B CA 1
ATOM 5673 C C . GLN B 1 131 ? 3.713 -12.773 -18.391 1 81 131 GLN B C 1
ATOM 5675 O O . GLN B 1 131 ? 4.438 -13.719 -18.703 1 81 131 GLN B O 1
ATOM 5680 N N . GLY B 1 132 ? 2.82 -12.773 -17.391 1 78.25 132 GLY B N 1
ATOM 5681 C CA . GLY B 1 132 ? 2.873 -13.914 -16.484 1 78.25 132 GLY B CA 1
ATOM 5682 C C . GLY B 1 132 ? 4.254 -14.156 -15.914 1 78.25 132 GLY B C 1
ATOM 5683 O O . GLY B 1 132 ? 4.711 -15.297 -15.836 1 78.25 132 GLY B O 1
ATOM 5684 N N . ALA B 1 133 ? 4.934 -13.078 -15.633 1 76.44 133 ALA B N 1
ATOM 5685 C CA . ALA B 1 133 ? 6.34 -13.148 -15.25 1 76.44 133 ALA B CA 1
ATOM 5686 C C . ALA B 1 133 ? 6.488 -13.492 -13.766 1 76.44 133 ALA B C 1
ATOM 5688 O O . ALA B 1 133 ? 6.676 -12.602 -12.938 1 76.44 133 ALA B O 1
ATOM 5689 N N . TYR B 1 134 ? 6.41 -14.789 -13.383 1 80.69 134 TYR B N 1
ATOM 5690 C CA . TYR B 1 134 ? 6.648 -15.312 -12.039 1 80.69 134 TYR B CA 1
ATOM 5691 C C . TYR B 1 134 ? 7.676 -16.438 -12.07 1 80.69 134 TYR B C 1
ATOM 5693 O O . TYR B 1 134 ? 7.441 -17.484 -12.68 1 80.69 134 TYR B O 1
ATOM 5701 N N . TYR B 1 135 ? 8.688 -16.188 -11.383 1 86.12 135 TYR B N 1
ATOM 5702 C CA . TYR B 1 135 ? 9.797 -17.125 -11.5 1 86.12 135 TYR B CA 1
ATOM 5703 C C . TYR B 1 135 ? 9.719 -18.203 -10.422 1 86.12 135 TYR B C 1
ATOM 5705 O O . TYR B 1 135 ? 9.242 -17.938 -9.32 1 86.12 135 TYR B O 1
ATOM 5713 N N . THR B 1 136 ? 10.164 -19.312 -10.781 1 90.69 136 THR B N 1
ATOM 5714 C CA . THR B 1 136 ? 10.023 -20.516 -9.953 1 90.69 136 THR B CA 1
ATOM 5715 C C . THR B 1 136 ? 11.156 -20.609 -8.938 1 90.69 136 THR B C 1
ATOM 5717 O O . THR B 1 136 ? 12.336 -20.516 -9.297 1 90.69 136 THR B O 1
ATOM 5720 N N . PRO B 1 137 ? 10.867 -20.828 -7.691 1 89.62 137 PRO B N 1
ATOM 5721 C CA . PRO B 1 137 ? 11.906 -21 -6.672 1 89.62 137 PRO B CA 1
ATOM 5722 C C . PRO B 1 137 ? 12.781 -22.234 -6.926 1 89.62 137 PRO B C 1
ATOM 5724 O O . PRO B 1 137 ? 12.297 -23.25 -7.434 1 89.62 137 PRO B O 1
ATOM 5727 N N . PRO B 1 138 ? 14 -22.141 -6.461 1 91.31 138 PRO B N 1
ATOM 5728 C CA . PRO B 1 138 ? 14.961 -23.219 -6.734 1 91.31 138 PRO B CA 1
ATOM 5729 C C . PRO B 1 138 ? 14.508 -24.562 -6.184 1 91.31 138 PRO B C 1
ATOM 5731 O O . PRO B 1 138 ? 14.75 -25.609 -6.812 1 91.31 138 PRO B O 1
ATOM 5734 N N . ALA B 1 139 ? 13.867 -24.562 -5.047 1 90 139 ALA B N 1
ATOM 5735 C CA . ALA B 1 139 ? 13.398 -25.812 -4.465 1 90 139 ALA B CA 1
ATOM 5736 C C . ALA B 1 139 ? 12.422 -26.531 -5.398 1 90 139 ALA B C 1
ATOM 5738 O O . ALA B 1 139 ? 12.469 -27.75 -5.539 1 90 139 ALA B O 1
ATOM 5739 N N . LEU B 1 140 ? 11.602 -25.812 -6.027 1 92.56 140 LEU B N 1
ATOM 5740 C CA . LEU B 1 140 ? 10.617 -26.375 -6.941 1 92.56 140 LEU B CA 1
ATOM 5741 C C . LEU B 1 140 ? 11.266 -26.781 -8.258 1 92.56 140 LEU B C 1
ATOM 5743 O O . LEU B 1 140 ? 10.906 -27.812 -8.844 1 92.56 140 LEU B O 1
ATOM 5747 N N . THR B 1 141 ? 12.211 -25.938 -8.742 1 95.12 141 THR B N 1
ATOM 5748 C CA . THR B 1 141 ? 12.93 -26.281 -9.961 1 95.12 141 THR B CA 1
ATOM 5749 C C . THR B 1 141 ? 13.68 -27.609 -9.789 1 95.12 141 THR B C 1
ATOM 5751 O O . THR B 1 141 ? 13.625 -28.469 -10.664 1 95.12 141 THR B O 1
ATOM 5754 N N . GLU B 1 142 ? 14.305 -27.703 -8.695 1 94.75 142 GLU B N 1
ATOM 5755 C CA . GLU B 1 142 ? 15.047 -28.922 -8.414 1 94.75 142 GLU B CA 1
ATOM 5756 C C . GLU B 1 142 ? 14.125 -30.141 -8.375 1 94.75 142 GLU B C 1
ATOM 5758 O O . GLU B 1 142 ? 14.453 -31.203 -8.922 1 94.75 142 GLU B O 1
ATOM 5763 N N . ARG B 1 143 ? 13.047 -29.969 -7.711 1 95.06 143 ARG B N 1
ATOM 5764 C CA . ARG B 1 143 ? 12.102 -31.078 -7.621 1 95.06 143 ARG B CA 1
ATOM 5765 C C . ARG B 1 143 ? 11.578 -31.469 -9 1 95.06 143 ARG B C 1
ATOM 5767 O O . ARG B 1 143 ? 11.461 -32.656 -9.312 1 95.06 143 ARG B O 1
ATOM 5774 N N . LEU B 1 144 ? 11.273 -30.531 -9.805 1 97.38 144 LEU B N 1
ATOM 5775 C CA . LEU B 1 144 ? 10.773 -30.828 -11.141 1 97.38 144 LEU B CA 1
ATOM 5776 C C . LEU B 1 144 ? 11.836 -31.531 -11.984 1 97.38 144 LEU B C 1
ATOM 5778 O O . LEU B 1 144 ? 11.523 -32.438 -12.758 1 97.38 144 LEU B O 1
ATOM 5782 N N . LEU B 1 145 ? 13.047 -31.141 -11.844 1 97.62 145 LEU B N 1
ATOM 5783 C CA . LEU B 1 145 ? 14.141 -31.797 -12.539 1 97.62 145 LEU B CA 1
ATOM 5784 C C . LEU B 1 145 ? 14.289 -33.25 -12.07 1 97.62 145 LEU B C 1
ATOM 5786 O O . LEU B 1 145 ? 14.578 -34.125 -12.875 1 97.62 145 LEU B O 1
ATOM 5790 N N . GLN B 1 146 ? 14.125 -33.438 -10.836 1 96.81 146 GLN B N 1
ATOM 5791 C CA . GLN B 1 146 ? 14.148 -34.812 -10.305 1 96.81 146 GLN B CA 1
ATOM 5792 C C . GLN B 1 146 ? 13.031 -35.656 -10.906 1 96.81 146 GLN B C 1
ATOM 5794 O O . GLN B 1 146 ? 13.25 -36.812 -11.258 1 96.81 146 GLN B O 1
ATOM 5799 N N . LEU B 1 147 ? 11.898 -35.094 -10.953 1 97.5 147 LEU B N 1
ATOM 5800 C CA . LEU B 1 147 ? 10.773 -35.812 -11.539 1 97.5 147 LEU B CA 1
ATOM 5801 C C . LEU B 1 147 ? 11.055 -36.156 -13 1 97.5 147 LEU B C 1
ATOM 5803 O O . LEU B 1 147 ? 10.688 -37.219 -13.461 1 97.5 147 LEU B O 1
ATOM 5807 N N . ALA B 1 148 ? 11.656 -35.219 -13.727 1 98.25 148 ALA B N 1
ATOM 5808 C CA . ALA B 1 148 ? 12.031 -35.5 -15.109 1 98.25 148 ALA B CA 1
ATOM 5809 C C . ALA B 1 148 ? 13.008 -36.656 -15.203 1 98.25 148 ALA B C 1
ATOM 5811 O O . ALA B 1 148 ? 12.891 -37.531 -16.078 1 98.25 148 ALA B O 1
ATOM 5812 N N . GLU B 1 149 ? 13.922 -36.656 -14.312 1 97.31 149 GLU B N 1
ATOM 5813 C CA . GLU B 1 149 ? 14.883 -37.75 -14.258 1 97.31 149 GLU B CA 1
ATOM 5814 C C . GLU B 1 149 ? 14.203 -39.094 -13.953 1 97.31 149 GLU B C 1
ATOM 5816 O O . GLU B 1 149 ? 14.508 -40.094 -14.578 1 97.31 149 GLU B O 1
ATOM 5821 N N . GLU B 1 150 ? 13.344 -39.062 -12.984 1 96.38 150 GLU B N 1
ATOM 5822 C CA . GLU B 1 150 ? 12.578 -40.25 -12.633 1 96.38 150 GLU B CA 1
ATOM 5823 C C . GLU B 1 150 ? 11.742 -40.75 -13.805 1 96.38 150 GLU B C 1
ATOM 5825 O O . GLU B 1 150 ? 11.461 -41.938 -13.922 1 96.38 150 GLU B O 1
ATOM 5830 N N . ALA B 1 151 ? 11.406 -39.812 -14.672 1 97.12 151 ALA B N 1
ATOM 5831 C CA . ALA B 1 151 ? 10.602 -40.156 -15.852 1 97.12 151 ALA B CA 1
ATOM 5832 C C . ALA B 1 151 ? 11.469 -40.719 -16.969 1 97.12 151 ALA B C 1
ATOM 5834 O O . ALA B 1 151 ? 10.969 -41.062 -18.031 1 97.12 151 ALA B O 1
ATOM 5835 N N . GLY B 1 152 ? 12.719 -40.688 -16.766 1 96.81 152 GLY B N 1
ATOM 5836 C CA . GLY B 1 152 ? 13.594 -41.375 -17.688 1 96.81 152 GLY B CA 1
ATOM 5837 C C . GLY B 1 152 ? 14.406 -40.438 -18.578 1 96.81 152 GLY B C 1
ATOM 5838 O O . GLY B 1 152 ? 15.031 -40.875 -19.547 1 96.81 152 GLY B O 1
ATOM 5839 N N . VAL B 1 153 ? 14.445 -39.188 -18.297 1 97.88 153 VAL B N 1
ATOM 5840 C CA . VAL B 1 153 ? 15.242 -38.25 -19.094 1 97.88 153 VAL B CA 1
ATOM 5841 C C . VAL B 1 153 ? 16.734 -38.562 -18.891 1 97.88 153 VAL B C 1
ATOM 5843 O O . VAL B 1 153 ? 17.203 -38.656 -17.75 1 97.88 153 VAL B O 1
ATOM 5846 N N . ASP B 1 154 ? 17.422 -38.75 -19.969 1 97.88 154 ASP B N 1
ATOM 5847 C CA . ASP B 1 154 ? 18.875 -38.938 -19.938 1 97.88 154 ASP B CA 1
ATOM 5848 C C . ASP B 1 154 ? 19.594 -37.625 -20.203 1 97.88 154 ASP B C 1
ATOM 5850 O O . ASP B 1 154 ? 19.703 -37.156 -21.344 1 97.88 154 ASP B O 1
ATOM 5854 N N . TRP B 1 155 ? 20.203 -37.062 -19.234 1 97.19 155 TRP B N 1
ATOM 5855 C CA . TRP B 1 155 ? 20.797 -35.719 -19.281 1 97.19 155 TRP B CA 1
ATOM 5856 C C . TRP B 1 155 ? 22.031 -35.719 -20.172 1 97.19 155 TRP B C 1
ATOM 5858 O O . TRP B 1 155 ? 22.531 -34.625 -20.531 1 97.19 155 TRP B O 1
ATOM 5868 N N . ARG B 1 156 ? 22.641 -36.812 -20.531 1 96.75 156 ARG B N 1
ATOM 5869 C CA . ARG B 1 156 ? 23.828 -36.875 -21.375 1 96.75 156 ARG B CA 1
ATOM 5870 C C . ARG B 1 156 ? 23.484 -36.594 -22.828 1 96.75 156 ARG B C 1
ATOM 5872 O O . ARG B 1 156 ? 24.312 -36.062 -23.578 1 96.75 156 ARG B O 1
ATOM 5879 N N . THR B 1 157 ? 22.203 -36.875 -23.141 1 96.56 157 THR B N 1
ATOM 5880 C CA . THR B 1 157 ? 21.891 -36.812 -24.562 1 96.56 157 THR B CA 1
ATOM 5881 C C . THR B 1 157 ? 20.625 -36.031 -24.812 1 96.56 157 THR B C 1
ATOM 5883 O O . THR B 1 157 ? 20.344 -35.625 -25.938 1 96.56 157 THR B O 1
ATOM 5886 N N . ALA B 1 158 ? 19.844 -35.75 -23.859 1 97.5 158 ALA B N 1
ATOM 5887 C CA . ALA B 1 158 ? 18.516 -35.156 -24.016 1 97.5 158 ALA B CA 1
ATOM 5888 C C . ALA B 1 158 ? 18.609 -33.781 -24.625 1 97.5 158 ALA B C 1
ATOM 5890 O O . ALA B 1 158 ? 19.438 -32.969 -24.234 1 97.5 158 ALA B O 1
ATOM 5891 N N . ARG B 1 159 ? 17.828 -33.531 -25.656 1 97.62 159 ARG B N 1
ATOM 5892 C CA . ARG B 1 159 ? 17.547 -32.156 -26.125 1 97.62 159 ARG B CA 1
ATOM 5893 C C . ARG B 1 159 ? 16.438 -31.516 -25.297 1 97.62 159 ARG B C 1
ATOM 5895 O O . ARG B 1 159 ? 15.328 -32.031 -25.219 1 97.62 159 ARG B O 1
ATOM 5902 N N . VAL B 1 160 ? 16.734 -30.391 -24.656 1 98.44 160 VAL B N 1
ATOM 5903 C CA . VAL B 1 160 ? 15.836 -29.812 -23.672 1 98.44 160 VAL B CA 1
ATOM 5904 C C . VAL B 1 160 ? 15.406 -28.406 -24.125 1 98.44 160 VAL B C 1
ATOM 5906 O O . VAL B 1 160 ? 16.234 -27.625 -24.594 1 98.44 160 VAL B O 1
ATOM 5909 N N . LEU B 1 161 ? 14.07 -28.125 -23.953 1 98.12 161 LEU B N 1
ATOM 5910 C CA . LEU B 1 161 ? 13.523 -26.812 -24.266 1 98.12 161 LEU B CA 1
ATOM 5911 C C . LEU B 1 161 ? 12.75 -26.25 -23.078 1 98.12 161 LEU B C 1
ATOM 5913 O O . LEU B 1 161 ? 11.969 -26.953 -22.453 1 98.12 161 LEU B O 1
ATOM 5917 N N . ASP B 1 162 ? 12.992 -25.016 -22.766 1 98.19 162 ASP B N 1
ATOM 5918 C CA . ASP B 1 162 ? 12.07 -24.188 -22 1 98.19 162 ASP B CA 1
ATOM 5919 C C . ASP B 1 162 ? 11.414 -23.125 -22.875 1 98.19 162 ASP B C 1
ATOM 5921 O O . ASP B 1 162 ? 12.07 -22.172 -23.281 1 98.19 162 ASP B O 1
ATOM 5925 N N . PRO B 1 163 ? 10.133 -23.297 -23.156 1 97.44 163 PRO B N 1
ATOM 5926 C CA . PRO B 1 163 ? 9.492 -22.406 -24.141 1 97.44 163 PRO B CA 1
ATOM 5927 C C . PRO B 1 163 ? 9.102 -21.062 -23.547 1 97.44 163 PRO B C 1
ATOM 5929 O O . PRO B 1 163 ? 8.555 -20.203 -24.25 1 97.44 163 PRO B O 1
ATOM 5932 N N . ALA B 1 164 ? 9.32 -20.844 -22.312 1 96.56 164 ALA B N 1
ATOM 5933 C CA . ALA B 1 164 ? 9.133 -19.609 -21.562 1 96.56 164 ALA B CA 1
ATOM 5934 C C . ALA B 1 164 ? 10.188 -19.469 -20.469 1 96.56 164 ALA B C 1
ATOM 5936 O O . ALA B 1 164 ? 9.852 -19.406 -19.281 1 96.56 164 ALA B O 1
ATOM 5937 N N . CYS B 1 165 ? 11.406 -19.266 -20.828 1 96.69 165 CYS B N 1
ATOM 5938 C CA . CYS B 1 165 ? 12.516 -19.562 -19.938 1 96.69 165 CYS B CA 1
ATOM 5939 C C . CYS B 1 165 ? 12.727 -18.422 -18.938 1 96.69 165 CYS B C 1
ATOM 5941 O O . CYS B 1 165 ? 13.422 -18.578 -17.938 1 96.69 165 CYS B O 1
ATOM 5943 N N . GLY B 1 166 ? 12.148 -17.203 -19.234 1 94.5 166 GLY B N 1
ATOM 5944 C CA . GLY B 1 166 ? 12.281 -16.094 -18.312 1 94.5 166 GLY B CA 1
ATOM 5945 C C . GLY B 1 166 ? 13.719 -15.805 -17.938 1 94.5 166 GLY B C 1
ATOM 5946 O O . GLY B 1 166 ? 14.578 -15.672 -18.812 1 94.5 166 GLY B O 1
ATOM 5947 N N . GLY B 1 167 ? 14.031 -15.734 -16.625 1 92.56 167 GLY B N 1
ATOM 5948 C CA . GLY B 1 167 ? 15.344 -15.367 -16.125 1 92.56 167 GLY B CA 1
ATOM 5949 C C . GLY B 1 167 ? 16.219 -16.562 -15.812 1 92.56 167 GLY B C 1
ATOM 5950 O O . GLY B 1 167 ? 17.172 -16.453 -15.047 1 92.56 167 GLY B O 1
ATOM 5951 N N . GLY B 1 168 ? 15.859 -17.688 -16.328 1 93 168 GLY B N 1
ATOM 5952 C CA . GLY B 1 168 ? 16.797 -18.797 -16.297 1 93 168 GLY B CA 1
ATOM 5953 C C . GLY B 1 168 ? 16.531 -19.766 -15.164 1 93 168 GLY B C 1
ATOM 5954 O O . GLY B 1 168 ? 17.391 -20.594 -14.836 1 93 168 GLY B O 1
ATOM 5955 N N . ALA B 1 169 ? 15.414 -19.734 -14.57 1 91.06 169 ALA B N 1
ATOM 5956 C CA . ALA B 1 169 ? 15.094 -20.578 -13.414 1 91.06 169 ALA B CA 1
ATOM 5957 C C . ALA B 1 169 ? 15.281 -22.062 -13.742 1 91.06 169 ALA B C 1
ATOM 5959 O O . ALA B 1 169 ? 15.727 -22.828 -12.898 1 91.06 169 ALA B O 1
ATOM 5960 N N . PHE B 1 170 ? 15 -22.438 -14.969 1 96.44 170 PHE B N 1
ATOM 5961 C CA . PHE B 1 170 ? 15.078 -23.859 -15.32 1 96.44 170 PHE B CA 1
ATOM 5962 C C . PHE B 1 170 ? 16.312 -24.141 -16.172 1 96.44 170 PHE B C 1
ATOM 5964 O O . PHE B 1 170 ? 16.984 -25.141 -15.977 1 96.44 170 PHE B O 1
ATOM 5971 N N . LEU B 1 171 ? 16.672 -23.266 -17.094 1 97.31 171 LEU B N 1
ATOM 5972 C CA . LEU B 1 171 ? 17.75 -23.562 -18.031 1 97.31 171 LEU B CA 1
ATOM 5973 C C . LEU B 1 171 ? 19.094 -23.656 -17.297 1 97.31 171 LEU B C 1
ATOM 5975 O O . LEU B 1 171 ? 19.938 -24.469 -17.672 1 97.31 171 LEU B O 1
ATOM 5979 N N . VAL B 1 172 ? 19.297 -22.859 -16.281 1 96.44 172 VAL B N 1
ATOM 5980 C CA . VAL B 1 172 ? 20.578 -22.859 -15.555 1 96.44 172 VAL B CA 1
ATOM 5981 C C . VAL B 1 172 ? 20.75 -24.188 -14.82 1 96.44 172 VAL B C 1
ATOM 5983 O O . VAL B 1 172 ? 21.75 -24.891 -15.031 1 96.44 172 VAL B O 1
ATOM 5986 N N . PRO B 1 173 ? 19.812 -24.609 -14.047 1 96.44 173 PRO B N 1
ATOM 5987 C CA . PRO B 1 173 ? 20 -25.906 -13.391 1 96.44 173 PRO B CA 1
ATOM 5988 C C . PRO B 1 173 ? 19.969 -27.062 -14.367 1 96.44 173 PRO B C 1
ATOM 5990 O O . PRO B 1 173 ? 20.641 -28.078 -14.156 1 96.44 173 PRO B O 1
ATOM 5993 N N . VAL B 1 174 ? 19.25 -27 -15.453 1 97.81 174 VAL B N 1
ATOM 5994 C CA . VAL B 1 174 ? 19.266 -28.031 -16.484 1 97.81 174 VAL B CA 1
ATOM 5995 C C . VAL B 1 174 ? 20.688 -28.188 -17.031 1 97.81 174 VAL B C 1
ATOM 5997 O O . VAL B 1 174 ? 21.203 -29.297 -17.141 1 97.81 174 VAL B O 1
ATOM 6000 N N . ALA B 1 175 ? 21.281 -27.062 -17.375 1 97.38 175 ALA B N 1
ATOM 6001 C CA . ALA B 1 175 ? 22.641 -27.078 -17.906 1 97.38 175 ALA B CA 1
ATOM 6002 C C . ALA B 1 175 ? 23.609 -27.688 -16.891 1 97.38 175 ALA B C 1
ATOM 6004 O O . ALA B 1 175 ? 24.516 -28.453 -17.266 1 97.38 175 ALA B O 1
ATOM 6005 N N . ALA B 1 176 ? 23.406 -27.344 -15.688 1 95.44 176 ALA B N 1
ATOM 6006 C CA . ALA B 1 176 ? 24.25 -27.906 -14.641 1 95.44 176 ALA B CA 1
ATOM 6007 C C . ALA B 1 176 ? 24.109 -29.422 -14.57 1 95.44 176 ALA B C 1
ATOM 6009 O O . ALA B 1 176 ? 25.094 -30.141 -14.398 1 95.44 176 ALA B O 1
ATOM 6010 N N . ARG B 1 177 ? 22.922 -29.953 -14.695 1 95.75 177 ARG B N 1
ATOM 6011 C CA . ARG B 1 177 ? 22.672 -31.391 -14.68 1 95.75 177 ARG B CA 1
ATOM 6012 C C . ARG B 1 177 ? 23.312 -32.062 -15.898 1 95.75 177 ARG B C 1
ATOM 6014 O O . ARG B 1 177 ? 23.891 -33.156 -15.773 1 95.75 177 ARG B O 1
ATOM 6021 N N . MET B 1 178 ? 23.141 -31.422 -16.984 1 97.06 178 MET B N 1
ATOM 6022 C CA . MET B 1 178 ? 23.75 -31.938 -18.203 1 97.06 178 MET B CA 1
ATOM 6023 C C . MET B 1 178 ? 25.266 -32.031 -18.047 1 97.06 178 MET B C 1
ATOM 6025 O O . MET B 1 178 ? 25.859 -33.062 -18.359 1 97.06 178 MET B O 1
ATOM 6029 N N . ARG B 1 179 ? 25.812 -30.969 -17.547 1 96 179 ARG B N 1
ATOM 6030 C CA . ARG B 1 179 ? 27.25 -30.922 -17.344 1 96 179 ARG B CA 1
ATOM 6031 C C . ARG B 1 179 ? 27.703 -32.062 -16.422 1 96 179 ARG B C 1
ATOM 6033 O O . ARG B 1 179 ? 28.719 -32.719 -16.688 1 96 179 ARG B O 1
ATOM 6040 N N . ARG B 1 180 ? 27.047 -32.281 -15.391 1 95 180 ARG B N 1
ATOM 6041 C CA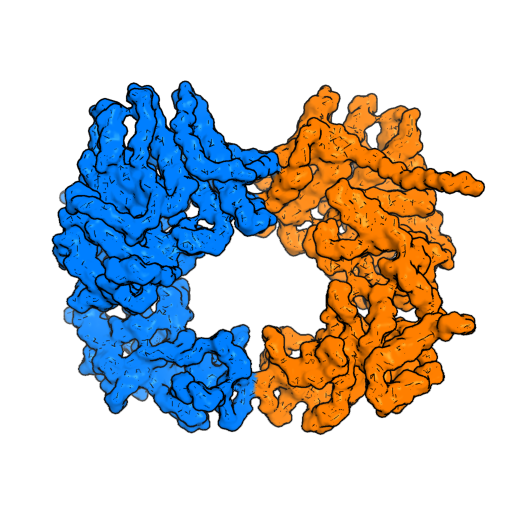 . ARG B 1 180 ? 27.391 -33.312 -14.43 1 95 180 ARG B CA 1
ATOM 6042 C C . ARG B 1 180 ? 27.297 -34.719 -15.07 1 95 180 ARG B C 1
ATOM 6044 O O . ARG B 1 180 ? 28.141 -35.562 -14.836 1 95 180 ARG B O 1
ATOM 6051 N N . ALA B 1 181 ? 26.328 -34.906 -15.828 1 96.25 181 ALA B N 1
ATOM 6052 C CA . ALA B 1 181 ? 26.078 -36.188 -16.453 1 96.25 181 ALA B CA 1
ATOM 6053 C C . ALA B 1 181 ? 27.156 -36.531 -17.469 1 96.25 181 ALA B C 1
ATOM 6055 O O . ALA B 1 181 ? 27.484 -37.688 -17.688 1 96.25 181 ALA B O 1
ATOM 6056 N N . LEU B 1 182 ? 27.719 -35.531 -18.094 1 95.62 182 LEU B N 1
ATOM 6057 C CA . LEU B 1 182 ? 28.719 -35.719 -19.125 1 95.62 182 LEU B CA 1
ATOM 6058 C C . LEU B 1 182 ? 30.047 -36.125 -18.516 1 95.62 182 LEU B C 1
ATOM 6060 O O . LEU B 1 182 ? 30.906 -36.688 -19.203 1 95.62 182 LEU B O 1
ATOM 6064 N N . GLY B 1 183 ? 30.25 -35.875 -17.234 1 92 183 GLY B N 1
ATOM 6065 C CA . GLY B 1 183 ? 31.484 -36.25 -16.578 1 92 183 GLY B CA 1
ATOM 6066 C C . GLY B 1 183 ? 32.688 -35.438 -17.031 1 92 183 GLY B C 1
ATOM 6067 O O . GLY B 1 183 ? 32.562 -34.25 -17.312 1 92 183 GLY B O 1
ATOM 6068 N N . ALA B 1 184 ? 33.875 -36.062 -16.953 1 92.44 184 ALA B N 1
ATOM 6069 C CA . ALA B 1 184 ? 35.125 -35.375 -17.297 1 92.44 184 ALA B CA 1
ATOM 6070 C C . ALA B 1 184 ? 35.406 -35.469 -18.797 1 92.44 184 ALA B C 1
ATOM 6072 O O . ALA B 1 184 ? 36 -36.438 -19.281 1 92.44 184 ALA B O 1
ATOM 6073 N N . ILE B 1 185 ? 34.906 -34.469 -19.516 1 94.75 185 ILE B N 1
ATOM 6074 C CA . ILE B 1 185 ? 35.188 -34.406 -20.938 1 94.75 185 ILE B CA 1
ATOM 6075 C C . ILE B 1 185 ? 35.75 -33.031 -21.281 1 94.75 185 ILE B C 1
ATOM 6077 O O . ILE B 1 185 ? 35.781 -32.125 -20.453 1 94.75 185 ILE B O 1
ATOM 6081 N N . GLU B 1 186 ? 36.219 -32.875 -22.531 1 95.88 186 GLU B N 1
ATOM 6082 C CA . GLU B 1 186 ? 36.812 -31.625 -22.969 1 95.88 186 GLU B CA 1
ATOM 6083 C C . GLU B 1 186 ? 35.812 -30.484 -22.938 1 95.88 186 GLU B C 1
ATOM 6085 O O . GLU B 1 186 ? 34.688 -30.641 -23.391 1 95.88 186 GLU B O 1
ATOM 6090 N N . PRO B 1 187 ? 36.219 -29.359 -22.359 1 95.5 187 PRO B N 1
ATOM 6091 C CA . PRO B 1 187 ? 35.312 -28.203 -22.234 1 95.5 187 PRO B CA 1
ATOM 6092 C C . PRO B 1 187 ? 34.656 -27.828 -23.547 1 95.5 187 PRO B C 1
ATOM 6094 O O . PRO B 1 187 ? 33.5 -27.438 -23.562 1 95.5 187 PRO B O 1
ATOM 6097 N N . GLY B 1 188 ? 35.375 -27.891 -24.547 1 96.44 188 GLY B N 1
ATOM 6098 C CA . GLY B 1 188 ? 34.812 -27.562 -25.859 1 96.44 188 GLY B CA 1
ATOM 6099 C C . GLY B 1 188 ? 33.625 -28.438 -26.203 1 96.44 188 GLY B C 1
ATOM 6100 O O . GLY B 1 188 ? 32.656 -27.938 -26.781 1 96.44 188 GLY B O 1
ATOM 6101 N N . ARG B 1 189 ? 33.719 -29.734 -25.875 1 96.69 189 ARG B N 1
ATOM 6102 C CA . ARG B 1 189 ? 32.656 -30.672 -26.156 1 96.69 189 ARG B CA 1
ATOM 6103 C C . ARG B 1 189 ? 31.422 -30.375 -25.297 1 96.69 189 ARG B C 1
ATOM 6105 O O . ARG B 1 189 ? 30.281 -30.578 -25.734 1 96.69 189 ARG B O 1
ATOM 6112 N N . ILE B 1 190 ? 31.656 -29.875 -24.109 1 96.69 190 ILE B N 1
ATOM 6113 C CA . ILE B 1 190 ? 30.562 -29.469 -23.234 1 96.69 190 ILE B CA 1
ATOM 6114 C C . ILE B 1 190 ? 29.781 -28.328 -23.875 1 96.69 190 ILE B C 1
ATOM 6116 O O . ILE B 1 190 ? 28.547 -28.391 -23.953 1 96.69 190 ILE B O 1
ATOM 6120 N N . LEU B 1 191 ? 30.453 -27.312 -24.391 1 97.31 191 LEU B N 1
ATOM 6121 C CA . LEU B 1 191 ? 29.828 -26.156 -25.016 1 97.31 191 LEU B CA 1
ATOM 6122 C C . LEU B 1 191 ? 29.094 -26.562 -26.281 1 97.31 191 LEU B C 1
ATOM 6124 O O . LEU B 1 191 ? 28.016 -26.047 -26.578 1 97.31 191 LEU B O 1
ATOM 6128 N N . ASP B 1 192 ? 29.703 -27.5 -27 1 97.25 192 ASP B N 1
ATOM 6129 C CA . ASP B 1 192 ? 29.047 -28.031 -28.188 1 97.25 192 ASP B CA 1
ATOM 6130 C C . ASP B 1 192 ? 27.75 -28.75 -27.828 1 97.25 192 ASP B C 1
ATOM 6132 O O . ASP B 1 192 ? 26.766 -28.641 -28.547 1 97.25 192 ASP B O 1
ATOM 6136 N N . HIS B 1 193 ? 27.812 -29.5 -26.797 1 96.94 193 HIS B N 1
ATOM 6137 C CA . HIS B 1 193 ? 26.625 -30.203 -26.344 1 96.94 193 HIS B CA 1
ATOM 6138 C C . HIS B 1 193 ? 25.516 -29.234 -25.969 1 96.94 193 HIS B 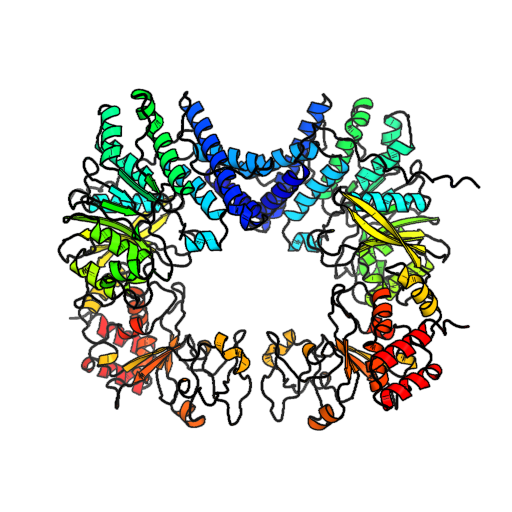C 1
ATOM 6140 O O . HIS B 1 193 ? 24.344 -29.453 -26.312 1 96.94 193 HIS B O 1
ATOM 6146 N N . PHE B 1 194 ? 25.875 -28.141 -25.266 1 97.56 194 PHE B N 1
ATOM 6147 C CA . PHE B 1 194 ? 24.891 -27.125 -24.922 1 97.56 194 PHE B CA 1
ATOM 6148 C C . PHE B 1 194 ? 24.266 -26.5 -26.156 1 97.56 194 PHE B C 1
ATOM 6150 O O . PHE B 1 194 ? 23.047 -26.328 -26.234 1 97.56 194 PHE B O 1
ATOM 6157 N N . ALA B 1 195 ? 25.031 -26.219 -27.156 1 97.12 195 ALA B N 1
ATOM 6158 C CA . ALA B 1 195 ? 24.562 -25.594 -28.391 1 97.12 195 ALA B CA 1
ATOM 6159 C C . ALA B 1 195 ? 23.531 -26.469 -29.109 1 97.12 195 ALA B C 1
ATOM 6161 O O . ALA B 1 195 ? 22.594 -25.953 -29.719 1 97.12 195 ALA B O 1
ATOM 6162 N N . LYS B 1 196 ? 23.672 -27.703 -28.906 1 95.19 196 LYS B N 1
ATOM 6163 C CA . LYS B 1 196 ? 22.812 -28.656 -29.625 1 95.19 196 LYS B CA 1
ATOM 6164 C C . LYS B 1 196 ? 21.609 -29.047 -28.781 1 95.19 196 LYS B C 1
ATOM 6166 O O . LYS B 1 196 ? 20.547 -29.344 -29.328 1 95.19 196 LYS B O 1
ATOM 6171 N N . SER B 1 197 ? 21.766 -29.078 -27.5 1 96.94 197 SER B N 1
ATOM 6172 C CA . SER B 1 197 ? 20.812 -29.812 -26.688 1 96.94 197 SER B CA 1
ATOM 6173 C C . SER B 1 197 ? 20.031 -28.891 -25.766 1 96.94 197 SER B C 1
ATOM 6175 O O . SER B 1 197 ? 19.047 -29.297 -25.156 1 96.94 197 SER B O 1
ATOM 6177 N N . LEU B 1 198 ? 20.469 -27.672 -25.641 1 97.62 198 LEU B N 1
ATOM 6178 C CA . LEU B 1 198 ? 19.844 -26.734 -24.719 1 97.62 198 LEU B CA 1
ATOM 6179 C C . LEU B 1 198 ? 19.219 -25.562 -25.469 1 97.62 198 LEU B C 1
ATOM 6181 O O . LEU B 1 198 ? 19.891 -24.875 -26.25 1 97.62 198 LEU B O 1
ATOM 6185 N N . GLN B 1 199 ? 17.891 -25.344 -25.25 1 96.94 199 GLN B N 1
ATOM 6186 C CA . GLN B 1 199 ? 17.219 -24.266 -25.953 1 96.94 199 GLN B CA 1
ATOM 6187 C C . GLN B 1 199 ? 16.188 -23.594 -25.047 1 96.94 199 GLN B C 1
ATOM 6189 O O . GLN B 1 199 ? 15.523 -24.25 -24.25 1 96.94 199 GLN B O 1
ATOM 6194 N N . GLY B 1 200 ? 16.094 -22.266 -25.109 1 97.56 200 GLY B N 1
ATOM 6195 C CA . GLY B 1 200 ? 15.062 -21.484 -24.453 1 97.56 200 GLY B CA 1
ATOM 6196 C C . GLY B 1 200 ? 14.414 -20.453 -25.359 1 97.56 200 GLY B C 1
ATOM 6197 O O . GLY B 1 200 ? 15.078 -19.875 -26.219 1 97.56 200 GLY B O 1
ATOM 6198 N N . PHE B 1 201 ? 13.109 -20.281 -25.219 1 97.19 201 PHE B N 1
ATOM 6199 C CA . PHE B 1 201 ? 12.383 -19.203 -25.859 1 97.19 201 PHE B CA 1
ATOM 6200 C C . PHE B 1 201 ? 11.867 -18.203 -24.828 1 97.19 201 PHE B C 1
ATOM 6202 O O . PHE B 1 201 ? 11.422 -18.609 -23.75 1 97.19 201 PHE B O 1
ATOM 6209 N N . GLU B 1 202 ? 12.016 -16.969 -25.094 1 96.62 202 GLU B N 1
ATOM 6210 C CA . GLU B 1 202 ? 11.555 -15.914 -24.188 1 96.62 202 GLU B CA 1
ATOM 6211 C C . GLU B 1 202 ? 11.117 -14.672 -24.969 1 96.62 202 GLU B C 1
ATOM 6213 O O . GLU B 1 202 ? 11.828 -14.219 -25.875 1 96.62 202 GLU B O 1
ATOM 6218 N N . ILE B 1 203 ? 9.953 -14.195 -24.609 1 95.12 203 ILE B N 1
ATOM 6219 C CA . ILE B 1 203 ? 9.391 -13.062 -25.344 1 95.12 203 ILE B CA 1
ATOM 6220 C C . ILE B 1 203 ? 10.031 -11.766 -24.859 1 95.12 203 ILE B C 1
ATOM 6222 O O . ILE B 1 203 ? 10.188 -10.82 -25.641 1 95.12 203 ILE B O 1
ATOM 6226 N N . ASP B 1 204 ? 10.383 -11.633 -23.578 1 95.5 204 ASP B N 1
ATOM 6227 C CA . ASP B 1 204 ? 11.039 -10.461 -23.016 1 95.5 204 ASP B CA 1
ATOM 6228 C C . ASP B 1 204 ? 12.539 -10.477 -23.281 1 95.5 204 ASP B C 1
ATOM 6230 O O . ASP B 1 204 ? 13.266 -11.297 -22.719 1 95.5 204 ASP B O 1
ATOM 6234 N N . PRO B 1 205 ? 13.023 -9.555 -24.062 1 96.94 205 PRO B N 1
ATOM 6235 C CA . PRO B 1 205 ? 14.445 -9.578 -24.422 1 96.94 205 PRO B CA 1
ATOM 6236 C C . PRO B 1 205 ? 15.359 -9.438 -23.219 1 96.94 205 PRO B C 1
ATOM 6238 O O . PRO B 1 205 ? 16.469 -9.984 -23.203 1 96.94 205 PRO B O 1
ATOM 6241 N N . PHE B 1 206 ? 14.961 -8.711 -22.219 1 97.19 206 PHE B N 1
ATOM 6242 C CA . PHE B 1 206 ? 15.797 -8.555 -21.047 1 97.19 206 PHE B CA 1
ATOM 6243 C C . PHE B 1 206 ? 15.898 -9.859 -20.266 1 97.19 206 PHE B C 1
ATOM 6245 O O . PHE B 1 206 ? 16.984 -10.25 -19.828 1 97.19 206 PHE B O 1
ATOM 6252 N N . ALA B 1 207 ? 14.773 -10.492 -20.062 1 96.69 207 ALA B N 1
ATOM 6253 C CA . ALA B 1 207 ? 14.781 -11.781 -19.391 1 96.69 207 ALA B CA 1
ATOM 6254 C C . ALA B 1 207 ? 15.617 -12.797 -20.156 1 96.69 207 ALA B C 1
ATOM 6256 O O . ALA B 1 207 ? 16.328 -13.609 -19.562 1 96.69 207 ALA B O 1
ATOM 6257 N N . ALA B 1 208 ? 15.539 -12.781 -21.453 1 97.25 208 ALA B N 1
ATOM 6258 C CA . ALA B 1 208 ? 16.359 -13.641 -22.297 1 97.25 208 ALA B CA 1
ATOM 6259 C C . ALA B 1 208 ? 17.844 -13.406 -22.031 1 97.25 208 ALA B C 1
ATOM 6261 O O . ALA B 1 208 ? 18.625 -14.352 -21.906 1 97.25 208 ALA B O 1
ATOM 6262 N N . TRP B 1 209 ? 18.203 -12.148 -21.984 1 97.75 209 TRP B N 1
ATOM 6263 C CA . TRP B 1 209 ? 19.578 -11.789 -21.688 1 97.75 209 TRP B CA 1
ATOM 6264 C C . TRP B 1 209 ? 19.984 -12.312 -20.312 1 97.75 209 TRP B C 1
ATOM 6266 O O . TRP B 1 209 ? 21.094 -12.82 -20.141 1 97.75 209 TRP B O 1
ATOM 6276 N N . LEU B 1 210 ? 19.125 -12.148 -19.328 1 96.81 210 LEU B N 1
ATOM 6277 C CA . LEU B 1 210 ? 19.438 -12.609 -17.984 1 96.81 210 LEU B CA 1
ATOM 6278 C C . LEU B 1 210 ? 19.812 -14.086 -17.984 1 96.81 210 LEU B C 1
ATOM 6280 O O . LEU B 1 210 ? 20.828 -14.477 -17.391 1 96.81 210 LEU B O 1
ATOM 6284 N N . THR B 1 211 ? 18.984 -14.906 -18.656 1 97.12 211 THR B N 1
ATOM 6285 C CA . THR B 1 211 ? 19.266 -16.344 -18.719 1 97.12 211 THR B CA 1
ATOM 6286 C C . THR B 1 211 ? 20.625 -16.594 -19.375 1 97.12 211 THR B C 1
ATOM 6288 O O . THR B 1 211 ? 21.438 -17.359 -18.844 1 97.12 211 THR B O 1
ATOM 6291 N N . GLN B 1 212 ? 20.875 -15.953 -20.453 1 96.75 212 GLN B N 1
ATOM 6292 C CA . GLN B 1 212 ? 22.141 -16.109 -21.156 1 96.75 212 GLN B CA 1
ATOM 6293 C C . GLN B 1 212 ? 23.312 -15.719 -20.266 1 96.75 212 GLN B C 1
ATOM 6295 O O . GLN B 1 212 ? 24.328 -16.422 -20.203 1 96.75 212 GLN B O 1
ATOM 6300 N N . ALA B 1 213 ? 23.188 -14.594 -19.562 1 96.12 213 ALA B N 1
ATOM 6301 C CA . ALA B 1 213 ? 24.219 -14.102 -18.672 1 96.12 213 ALA B CA 1
ATOM 6302 C C . ALA B 1 213 ? 24.5 -15.094 -17.547 1 96.12 213 ALA B C 1
ATOM 6304 O O . ALA B 1 213 ? 25.656 -15.359 -17.219 1 96.12 213 ALA B O 1
ATOM 6305 N N . TRP B 1 214 ? 23.469 -15.648 -16.969 1 96.06 214 TRP B N 1
ATOM 6306 C CA . TRP B 1 214 ? 23.641 -16.594 -15.867 1 96.06 214 TRP B CA 1
ATOM 6307 C C . TRP B 1 214 ? 24.328 -17.859 -16.344 1 96.06 214 TRP B C 1
ATOM 6309 O O . TRP B 1 214 ? 25.141 -18.438 -15.617 1 96.06 214 TRP B O 1
ATOM 6319 N N . LEU B 1 215 ? 24 -18.297 -17.547 1 96.56 215 LEU B N 1
ATOM 6320 C CA . LEU B 1 215 ? 24.672 -19.469 -18.109 1 96.56 215 LEU B CA 1
ATOM 6321 C C . LEU B 1 215 ? 26.141 -19.188 -18.328 1 96.56 215 LEU B C 1
ATOM 6323 O O . LEU B 1 215 ? 27 -20.031 -18.047 1 96.56 215 LEU B O 1
ATOM 6327 N N . GLU B 1 216 ? 26.438 -18.016 -18.828 1 95.44 216 GLU B N 1
ATOM 6328 C CA . GLU B 1 216 ? 27.828 -17.625 -19.031 1 95.44 216 GLU B CA 1
ATOM 6329 C C . GLU B 1 216 ? 28.578 -17.594 -17.703 1 95.44 216 GLU B C 1
ATOM 6331 O O . GLU B 1 216 ? 29.734 -18.031 -17.625 1 95.44 216 GLU B O 1
ATOM 6336 N N . ILE B 1 217 ? 27.906 -17.078 -16.703 1 93.62 217 ILE B N 1
ATOM 6337 C CA . ILE B 1 217 ? 28.531 -17 -15.383 1 93.62 217 ILE B CA 1
ATOM 6338 C C . ILE B 1 217 ? 28.734 -18.406 -14.828 1 93.62 217 ILE B C 1
ATOM 6340 O O . ILE B 1 217 ? 29.812 -18.734 -14.336 1 93.62 217 ILE B O 1
ATOM 6344 N N . ALA B 1 218 ? 27.75 -19.234 -14.93 1 92.62 218 ALA B N 1
ATOM 6345 C CA . ALA B 1 218 ? 27.766 -20.594 -14.359 1 92.62 218 ALA B CA 1
ATOM 6346 C C . ALA B 1 218 ? 28.875 -21.438 -14.984 1 92.62 218 ALA B C 1
ATOM 6348 O O . ALA B 1 218 ? 29.453 -22.297 -14.312 1 92.62 218 ALA B O 1
ATOM 6349 N N . PHE B 1 219 ? 29.219 -21.156 -16.188 1 93.5 219 PHE B N 1
ATOM 6350 C CA . PHE B 1 219 ? 30.156 -22.016 -16.891 1 93.5 219 PHE B CA 1
ATOM 6351 C C . PHE B 1 219 ? 31.391 -21.234 -17.328 1 93.5 219 PHE B C 1
ATOM 6353 O O . PHE B 1 219 ? 32 -21.547 -18.359 1 93.5 219 PHE B O 1
ATOM 6360 N N . ALA B 1 220 ? 31.688 -20.25 -16.578 1 91.75 220 ALA B N 1
ATOM 6361 C CA . ALA B 1 220 ? 32.844 -19.391 -16.812 1 91.75 220 ALA B CA 1
ATOM 6362 C C . ALA B 1 220 ? 34.125 -20.203 -16.922 1 91.75 220 ALA B C 1
ATOM 6364 O O . ALA B 1 220 ? 34.969 -19.922 -17.766 1 91.75 220 ALA B O 1
ATOM 6365 N N . PRO B 1 221 ? 34.344 -21.25 -16.125 1 89.06 221 PRO B N 1
ATOM 6366 C CA . PRO B 1 221 ? 35.562 -22.047 -16.25 1 89.06 221 PRO B CA 1
ATOM 6367 C C . PRO B 1 221 ? 35.688 -22.703 -17.625 1 89.06 221 PRO B C 1
ATOM 6369 O O . PRO B 1 221 ? 36.781 -22.703 -18.203 1 89.06 221 PRO B O 1
ATOM 6372 N N . GLU B 1 222 ? 34.594 -23.266 -18.094 1 92.56 222 GLU B N 1
ATOM 6373 C CA . GLU B 1 222 ? 34.625 -23.891 -19.422 1 92.56 222 GLU B CA 1
ATOM 6374 C C . GLU B 1 222 ? 34.906 -22.844 -20.5 1 92.56 222 GLU B C 1
ATOM 6376 O O . GLU B 1 222 ? 35.656 -23.125 -21.453 1 92.56 222 GLU B O 1
ATOM 6381 N N . LEU B 1 223 ? 34.312 -21.703 -20.328 1 93.75 223 LEU B N 1
ATOM 6382 C CA . LEU B 1 223 ? 34.531 -20.641 -21.312 1 93.75 223 LEU B CA 1
ATOM 6383 C C . LEU B 1 223 ? 35.969 -20.172 -21.328 1 93.75 223 LEU B C 1
ATOM 6385 O O . LEU B 1 223 ? 36.562 -19.953 -22.391 1 93.75 223 LEU B O 1
ATOM 6389 N N . ARG B 1 224 ? 36.5 -20.062 -20.25 1 91.38 224 ARG B N 1
ATOM 6390 C CA . ARG B 1 224 ? 37.906 -19.641 -20.125 1 91.38 224 ARG B CA 1
ATOM 6391 C C . ARG B 1 224 ? 38.844 -20.672 -20.75 1 91.38 224 ARG B C 1
ATOM 6393 O O . ARG B 1 224 ? 39.781 -20.312 -21.453 1 91.38 224 ARG B O 1
ATOM 6400 N N . ALA B 1 225 ? 38.562 -21.906 -20.438 1 92.62 225 ALA B N 1
ATOM 6401 C CA . ALA B 1 225 ? 39.406 -23 -20.922 1 92.62 225 ALA B CA 1
ATOM 6402 C C . ALA B 1 225 ? 39.375 -23.078 -22.453 1 92.62 225 ALA B C 1
ATOM 6404 O O . ALA B 1 225 ? 40.375 -23.453 -23.062 1 92.62 225 ALA B O 1
ATOM 6405 N N . THR B 1 226 ? 38.312 -22.688 -23.031 1 95.44 226 THR B N 1
ATOM 6406 C CA . THR B 1 226 ? 38.156 -22.859 -24.469 1 95.44 226 THR B CA 1
ATOM 6407 C C . THR B 1 226 ? 38.344 -21.531 -25.188 1 95.44 226 THR B C 1
ATOM 6409 O O . THR B 1 226 ? 38.469 -21.5 -26.422 1 95.44 226 THR B O 1
ATOM 6412 N N . LYS B 1 227 ? 38.312 -20.406 -24.438 1 93.69 227 LYS B N 1
ATOM 6413 C CA . LYS B 1 227 ? 38.344 -19.062 -25.016 1 93.69 227 LYS B CA 1
ATOM 6414 C C . LYS B 1 227 ? 37.188 -18.844 -25.984 1 93.69 227 LYS B C 1
ATOM 6416 O O . LYS B 1 227 ? 37.375 -18.25 -27.047 1 93.69 227 LYS B O 1
ATOM 6421 N N . ARG B 1 228 ? 36.062 -19.453 -25.656 1 93.69 228 ARG B N 1
ATOM 6422 C CA . ARG B 1 228 ? 34.844 -19.328 -26.438 1 93.69 228 ARG B CA 1
ATOM 6423 C C . ARG B 1 228 ? 33.75 -18.641 -25.625 1 93.69 228 ARG B C 1
ATOM 6425 O O . ARG B 1 228 ? 33.844 -18.562 -24.391 1 93.69 228 ARG B O 1
ATOM 6432 N N . ARG B 1 229 ? 32.781 -18.156 -26.359 1 93.62 229 ARG B N 1
ATOM 6433 C CA . ARG B 1 229 ? 31.594 -17.672 -25.703 1 93.62 229 ARG B CA 1
ATOM 6434 C C . ARG B 1 229 ? 30.578 -18.797 -25.484 1 93.62 229 ARG B C 1
ATOM 6436 O O . ARG B 1 229 ? 30.641 -19.828 -26.156 1 93.62 229 ARG B O 1
ATOM 6443 N N . PHE B 1 230 ? 29.812 -18.609 -24.531 1 95.56 230 PHE B N 1
ATOM 6444 C CA . PHE B 1 230 ? 28.719 -19.562 -24.375 1 95.56 230 PHE B CA 1
ATOM 6445 C C . PHE B 1 230 ? 27.797 -19.531 -25.594 1 95.56 230 PHE B C 1
ATOM 6447 O O . PHE B 1 230 ? 27.5 -18.453 -26.125 1 95.56 230 PHE B O 1
ATOM 6454 N N . PRO B 1 231 ? 27.344 -20.656 -26.078 1 96.75 231 PRO B N 1
ATOM 6455 C CA . PRO B 1 231 ? 26.469 -20.641 -27.234 1 96.75 231 PRO B CA 1
ATOM 6456 C C . PRO B 1 231 ? 25.156 -19.875 -26.984 1 96.75 231 PRO B C 1
ATOM 6458 O O . PRO B 1 231 ? 24.672 -19.859 -25.844 1 96.75 231 PRO B O 1
ATOM 6461 N N . ALA B 1 232 ? 24.594 -19.219 -28.031 1 96.06 232 ALA B N 1
ATOM 6462 C CA . ALA B 1 232 ? 23.281 -18.562 -27.953 1 96.06 232 ALA B CA 1
ATOM 6463 C C . ALA B 1 232 ? 22.156 -19.594 -27.891 1 96.06 232 ALA B C 1
ATOM 6465 O O . ALA B 1 232 ? 21.703 -20.078 -28.938 1 96.06 232 ALA B O 1
ATOM 6466 N N . VAL B 1 233 ? 21.719 -19.844 -26.688 1 97.06 233 VAL B N 1
ATOM 6467 C CA . VAL B 1 233 ? 20.75 -20.922 -26.562 1 97.06 233 VAL B CA 1
ATOM 6468 C C . VAL B 1 233 ? 19.359 -20.344 -26.312 1 97.06 233 VAL B C 1
ATOM 6470 O O . VAL B 1 233 ? 18.359 -21.078 -26.297 1 97.06 233 VAL B O 1
ATOM 6473 N N . VAL B 1 234 ? 19.203 -19.047 -26.078 1 97.5 234 VAL B N 1
ATOM 6474 C CA . VAL B 1 234 ? 17.906 -18.438 -25.828 1 97.5 234 VAL B CA 1
ATOM 6475 C C . VAL B 1 234 ? 17.5 -17.594 -27.031 1 97.5 234 VAL B C 1
ATOM 6477 O O . VAL B 1 234 ? 18.25 -16.703 -27.469 1 97.5 234 VAL B O 1
ATOM 6480 N N . GLN B 1 235 ? 16.391 -17.859 -27.594 1 96.62 235 GLN B N 1
ATOM 6481 C CA . GLN B 1 235 ? 15.82 -17.094 -28.703 1 96.62 235 GLN B CA 1
ATOM 6482 C C . GLN B 1 235 ? 14.688 -16.188 -28.203 1 96.62 235 GLN B C 1
ATOM 6484 O O . GLN B 1 235 ? 13.781 -16.641 -27.516 1 96.62 235 GLN B O 1
ATOM 6489 N N . VAL B 1 236 ? 14.766 -14.883 -28.516 1 97.12 236 VAL B N 1
ATOM 6490 C CA . VAL B 1 236 ? 13.688 -13.953 -28.188 1 97.12 236 VAL B CA 1
ATOM 6491 C C . VAL B 1 236 ? 12.555 -14.109 -29.203 1 97.12 236 VAL B C 1
ATOM 6493 O O . VAL B 1 236 ? 12.719 -13.812 -30.391 1 97.12 236 VAL B O 1
ATOM 6496 N N . CYS B 1 237 ? 11.375 -14.594 -28.75 1 96.06 237 CYS B N 1
ATOM 6497 C CA . CYS B 1 237 ? 10.25 -14.812 -29.656 1 96.06 237 CYS B CA 1
ATOM 6498 C C . CYS B 1 237 ? 8.969 -15.07 -28.859 1 96.06 237 CYS B C 1
ATOM 6500 O O . CYS B 1 237 ? 9 -15.211 -27.641 1 96.06 237 CYS B O 1
ATOM 6502 N N . ASP B 1 238 ? 7.879 -14.953 -29.609 1 94.88 238 ASP B N 1
ATOM 6503 C CA . ASP B 1 238 ? 6.625 -15.508 -29.109 1 94.88 238 ASP B CA 1
ATOM 6504 C C . ASP B 1 238 ? 6.527 -17 -29.422 1 94.88 238 ASP B C 1
ATOM 6506 O O . ASP B 1 238 ? 6.324 -17.391 -30.578 1 94.88 238 ASP B O 1
ATOM 6510 N N . SER B 1 239 ? 6.684 -17.797 -28.391 1 95.38 239 SER B N 1
ATOM 6511 C CA . SER B 1 239 ? 6.719 -19.25 -28.562 1 95.38 239 SER B CA 1
ATOM 6512 C C . SER B 1 239 ? 5.465 -19.734 -29.281 1 95.38 239 SER B C 1
ATOM 6514 O O . SER B 1 239 ? 5.527 -20.703 -30.062 1 95.38 239 SER B O 1
ATOM 6516 N N . LEU B 1 240 ? 4.375 -19.141 -29.031 1 94.56 240 LEU B N 1
ATOM 6517 C CA . LEU B 1 240 ? 3.104 -19.609 -29.578 1 94.56 240 LEU B CA 1
ATOM 6518 C C . LEU B 1 240 ? 3.064 -19.438 -31.094 1 94.56 240 LEU B C 1
ATOM 6520 O O . LEU B 1 240 ? 2.264 -20.094 -31.781 1 94.56 240 LEU B O 1
ATOM 6524 N N . ASP B 1 241 ? 3.936 -18.609 -31.609 1 94.44 241 ASP B N 1
ATOM 6525 C CA . ASP B 1 241 ? 3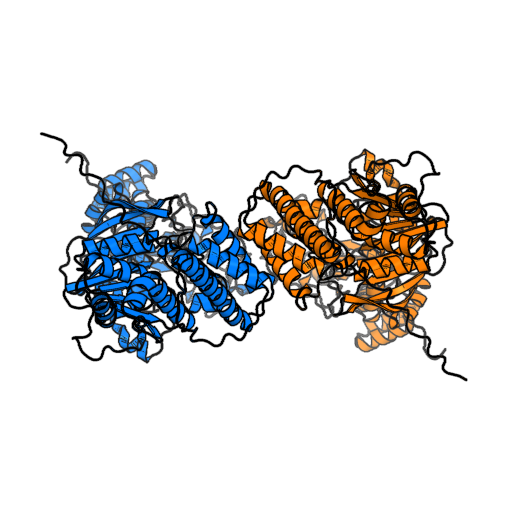.945 -18.344 -33.062 1 94.44 241 ASP B CA 1
ATOM 6526 C C . ASP B 1 241 ? 5.082 -19.094 -33.75 1 94.44 241 ASP B C 1
ATOM 6528 O O . ASP B 1 241 ? 5.199 -19.062 -34.969 1 94.44 241 ASP B O 1
ATOM 6532 N N . GLN B 1 242 ? 5.914 -19.703 -32.906 1 91.94 242 GLN B N 1
ATOM 6533 C CA . GLN B 1 242 ? 7.066 -20.391 -33.5 1 91.94 242 GLN B CA 1
ATOM 6534 C C . GLN B 1 242 ? 6.668 -21.734 -34.062 1 91.94 242 GLN B C 1
ATOM 6536 O O . GLN B 1 242 ? 5.738 -22.375 -33.594 1 91.94 242 GLN B O 1
ATOM 6541 N N . VAL B 1 243 ? 7.355 -22.078 -35.156 1 87.44 243 VAL B N 1
ATOM 6542 C CA . VAL B 1 243 ? 7.164 -23.391 -35.781 1 87.44 243 VAL B CA 1
ATOM 6543 C C . VAL B 1 243 ? 8.5 -24.125 -35.875 1 87.44 243 VAL B C 1
ATOM 6545 O O . VAL B 1 243 ? 9.516 -23.531 -36.25 1 87.44 243 VAL B O 1
ATOM 6548 N N . LEU B 1 244 ? 8.445 -25.281 -35.312 1 81.75 244 LEU B N 1
ATOM 6549 C CA . LEU B 1 244 ? 9.648 -26.094 -35.438 1 81.75 244 LEU B CA 1
ATOM 6550 C C . LEU B 1 244 ? 9.766 -26.672 -36.844 1 81.75 244 LEU B C 1
ATOM 6552 O O . LEU B 1 244 ? 8.75 -27.016 -37.469 1 81.75 244 LEU B O 1
ATOM 6556 N N . GLY B 1 245 ? 10.727 -26.328 -37.719 1 65.25 245 GLY B N 1
ATOM 6557 C CA . GLY B 1 245 ? 10.898 -26.75 -39.094 1 65.25 245 GLY B CA 1
ATOM 6558 C C . GLY B 1 245 ? 10.656 -28.25 -39.312 1 65.25 245 GLY B C 1
ATOM 6559 O O . GLY B 1 245 ? 9.969 -28.641 -40.25 1 65.25 245 GLY B O 1
ATOM 6560 N N . ASN B 1 246 ? 11.375 -29.281 -38.781 1 62 246 ASN B N 1
ATOM 6561 C CA . ASN B 1 246 ? 11.219 -30.719 -38.969 1 62 246 ASN B CA 1
ATOM 6562 C C . ASN B 1 246 ? 11.156 -31.453 -37.625 1 62 246 ASN B C 1
ATOM 6564 O O . ASN B 1 246 ? 11.508 -30.906 -36.594 1 62 246 ASN B O 1
ATOM 6568 N N . ASP B 1 247 ? 10.398 -32.625 -37.656 1 57.28 247 ASP B N 1
ATOM 6569 C CA . ASP B 1 247 ? 10.234 -33.531 -36.5 1 57.28 247 ASP B CA 1
ATOM 6570 C C . ASP B 1 247 ? 11.578 -33.781 -35.844 1 57.28 247 ASP B C 1
ATOM 6572 O O . ASP B 1 247 ? 11.633 -34.062 -34.625 1 57.28 247 ASP B O 1
ATOM 6576 N N . ARG B 1 248 ? 12.617 -33.719 -36.656 1 57.91 248 ARG B N 1
ATOM 6577 C CA . ARG B 1 248 ? 13.953 -33.969 -36.125 1 57.91 248 ARG B CA 1
ATOM 6578 C C . ARG B 1 248 ? 14.383 -32.906 -35.125 1 57.91 248 ARG B C 1
ATOM 6580 O O . ARG B 1 248 ? 15.344 -33.094 -34.375 1 57.91 248 ARG B O 1
ATOM 6587 N N . GLN B 1 249 ? 13.344 -31.953 -34.969 1 70.88 249 GLN B N 1
ATOM 6588 C CA . GLN B 1 249 ? 13.734 -30.844 -34.125 1 70.88 249 GLN B CA 1
ATOM 6589 C C . GLN B 1 249 ? 12.945 -30.844 -32.812 1 70.88 249 GLN B C 1
ATOM 6591 O O . GLN B 1 249 ? 13.109 -29.953 -31.984 1 70.88 249 GLN B O 1
ATOM 6596 N N . ALA B 1 250 ? 12.344 -32.031 -32.625 1 89.38 250 ALA B N 1
ATOM 6597 C CA . ALA B 1 250 ? 11.578 -32.156 -31.391 1 89.38 250 ALA B CA 1
ATOM 6598 C C . ALA B 1 250 ? 12.5 -32.406 -30.203 1 89.38 250 ALA B C 1
ATOM 6600 O O . ALA B 1 250 ? 13.688 -32.688 -30.375 1 89.38 250 ALA B O 1
ATOM 6601 N N . PHE B 1 251 ? 11.992 -32.25 -29.141 1 97.56 251 PHE B N 1
ATOM 6602 C CA . PHE B 1 251 ? 12.789 -32.25 -27.922 1 97.56 251 PHE B CA 1
ATOM 6603 C C . PHE B 1 251 ? 12.492 -33.5 -27.094 1 97.56 251 PHE B C 1
ATOM 6605 O O . PHE B 1 251 ? 11.391 -34.062 -27.172 1 97.56 251 PHE B O 1
ATOM 6612 N N . ASP B 1 252 ? 13.508 -33.969 -26.375 1 98 252 ASP B N 1
ATOM 6613 C CA . ASP B 1 252 ? 13.336 -35.094 -25.438 1 98 252 ASP B CA 1
ATOM 6614 C C . ASP B 1 252 ? 12.625 -34.625 -24.172 1 98 252 ASP B C 1
ATOM 6616 O O . ASP B 1 252 ? 11.945 -35.438 -23.516 1 98 252 ASP B O 1
ATOM 6620 N N . LEU B 1 253 ? 12.82 -33.375 -23.875 1 98.69 253 LEU B N 1
ATOM 6621 C CA . LEU B 1 253 ? 12.219 -32.781 -22.688 1 98.69 253 LEU B CA 1
ATOM 6622 C C . LEU B 1 253 ? 11.797 -31.344 -22.938 1 98.69 253 LEU B C 1
ATOM 6624 O O . LEU B 1 253 ? 12.602 -30.531 -23.391 1 98.69 253 LEU B O 1
ATOM 6628 N N . VAL B 1 254 ? 10.555 -31.047 -22.75 1 98.69 254 VAL B N 1
ATOM 6629 C CA . VAL B 1 254 ? 10.062 -29.688 -22.609 1 98.69 254 VAL B CA 1
ATOM 6630 C C . VAL B 1 254 ? 9.734 -29.391 -21.156 1 98.69 254 VAL B C 1
ATOM 6632 O O . VAL B 1 254 ? 8.891 -30.062 -20.547 1 98.69 254 VAL B O 1
ATOM 6635 N N . ILE B 1 255 ? 10.422 -28.422 -20.578 1 98.56 255 ILE B N 1
ATOM 6636 C CA . ILE B 1 255 ? 10.328 -28.188 -19.141 1 98.56 255 ILE B CA 1
ATOM 6637 C C . ILE B 1 255 ? 10.141 -26.703 -18.859 1 98.56 255 ILE B C 1
ATOM 6639 O O . ILE B 1 255 ? 10.547 -25.859 -19.656 1 98.56 255 ILE B O 1
ATOM 6643 N N . GLY B 1 256 ? 9.445 -26.391 -17.766 1 97.31 256 GLY B N 1
ATOM 6644 C CA . GLY B 1 256 ? 9.414 -24.984 -17.375 1 97.31 256 GLY B CA 1
ATOM 6645 C C . GLY B 1 256 ? 8.148 -24.594 -16.641 1 97.31 256 GLY B C 1
ATOM 6646 O O . GLY B 1 256 ? 7.402 -25.469 -16.188 1 97.31 256 GLY B O 1
ATOM 6647 N N . ASN B 1 257 ? 7.977 -23.328 -16.344 1 94.75 257 ASN B N 1
ATOM 6648 C CA . ASN B 1 257 ? 6.812 -22.656 -15.766 1 94.75 257 ASN B CA 1
ATOM 6649 C C . ASN B 1 257 ? 6.145 -21.734 -16.781 1 94.75 257 ASN B C 1
ATOM 6651 O O . ASN B 1 257 ? 6.426 -20.531 -16.828 1 94.75 257 ASN B O 1
ATOM 6655 N N . PRO B 1 258 ? 5.215 -22.328 -17.516 1 94.94 258 PRO B N 1
ATOM 6656 C CA . PRO B 1 258 ? 4.551 -21.484 -18.516 1 94.94 258 PRO B CA 1
ATOM 6657 C C . PRO B 1 258 ? 3.766 -20.344 -17.891 1 94.94 258 PRO B C 1
ATOM 6659 O O . PRO B 1 258 ? 3.418 -20.391 -16.703 1 94.94 258 PRO B O 1
ATOM 6662 N N . PRO B 1 259 ? 3.557 -19.281 -18.656 1 92.25 259 PRO B N 1
ATOM 6663 C CA . PRO B 1 259 ? 2.781 -18.156 -18.125 1 92.25 259 PRO B CA 1
ATOM 6664 C C . PRO B 1 259 ? 1.327 -18.531 -17.844 1 92.25 259 PRO B C 1
ATOM 6666 O O . PRO B 1 259 ? 0.745 -19.344 -18.562 1 92.25 259 PRO B O 1
ATOM 6669 N N . TYR B 1 260 ? 0.764 -17.859 -16.797 1 86.94 260 TYR B N 1
ATOM 6670 C CA . TYR B 1 260 ? -0.616 -18.094 -16.375 1 86.94 260 TYR B CA 1
ATOM 6671 C C . TYR B 1 260 ? -1.524 -16.969 -16.875 1 86.94 260 TYR B C 1
ATOM 6673 O O . TYR B 1 260 ? -1.047 -15.914 -17.281 1 86.94 260 TYR B O 1
ATOM 6681 N N . GLY B 1 261 ? -2.793 -17.203 -16.828 1 83.31 261 GLY B N 1
ATOM 6682 C CA . GLY B 1 261 ? -3.773 -16.141 -17 1 83.31 261 GLY B CA 1
ATOM 6683 C C . GLY B 1 261 ? -4.641 -16.328 -18.234 1 83.31 261 GLY B C 1
ATOM 6684 O O . GLY B 1 261 ? -4.238 -17 -19.188 1 83.31 261 GLY B O 1
ATOM 6685 N N . ARG B 1 262 ? -5.777 -15.633 -18.125 1 77.25 262 ARG B N 1
ATOM 6686 C CA . ARG B 1 262 ? -6.73 -15.625 -19.234 1 77.25 262 ARG B CA 1
ATOM 6687 C C . ARG B 1 262 ? -6.312 -14.641 -20.312 1 77.25 262 ARG B C 1
ATOM 6689 O O . ARG B 1 262 ? -5.773 -13.57 -20.016 1 77.25 262 ARG B O 1
ATOM 6696 N N . LEU B 1 263 ? -6.359 -15.18 -21.516 1 75.12 263 LEU B N 1
ATOM 6697 C CA . LEU B 1 263 ? -5.957 -14.289 -22.609 1 75.12 263 LEU B CA 1
ATOM 6698 C C . LEU B 1 263 ? -6.855 -14.484 -23.828 1 75.12 263 LEU B C 1
ATOM 6700 O O . LEU B 1 263 ? -7.363 -15.578 -24.062 1 75.12 263 LEU B O 1
ATOM 6704 N N . LYS B 1 264 ? -7.098 -13.32 -24.438 1 81.5 264 LYS B N 1
ATOM 6705 C CA . LYS B 1 264 ? -7.672 -13.391 -25.781 1 81.5 264 LYS B CA 1
ATOM 6706 C C . LYS B 1 264 ? -6.605 -13.703 -26.828 1 81.5 264 LYS B C 1
ATOM 6708 O O . LYS B 1 264 ? -5.723 -12.875 -27.078 1 81.5 264 LYS B O 1
ATOM 6713 N N . LEU B 1 265 ? -6.652 -14.867 -27.359 1 88.69 265 LEU B N 1
ATOM 6714 C CA . LEU B 1 265 ? -5.695 -15.273 -28.391 1 88.69 265 LEU B CA 1
ATOM 6715 C C . LEU B 1 265 ? -6.027 -14.633 -29.734 1 88.69 265 LEU B C 1
ATOM 6717 O O . LEU B 1 265 ? -7.199 -14.531 -30.109 1 88.69 265 LEU B O 1
ATOM 6721 N N . PRO B 1 266 ? -4.996 -14.234 -30.453 1 90.5 266 PRO B N 1
ATOM 6722 C CA . PRO B 1 266 ? -5.242 -13.867 -31.859 1 90.5 266 PRO B CA 1
ATOM 6723 C C . PRO B 1 266 ? -5.859 -15.008 -32.656 1 90.5 266 PRO B C 1
ATOM 6725 O O . PRO B 1 266 ? -5.648 -16.188 -32.344 1 90.5 266 PRO B O 1
ATOM 6728 N N . PRO B 1 267 ? -6.551 -14.625 -33.656 1 91.38 267 PRO B N 1
ATOM 6729 C CA . PRO B 1 267 ? -7.258 -15.641 -34.438 1 91.38 267 PRO B CA 1
ATOM 6730 C C . PRO B 1 267 ? -6.336 -16.734 -34.938 1 91.38 267 PRO B C 1
ATOM 6732 O O . PRO B 1 267 ? -6.691 -17.922 -34.906 1 91.38 267 PRO B O 1
ATOM 6735 N N . ALA B 1 268 ? -5.211 -16.359 -35.406 1 93.06 268 ALA B N 1
ATOM 6736 C CA . ALA B 1 268 ? -4.281 -17.359 -35.938 1 93.06 268 ALA B CA 1
ATOM 6737 C C . ALA B 1 268 ? -3.846 -18.344 -34.844 1 93.06 268 ALA B C 1
ATOM 6739 O O . ALA B 1 268 ? -3.775 -19.547 -35.094 1 93.06 268 ALA B O 1
ATOM 6740 N N . GLN B 1 269 ? -3.574 -17.891 -33.719 1 93.94 269 GLN B N 1
ATOM 6741 C CA . GLN B 1 269 ? -3.186 -18.734 -32.594 1 93.94 269 GLN B CA 1
ATOM 6742 C C . GLN B 1 269 ? -4.355 -19.609 -32.125 1 93.94 269 GLN B C 1
ATOM 6744 O O . GLN B 1 269 ? -4.172 -20.781 -31.797 1 93.94 269 GLN B O 1
ATOM 6749 N N . ARG B 1 270 ? -5.504 -19.016 -32.062 1 93.44 270 ARG B N 1
ATOM 6750 C CA . ARG B 1 270 ? -6.68 -19.766 -31.641 1 93.44 270 ARG B CA 1
ATOM 6751 C C . ARG B 1 270 ? -6.926 -20.953 -32.594 1 93.44 270 ARG B C 1
ATOM 6753 O O . ARG B 1 270 ? -7.27 -22.047 -32.125 1 93.44 270 ARG B O 1
ATOM 6760 N N . LEU B 1 271 ? -6.766 -20.672 -33.875 1 94.44 271 LEU B N 1
ATOM 6761 C CA . LEU B 1 271 ? -6.93 -21.734 -34.844 1 94.44 271 LEU B CA 1
ATOM 6762 C C . LEU B 1 271 ? -5.859 -22.812 -34.656 1 94.44 271 LEU B C 1
ATOM 6764 O O . LEU B 1 271 ? -6.16 -24.016 -34.719 1 94.44 271 LEU B O 1
ATOM 6768 N N . ARG B 1 272 ? -4.699 -22.422 -34.469 1 94.12 272 ARG B N 1
ATOM 6769 C CA . ARG B 1 272 ? -3.574 -23.328 -34.312 1 94.12 272 ARG B CA 1
ATOM 6770 C C . ARG B 1 272 ? -3.762 -24.25 -33.094 1 94.12 272 ARG B C 1
ATOM 6772 O O . ARG B 1 272 ? -3.434 -25.438 -33.156 1 94.12 272 ARG B O 1
ATOM 6779 N N . TYR B 1 273 ? -4.32 -23.719 -32.062 1 96 273 TYR B N 1
ATOM 6780 C CA . TYR B 1 273 ? -4.41 -24.469 -30.812 1 96 273 TYR B CA 1
ATOM 6781 C C . TYR B 1 273 ? -5.852 -24.859 -30.516 1 96 273 TYR B C 1
ATOM 6783 O O . TYR B 1 273 ? -6.195 -25.156 -29.375 1 96 273 TYR B O 1
ATOM 6791 N N . ARG B 1 274 ? -6.648 -24.906 -31.422 1 95.19 274 ARG B N 1
ATOM 6792 C CA . ARG B 1 274 ? -8.078 -25.141 -31.281 1 95.19 274 ARG B CA 1
ATOM 6793 C C . ARG B 1 274 ? -8.352 -26.5 -30.625 1 95.19 274 ARG B C 1
ATOM 6795 O O . ARG B 1 274 ? -9.312 -26.641 -29.875 1 95.19 274 ARG B O 1
ATOM 6802 N N . ARG B 1 275 ? -7.527 -27.469 -30.797 1 96 275 ARG B N 1
ATOM 6803 C CA . ARG B 1 275 ? -7.762 -28.828 -30.328 1 96 275 ARG B CA 1
ATOM 6804 C C . ARG B 1 275 ? -7.742 -28.875 -28.797 1 96 275 ARG B C 1
ATOM 6806 O O . ARG B 1 275 ? -8.273 -29.812 -28.203 1 96 275 ARG B O 1
ATOM 6813 N N . SER B 1 276 ? -7.102 -27.891 -28.219 1 95.81 276 SER B N 1
ATOM 6814 C CA . SER B 1 276 ? -6.969 -27.922 -26.766 1 95.81 276 SER B CA 1
ATOM 6815 C C . SER B 1 276 ? -7.832 -26.844 -26.125 1 95.81 276 SER B C 1
ATOM 6817 O O . SER B 1 276 ? -7.73 -26.594 -24.922 1 95.81 276 SER B O 1
ATOM 6819 N N . LEU B 1 277 ? -8.617 -26.172 -26.891 1 93.69 277 LEU B N 1
ATOM 6820 C CA . LEU B 1 277 ? -9.359 -25.031 -26.375 1 93.69 277 LEU B CA 1
ATOM 6821 C C . LEU B 1 277 ? -10.852 -25.344 -26.281 1 93.69 277 LEU B C 1
ATOM 6823 O O . LEU B 1 277 ? -11.398 -26.047 -27.125 1 93.69 277 LEU B O 1
ATOM 6827 N N . TYR B 1 278 ? -11.43 -24.922 -25.25 1 90.56 278 TYR B N 1
ATOM 6828 C CA . TYR B 1 278 ? -12.867 -24.844 -25.031 1 90.56 278 TYR B CA 1
ATOM 6829 C C . TYR B 1 278 ? -13.242 -23.547 -24.328 1 90.56 278 TYR B C 1
ATOM 6831 O O . TYR B 1 278 ? -12.953 -23.375 -23.141 1 90.56 278 TYR B O 1
ATOM 6839 N N . GLY B 1 279 ? -13.875 -22.688 -25.078 1 88.75 279 GLY B N 1
ATOM 6840 C CA . GLY B 1 279 ? -14.195 -21.391 -24.484 1 88.75 279 GLY B CA 1
ATOM 6841 C C . GLY B 1 279 ? -12.992 -20.469 -24.375 1 88.75 279 GLY B C 1
ATOM 6842 O O . GLY B 1 279 ? -12.273 -20.25 -25.359 1 88.75 279 GLY B O 1
ATOM 6843 N N . HIS B 1 280 ? -12.789 -19.969 -23.172 1 87.5 280 HIS B N 1
ATOM 6844 C CA . HIS B 1 280 ? -11.695 -19.047 -22.922 1 87.5 280 HIS B CA 1
ATOM 6845 C C . HIS B 1 280 ? -10.367 -19.781 -22.797 1 87.5 280 HIS B C 1
ATOM 6847 O O . HIS B 1 280 ? -10.305 -20.859 -22.219 1 87.5 280 HIS B O 1
ATOM 6853 N N . ALA B 1 281 ? -9.375 -19.156 -23.391 1 89.88 281 ALA B N 1
ATOM 6854 C CA . ALA B 1 281 ? -8.047 -19.766 -23.375 1 89.88 281 ALA B CA 1
ATOM 6855 C C . ALA B 1 281 ? -7.27 -19.344 -22.125 1 89.88 281 ALA B C 1
ATOM 6857 O O . ALA B 1 281 ? -7.363 -18.188 -21.688 1 89.88 281 ALA B O 1
ATOM 6858 N N . ASN B 1 282 ? -6.633 -20.266 -21.578 1 90.69 282 ASN B N 1
ATOM 6859 C CA . ASN B 1 282 ? -5.621 -20 -20.562 1 90.69 282 ASN B CA 1
ATOM 6860 C C . ASN B 1 282 ? -4.211 -20.234 -21.094 1 90.69 282 ASN B C 1
ATOM 6862 O O . ASN B 1 282 ? -3.959 -21.234 -21.766 1 90.69 282 ASN B O 1
ATOM 6866 N N . LEU B 1 283 ? -3.301 -19.406 -20.797 1 92.56 283 LEU B N 1
ATOM 6867 C CA . LEU B 1 283 ? -1.969 -19.422 -21.391 1 92.56 283 LEU B CA 1
ATOM 6868 C C . LEU B 1 283 ? -1.245 -20.734 -21.062 1 92.56 283 LEU B C 1
ATOM 6870 O O . LEU B 1 283 ? -0.625 -21.344 -21.938 1 92.56 283 LEU B O 1
ATOM 6874 N N . TYR B 1 284 ? -1.307 -21.141 -19.844 1 93.81 284 TYR B N 1
ATOM 6875 C CA . TYR B 1 284 ? -0.556 -22.344 -19.516 1 93.81 284 TYR B CA 1
ATOM 6876 C C . TYR B 1 284 ? -1.162 -23.578 -20.203 1 93.81 284 TYR B C 1
ATOM 6878 O O . TYR B 1 284 ? -0.461 -24.547 -20.469 1 93.81 284 TYR B O 1
ATOM 6886 N N . GLY B 1 285 ? -2.432 -23.562 -20.453 1 95.44 285 GLY B N 1
ATOM 6887 C CA . GLY B 1 285 ? -3.027 -24.625 -21.266 1 95.44 285 GLY B CA 1
ATOM 6888 C C . GLY B 1 285 ? -2.516 -24.656 -22.688 1 95.44 285 GLY B C 1
ATOM 6889 O O . GLY B 1 285 ? -2.174 -25.719 -23.203 1 95.44 285 GLY B O 1
ATOM 6890 N N . VAL B 1 286 ? -2.447 -23.484 -23.25 1 96.06 286 VAL B N 1
ATOM 6891 C CA . VAL B 1 286 ? -1.97 -23.375 -24.625 1 96.06 286 VAL B CA 1
ATOM 6892 C C . VAL B 1 286 ? -0.501 -23.781 -24.703 1 96.06 286 VAL B C 1
ATOM 6894 O O . VAL B 1 286 ? -0.091 -24.484 -25.641 1 96.06 286 VAL B O 1
ATOM 6897 N N . PHE B 1 287 ? 0.258 -23.422 -23.75 1 96.69 287 PHE B N 1
ATOM 6898 C CA . PHE B 1 287 ? 1.667 -23.797 -23.703 1 96.69 287 PHE B CA 1
ATOM 6899 C C . PHE B 1 287 ? 1.825 -25.297 -23.5 1 96.69 287 PHE B C 1
ATOM 6901 O O . PHE B 1 287 ? 2.805 -25.891 -23.953 1 96.69 287 PHE B O 1
ATOM 6908 N N . THR B 1 288 ? 0.919 -25.859 -22.797 1 97.75 288 THR B N 1
ATOM 6909 C CA . THR B 1 288 ? 0.946 -27.312 -22.656 1 97.75 288 THR B CA 1
ATOM 6910 C C . THR B 1 288 ? 0.699 -28 -24 1 97.75 288 THR B C 1
ATOM 6912 O O . THR B 1 288 ? 1.372 -28.969 -24.344 1 97.75 288 THR B O 1
ATOM 6915 N N . ASP B 1 289 ? -0.252 -27.469 -24.719 1 97.19 289 ASP B N 1
ATOM 6916 C CA . ASP B 1 289 ? -0.471 -27.969 -26.078 1 97.19 289 ASP B CA 1
ATOM 6917 C C . ASP B 1 289 ? 0.777 -27.781 -26.938 1 97.19 289 ASP B C 1
ATOM 6919 O O . ASP B 1 289 ? 1.152 -28.688 -27.688 1 97.19 289 ASP B O 1
ATOM 6923 N N . LEU B 1 290 ? 1.374 -26.656 -26.828 1 96.69 290 LEU B N 1
ATOM 6924 C CA . LEU B 1 290 ? 2.631 -26.391 -27.516 1 96.69 290 LEU B CA 1
ATOM 6925 C C . LEU B 1 290 ? 3.684 -27.422 -27.141 1 96.69 290 LEU B C 1
ATOM 6927 O O . LEU B 1 290 ? 4.383 -27.938 -28.016 1 96.69 290 LEU B O 1
ATOM 6931 N N . ALA B 1 291 ? 3.816 -27.703 -25.906 1 97.81 291 ALA B N 1
ATOM 6932 C CA . ALA B 1 291 ? 4.777 -28.703 -25.453 1 97.81 291 ALA B CA 1
ATOM 6933 C C . ALA B 1 291 ? 4.496 -30.078 -26.062 1 97.81 291 ALA B C 1
ATOM 6935 O O . ALA B 1 291 ? 5.422 -30.797 -26.438 1 97.81 291 ALA B O 1
ATOM 6936 N N . LEU B 1 292 ? 3.258 -30.453 -26.172 1 96.44 292 LEU B N 1
ATOM 6937 C CA . LEU B 1 292 ? 2.869 -31.719 -26.797 1 96.44 292 LEU B CA 1
ATOM 6938 C C . LEU B 1 292 ? 3.357 -31.797 -28.234 1 96.44 292 LEU B C 1
ATOM 6940 O O . LEU B 1 292 ? 3.803 -32.844 -28.688 1 96.44 292 LEU B O 1
ATOM 6944 N N . ARG B 1 293 ? 3.316 -30.688 -28.859 1 94.5 293 ARG B N 1
ATOM 6945 C CA . ARG B 1 293 ? 3.707 -30.625 -30.266 1 94.5 293 ARG B CA 1
ATOM 6946 C C . ARG B 1 293 ? 5.219 -30.734 -30.422 1 94.5 293 ARG B C 1
ATOM 6948 O O . ARG B 1 293 ? 5.707 -31.266 -31.422 1 94.5 293 ARG B O 1
ATOM 6955 N N . TRP B 1 294 ? 5.887 -30.266 -29.438 1 96.25 294 TRP B N 1
ATOM 6956 C CA . TRP B 1 294 ? 7.328 -30.109 -29.609 1 96.25 294 TRP B CA 1
ATOM 6957 C C . TRP B 1 294 ? 8.086 -31.203 -28.875 1 96.25 294 TRP B C 1
ATOM 6959 O O . TRP B 1 294 ? 9.312 -31.297 -28.984 1 96.25 294 TRP B O 1
ATOM 6969 N N . THR B 1 295 ? 7.426 -32.062 -28.188 1 97.12 295 THR B N 1
ATOM 6970 C CA . THR B 1 295 ? 8.062 -33.156 -27.5 1 97.12 295 THR B CA 1
ATOM 6971 C C . THR B 1 295 ? 8.039 -34.406 -28.359 1 97.12 295 THR B C 1
ATOM 6973 O O . THR B 1 295 ? 7.004 -34.75 -28.938 1 97.12 295 THR B O 1
ATOM 6976 N N . LYS B 1 296 ? 9.125 -35.156 -28.438 1 95.94 296 LYS B N 1
ATOM 6977 C CA . LYS B 1 296 ? 9.211 -36.406 -29.188 1 95.94 296 LYS B CA 1
ATOM 6978 C C . LYS B 1 296 ? 8.32 -37.469 -28.547 1 95.94 296 LYS B C 1
ATOM 6980 O O . LYS B 1 296 ? 8.086 -37.438 -27.344 1 95.94 296 LYS B O 1
ATOM 6985 N N . VAL B 1 297 ? 7.871 -38.375 -29.469 1 95.31 297 VAL B N 1
ATOM 6986 C CA . VAL B 1 297 ? 7.246 -39.562 -28.891 1 95.31 297 VAL B CA 1
ATOM 6987 C C . VAL B 1 297 ? 8.234 -40.281 -27.969 1 95.31 297 VAL B C 1
ATOM 6989 O O . VAL B 1 297 ? 9.383 -40.531 -28.344 1 95.31 297 VAL B O 1
ATOM 6992 N N . GLY B 1 298 ? 7.773 -40.531 -26.812 1 95.94 298 GLY B N 1
ATOM 6993 C CA . GLY B 1 298 ? 8.656 -41.094 -25.812 1 95.94 298 GLY B CA 1
ATOM 6994 C C . GLY B 1 298 ? 9.305 -40.031 -24.938 1 95.94 298 GLY B C 1
ATOM 6995 O O . GLY B 1 298 ? 9.859 -40.375 -23.875 1 95.94 298 GLY B O 1
ATOM 6996 N N . GLY B 1 299 ? 9.188 -38.812 -25.359 1 97.75 299 GLY B N 1
ATOM 6997 C CA . GLY B 1 299 ? 9.742 -37.719 -24.594 1 97.75 299 GLY B CA 1
ATOM 6998 C C . GLY B 1 299 ? 8.891 -37.312 -23.406 1 97.75 299 GLY B C 1
ATOM 6999 O O . GLY B 1 299 ? 7.836 -37.906 -23.172 1 97.75 299 GLY B O 1
ATOM 7000 N N . VAL B 1 300 ? 9.406 -36.312 -22.656 1 98.44 300 VAL B N 1
ATOM 7001 C CA . VAL B 1 300 ? 8.766 -35.938 -21.406 1 98.44 300 VAL B CA 1
ATOM 7002 C C . VAL B 1 300 ? 8.422 -34.438 -21.406 1 98.44 300 VAL B C 1
ATOM 7004 O O . VAL B 1 300 ? 9.188 -33.625 -21.922 1 98.44 300 VAL B O 1
ATOM 7007 N N . ILE B 1 301 ? 7.246 -34.125 -20.891 1 98.69 301 ILE B N 1
ATOM 7008 C CA . ILE B 1 301 ? 6.871 -32.75 -20.531 1 98.69 301 ILE B CA 1
ATOM 7009 C C . ILE B 1 301 ? 6.895 -32.594 -19.016 1 98.69 301 ILE B C 1
ATOM 7011 O O . ILE B 1 301 ? 6.297 -33.406 -18.297 1 98.69 301 ILE B O 1
ATOM 7015 N N . ALA B 1 302 ? 7.613 -31.625 -18.5 1 98.75 302 ALA B N 1
ATOM 7016 C CA . ALA B 1 302 ? 7.695 -31.328 -17.062 1 98.75 302 ALA B CA 1
ATOM 7017 C C . ALA B 1 302 ? 7.348 -29.875 -16.781 1 98.75 302 ALA B C 1
ATOM 7019 O O . ALA B 1 302 ? 8.141 -28.969 -17.094 1 98.75 302 ALA B O 1
ATOM 7020 N N . TYR B 1 303 ? 6.18 -29.641 -16.141 1 97.88 303 TYR B N 1
ATOM 7021 C CA . TYR B 1 303 ? 5.703 -28.266 -15.961 1 97.88 303 TYR B CA 1
ATOM 7022 C C . TYR B 1 303 ? 5.273 -28.031 -14.523 1 97.88 303 TYR B C 1
ATOM 7024 O O . TYR B 1 303 ? 4.879 -28.953 -13.82 1 97.88 303 TYR B O 1
ATOM 7032 N N . VAL B 1 304 ? 5.457 -26.828 -14.055 1 95.25 304 VAL B N 1
ATOM 7033 C CA . VAL B 1 304 ? 4.73 -26.297 -12.906 1 95.25 304 VAL B CA 1
ATOM 7034 C C . VAL B 1 304 ? 3.525 -25.484 -13.383 1 95.25 304 VAL B C 1
ATOM 7036 O O . VAL B 1 304 ? 3.664 -24.562 -14.195 1 95.25 304 VAL B O 1
ATOM 7039 N N . THR B 1 305 ? 2.334 -25.828 -12.961 1 93.06 305 THR B N 1
ATOM 7040 C CA . THR B 1 305 ? 1.111 -25.172 -13.398 1 93.06 305 THR B CA 1
ATOM 7041 C C . THR B 1 305 ? 0.115 -25.062 -12.25 1 93.06 305 THR B C 1
ATOM 7043 O O . THR B 1 305 ? 0.261 -25.734 -11.227 1 93.06 305 THR B O 1
ATOM 7046 N N . PRO B 1 306 ? -0.85 -24.219 -12.43 1 89.62 306 PRO B N 1
ATOM 7047 C CA . PRO B 1 306 ? -1.985 -24.297 -11.508 1 89.62 306 PRO B CA 1
ATOM 7048 C C . PRO B 1 306 ? -2.73 -25.625 -11.594 1 89.62 306 PRO B C 1
ATOM 7050 O O . PRO B 1 306 ? -2.576 -26.359 -12.57 1 89.62 306 PRO B O 1
ATOM 7053 N N . THR B 1 307 ? -3.529 -25.859 -10.578 1 89.44 307 THR B N 1
ATOM 7054 C CA . THR B 1 307 ? -4.273 -27.109 -10.523 1 89.44 307 THR B CA 1
ATOM 7055 C C . THR B 1 307 ? -5.664 -26.938 -11.125 1 89.44 307 THR B C 1
ATOM 7057 O O . THR B 1 307 ? -6.41 -27.922 -11.266 1 89.44 307 THR B O 1
ATOM 7060 N N . SER B 1 308 ? -5.957 -25.797 -11.562 1 86.5 308 SER B N 1
ATOM 7061 C CA . SER B 1 308 ? -7.316 -25.5 -12 1 86.5 308 SER B CA 1
ATOM 7062 C C . SER B 1 308 ? -7.695 -26.344 -13.219 1 86.5 308 SER B C 1
ATOM 7064 O O . SER B 1 308 ? -8.875 -26.625 -13.438 1 86.5 308 SER B O 1
ATOM 7066 N N . PHE B 1 309 ? -6.723 -26.766 -14.016 1 90.19 309 PHE B N 1
ATOM 7067 C CA . PHE B 1 309 ? -7.066 -27.516 -15.219 1 90.19 309 PHE B CA 1
ATOM 7068 C C . PHE B 1 309 ? -7.574 -28.906 -14.867 1 90.19 309 PHE B C 1
ATOM 7070 O O . PHE B 1 309 ? -8.172 -29.594 -15.703 1 90.19 309 PHE B O 1
ATOM 7077 N N . PHE B 1 310 ? -7.406 -29.391 -13.656 1 88.75 310 PHE B N 1
ATOM 7078 C CA . PHE B 1 310 ? -7.887 -30.688 -13.203 1 88.75 310 PHE B CA 1
ATOM 7079 C C . PHE B 1 310 ? -9.398 -30.781 -13.344 1 88.75 310 PHE B C 1
ATOM 7081 O O . PHE B 1 310 ? -9.938 -31.844 -13.656 1 88.75 310 PHE B O 1
ATOM 7088 N N . ALA B 1 311 ? -10 -29.625 -13.086 1 87.94 311 ALA B N 1
ATOM 7089 C CA . ALA B 1 311 ? -11.453 -29.75 -12.992 1 87.94 311 ALA B CA 1
ATOM 7090 C C . ALA B 1 311 ? -12.148 -28.609 -13.719 1 87.94 311 ALA B C 1
ATOM 7092 O O . ALA B 1 311 ? -13.367 -28.641 -13.906 1 87.94 311 ALA B O 1
ATOM 7093 N N . GLY B 1 312 ? -11.43 -27.703 -14.188 1 88.38 312 GLY B N 1
ATOM 7094 C CA . GLY B 1 312 ? -12.055 -26.578 -14.859 1 88.38 312 GLY B CA 1
ATOM 7095 C C . GLY B 1 312 ? -12.68 -26.938 -16.188 1 88.38 312 GLY B C 1
ATOM 7096 O O . GLY B 1 312 ? -12.102 -27.719 -16.953 1 88.38 312 GLY B O 1
ATOM 7097 N N . GLU B 1 313 ? -13.836 -26.328 -16.391 1 87.88 313 GLU B N 1
ATOM 7098 C CA . GLU B 1 313 ? -14.578 -26.625 -17.609 1 87.88 313 GLU B CA 1
ATOM 7099 C C . GLU B 1 313 ? -13.797 -26.203 -18.844 1 87.88 313 GLU B C 1
ATOM 7101 O O . GLU B 1 313 ? -13.766 -26.922 -19.844 1 87.88 313 GLU B O 1
ATOM 7106 N N . TYR B 1 314 ? -13.195 -25.156 -18.766 1 89.06 314 TYR B N 1
ATOM 7107 C CA . TYR B 1 314 ? -12.5 -24.594 -19.906 1 89.06 314 TYR B CA 1
ATOM 7108 C C . TYR B 1 314 ? -11.289 -25.438 -20.297 1 89.06 314 TYR B C 1
ATOM 7110 O O . TYR B 1 314 ? -10.695 -25.25 -21.359 1 89.06 314 TYR B O 1
ATOM 7118 N N . PHE B 1 315 ? -10.992 -26.453 -19.453 1 93.25 315 PHE B N 1
ATOM 7119 C CA . PHE B 1 315 ? -9.805 -27.266 -19.688 1 93.25 315 PHE B CA 1
ATOM 7120 C C . PHE B 1 315 ? -10.195 -28.672 -20.141 1 93.25 315 PHE B C 1
ATOM 7122 O O . PHE B 1 315 ? -9.336 -29.547 -20.25 1 93.25 315 PHE B O 1
ATOM 7129 N N . LYS B 1 316 ? -11.438 -28.953 -20.406 1 93.06 316 LYS B N 1
ATOM 7130 C CA . LYS B 1 316 ? -11.883 -30.312 -20.734 1 93.06 316 LYS B CA 1
ATOM 7131 C C . LYS B 1 316 ? -11.188 -30.812 -22 1 93.06 316 LYS B C 1
ATOM 7133 O O . LYS B 1 316 ? -10.805 -31.984 -22.078 1 93.06 316 LYS B O 1
ATOM 7138 N N . ALA B 1 317 ? -11.008 -29.891 -23 1 95.62 317 ALA B N 1
ATOM 7139 C CA . ALA B 1 317 ? -10.32 -30.281 -24.219 1 95.62 317 ALA B CA 1
ATOM 7140 C C . ALA B 1 317 ? -8.859 -30.609 -23.953 1 95.62 317 ALA B C 1
ATOM 7142 O O . ALA B 1 317 ? -8.312 -31.562 -24.5 1 95.62 317 ALA B O 1
ATOM 7143 N N . LEU B 1 318 ? -8.273 -29.859 -23.141 1 96.5 318 LEU B N 1
ATOM 7144 C CA . LEU B 1 318 ? -6.879 -30.094 -22.781 1 96.5 318 LEU B CA 1
ATOM 7145 C C . LEU B 1 318 ? -6.727 -31.406 -22.031 1 96.5 318 LEU B C 1
ATOM 7147 O O . LEU B 1 318 ? -5.801 -32.188 -22.297 1 96.5 318 LEU B O 1
ATOM 7151 N N . ARG B 1 319 ? -7.562 -31.672 -21.078 1 95.44 319 ARG B N 1
ATOM 7152 C CA . ARG B 1 319 ? -7.523 -32.938 -20.344 1 95.44 319 ARG B CA 1
ATOM 7153 C C . ARG B 1 319 ? -7.648 -34.125 -21.297 1 95.44 319 ARG B C 1
ATOM 7155 O O . ARG B 1 319 ? -6.902 -35.094 -21.188 1 95.44 319 ARG B O 1
ATOM 7162 N N . ALA B 1 320 ? -8.562 -34 -22.219 1 95.94 320 ALA B N 1
ATOM 7163 C CA . ALA B 1 320 ? -8.75 -35.062 -23.203 1 95.94 320 ALA B CA 1
ATOM 7164 C C . ALA B 1 320 ? -7.496 -35.25 -24.031 1 95.94 320 ALA B C 1
ATOM 7166 O O . ALA B 1 320 ? -7.094 -36.406 -24.297 1 95.94 320 ALA B O 1
ATOM 7167 N N . LEU B 1 321 ? -6.984 -34.188 -24.438 1 96.31 321 LEU B N 1
ATOM 7168 C CA . LEU B 1 321 ? -5.773 -34.219 -25.25 1 96.31 321 LEU B CA 1
ATOM 7169 C C . LEU B 1 321 ? -4.625 -34.875 -24.484 1 96.31 321 LEU B C 1
ATOM 7171 O O . LEU B 1 321 ? -3.92 -35.719 -25.016 1 96.31 321 LEU B O 1
ATOM 7175 N N . LEU B 1 322 ? -4.426 -34.531 -23.266 1 96.62 322 LEU B N 1
ATOM 7176 C CA . LEU B 1 322 ? -3.367 -35.094 -22.422 1 96.62 322 LEU B CA 1
ATOM 7177 C C . LEU B 1 322 ? -3.6 -36.562 -22.172 1 96.62 322 LEU B C 1
ATOM 7179 O O . LEU B 1 322 ? -2.66 -37.375 -22.234 1 96.62 322 LEU B O 1
ATOM 7183 N N . ALA B 1 323 ? -4.785 -36.906 -21.922 1 95.06 323 ALA B N 1
ATOM 7184 C CA . ALA B 1 323 ? -5.125 -38.312 -21.672 1 95.06 323 ALA B CA 1
ATOM 7185 C C . ALA B 1 323 ? -4.773 -39.188 -22.891 1 95.06 323 ALA B C 1
ATOM 7187 O O . ALA B 1 323 ? -4.281 -40.281 -22.734 1 95.06 323 ALA B O 1
ATOM 7188 N N . ARG B 1 324 ? -4.941 -38.625 -23.953 1 95 324 ARG B N 1
ATOM 7189 C CA . ARG B 1 324 ? -4.762 -39.375 -25.188 1 95 324 ARG B CA 1
ATOM 7190 C C . ARG B 1 324 ? -3.299 -39.375 -25.625 1 95 324 ARG B C 1
ATOM 7192 O O . ARG B 1 324 ? -2.775 -40.406 -26.062 1 95 324 ARG B O 1
ATOM 7199 N N . GLU B 1 325 ? -2.674 -38.219 -25.5 1 96.25 325 GLU B N 1
ATOM 7200 C CA . GLU B 1 325 ? -1.391 -38.094 -26.188 1 96.25 325 GLU B CA 1
ATOM 7201 C C . GLU B 1 325 ? -0.233 -38.125 -25.188 1 96.25 325 GLU B C 1
ATOM 7203 O O . GLU B 1 325 ? 0.901 -38.438 -25.562 1 96.25 325 GLU B O 1
ATOM 7208 N N . ALA B 1 326 ? -0.501 -37.75 -24 1 97.12 326 ALA B N 1
ATOM 7209 C CA . ALA B 1 326 ? 0.576 -37.656 -23.016 1 97.12 326 ALA B CA 1
ATOM 7210 C C . ALA B 1 326 ? 0.04 -37.844 -21.594 1 97.12 326 ALA B C 1
ATOM 7212 O O . ALA B 1 326 ? 0.049 -36.906 -20.797 1 97.12 326 ALA B O 1
ATOM 7213 N N . PRO B 1 327 ? -0.276 -39.062 -21.219 1 96.31 327 PRO B N 1
ATOM 7214 C CA . PRO B 1 327 ? -0.75 -39.312 -19.844 1 96.31 327 PRO B CA 1
ATOM 7215 C C . PRO B 1 327 ? 0.284 -38.906 -18.797 1 96.31 327 PRO B C 1
ATOM 7217 O O . PRO B 1 327 ? 1.488 -39 -19.047 1 96.31 327 PRO B O 1
ATOM 7220 N N . PRO B 1 328 ? -0.188 -38.5 -17.641 1 96.69 328 PRO B N 1
ATOM 7221 C CA . PRO B 1 328 ? 0.743 -38.062 -16.594 1 96.69 328 PRO B CA 1
ATOM 7222 C C . PRO B 1 328 ? 1.518 -39.219 -15.984 1 96.69 328 PRO B C 1
ATOM 7224 O O . PRO B 1 328 ? 0.983 -40.344 -15.859 1 96.69 328 PRO B O 1
ATOM 7227 N N . LEU B 1 329 ? 2.756 -38.969 -15.57 1 96.69 329 LEU B N 1
ATOM 7228 C CA . LEU B 1 329 ? 3.6 -39.938 -14.875 1 96.69 329 LEU B CA 1
ATOM 7229 C C . LEU B 1 329 ? 3.656 -39.625 -13.375 1 96.69 329 LEU B C 1
ATOM 7231 O O . LEU B 1 329 ? 3.744 -40.562 -12.562 1 96.69 329 LEU B O 1
ATOM 7235 N N . SER B 1 330 ? 3.689 -38.406 -13.102 1 96.69 330 SER B N 1
ATOM 7236 C CA . SER B 1 330 ? 3.783 -37.969 -11.711 1 96.69 330 SER B CA 1
ATOM 7237 C C . SER B 1 330 ? 3.094 -36.625 -11.508 1 96.69 330 SER B C 1
ATOM 7239 O O . SER B 1 330 ? 3.059 -35.781 -12.422 1 96.69 330 SER B O 1
ATOM 7241 N N . ILE B 1 331 ? 2.557 -36.438 -10.32 1 95.81 331 ILE B N 1
ATOM 7242 C CA . ILE B 1 331 ? 1.913 -35.188 -9.906 1 95.81 331 ILE B CA 1
ATOM 7243 C C . ILE B 1 331 ? 2.318 -34.844 -8.469 1 95.81 331 ILE B C 1
ATOM 7245 O O . ILE B 1 331 ? 2.104 -35.656 -7.555 1 95.81 331 ILE B O 1
ATOM 7249 N N . ASP B 1 332 ? 2.936 -33.688 -8.273 1 95 332 ASP B N 1
ATOM 7250 C CA . ASP B 1 332 ? 3.252 -33.156 -6.957 1 95 332 ASP B CA 1
ATOM 7251 C C . ASP B 1 332 ? 2.422 -31.922 -6.652 1 95 332 ASP B C 1
ATOM 7253 O O . ASP B 1 332 ? 2.656 -30.859 -7.23 1 95 332 ASP B O 1
ATOM 7257 N N . PHE B 1 333 ? 1.549 -32.031 -5.676 1 90.88 333 PHE B N 1
ATOM 7258 C CA . PHE B 1 333 ? 0.795 -30.859 -5.266 1 90.88 333 PHE B CA 1
ATOM 7259 C C . PHE B 1 333 ? 1.61 -30.016 -4.305 1 90.88 333 PHE B C 1
ATOM 7261 O O . PHE B 1 333 ? 2.201 -30.531 -3.354 1 90.88 333 PHE B O 1
ATOM 7268 N N . ILE B 1 334 ? 1.657 -28.75 -4.633 1 88 334 ILE B N 1
ATOM 7269 C CA . ILE B 1 334 ? 2.365 -27.844 -3.742 1 88 334 ILE B CA 1
ATOM 7270 C C . ILE B 1 334 ? 1.438 -27.391 -2.615 1 88 334 ILE B C 1
ATOM 7272 O O . ILE B 1 334 ? 0.384 -26.797 -2.869 1 88 334 ILE B O 1
ATOM 7276 N N . THR B 1 335 ? 1.699 -27.609 -1.375 1 75 335 THR B N 1
ATOM 7277 C CA . THR B 1 335 ? 0.823 -27.406 -0.226 1 75 335 THR B CA 1
ATOM 7278 C C . THR B 1 335 ? 0.662 -25.922 0.081 1 75 335 THR B C 1
ATOM 7280 O O . THR B 1 335 ? -0.44 -25.469 0.388 1 75 335 THR B O 1
ATOM 7283 N N . ALA B 1 336 ? 1.738 -25.234 0.065 1 66.69 336 ALA B N 1
ATOM 7284 C CA . ALA B 1 336 ? 1.67 -23.844 0.463 1 66.69 336 ALA B CA 1
ATOM 7285 C C . ALA B 1 336 ? 1.123 -22.969 -0.668 1 66.69 336 ALA B C 1
ATOM 7287 O O . ALA B 1 336 ? 1.641 -23 -1.787 1 66.69 336 ALA B O 1
ATOM 7288 N N . ARG B 1 337 ? -0.057 -22.359 -0.48 1 59.06 337 ARG B N 1
ATOM 7289 C CA . ARG B 1 337 ? -0.625 -21.484 -1.496 1 59.06 337 ARG B CA 1
ATOM 7290 C C . ARG B 1 337 ? 0.018 -20.094 -1.444 1 59.06 337 ARG B C 1
ATOM 7292 O O . ARG B 1 337 ? 0.328 -19.516 -2.484 1 59.06 337 ARG B O 1
ATOM 7299 N N . LYS B 1 338 ? 0.102 -19.641 -0.187 1 61.44 338 LYS B N 1
ATOM 7300 C CA . LYS B 1 338 ? 0.604 -18.266 -0.032 1 61.44 338 LYS B CA 1
ATOM 7301 C C . LYS B 1 338 ? 2.123 -18.266 0.12 1 61.44 338 LYS B C 1
ATOM 7303 O O . LYS B 1 338 ? 2.689 -19.109 0.817 1 61.44 338 LYS B O 1
ATOM 7308 N N . GLY B 1 339 ? 2.775 -17.531 -0.739 1 62.38 339 GLY B N 1
ATOM 7309 C CA . GLY B 1 339 ? 4.18 -17.234 -0.493 1 62.38 339 GLY B CA 1
ATOM 7310 C C . GLY B 1 339 ? 5.117 -18.047 -1.369 1 62.38 339 GLY B C 1
ATOM 7311 O O . GLY B 1 339 ? 6.328 -17.812 -1.375 1 62.38 339 GLY B O 1
ATOM 7312 N N . VAL B 1 340 ? 4.516 -19.125 -2.111 1 67.75 340 VAL B N 1
ATOM 7313 C CA . VAL B 1 340 ? 5.426 -19.906 -2.943 1 67.75 340 VAL B CA 1
ATOM 7314 C C . VAL B 1 340 ? 5.844 -19.078 -4.164 1 67.75 340 VAL B C 1
ATOM 7316 O O . VAL B 1 340 ? 7.035 -18.953 -4.461 1 67.75 340 VAL B O 1
ATOM 7319 N N . PHE B 1 341 ? 4.727 -18.594 -4.855 1 70.94 341 PHE B N 1
ATOM 7320 C CA . PHE B 1 341 ? 4.977 -17.641 -5.93 1 70.94 341 PHE B CA 1
ATOM 7321 C C . PHE B 1 341 ? 4.535 -16.25 -5.52 1 70.94 341 PHE B C 1
ATOM 7323 O O . PHE B 1 341 ? 3.398 -16.047 -5.082 1 70.94 341 PHE B O 1
ATOM 7330 N N . GLU B 1 342 ? 5.352 -15.32 -5.582 1 64 342 GLU B N 1
ATOM 7331 C CA . GLU B 1 342 ? 5.031 -13.969 -5.141 1 64 342 GLU B CA 1
ATOM 7332 C C . GLU B 1 342 ? 3.852 -13.398 -5.922 1 64 342 GLU B C 1
ATOM 7334 O O . GLU B 1 342 ? 3.877 -13.359 -7.156 1 64 342 GLU B O 1
ATOM 7339 N N . GLY B 1 343 ? 2.764 -13.109 -5.219 1 61.47 343 GLY B N 1
ATOM 7340 C CA . GLY B 1 343 ? 1.639 -12.422 -5.832 1 61.47 343 GLY B CA 1
ATOM 7341 C C . GLY B 1 343 ? 0.607 -13.367 -6.418 1 61.47 343 GLY B C 1
ATOM 7342 O O . GLY B 1 343 ? -0.355 -12.938 -7.051 1 61.47 343 GLY B O 1
ATOM 7343 N N . VAL B 1 344 ? 0.787 -14.727 -6.301 1 63.25 344 VAL B N 1
ATOM 7344 C CA . VAL B 1 344 ? -0.142 -15.695 -6.875 1 63.25 344 VAL B CA 1
ATOM 7345 C C . VAL B 1 344 ? -0.942 -16.375 -5.766 1 63.25 344 VAL B C 1
ATOM 7347 O O . VAL B 1 344 ? -0.369 -16.859 -4.793 1 63.25 344 VAL B O 1
ATOM 7350 N N . LEU B 1 345 ? -2.27 -16.281 -5.828 1 63.78 345 LEU B N 1
ATOM 7351 C CA . LEU B 1 345 ? -3.158 -16.875 -4.828 1 63.78 345 LEU B CA 1
ATOM 7352 C C . LEU B 1 345 ? -3.697 -18.219 -5.301 1 63.78 345 LEU B C 1
ATOM 7354 O O . LEU B 1 345 ? -4.738 -18.672 -4.824 1 63.78 345 LEU B O 1
ATOM 7358 N N . GLN B 1 346 ? -3.035 -19.047 -6.145 1 72.25 346 GLN B N 1
ATOM 7359 C CA . GLN B 1 346 ? -3.543 -20.312 -6.648 1 72.25 346 GLN B CA 1
ATOM 7360 C C . GLN B 1 346 ? -2.629 -21.469 -6.246 1 72.25 346 GLN B C 1
ATOM 7362 O O . GLN B 1 346 ? -1.413 -21.297 -6.137 1 72.25 346 GLN B O 1
ATOM 7367 N N . GLU B 1 347 ? -3.383 -22.562 -6.129 1 80.69 347 GLU B N 1
ATOM 7368 C CA . GLU B 1 347 ? -2.615 -23.797 -5.926 1 80.69 347 GLU B CA 1
ATOM 7369 C C . GLU B 1 347 ? -1.857 -24.188 -7.188 1 80.69 347 GLU B C 1
ATOM 7371 O O . GLU B 1 347 ? -2.389 -24.078 -8.297 1 80.69 347 GLU B O 1
ATOM 7376 N N . ALA B 1 348 ? -0.621 -24.625 -7 1 88.44 348 ALA B N 1
ATOM 7377 C CA . ALA B 1 348 ? 0.201 -25.062 -8.125 1 88.44 348 ALA B CA 1
ATOM 7378 C C . ALA B 1 348 ? 0.65 -26.516 -7.938 1 88.44 348 ALA B C 1
ATOM 7380 O O . ALA B 1 348 ? 0.495 -27.078 -6.855 1 88.44 348 ALA B O 1
ATOM 7381 N N . MET B 1 349 ? 1.081 -27.078 -8.961 1 92.56 349 MET B N 1
ATOM 7382 C CA . MET B 1 349 ? 1.584 -28.438 -8.938 1 92.56 349 MET B CA 1
ATOM 7383 C C . MET B 1 349 ? 2.752 -28.609 -9.906 1 92.56 349 MET B C 1
ATOM 7385 O O . MET B 1 349 ? 2.893 -27.844 -10.859 1 92.56 349 MET B O 1
ATOM 7389 N N . LEU B 1 350 ? 3.586 -29.578 -9.602 1 96.5 350 LEU B N 1
ATOM 7390 C CA . LEU B 1 350 ? 4.578 -30.109 -10.531 1 96.5 350 LEU B CA 1
ATOM 7391 C C . LEU B 1 350 ? 4.09 -31.406 -11.156 1 96.5 350 LEU B C 1
ATOM 7393 O O . LEU B 1 350 ? 3.59 -32.281 -10.461 1 96.5 350 LEU B O 1
ATOM 7397 N N . ALA B 1 351 ? 4.219 -31.516 -12.477 1 97.62 351 ALA B N 1
ATOM 7398 C CA . ALA B 1 351 ? 3.756 -32.719 -13.125 1 97.62 351 ALA B CA 1
ATOM 7399 C C . ALA B 1 351 ? 4.645 -33.094 -14.305 1 97.62 351 ALA B C 1
ATOM 7401 O O . ALA B 1 351 ? 5.242 -32.219 -14.938 1 97.62 351 ALA B O 1
ATOM 7402 N N . THR B 1 352 ? 4.758 -34.375 -14.531 1 98.38 352 THR B N 1
ATOM 7403 C CA . THR B 1 352 ? 5.418 -34.875 -15.727 1 98.38 352 THR B CA 1
ATOM 7404 C C . THR B 1 352 ? 4.445 -35.688 -16.578 1 98.38 352 THR B C 1
ATOM 7406 O O . THR B 1 352 ? 3.59 -36.406 -16.031 1 98.38 352 THR B O 1
ATOM 7409 N N . TYR B 1 353 ? 4.582 -35.594 -17.859 1 98.25 353 TYR B N 1
ATOM 7410 C CA . TYR B 1 353 ? 3.766 -36.281 -18.844 1 98.25 353 TYR B CA 1
ATOM 7411 C C . TYR B 1 353 ? 4.641 -37.031 -19.859 1 98.25 353 TYR B C 1
ATOM 7413 O O . TYR B 1 353 ? 5.703 -36.531 -20.234 1 98.25 353 TYR B O 1
ATOM 7421 N N . ARG B 1 354 ? 4.199 -38.156 -20.266 1 97.56 354 ARG B N 1
ATOM 7422 C CA . ARG B 1 354 ? 4.914 -38.938 -21.266 1 97.56 354 ARG B CA 1
ATOM 7423 C C . ARG B 1 354 ? 4.203 -38.875 -22.609 1 97.56 354 ARG B C 1
ATOM 7425 O O . ARG B 1 354 ? 3.111 -39.406 -22.766 1 97.56 354 ARG B O 1
ATOM 7432 N N . ARG B 1 355 ? 4.879 -38.25 -23.594 1 97.31 355 ARG B N 1
ATOM 7433 C CA . ARG B 1 355 ? 4.316 -38.219 -24.938 1 97.31 355 ARG B CA 1
ATOM 7434 C C . ARG B 1 355 ? 4.238 -39.625 -25.531 1 97.31 355 ARG B C 1
ATOM 7436 O O . ARG B 1 355 ? 5.234 -40.344 -25.578 1 97.31 355 ARG B O 1
ATOM 7443 N N . GLY B 1 356 ? 3.088 -39.969 -25.953 1 94.88 356 GLY B N 1
ATOM 7444 C CA . GLY B 1 356 ? 2.885 -41.281 -26.562 1 94.88 356 GLY B CA 1
ATOM 7445 C C . GLY B 1 356 ? 2.859 -42.406 -25.562 1 94.88 356 GLY B C 1
ATOM 7446 O O . GLY B 1 356 ? 2.936 -43.562 -25.938 1 94.88 356 GLY B O 1
ATOM 7447 N N . GLY B 1 357 ? 2.832 -42.125 -24.359 1 91.69 357 GLY B N 1
ATOM 7448 C CA . GLY B 1 357 ? 2.83 -43.156 -23.328 1 91.69 357 GLY B CA 1
ATOM 7449 C C . GLY B 1 357 ? 1.48 -43.812 -23.156 1 91.69 357 GLY B C 1
ATOM 7450 O O . GLY B 1 357 ? 0.477 -43.344 -23.703 1 91.69 357 GLY B O 1
ATOM 7451 N N . ASP B 1 358 ? 1.531 -44.875 -22.344 1 88.81 358 ASP B N 1
ATOM 7452 C CA . ASP B 1 358 ? 0.302 -45.594 -22.016 1 88.81 358 ASP B CA 1
ATOM 7453 C C . ASP B 1 358 ? -0.4 -44.938 -20.828 1 88.81 358 ASP B C 1
ATOM 7455 O O . ASP B 1 358 ? 0.235 -44.281 -20.016 1 88.81 358 ASP B O 1
ATOM 7459 N N . ALA B 1 359 ? -1.689 -45.188 -20.875 1 83.88 359 ALA B N 1
ATOM 7460 C CA . ALA B 1 359 ? -2.48 -44.656 -19.75 1 83.88 359 ALA B CA 1
ATOM 7461 C C . ALA B 1 359 ? -2.201 -45.469 -18.469 1 83.88 359 ALA B C 1
ATOM 7463 O O . ALA B 1 359 ? -2.941 -46.375 -18.141 1 83.88 359 ALA B O 1
ATOM 7464 N N . ALA B 1 360 ? -1.087 -45.25 -17.891 1 83.5 360 ALA B N 1
ATOM 7465 C CA . ALA B 1 360 ? -0.739 -45.906 -16.641 1 83.5 360 ALA B CA 1
ATOM 7466 C C . ALA B 1 360 ? -0.99 -45 -15.445 1 83.5 360 ALA B C 1
ATOM 7468 O O . ALA B 1 360 ? -1.244 -43.781 -15.617 1 83.5 360 ALA B O 1
ATOM 7469 N N . ALA B 1 361 ? -0.944 -45.625 -14.297 1 90.56 361 ALA B N 1
ATOM 7470 C CA . ALA B 1 361 ? -1.157 -44.875 -13.062 1 90.56 361 ALA B CA 1
ATOM 7471 C C . ALA B 1 361 ? 0.005 -43.906 -12.797 1 90.56 361 ALA B C 1
ATOM 7473 O O . ALA B 1 361 ? 1.165 -44.25 -13.031 1 90.56 361 ALA B O 1
ATOM 7474 N N . ALA B 1 362 ? -0.326 -42.75 -12.398 1 93.94 362 ALA B N 1
ATOM 7475 C CA . ALA B 1 362 ? 0.686 -41.75 -12.031 1 93.94 362 ALA B CA 1
ATOM 7476 C C . ALA B 1 362 ? 0.875 -41.719 -10.516 1 93.94 362 ALA B C 1
ATOM 7478 O O . ALA B 1 362 ? -0.083 -41.875 -9.758 1 93.94 362 ALA B O 1
ATOM 7479 N N . THR B 1 363 ? 2.061 -41.5 -10.109 1 94.62 363 THR B N 1
ATOM 7480 C CA . THR B 1 363 ? 2.32 -41.312 -8.688 1 94.62 363 THR B CA 1
ATOM 7481 C C . THR B 1 363 ? 1.972 -39.906 -8.242 1 94.62 363 THR B C 1
ATOM 7483 O O . THR B 1 363 ? 2.25 -38.938 -8.961 1 94.62 363 THR B O 1
ATOM 7486 N N . VAL B 1 364 ? 1.394 -39.75 -7.051 1 94.19 364 VAL B N 1
ATOM 7487 C CA . VAL B 1 364 ? 0.972 -38.438 -6.527 1 94.19 364 VAL B CA 1
ATOM 7488 C C . VAL B 1 364 ? 1.693 -38.156 -5.215 1 94.19 364 VAL B C 1
ATOM 7490 O O . VAL B 1 364 ? 1.754 -39 -4.332 1 94.19 364 VAL B O 1
ATOM 7493 N N . HIS B 1 365 ? 2.26 -36.938 -5.102 1 93.88 365 HIS B N 1
ATOM 7494 C CA . HIS B 1 365 ? 2.898 -36.469 -3.873 1 93.88 365 HIS B CA 1
ATOM 7495 C C . HIS B 1 365 ? 2.375 -35.125 -3.457 1 93.88 365 HIS B C 1
ATOM 7497 O O . HIS B 1 365 ? 1.729 -34.438 -4.25 1 93.88 365 HIS B O 1
ATOM 7503 N N . TYR B 1 366 ? 2.512 -34.844 -2.229 1 89.25 366 TYR B N 1
ATOM 7504 C CA . TYR B 1 366 ? 2.379 -33.469 -1.775 1 89.25 366 TYR B CA 1
ATOM 7505 C C . TYR B 1 366 ? 3.723 -32.906 -1.327 1 89.25 366 TYR B C 1
ATOM 7507 O O . TYR B 1 366 ? 4.508 -33.594 -0.681 1 89.25 366 TYR B O 1
ATOM 7515 N N . LEU B 1 367 ? 3.916 -31.672 -1.798 1 88.94 367 LEU B N 1
ATOM 7516 C CA . LEU B 1 367 ? 5.223 -31.047 -1.592 1 88.94 367 LEU B CA 1
ATOM 7517 C C . LEU B 1 367 ? 5.168 -30.031 -0.455 1 88.94 367 LEU B C 1
ATOM 7519 O O . LEU B 1 367 ? 4.309 -29.156 -0.444 1 88.94 367 LEU B O 1
ATOM 7523 N N . THR B 1 368 ? 6.098 -30.188 0.494 1 85.56 368 THR B N 1
ATOM 7524 C CA . THR B 1 368 ? 6.281 -29.219 1.569 1 85.56 368 THR B CA 1
ATOM 7525 C C . THR B 1 368 ? 7.594 -28.453 1.394 1 85.56 368 THR B C 1
ATOM 7527 O O . THR B 1 368 ? 8.648 -29.062 1.196 1 85.56 368 THR B O 1
ATOM 7530 N N . LEU B 1 369 ? 7.469 -27.156 1.373 1 82.44 369 LEU B N 1
ATOM 7531 C CA . LEU B 1 369 ? 8.664 -26.328 1.307 1 82.44 369 LEU B CA 1
ATOM 7532 C C . LEU B 1 369 ? 9.258 -26.125 2.697 1 82.44 369 LEU B C 1
ATOM 7534 O O . LEU B 1 369 ? 8.555 -25.688 3.613 1 82.44 369 LEU B O 1
ATOM 7538 N N . ASN B 1 370 ? 10.477 -26.391 2.812 1 78.69 370 ASN B N 1
ATOM 7539 C CA . ASN B 1 370 ? 11.156 -26.297 4.102 1 78.69 370 ASN B CA 1
ATOM 7540 C C . ASN B 1 370 ? 11.836 -24.938 4.289 1 78.69 370 ASN B C 1
ATOM 7542 O O . ASN B 1 370 ? 12.07 -24.219 3.318 1 78.69 370 ASN B O 1
ATOM 7546 N N . GLN B 1 371 ? 12.188 -24.672 5.527 1 68.12 371 GLN B N 1
ATOM 7547 C CA . GLN B 1 371 ? 12.828 -23.406 5.883 1 68.12 371 GLN B CA 1
ATOM 7548 C C . GLN B 1 371 ? 14.211 -23.297 5.254 1 68.12 371 GLN B C 1
ATOM 7550 O O . GLN B 1 371 ? 14.68 -22.188 4.973 1 68.12 371 GLN B O 1
ATOM 7555 N N . ASN B 1 372 ? 14.766 -24.422 5.008 1 66.06 372 ASN B N 1
ATOM 7556 C CA . ASN B 1 372 ? 16.109 -24.406 4.461 1 66.06 372 ASN B CA 1
ATOM 7557 C C . ASN B 1 372 ? 16.109 -24.234 2.945 1 66.06 372 ASN B C 1
ATOM 7559 O O . ASN B 1 372 ? 17.156 -24.281 2.305 1 66.06 372 ASN B O 1
ATOM 7563 N N . GLY B 1 373 ? 14.938 -24.125 2.428 1 74.06 373 GLY B N 1
ATOM 7564 C CA . GLY B 1 373 ? 14.852 -23.859 1 1 74.06 373 GLY B CA 1
ATOM 7565 C C . GLY B 1 373 ? 14.695 -25.109 0.169 1 74.06 373 GLY B C 1
ATOM 7566 O O . GLY B 1 373 ? 14.727 -25.062 -1.062 1 74.06 373 GLY B O 1
ATOM 7567 N N . SER B 1 374 ? 14.523 -26.203 0.809 1 81.25 374 SER B N 1
ATOM 7568 C CA . SER B 1 374 ? 14.312 -27.453 0.092 1 81.25 374 SER B CA 1
ATOM 7569 C C . SER B 1 374 ? 12.836 -27.812 0.033 1 81.25 374 SER B C 1
ATOM 7571 O O . SER B 1 374 ? 12.008 -27.188 0.693 1 81.25 374 SER B O 1
ATOM 7573 N N . ALA B 1 375 ? 12.586 -28.766 -0.915 1 87.88 375 ALA B N 1
ATOM 7574 C CA . ALA B 1 375 ? 11.234 -29.297 -1.026 1 87.88 375 ALA B CA 1
ATOM 7575 C C . ALA B 1 375 ? 11.211 -30.797 -0.722 1 87.88 375 ALA B C 1
ATOM 7577 O O . ALA B 1 375 ? 12.094 -31.531 -1.157 1 87.88 375 ALA B O 1
ATOM 7578 N N . THR B 1 376 ? 10.25 -31.172 0.132 1 89.44 376 THR B N 1
ATOM 7579 C CA . THR B 1 376 ? 10.117 -32.562 0.497 1 89.44 376 THR B CA 1
ATOM 7580 C C . THR B 1 376 ? 8.805 -33.156 -0.038 1 89.44 376 THR B C 1
ATOM 7582 O O . THR B 1 376 ? 7.723 -32.688 0.334 1 89.44 376 THR B O 1
ATOM 7585 N N . PRO B 1 377 ? 8.945 -34.125 -0.915 1 92.06 377 PRO B N 1
ATOM 7586 C CA . PRO B 1 377 ? 7.734 -34.781 -1.397 1 92.06 377 PRO B CA 1
ATOM 7587 C C . PRO B 1 377 ? 7.246 -35.906 -0.453 1 92.06 377 PRO B C 1
ATOM 7589 O O . PRO B 1 377 ? 8.047 -36.719 0.014 1 92.06 377 PRO B O 1
ATOM 7592 N N . ASP B 1 378 ? 6.012 -35.875 -0.083 1 90.38 378 ASP B N 1
ATOM 7593 C CA . ASP B 1 378 ? 5.352 -36.938 0.663 1 90.38 378 ASP B CA 1
ATOM 7594 C C . ASP B 1 378 ? 4.352 -37.688 -0.216 1 90.38 378 ASP B C 1
ATOM 7596 O O . ASP B 1 378 ? 3.543 -37.062 -0.909 1 90.38 378 ASP B O 1
ATOM 7600 N N . HIS B 1 379 ? 4.492 -39 -0.15 1 92.06 379 HIS B N 1
ATOM 7601 C CA . HIS B 1 379 ? 3.621 -39.812 -0.984 1 92.06 379 HIS B CA 1
ATOM 7602 C C . HIS B 1 379 ? 2.158 -39.656 -0.588 1 92.06 379 HIS B C 1
ATOM 7604 O O . HIS B 1 379 ? 1.813 -39.75 0.591 1 92.06 379 HIS B O 1
ATOM 7610 N N . ALA B 1 380 ? 1.333 -39.375 -1.565 1 88.94 380 ALA B N 1
ATOM 7611 C CA . ALA B 1 380 ? -0.095 -39.188 -1.319 1 88.94 380 ALA B CA 1
ATOM 7612 C C . ALA B 1 380 ? -0.908 -40.344 -1.891 1 88.94 380 ALA B C 1
ATOM 7614 O O . ALA B 1 380 ? -1.977 -40.688 -1.371 1 88.94 380 ALA B O 1
ATOM 7615 N N . GLY B 1 381 ? -0.445 -40.938 -2.967 1 90.94 381 GLY B N 1
ATOM 7616 C CA . GLY B 1 381 ? -1.165 -42.031 -3.594 1 90.94 381 GLY B CA 1
ATOM 7617 C C . GLY B 1 381 ? -0.918 -42.125 -5.086 1 90.94 381 GLY B C 1
ATOM 7618 O O . GLY B 1 381 ? 0.194 -41.875 -5.555 1 90.94 381 GLY B O 1
ATOM 7619 N N . ILE B 1 382 ? -1.977 -42.688 -5.715 1 91.19 382 ILE B N 1
ATOM 7620 C CA . ILE B 1 382 ? -1.876 -42.906 -7.152 1 91.19 382 ILE B CA 1
ATOM 7621 C C . ILE B 1 382 ? -3.049 -42.25 -7.859 1 91.19 382 ILE B C 1
ATOM 7623 O O . ILE B 1 382 ? -4.117 -42.062 -7.27 1 91.19 382 ILE B O 1
ATOM 7627 N N . PHE B 1 383 ? -2.773 -41.812 -9.062 1 90.06 383 PHE B N 1
ATOM 7628 C CA . PHE B 1 383 ? -3.766 -41.188 -9.922 1 90.06 383 PHE B CA 1
ATOM 7629 C C . PHE B 1 383 ? -4.055 -42.031 -11.148 1 90.06 383 PHE B C 1
ATOM 7631 O O . PHE B 1 383 ? -3.135 -42.562 -11.773 1 90.06 383 PHE B O 1
ATOM 7638 N N . HIS B 1 384 ? -5.367 -42.125 -11.438 1 89.62 384 HIS B N 1
ATOM 7639 C CA . HIS B 1 384 ? -5.805 -42.781 -12.664 1 89.62 384 HIS B CA 1
ATOM 7640 C C . HIS B 1 384 ? -6.629 -41.844 -13.531 1 89.62 384 HIS B C 1
ATOM 7642 O O . HIS B 1 384 ? -7.426 -41.062 -13.016 1 89.62 384 HIS B O 1
ATOM 7648 N N . LEU B 1 385 ? -6.359 -41.969 -14.812 1 90.75 385 LEU B N 1
ATOM 7649 C CA . LEU B 1 385 ? -7.176 -41.188 -15.742 1 90.75 385 LEU B CA 1
ATOM 7650 C C . LEU B 1 385 ? -8.633 -41.625 -15.695 1 90.75 385 LEU B C 1
ATOM 7652 O O . LEU B 1 385 ? -8.914 -42.812 -15.562 1 90.75 385 LEU B O 1
ATOM 7656 N N . PRO B 1 386 ? -9.469 -40.688 -15.836 1 86.25 386 PRO B N 1
ATOM 7657 C CA . PRO B 1 386 ? -10.883 -41.094 -15.883 1 86.25 386 PRO B CA 1
ATOM 7658 C C . PRO B 1 386 ? -11.242 -41.844 -17.156 1 86.25 386 PRO B C 1
ATOM 7660 O O . PRO B 1 386 ? -10.5 -41.812 -18.141 1 86.25 386 PRO B O 1
ATOM 7663 N N . THR B 1 387 ? -12.328 -42.5 -17.031 1 82.75 387 THR B N 1
ATOM 7664 C CA . THR B 1 387 ? -12.812 -43.25 -18.172 1 82.75 387 THR B CA 1
ATOM 7665 C C . THR B 1 387 ? -13.133 -42.344 -19.344 1 82.75 387 THR B C 1
ATOM 7667 O O . THR B 1 387 ? -12.719 -42.594 -20.469 1 82.75 387 THR B O 1
ATOM 7670 N N . GLU B 1 388 ? -13.867 -41.312 -18.984 1 84.06 388 GLU B N 1
ATOM 7671 C CA . GLU B 1 388 ? -14.094 -40.25 -19.969 1 84.06 388 GLU B CA 1
ATOM 7672 C C . GLU B 1 388 ? -12.992 -39.188 -19.922 1 84.06 388 GLU B C 1
ATOM 7674 O O . GLU B 1 388 ? -12.867 -38.469 -18.922 1 84.06 388 GLU B O 1
ATOM 7679 N N . ALA B 1 389 ? -12.328 -39.031 -20.984 1 86.69 389 ALA B N 1
ATOM 7680 C CA . ALA B 1 389 ? -11.07 -38.281 -21.031 1 86.69 389 ALA B CA 1
ATOM 7681 C C . ALA B 1 389 ? -11.273 -36.812 -20.656 1 86.69 389 ALA B C 1
ATOM 7683 O O . ALA B 1 389 ? -10.367 -36.156 -20.125 1 86.69 389 ALA B O 1
ATOM 7684 N N . ALA B 1 390 ? -12.438 -36.344 -20.891 1 87.56 390 ALA B N 1
ATOM 7685 C CA . ALA B 1 390 ? -12.672 -34.906 -20.672 1 87.56 390 ALA B CA 1
ATOM 7686 C C . ALA B 1 390 ? -13.141 -34.656 -19.234 1 87.56 390 ALA B C 1
ATOM 7688 O O . ALA B 1 390 ? -13.234 -33.5 -18.812 1 87.56 390 ALA B O 1
ATOM 7689 N N . GLU B 1 391 ? -13.328 -35.625 -18.438 1 86.69 391 GLU B N 1
ATOM 7690 C CA . GLU B 1 391 ? -13.844 -35.5 -17.078 1 86.69 391 GLU B CA 1
ATOM 7691 C C . GLU B 1 391 ? -12.773 -34.938 -16.141 1 86.69 391 GLU B C 1
ATOM 7693 O O . GLU B 1 391 ? -11.578 -35.031 -16.422 1 86.69 391 GLU B O 1
ATOM 7698 N N . PRO B 1 392 ? -13.195 -34.406 -15.055 1 89.5 392 PRO B N 1
ATOM 7699 C CA . PRO B 1 392 ? -12.234 -33.906 -14.062 1 89.5 392 PRO B CA 1
ATOM 7700 C C . PRO B 1 392 ? -11.305 -35 -13.547 1 89.5 392 PRO B C 1
ATOM 7702 O O . PRO B 1 392 ? -11.703 -36.156 -13.453 1 89.5 392 PRO B O 1
ATOM 7705 N N . TRP B 1 393 ? -10.102 -34.594 -13.375 1 91 393 TRP B N 1
ATOM 7706 C CA . TRP B 1 393 ? -9.109 -35.5 -12.805 1 91 393 TRP B CA 1
ATOM 7707 C C . TRP B 1 393 ? -9.219 -35.531 -11.281 1 91 393 TRP B C 1
ATOM 7709 O O . TRP B 1 393 ? -9.195 -34.5 -10.625 1 91 393 TRP B O 1
ATOM 7719 N N . LEU B 1 394 ? -9.375 -36.75 -10.758 1 89.19 394 LEU B N 1
ATOM 7720 C CA . LEU B 1 394 ? -9.461 -36.969 -9.312 1 89.19 394 LEU B CA 1
ATOM 7721 C C . LEU B 1 394 ? -8.117 -37.438 -8.758 1 89.19 394 LEU B C 1
ATOM 7723 O O . LEU B 1 394 ? -7.594 -38.469 -9.195 1 89.19 394 LEU B O 1
ATOM 7727 N N . ALA B 1 395 ? -7.609 -36.688 -7.875 1 90.19 395 ALA B N 1
ATOM 7728 C CA . ALA B 1 395 ? -6.34 -37.062 -7.266 1 90.19 395 ALA B CA 1
ATOM 7729 C C . ALA B 1 395 ? -6.371 -36.875 -5.754 1 90.19 395 ALA B C 1
ATOM 7731 O O . ALA B 1 395 ? -6.945 -35.906 -5.258 1 90.19 395 ALA B O 1
ATOM 7732 N N . PRO B 1 396 ? -5.801 -37.844 -5.012 1 88.88 396 PRO B N 1
ATOM 7733 C CA . PRO B 1 396 ? -5.699 -37.625 -3.564 1 88.88 396 PRO B CA 1
ATOM 7734 C C . PRO B 1 396 ? -4.754 -36.5 -3.191 1 88.88 396 PRO B C 1
ATOM 7736 O O . PRO B 1 396 ? -3.721 -36.312 -3.842 1 88.88 396 PRO B O 1
ATOM 7739 N N . ARG B 1 397 ? -5.145 -35.719 -2.217 1 82.25 397 ARG B N 1
ATOM 7740 C CA . ARG B 1 397 ? -4.293 -34.656 -1.708 1 82.25 397 ARG B CA 1
ATOM 7741 C C . ARG B 1 397 ? -3.574 -35.094 -0.435 1 82.25 397 ARG B C 1
ATOM 7743 O O . ARG B 1 397 ? -2.619 -34.438 -0.002 1 82.25 397 ARG B O 1
ATOM 7750 N N . THR B 1 398 ? -4.086 -36.156 0.162 1 82 398 THR B N 1
ATOM 7751 C CA . THR B 1 398 ? -3.48 -36.812 1.325 1 82 398 THR B CA 1
ATOM 7752 C C . THR B 1 398 ? -3.525 -38.312 1.192 1 82 398 THR B C 1
ATOM 7754 O O . THR B 1 398 ? -4.344 -38.844 0.447 1 82 398 THR B O 1
ATOM 7757 N N . PRO B 1 399 ? -2.656 -38.938 1.937 1 83.19 399 PRO B N 1
ATOM 7758 C CA . PRO B 1 399 ? -2.678 -40.406 1.872 1 83.19 399 PRO B CA 1
ATOM 7759 C C . PRO B 1 399 ? -4.027 -41 2.283 1 83.19 399 PRO B C 1
ATOM 7761 O O . PRO B 1 399 ? -4.457 -42 1.729 1 83.19 399 PRO B O 1
ATOM 7764 N N . ALA B 1 400 ? -4.633 -40.344 3.141 1 82.12 400 ALA B N 1
ATOM 7765 C CA . ALA B 1 400 ? -5.914 -40.812 3.645 1 82.12 400 ALA B CA 1
ATOM 7766 C C . ALA B 1 400 ? -6.977 -40.781 2.551 1 82.12 400 ALA B C 1
ATOM 7768 O O . ALA B 1 400 ? -7.953 -41.531 2.609 1 82.12 400 ALA B O 1
ATOM 7769 N N . GLN B 1 401 ? -6.727 -40.125 1.507 1 86.44 401 GLN B N 1
ATOM 7770 C CA . GLN B 1 401 ? -7.719 -39.938 0.453 1 86.44 401 GLN B CA 1
ATOM 7771 C C . GLN B 1 401 ? -7.543 -40.969 -0.653 1 86.44 401 GLN B C 1
ATOM 7773 O O . GLN B 1 401 ? -8.375 -41.094 -1.557 1 86.44 401 GLN B O 1
ATOM 7778 N N . GLN B 1 402 ? -6.527 -41.688 -0.604 1 87.19 402 GLN B N 1
ATOM 7779 C CA . GLN B 1 402 ? -6.262 -42.656 -1.671 1 87.19 402 GLN B CA 1
ATOM 7780 C C . GLN B 1 402 ? -7.398 -43.688 -1.79 1 87.19 402 GLN B C 1
ATOM 7782 O O . GLN B 1 402 ? -7.871 -43.969 -2.893 1 87.19 402 GLN B O 1
ATOM 7787 N N . ALA B 1 403 ? -7.715 -44.188 -0.625 1 87.38 403 ALA B N 1
ATOM 7788 C CA . ALA B 1 403 ? -8.805 -45.156 -0.625 1 87.38 403 ALA B CA 1
ATOM 7789 C C . ALA B 1 403 ? -10.078 -44.562 -1.192 1 87.38 403 ALA B C 1
ATOM 7791 O O . ALA B 1 403 ? -10.797 -45.219 -1.955 1 87.38 403 ALA B O 1
ATOM 7792 N N . LEU B 1 404 ? -10.32 -43.406 -0.858 1 89.56 404 LEU B N 1
ATOM 7793 C CA . LEU B 1 404 ? -11.508 -42.719 -1.331 1 89.56 404 LEU B CA 1
ATOM 7794 C C . LEU B 1 404 ? -11.461 -42.531 -2.844 1 89.56 404 LEU B C 1
ATOM 7796 O O . LEU B 1 404 ? -12.438 -42.812 -3.539 1 89.56 404 LEU B O 1
ATOM 7800 N N . VAL B 1 405 ? -10.391 -42.094 -3.35 1 90.12 405 VAL B N 1
ATOM 7801 C CA . VAL B 1 405 ? -10.242 -41.812 -4.777 1 90.12 405 VAL B CA 1
ATOM 7802 C C . VAL B 1 405 ? -10.461 -43.094 -5.578 1 90.12 405 VAL B C 1
ATOM 7804 O O . VAL B 1 405 ? -11.102 -43.062 -6.633 1 90.12 405 VAL B O 1
ATOM 7807 N N . THR B 1 406 ? -9.977 -44.156 -5.051 1 86.44 406 THR B N 1
ATOM 7808 C CA . THR B 1 406 ? -10.172 -45.438 -5.699 1 86.44 406 THR B CA 1
ATOM 7809 C C . THR B 1 406 ? -11.656 -45.812 -5.777 1 86.44 406 THR B C 1
ATOM 7811 O O . THR B 1 406 ? -12.133 -46.25 -6.812 1 86.44 406 THR B O 1
ATOM 7814 N N . ARG B 1 407 ? -12.305 -45.531 -4.738 1 88.62 407 ARG B N 1
ATOM 7815 C CA . ARG B 1 407 ? -13.734 -45.812 -4.688 1 88.62 407 ARG B CA 1
ATOM 7816 C C . ARG B 1 407 ? -14.508 -44.875 -5.613 1 88.62 407 ARG B C 1
ATOM 7818 O O . ARG B 1 407 ? -15.469 -45.312 -6.266 1 88.62 407 ARG B O 1
ATOM 7825 N N . LEU B 1 408 ? -14.133 -43.719 -5.688 1 90.12 408 LEU B N 1
ATOM 7826 C CA . LEU B 1 408 ? -14.805 -42.719 -6.496 1 90.12 408 LEU B CA 1
ATOM 7827 C C . LEU B 1 408 ? -14.711 -43.031 -7.98 1 90.12 408 LEU B C 1
ATOM 7829 O O . LEU B 1 408 ? -15.656 -42.812 -8.734 1 90.12 408 LEU B O 1
ATOM 7833 N N . ALA B 1 409 ? -13.609 -43.562 -8.359 1 82.88 409 ALA B N 1
ATOM 7834 C CA . ALA B 1 409 ? -13.398 -43.938 -9.758 1 82.88 409 ALA B CA 1
ATOM 7835 C C . ALA B 1 409 ? -14.414 -45 -10.203 1 82.88 409 ALA B C 1
ATOM 7837 O O . ALA B 1 409 ? -14.758 -45.062 -11.391 1 82.88 409 ALA B O 1
ATOM 7838 N N . ALA B 1 410 ? -14.891 -45.688 -9.242 1 82.5 410 ALA B N 1
ATOM 7839 C CA . ALA B 1 410 ? -15.82 -46.781 -9.562 1 82.5 410 ALA B CA 1
ATOM 7840 C C . ALA B 1 410 ? -17.266 -46.312 -9.461 1 82.5 410 ALA B C 1
ATOM 7842 O O . ALA B 1 410 ? -18.188 -47.031 -9.797 1 82.5 410 ALA B O 1
ATOM 7843 N N . MET B 1 411 ? -17.5 -45.188 -9.047 1 86.88 411 MET B N 1
ATOM 7844 C CA . MET B 1 411 ? -18.859 -44.656 -8.891 1 86.88 411 MET B CA 1
ATOM 7845 C C . MET B 1 411 ? -19.375 -44.094 -10.203 1 86.88 411 MET B C 1
ATOM 7847 O O . MET B 1 411 ? -18.828 -43.094 -10.711 1 86.88 411 MET B O 1
ATOM 7851 N N . PRO B 1 412 ? -20.438 -44.594 -10.695 1 80.75 412 PRO B N 1
ATOM 7852 C CA . PRO B 1 412 ? -20.844 -44.219 -12.047 1 80.75 412 PRO B CA 1
ATOM 7853 C C . PRO B 1 412 ? -21.781 -43.031 -12.062 1 80.75 412 PRO B C 1
ATOM 7855 O O . PRO B 1 412 ? -21.906 -42.344 -13.086 1 80.75 412 PRO B O 1
ATOM 7858 N N . ASP B 1 413 ? -22.484 -42.719 -10.977 1 91.75 413 ASP B N 1
ATOM 7859 C CA . ASP B 1 413 ? -23.562 -41.719 -11.039 1 91.75 413 ASP B CA 1
ATOM 7860 C C . ASP B 1 413 ? -23 -40.312 -10.828 1 91.75 413 ASP B C 1
ATOM 7862 O O . ASP B 1 413 ? -21.969 -40.156 -10.18 1 91.75 413 ASP B O 1
ATOM 7866 N N . ARG B 1 414 ? -23.672 -39.375 -11.422 1 93.25 414 ARG B N 1
ATOM 7867 C CA . ARG B 1 414 ? -23.484 -37.938 -11.266 1 93.25 414 ARG B CA 1
ATOM 7868 C C . ARG B 1 414 ? -24.797 -37.25 -10.93 1 93.25 414 ARG B C 1
ATOM 7870 O O . ARG B 1 414 ? -25.828 -37.906 -10.812 1 93.25 414 ARG B O 1
ATOM 7877 N N . LEU B 1 415 ? -24.703 -35.969 -10.781 1 94.25 415 LEU B N 1
ATOM 7878 C CA . LEU B 1 415 ? -25.906 -35.219 -10.406 1 94.25 415 LEU B CA 1
ATOM 7879 C C . LEU B 1 415 ? -27.016 -35.438 -11.43 1 94.25 415 LEU B C 1
ATOM 7881 O O . LEU B 1 415 ? -28.188 -35.5 -11.07 1 94.25 415 LEU B O 1
ATOM 7885 N N . ALA B 1 416 ? -26.594 -35.562 -12.68 1 92.56 416 ALA B N 1
ATOM 7886 C CA . ALA B 1 416 ? -27.594 -35.75 -13.734 1 92.56 416 ALA B CA 1
ATOM 7887 C C . ALA B 1 416 ? -28.359 -37.062 -13.516 1 92.56 416 ALA B C 1
ATOM 7889 O O . ALA B 1 416 ? -29.562 -37.125 -13.758 1 92.56 416 ALA B O 1
ATOM 7890 N N . ASP B 1 417 ? -27.734 -38.062 -13.062 1 93.31 417 ASP B N 1
ATOM 7891 C CA . ASP B 1 417 ? -28.359 -39.344 -12.789 1 93.31 417 ASP B CA 1
ATOM 7892 C C . ASP B 1 417 ? -29.328 -39.25 -11.609 1 93.31 417 ASP B C 1
ATOM 7894 O O . ASP B 1 417 ? -30.297 -40 -11.531 1 93.31 417 ASP B O 1
ATOM 7898 N N . TRP B 1 418 ? -29.047 -38.375 -10.727 1 95.38 418 TRP B N 1
ATOM 7899 C CA . TRP B 1 418 ? -29.938 -38.125 -9.594 1 95.38 418 TRP B CA 1
ATOM 7900 C C . TRP B 1 418 ? -31.109 -37.25 -10.016 1 95.38 418 TRP B C 1
ATOM 7902 O O . TRP B 1 418 ? -32.031 -37 -9.234 1 95.38 418 TRP B O 1
ATOM 7912 N N . GLY B 1 419 ? -31.016 -36.719 -11.281 1 93.94 419 GLY B N 1
ATOM 7913 C CA . GLY B 1 419 ? -32.094 -35.906 -11.828 1 93.94 419 GLY B CA 1
ATOM 7914 C C . GLY B 1 419 ? -31.875 -34.406 -11.656 1 93.94 419 GLY B C 1
ATOM 7915 O O . GLY B 1 419 ? -32.844 -33.656 -11.562 1 93.94 419 GLY B O 1
ATOM 7916 N N . TYR B 1 420 ? -30.656 -34 -11.57 1 96 420 TYR B N 1
ATOM 7917 C CA . TYR B 1 420 ? -30.391 -32.594 -11.32 1 96 420 TYR B CA 1
ATOM 7918 C C . TYR B 1 420 ? -29.453 -32.031 -12.367 1 96 420 TYR B C 1
ATOM 7920 O O . TYR B 1 420 ? -28.688 -32.75 -13.008 1 96 420 TYR B O 1
ATOM 7928 N N . LYS B 1 421 ? -29.516 -30.734 -12.57 1 94.38 421 LYS B N 1
ATOM 7929 C CA . LYS B 1 421 ? -28.562 -29.922 -13.336 1 94.38 421 LYS B CA 1
ATOM 7930 C C . LYS B 1 421 ? -28.094 -28.719 -12.523 1 94.38 421 LYS B C 1
ATOM 7932 O O . LYS B 1 421 ? -28.797 -28.25 -11.633 1 94.38 421 LYS B O 1
ATOM 7937 N N . VAL B 1 422 ? -26.906 -28.25 -12.844 1 95.38 422 VAL B N 1
ATOM 7938 C CA . VAL B 1 422 ? -26.344 -27.141 -12.078 1 95.38 422 VAL B CA 1
ATOM 7939 C C . VAL B 1 422 ? -26.203 -25.906 -12.977 1 95.38 422 VAL B C 1
ATOM 7941 O O . VAL B 1 422 ? -25.797 -26.031 -14.133 1 95.38 422 VAL B O 1
ATOM 7944 N N . SER B 1 423 ? -26.547 -24.781 -12.508 1 94.25 423 SER B N 1
ATOM 7945 C CA . SER B 1 423 ? -26.297 -23.5 -13.148 1 94.25 423 SER B CA 1
ATOM 7946 C C . SER B 1 423 ? -25.891 -22.438 -12.125 1 94.25 423 SER B C 1
ATOM 7948 O O . SER B 1 423 ? -26.156 -22.594 -10.93 1 94.25 423 SER B O 1
ATOM 7950 N N . THR B 1 424 ? -25.156 -21.469 -12.578 1 94.56 424 THR B N 1
ATOM 7951 C CA . THR B 1 424 ? -24.766 -20.375 -11.703 1 94.56 424 THR B CA 1
ATOM 7952 C C . THR B 1 424 ? -25.906 -19.359 -11.594 1 94.56 424 THR B C 1
ATOM 7954 O O . THR B 1 424 ? -26.703 -19.188 -12.523 1 94.56 424 THR B O 1
ATOM 7957 N N . GLY B 1 425 ? -25.953 -18.734 -10.367 1 94.81 425 GLY B N 1
ATOM 7958 C CA . GLY B 1 425 ? -26.906 -17.641 -10.266 1 94.81 425 GLY B CA 1
ATOM 7959 C C . GLY B 1 425 ? -26.75 -16.609 -11.383 1 94.81 425 GLY B C 1
ATOM 7960 O O . GLY B 1 425 ? -25.625 -16.219 -11.711 1 94.81 425 GLY B O 1
ATOM 7961 N N . PRO B 1 426 ? -27.781 -16.203 -11.93 1 92.75 426 PRO B N 1
ATOM 7962 C CA . PRO B 1 426 ? -27.703 -15.414 -13.164 1 92.75 426 PRO B CA 1
ATOM 7963 C C . PRO B 1 426 ? -27.281 -13.969 -12.914 1 92.75 426 PRO B C 1
ATOM 7965 O O . PRO B 1 426 ? -26.781 -13.305 -13.828 1 92.75 426 PRO B O 1
ATOM 7968 N N . LEU B 1 427 ? -27.375 -13.469 -11.727 1 94.25 427 LEU B N 1
ATOM 7969 C CA . LEU B 1 427 ? -27.141 -12.047 -11.508 1 94.25 427 LEU B CA 1
ATOM 7970 C C . LEU B 1 427 ? -25.688 -11.781 -11.188 1 94.25 427 LEU B C 1
ATOM 7972 O O . LEU B 1 427 ? -25.172 -12.234 -10.164 1 94.25 427 LEU B O 1
ATOM 7976 N N . VAL B 1 428 ? -25.078 -11.078 -12.07 1 91.81 428 VAL B N 1
ATOM 7977 C CA . VAL B 1 428 ? -23.797 -10.469 -11.773 1 91.81 428 VAL B CA 1
ATOM 7978 C C . VAL B 1 428 ? -24 -9.086 -11.172 1 91.81 428 VAL B C 1
ATOM 7980 O O . VAL B 1 428 ? -24.031 -8.086 -11.891 1 91.81 428 VAL B O 1
ATOM 7983 N N . TRP B 1 429 ? -24.062 -8.945 -9.922 1 89.75 429 TRP B N 1
ATOM 7984 C CA . TRP B 1 429 ? -24.641 -7.828 -9.188 1 89.75 429 TRP B CA 1
ATOM 7985 C C . TRP B 1 429 ? -23.922 -6.523 -9.523 1 89.75 429 TRP B C 1
ATOM 7987 O O . TRP B 1 429 ? -24.547 -5.461 -9.578 1 89.75 429 TRP B O 1
ATOM 7997 N N . ASN B 1 430 ? -22.516 -6.512 -9.695 1 86.25 430 ASN B N 1
ATOM 7998 C CA . ASN B 1 430 ? -21.734 -5.293 -9.914 1 86.25 430 ASN B CA 1
ATOM 7999 C C . ASN B 1 430 ? -22.125 -4.617 -11.227 1 86.25 430 ASN B C 1
ATOM 8001 O O . ASN B 1 430 ? -21.859 -3.428 -11.414 1 86.25 430 ASN B O 1
ATOM 8005 N N . ARG B 1 431 ? -22.766 -5.367 -12.094 1 83.56 431 ARG B N 1
ATOM 8006 C CA . ARG B 1 431 ? -23.219 -4.832 -13.367 1 83.56 431 ARG B CA 1
ATOM 8007 C C . ARG B 1 431 ? -24.625 -4.262 -13.25 1 83.56 431 ARG B C 1
ATOM 8009 O O . ARG B 1 431 ? -25.125 -3.627 -14.18 1 83.56 431 ARG B O 1
ATOM 8016 N N . PHE B 1 432 ? -25.312 -4.551 -12.18 1 86.94 432 PHE B N 1
ATOM 8017 C CA . PHE B 1 432 ? -26.703 -4.148 -12 1 86.94 432 PHE B CA 1
ATOM 8018 C C . PHE B 1 432 ? -26.859 -3.311 -10.734 1 86.94 432 PHE B C 1
ATOM 8020 O O . PHE B 1 432 ? -27.891 -3.379 -10.07 1 86.94 432 PHE B O 1
ATOM 8027 N N . LYS B 1 433 ? -25.859 -2.586 -10.391 1 86.31 433 LYS B N 1
ATOM 8028 C CA . LYS B 1 433 ? -25.828 -1.852 -9.133 1 86.31 433 LYS B CA 1
ATOM 8029 C C . LYS B 1 433 ? -27.016 -0.892 -9.023 1 86.31 433 LYS B C 1
ATOM 8031 O O . LYS B 1 433 ? -27.656 -0.809 -7.973 1 86.31 433 LYS B O 1
ATOM 8036 N N . PRO B 1 434 ? -27.453 -0.281 -10.148 1 82.12 434 PRO B N 1
ATOM 8037 C CA . PRO B 1 434 ? -28.562 0.668 -10.039 1 82.12 434 PRO B CA 1
ATOM 8038 C C . PRO B 1 434 ? -29.906 -0.013 -9.734 1 82.12 434 PRO B C 1
ATOM 8040 O O . PRO B 1 434 ? -30.859 0.645 -9.312 1 82.12 434 PRO B O 1
ATOM 8043 N N . GLN B 1 435 ? -29.938 -1.363 -9.984 1 89.06 435 GLN B N 1
ATOM 8044 C CA . GLN B 1 435 ? -31.203 -2.092 -9.844 1 89.06 435 GLN B CA 1
ATOM 8045 C C . GLN B 1 435 ? -31.312 -2.738 -8.461 1 89.06 435 GLN B C 1
ATOM 8047 O O . GLN B 1 435 ? -32.312 -3.352 -8.141 1 89.06 435 GLN B O 1
ATOM 8052 N N . LEU B 1 436 ? -30.234 -2.668 -7.711 1 91 436 LEU B N 1
ATOM 8053 C CA . LEU B 1 436 ? -30.266 -3.215 -6.359 1 91 436 LEU B CA 1
ATOM 8054 C C . LEU B 1 436 ? -31.109 -2.352 -5.434 1 91 436 LEU B C 1
ATOM 8056 O O . LEU B 1 436 ? -31.125 -1.125 -5.559 1 91 436 LEU B O 1
ATOM 8060 N N . ARG B 1 437 ? -31.938 -3.16 -4.676 1 86.62 437 ARG B N 1
ATOM 8061 C CA . ARG B 1 437 ? -32.844 -2.455 -3.779 1 86.62 437 ARG B CA 1
ATOM 8062 C C . ARG B 1 437 ? -32.688 -2.941 -2.342 1 86.62 437 ARG B C 1
ATOM 8064 O O . ARG B 1 437 ? -32.469 -4.129 -2.107 1 86.62 437 ARG B O 1
ATOM 8071 N N . ASN B 1 438 ? -32.844 -2.137 -1.467 1 82.81 438 ASN B N 1
ATOM 8072 C CA . ASN B 1 438 ? -32.656 -2.488 -0.061 1 82.81 438 ASN B CA 1
ATOM 8073 C C . ASN B 1 438 ? -34 -2.791 0.606 1 82.81 438 ASN B C 1
ATOM 8075 O O . ASN B 1 438 ? -34.031 -3.379 1.688 1 82.81 438 ASN B O 1
ATOM 8079 N N . ARG B 1 439 ? -35.125 -2.371 -0.076 1 78.19 439 ARG B N 1
ATOM 8080 C CA . ARG B 1 439 ? -36.438 -2.553 0.525 1 78.19 439 ARG B CA 1
ATOM 8081 C C . ARG B 1 439 ? -37.375 -3.303 -0.419 1 78.19 439 ARG B C 1
ATOM 8083 O O . ARG B 1 439 ? -37.25 -3.176 -1.64 1 78.19 439 ARG B O 1
ATOM 8090 N N . PRO B 1 440 ? -38.312 -4.141 0.239 1 83.88 440 PRO B N 1
ATOM 8091 C CA . PRO B 1 440 ? -39.281 -4.84 -0.606 1 83.88 440 PRO B CA 1
ATOM 8092 C C . PRO B 1 440 ? -40.344 -3.906 -1.191 1 83.88 440 PRO B C 1
ATOM 8094 O O . PRO B 1 440 ? -40.688 -2.9 -0.57 1 83.88 440 PRO B O 1
ATOM 8097 N N . SER B 1 441 ? -40.688 -4.059 -2.371 1 79.75 441 SER B N 1
ATOM 8098 C CA . SER B 1 441 ? -41.781 -3.393 -3.066 1 79.75 441 SER B CA 1
ATOM 8099 C C . SER B 1 441 ? -42.5 -4.344 -4.027 1 79.75 441 SER B C 1
ATOM 8101 O O . SER B 1 441 ? -42.094 -5.496 -4.18 1 79.75 441 SER B O 1
ATOM 8103 N N . ARG B 1 442 ? -43.656 -3.896 -4.547 1 79.62 442 ARG B N 1
ATOM 8104 C CA . ARG B 1 442 ? -44.469 -4.758 -5.395 1 79.62 442 ARG B CA 1
ATOM 8105 C C . ARG B 1 442 ? -43.688 -5.211 -6.625 1 79.62 442 ARG B C 1
ATOM 8107 O O . ARG B 1 442 ? -43.875 -6.336 -7.098 1 79.62 442 ARG B O 1
ATOM 8114 N N . ASP B 1 443 ? -42.75 -4.395 -7.027 1 85.5 443 ASP B N 1
ATOM 8115 C CA . ASP B 1 443 ? -42.094 -4.738 -8.281 1 85.5 443 ASP B CA 1
ATOM 8116 C C . ASP B 1 443 ? -40.656 -5.199 -8.039 1 85.5 443 ASP B C 1
ATOM 8118 O O . ASP B 1 443 ? -39.812 -5.191 -8.953 1 85.5 443 ASP B O 1
ATOM 8122 N N . VAL B 1 444 ? -40.375 -5.516 -6.828 1 92.62 444 VAL B N 1
ATOM 8123 C CA . VAL B 1 444 ? -39 -5.961 -6.523 1 92.62 444 VAL B CA 1
ATOM 8124 C C . VAL B 1 444 ? -39.031 -7.418 -6.074 1 92.62 444 VAL B C 1
ATOM 8126 O O . VAL B 1 444 ? -40.031 -7.91 -5.582 1 92.62 444 VAL B O 1
ATOM 8129 N N . LEU B 1 445 ? -38.062 -8.086 -6.281 1 94.81 445 LEU B N 1
ATOM 8130 C CA . LEU B 1 445 ? -37.906 -9.492 -5.914 1 94.81 445 LEU B CA 1
ATOM 8131 C C . LEU B 1 445 ? -36.75 -9.672 -4.922 1 94.81 445 LEU B C 1
ATOM 8133 O O . LEU B 1 445 ? -35.812 -8.906 -4.934 1 94.81 445 LEU B O 1
ATOM 8137 N N . PRO B 1 446 ? -36.938 -10.688 -4.043 1 95.5 446 PRO B N 1
ATOM 8138 C CA . PRO B 1 446 ? -35.781 -10.969 -3.152 1 95.5 446 PRO B CA 1
ATOM 8139 C C . PRO B 1 446 ? -34.531 -11.383 -3.912 1 95.5 446 PRO B C 1
ATOM 8141 O O . PRO B 1 446 ? -34.625 -12.133 -4.887 1 95.5 446 PRO B O 1
ATOM 8144 N N . LEU B 1 447 ? -33.469 -10.781 -3.5 1 96.19 447 LEU B N 1
ATOM 8145 C CA . LEU B 1 447 ? -32.156 -11.125 -4.047 1 96.19 447 LEU B CA 1
ATOM 8146 C C . LEU B 1 447 ? -31.391 -12.031 -3.088 1 96.19 447 LEU B C 1
ATOM 8148 O O . LEU B 1 447 ? -31.078 -11.625 -1.967 1 96.19 447 LEU B O 1
ATOM 8152 N N . ILE B 1 448 ? -31.109 -13.211 -3.531 1 96.56 448 ILE B N 1
ATOM 8153 C CA . ILE B 1 448 ? -30.438 -14.211 -2.701 1 96.56 448 ILE B CA 1
ATOM 8154 C C . ILE B 1 448 ? -28.922 -14.125 -2.898 1 96.56 448 ILE B C 1
ATOM 8156 O O . ILE B 1 448 ? -28.422 -14.43 -3.98 1 96.56 448 ILE B O 1
ATOM 8160 N N . TRP B 1 449 ? -28.312 -13.719 -1.853 1 96.25 449 TRP B N 1
ATOM 8161 C CA . TRP B 1 449 ? -26.844 -13.641 -1.829 1 96.25 449 TRP B CA 1
ATOM 8162 C C . TRP B 1 449 ? -26.234 -14.93 -1.287 1 96.25 449 TRP B C 1
ATOM 8164 O O . TRP B 1 449 ? -26.906 -15.695 -0.589 1 96.25 449 TRP B O 1
ATOM 8174 N N . ALA B 1 450 ? -24.969 -15.07 -1.496 1 95.69 450 ALA B N 1
ATOM 8175 C CA . ALA B 1 450 ? -24.25 -16.25 -1.012 1 95.69 450 ALA B CA 1
ATOM 8176 C C . ALA B 1 450 ? -24.344 -16.359 0.507 1 95.69 450 ALA B C 1
ATOM 8178 O O . ALA B 1 450 ? -24.406 -17.469 1.048 1 95.69 450 ALA B O 1
ATOM 8179 N N . GLU B 1 451 ? -24.438 -15.234 1.166 1 93.81 451 GLU B N 1
ATOM 8180 C CA . GLU B 1 451 ? -24.484 -15.242 2.625 1 93.81 451 GLU B CA 1
ATOM 8181 C C . GLU B 1 451 ? -25.797 -15.82 3.133 1 93.81 451 GLU B C 1
ATOM 8183 O O . GLU B 1 451 ? -25.922 -16.141 4.316 1 93.81 451 GLU B O 1
ATOM 8188 N N . ALA B 1 452 ? -26.797 -15.922 2.307 1 95.25 452 ALA B N 1
ATOM 8189 C CA . ALA B 1 452 ? -28.078 -16.516 2.695 1 95.25 452 ALA B CA 1
ATOM 8190 C C . ALA B 1 452 ? -27.922 -18.016 2.951 1 95.25 452 ALA B C 1
ATOM 8192 O O . ALA B 1 452 ? -28.781 -18.641 3.59 1 95.25 452 ALA B O 1
ATOM 8193 N N . VAL B 1 453 ? -26.875 -18.625 2.398 1 96.12 453 VAL B N 1
ATOM 8194 C CA . VAL B 1 453 ? -26.547 -20.016 2.629 1 96.12 453 VAL B CA 1
ATOM 8195 C C . VAL B 1 453 ? -25.5 -20.125 3.727 1 96.12 453 VAL B C 1
ATOM 8197 O O . VAL B 1 453 ? -24.328 -19.844 3.5 1 96.12 453 VAL B O 1
ATOM 8200 N N . THR B 1 454 ? -25.906 -20.578 4.801 1 92.19 454 THR B N 1
ATOM 8201 C CA . THR B 1 454 ? -25.031 -20.562 5.965 1 92.19 454 THR B CA 1
ATOM 8202 C C . THR B 1 454 ? -24.219 -21.859 6.051 1 92.19 454 THR B C 1
ATOM 8204 O O . THR B 1 454 ? -24.594 -22.859 5.453 1 92.19 454 THR B O 1
ATOM 8207 N N . SER B 1 455 ? -23.219 -21.859 6.84 1 89.62 455 SER B N 1
ATOM 8208 C CA . SER B 1 455 ? -22.266 -22.969 6.93 1 89.62 455 SER B CA 1
ATOM 8209 C C . SER B 1 455 ? -22.922 -24.203 7.551 1 89.62 455 SER B C 1
ATOM 8211 O O . SER B 1 455 ? -22.469 -25.328 7.34 1 89.62 455 SER B O 1
ATOM 8213 N N . ASP B 1 456 ? -24.016 -23.969 8.266 1 86.75 456 ASP B N 1
ATOM 8214 C CA . ASP B 1 456 ? -24.688 -25.109 8.898 1 86.75 456 ASP B CA 1
ATOM 8215 C C . ASP B 1 456 ? -25.766 -25.688 7.98 1 86.75 456 ASP B C 1
ATOM 8217 O O . ASP B 1 456 ? -26.547 -26.547 8.391 1 86.75 456 ASP B O 1
ATOM 8221 N N . GLY B 1 457 ? -25.859 -25.188 6.84 1 90.25 457 GLY B N 1
ATOM 8222 C CA . GLY B 1 457 ? -26.734 -25.781 5.836 1 90.25 457 GLY B CA 1
ATOM 8223 C C . GLY B 1 457 ? -28.125 -25.172 5.82 1 90.25 457 GLY B C 1
ATOM 8224 O O . GLY B 1 457 ? -29.047 -25.75 5.234 1 90.25 457 GLY B O 1
ATOM 8225 N N . ARG B 1 458 ? -28.266 -23.953 6.445 1 92 458 ARG B N 1
ATOM 8226 C CA . ARG B 1 458 ? -29.578 -23.312 6.492 1 92 458 ARG B CA 1
ATOM 8227 C C . ARG B 1 458 ? -29.656 -22.172 5.484 1 92 458 ARG B C 1
ATOM 8229 O O . ARG B 1 458 ? -28.641 -21.562 5.137 1 92 458 ARG B O 1
ATOM 8236 N N . PHE B 1 459 ? -30.875 -21.969 5.035 1 95.38 459 PHE B N 1
ATOM 8237 C CA . PHE B 1 459 ? -31.172 -20.797 4.23 1 95.38 459 PHE B CA 1
ATOM 8238 C C . PHE B 1 459 ? -31.734 -19.688 5.105 1 95.38 459 PHE B C 1
ATOM 8240 O O . PHE B 1 459 ? -32.781 -19.844 5.746 1 95.38 459 PHE B O 1
ATOM 8247 N N . ILE B 1 460 ? -30.984 -18.625 5.176 1 93.31 460 ILE B N 1
ATOM 8248 C CA . ILE B 1 460 ? -31.422 -17.438 5.887 1 93.31 460 ILE B CA 1
ATOM 8249 C C . ILE B 1 460 ? -31.375 -16.234 4.953 1 93.31 460 ILE B C 1
ATOM 8251 O O . ILE B 1 460 ? -30.297 -15.789 4.555 1 93.31 460 ILE B O 1
ATOM 8255 N N . PHE B 1 461 ? -32.562 -15.82 4.605 1 93.62 461 PHE B N 1
ATOM 8256 C CA . PHE B 1 461 ? -32.594 -14.656 3.736 1 93.62 461 PHE B CA 1
ATOM 8257 C C . PHE B 1 461 ? -31.969 -13.445 4.426 1 93.62 461 PHE B C 1
ATOM 8259 O O . PHE B 1 461 ? -32.5 -12.938 5.41 1 93.62 461 PHE B O 1
ATOM 8266 N N . ARG B 1 462 ? -30.766 -13.102 3.887 1 90.88 462 ARG B N 1
ATOM 8267 C CA . ARG B 1 462 ? -30.062 -11.977 4.504 1 90.88 462 ARG B CA 1
ATOM 8268 C C . ARG B 1 462 ? -29.109 -11.32 3.518 1 90.88 462 ARG B C 1
ATOM 8270 O O . ARG B 1 462 ? -28.656 -11.953 2.559 1 90.88 462 ARG B O 1
ATOM 8277 N N . ALA B 1 463 ? -28.812 -10.086 3.648 1 89.06 463 ALA B N 1
ATOM 8278 C CA . ALA B 1 463 ? -27.875 -9.273 2.879 1 89.06 463 ALA B CA 1
ATOM 8279 C C . ALA B 1 463 ? -27.109 -8.305 3.785 1 89.06 463 ALA B C 1
ATOM 8281 O O . ALA B 1 463 ? -27.281 -7.086 3.682 1 89.06 463 ALA B O 1
ATOM 8282 N N . GLN B 1 464 ? -26.25 -8.844 4.555 1 83.69 464 GLN B N 1
ATOM 8283 C CA . GLN B 1 464 ? -25.625 -8.07 5.621 1 83.69 464 GLN B CA 1
ATOM 8284 C C . GLN B 1 464 ? -24.219 -7.625 5.227 1 83.69 464 GLN B C 1
ATOM 8286 O O . GLN B 1 464 ? -23.641 -6.73 5.852 1 83.69 464 GLN B O 1
ATOM 8291 N N . LYS B 1 465 ? -23.656 -8.242 4.238 1 85 465 LYS B N 1
ATOM 8292 C CA . LYS B 1 465 ? -22.281 -7.93 3.852 1 85 465 LYS B CA 1
ATOM 8293 C C . LYS B 1 465 ? -22.219 -6.609 3.088 1 85 465 LYS B C 1
ATOM 8295 O O . LYS B 1 465 ? -23.219 -6.133 2.566 1 85 465 LYS B O 1
ATOM 8300 N N . LYS B 1 466 ? -21 -6.098 2.979 1 74.88 466 LYS B N 1
ATOM 8301 C CA . LYS B 1 466 ? -20.75 -4.824 2.301 1 74.88 466 LYS B CA 1
ATOM 8302 C C . LYS B 1 466 ? -21.25 -4.867 0.859 1 74.88 466 LYS B C 1
ATOM 8304 O O . LYS B 1 466 ? -21.047 -5.855 0.153 1 74.88 466 LYS B O 1
ATOM 8309 N N . ASN B 1 467 ? -22.016 -3.926 0.427 1 77.56 467 ASN B N 1
ATOM 8310 C CA . ASN B 1 467 ? -22.484 -3.713 -0.938 1 77.56 467 ASN B CA 1
ATOM 8311 C C . ASN B 1 467 ? -23.688 -4.605 -1.267 1 77.56 467 ASN B C 1
ATOM 8313 O O . ASN B 1 467 ? -24.219 -4.559 -2.381 1 77.56 467 ASN B O 1
ATOM 8317 N N . HIS B 1 468 ? -24.094 -5.441 -0.23 1 89.38 468 HIS B N 1
ATOM 8318 C CA . HIS B 1 468 ? -25.234 -6.32 -0.521 1 89.38 468 HIS B CA 1
ATOM 8319 C C . HIS B 1 468 ? -26.562 -5.621 -0.258 1 89.38 468 HIS B C 1
ATOM 8321 O O . HIS B 1 468 ? -26.688 -4.871 0.713 1 89.38 468 HIS B O 1
ATOM 8327 N N . GLN B 1 469 ? -27.531 -5.848 -1.183 1 88.06 469 GLN B N 1
ATOM 8328 C CA . GLN B 1 469 ? -28.906 -5.41 -1.028 1 88.06 469 GLN B CA 1
ATOM 8329 C C . GLN B 1 469 ? -29.875 -6.578 -1.174 1 88.06 469 GLN B C 1
ATOM 8331 O O . GLN B 1 469 ? -29.703 -7.434 -2.045 1 88.06 469 GLN B O 1
ATOM 8336 N N . PRO B 1 470 ? -30.828 -6.629 -0.332 1 92.06 470 PRO B N 1
ATOM 8337 C CA . PRO B 1 470 ? -31.641 -7.84 -0.262 1 92.06 470 PRO B CA 1
ATOM 8338 C C . PRO B 1 470 ? -32.625 -7.953 -1.421 1 92.06 470 PRO B C 1
ATOM 8340 O O . PRO B 1 470 ? -33.219 -9.016 -1.635 1 92.06 470 PRO B O 1
ATOM 8343 N N . TYR B 1 471 ? -32.844 -6.922 -2.178 1 93.12 471 TYR B N 1
ATOM 8344 C CA . TYR B 1 471 ? -33.875 -6.98 -3.217 1 93.12 471 TYR B CA 1
ATOM 8345 C C . TYR B 1 471 ? -33.312 -6.461 -4.543 1 93.12 471 TYR B C 1
ATOM 8347 O O . TYR B 1 471 ? -32.25 -5.855 -4.586 1 93.12 471 TYR B O 1
ATOM 8355 N N . PHE B 1 472 ? -33.969 -6.793 -5.582 1 94.56 472 PHE B N 1
ATOM 8356 C CA . PHE B 1 472 ? -33.625 -6.469 -6.953 1 94.56 472 PHE B CA 1
ATOM 8357 C C . PHE B 1 472 ? -34.844 -6.082 -7.77 1 94.56 472 PHE B C 1
ATOM 8359 O O . PHE B 1 472 ? -35.875 -6.762 -7.715 1 94.56 472 PHE B O 1
ATOM 8366 N N . LYS B 1 473 ? -34.75 -5.004 -8.5 1 92.06 473 LYS B N 1
ATOM 8367 C CA . LYS B 1 473 ? -35.844 -4.578 -9.375 1 92.06 473 LYS B CA 1
ATOM 8368 C C . LYS B 1 473 ? -35.562 -4.957 -10.828 1 92.06 473 LYS B C 1
ATOM 8370 O O . LYS B 1 473 ? -34.844 -4.258 -11.531 1 92.06 473 LYS B O 1
ATOM 8375 N N . PRO B 1 474 ? -36.25 -5.996 -11.234 1 91.88 474 PRO B N 1
ATOM 8376 C CA . PRO B 1 474 ? -36.031 -6.402 -12.625 1 91.88 474 PRO B CA 1
ATOM 8377 C C . PRO B 1 474 ? -36.656 -5.434 -13.633 1 91.88 474 PRO B C 1
ATOM 8379 O O . PRO B 1 474 ? -37.75 -4.918 -13.398 1 91.88 474 PRO B O 1
ATOM 8382 N N . GLY B 1 475 ? -35.938 -5.113 -14.672 1 85 475 GLY B N 1
ATOM 8383 C CA . GLY B 1 475 ? -36.5 -4.383 -15.797 1 85 475 GLY B CA 1
ATOM 8384 C C . GLY B 1 475 ? -37.281 -5.266 -16.75 1 85 475 GLY B C 1
ATOM 8385 O O . GLY B 1 475 ? -37.438 -6.465 -16.516 1 85 475 GLY B O 1
ATOM 8386 N N . PRO B 1 476 ? -37.781 -4.684 -17.75 1 81.44 476 PRO B N 1
ATOM 8387 C CA . PRO B 1 476 ? -38.594 -5.43 -18.734 1 81.44 476 PRO B CA 1
ATOM 8388 C C . PRO B 1 476 ? -37.812 -6.539 -19.422 1 81.44 476 PRO B C 1
ATOM 8390 O O . PRO B 1 476 ? -38.375 -7.574 -19.781 1 81.44 476 PRO B O 1
ATOM 8393 N N . ALA B 1 477 ? -36.562 -6.254 -19.516 1 82.62 477 ALA B N 1
ATOM 8394 C CA . ALA B 1 477 ? -35.75 -7.223 -20.234 1 82.62 477 ALA B CA 1
ATOM 8395 C C . ALA B 1 477 ? -35.062 -8.172 -19.281 1 82.62 477 ALA B C 1
ATOM 8397 O O . ALA B 1 477 ? -34.219 -8.984 -19.703 1 82.62 477 ALA B O 1
ATOM 8398 N N . ASP B 1 478 ? -35.406 -8.133 -17.984 1 89.31 478 ASP B N 1
ATOM 8399 C CA . ASP B 1 478 ? -34.625 -8.844 -16.984 1 89.31 478 ASP B CA 1
ATOM 8400 C C . ASP B 1 478 ? -35.312 -10.133 -16.547 1 89.31 478 ASP B C 1
ATOM 8402 O O . ASP B 1 478 ? -35.031 -10.664 -15.469 1 89.31 478 ASP B O 1
ATOM 8406 N N . ASP B 1 479 ? -36.156 -10.695 -17.375 1 88.25 479 ASP B N 1
ATOM 8407 C CA . ASP B 1 479 ? -36.906 -11.891 -17.016 1 88.25 479 ASP B CA 1
ATOM 8408 C C . ASP B 1 479 ? -35.969 -13.094 -16.844 1 88.25 479 ASP B C 1
ATOM 8410 O O . ASP B 1 479 ? -36.25 -14 -16.062 1 88.25 479 ASP B O 1
ATOM 8414 N N . TRP B 1 480 ? -34.938 -13.047 -17.594 1 87.69 480 TRP B N 1
ATOM 8415 C CA . TRP B 1 480 ? -34 -14.156 -17.562 1 87.69 480 TRP B CA 1
ATOM 8416 C C . TRP B 1 480 ? -33.312 -14.258 -16.203 1 87.69 480 TRP B C 1
ATOM 8418 O O . TRP B 1 480 ? -32.75 -15.289 -15.859 1 87.69 480 TRP B O 1
ATOM 8428 N N . LEU B 1 481 ? -33.406 -13.266 -15.328 1 94.44 481 LEU B N 1
ATOM 8429 C CA . LEU B 1 481 ? -32.812 -13.242 -14.008 1 94.44 481 LEU B CA 1
ATOM 8430 C C . LEU B 1 481 ? -33.688 -13.93 -12.977 1 94.44 481 LEU B C 1
ATOM 8432 O O . LEU B 1 481 ? -33.25 -14.266 -11.883 1 94.44 481 LEU B O 1
ATOM 8436 N N . LYS B 1 482 ? -34.969 -14.133 -13.305 1 94.5 482 LYS B N 1
ATOM 8437 C CA . LYS B 1 482 ? -35.938 -14.625 -12.336 1 94.5 482 LYS B CA 1
ATOM 8438 C C . LYS B 1 482 ? -35.844 -16.141 -12.18 1 94.5 482 LYS B C 1
ATOM 8440 O O . LYS B 1 482 ? -35.719 -16.859 -13.172 1 94.5 482 LYS B O 1
ATOM 8445 N N . VAL B 1 483 ? -35.812 -16.594 -10.984 1 94.31 483 VAL B N 1
ATOM 8446 C CA . VAL B 1 483 ? -35.781 -18 -10.641 1 94.31 483 VAL B CA 1
ATOM 8447 C C . VAL B 1 483 ? -37.094 -18.391 -9.945 1 94.31 483 VAL B C 1
ATOM 8449 O O . VAL B 1 483 ? -37.438 -17.828 -8.906 1 94.31 483 VAL B O 1
ATOM 8452 N N . SER B 1 484 ? -37.75 -19.375 -10.445 1 92.69 484 SER B N 1
ATOM 8453 C CA . SER B 1 484 ? -39.062 -19.734 -9.922 1 92.69 484 SER B CA 1
ATOM 8454 C C . SER B 1 484 ? -39.125 -21.203 -9.508 1 92.69 484 SER B C 1
ATOM 8456 O O . SER B 1 484 ? -40.156 -21.703 -9.094 1 92.69 484 SER B O 1
ATOM 8458 N N . THR B 1 485 ? -38.031 -21.828 -9.602 1 89.94 485 THR B N 1
ATOM 8459 C CA . THR B 1 485 ? -37.969 -23.25 -9.266 1 89.94 485 THR B CA 1
ATOM 8460 C C . THR B 1 485 ? -37.156 -23.469 -8 1 89.94 485 THR B C 1
ATOM 8462 O O . THR B 1 485 ? -36.062 -22.906 -7.852 1 89.94 485 THR B O 1
ATOM 8465 N N . ALA B 1 486 ? -37.812 -24.25 -7.141 1 91.5 486 ALA B N 1
ATOM 8466 C CA . ALA B 1 486 ? -37.062 -24.625 -5.949 1 91.5 486 ALA B CA 1
ATOM 8467 C C . ALA B 1 486 ? -35.812 -25.438 -6.32 1 91.5 486 ALA B C 1
ATOM 8469 O O . ALA B 1 486 ? -35.844 -26.25 -7.25 1 91.5 486 ALA B O 1
ATOM 8470 N N . CYS B 1 487 ? -34.719 -25.141 -5.609 1 95 487 CYS B N 1
ATOM 8471 C CA . CYS B 1 487 ? -33.469 -25.812 -5.91 1 95 487 CYS B CA 1
ATOM 8472 C C . CYS B 1 487 ? -32.562 -25.812 -4.688 1 95 487 CYS B C 1
ATOM 8474 O O . CYS B 1 487 ? -32.938 -25.359 -3.609 1 95 487 CYS B O 1
ATOM 8476 N N . VAL B 1 488 ? -31.453 -26.516 -4.801 1 97.25 488 VAL B N 1
ATOM 8477 C CA . VAL B 1 488 ? -30.422 -26.484 -3.766 1 97.25 488 VAL B CA 1
ATOM 8478 C C . VAL B 1 488 ? -29.344 -25.469 -4.141 1 97.25 488 VAL B C 1
ATOM 8480 O O . VAL B 1 488 ? -28.766 -25.547 -5.23 1 97.25 488 VAL B O 1
ATOM 8483 N N . LEU B 1 489 ? -29.125 -24.516 -3.271 1 97.75 489 LEU B N 1
ATOM 8484 C CA . LEU B 1 489 ? -28.109 -23.484 -3.475 1 97.75 489 LEU B CA 1
ATOM 8485 C C . LEU B 1 489 ? -26.766 -23.922 -2.885 1 97.75 489 LEU B C 1
ATOM 8487 O O . LEU B 1 489 ? -26.719 -24.516 -1.805 1 97.75 489 LEU B O 1
ATOM 8491 N N . VAL B 1 490 ? -25.656 -23.625 -3.631 1 97.81 490 VAL B N 1
ATOM 8492 C CA . VAL B 1 490 ? -24.297 -23.938 -3.18 1 97.81 490 VAL B CA 1
ATOM 8493 C C . VAL B 1 490 ? -23.406 -22.719 -3.334 1 97.81 490 VAL B C 1
ATOM 8495 O O . VAL B 1 490 ? -23.375 -22.094 -4.402 1 97.81 490 VAL B O 1
ATOM 8498 N N . GLN B 1 491 ? -22.703 -22.375 -2.285 1 96.88 491 GLN B N 1
ATOM 8499 C CA . GLN B 1 491 ? -21.781 -21.25 -2.395 1 96.88 491 GLN B CA 1
ATOM 8500 C C . GLN B 1 491 ? -20.703 -21.531 -3.436 1 96.88 491 GLN B C 1
ATOM 8502 O O . GLN B 1 491 ? -20.172 -22.656 -3.51 1 96.88 491 GLN B O 1
ATOM 8507 N N . ARG B 1 492 ? -20.281 -20.469 -4.172 1 94.94 492 ARG B N 1
ATOM 8508 C CA . ARG B 1 492 ? -19.344 -20.641 -5.285 1 94.94 492 ARG B CA 1
ATOM 8509 C C . ARG B 1 492 ? -17.938 -20.234 -4.887 1 94.94 492 ARG B C 1
ATOM 8511 O O . ARG B 1 492 ? -16.984 -20.5 -5.621 1 94.94 492 ARG B O 1
ATOM 8518 N N . THR B 1 493 ? -17.766 -19.562 -3.814 1 92.06 493 THR B N 1
ATOM 8519 C CA . THR B 1 493 ? -16.438 -19.109 -3.408 1 92.06 493 THR B CA 1
ATOM 8520 C C . THR B 1 493 ? -16.109 -19.594 -2 1 92.06 493 THR B C 1
ATOM 8522 O O . THR B 1 493 ? -16.672 -19.094 -1.02 1 92.06 493 THR B O 1
ATOM 8525 N N . THR B 1 494 ? -15.281 -20.562 -1.833 1 89.44 494 THR B N 1
ATOM 8526 C CA . THR B 1 494 ? -14.812 -21.109 -0.57 1 89.44 494 THR B CA 1
ATOM 8527 C C . THR B 1 494 ? -13.32 -21.438 -0.643 1 89.44 494 THR B C 1
ATOM 8529 O O . THR B 1 494 ? -12.852 -21.984 -1.645 1 89.44 494 THR B O 1
ATOM 8532 N N . ALA B 1 495 ? -12.562 -21.109 0.322 1 80.12 495 ALA B N 1
ATOM 8533 C CA . ALA B 1 495 ? -11.117 -21.328 0.344 1 80.12 495 ALA B CA 1
ATOM 8534 C C . ALA B 1 495 ? -10.789 -22.734 0.859 1 80.12 495 ALA B C 1
ATOM 8536 O O . ALA B 1 495 ? -11.562 -23.312 1.619 1 80.12 495 ALA B O 1
ATOM 8537 N N . LYS B 1 496 ? -9.625 -23.188 0.462 1 75.94 496 LYS B N 1
ATOM 8538 C CA . LYS B 1 496 ? -9.164 -24.516 0.868 1 75.94 496 LYS B CA 1
ATOM 8539 C C . LYS B 1 496 ? -8.961 -24.594 2.379 1 75.94 496 LYS B C 1
ATOM 8541 O O . LYS B 1 496 ? -9.094 -25.656 2.977 1 75.94 496 LYS B O 1
ATOM 8546 N N . GLU B 1 497 ? -8.703 -23.422 2.945 1 75.56 497 GLU B N 1
ATOM 8547 C CA . GLU B 1 497 ? -8.414 -23.359 4.375 1 75.56 497 GLU B CA 1
ATOM 8548 C C . GLU B 1 497 ? -9.703 -23.406 5.199 1 75.56 497 GLU B C 1
ATOM 8550 O O . GLU B 1 497 ? -9.656 -23.641 6.41 1 75.56 497 GLU B O 1
ATOM 8555 N N . GLN B 1 498 ? -10.836 -23.234 4.586 1 79.81 498 GLN B N 1
ATOM 8556 C CA . GLN B 1 498 ? -12.117 -23.297 5.281 1 79.81 498 GLN B CA 1
ATOM 8557 C C . GLN B 1 498 ? -12.469 -24.719 5.68 1 79.81 498 GLN B C 1
ATOM 8559 O O . GLN B 1 498 ? -12.008 -25.672 5.047 1 79.81 498 GLN B O 1
ATOM 8564 N N . ALA B 1 499 ? -13.281 -24.891 6.652 1 82.12 499 ALA B N 1
ATOM 8565 C CA . ALA B 1 499 ? -13.672 -26.203 7.168 1 82.12 499 ALA B CA 1
ATOM 8566 C C . ALA B 1 499 ? -14.43 -27 6.117 1 82.12 499 ALA B C 1
ATOM 8568 O O . ALA B 1 499 ? -14.297 -28.234 6.047 1 82.12 499 ALA B O 1
ATOM 8569 N N . ARG B 1 500 ? -15.219 -26.281 5.348 1 89.25 500 ARG B N 1
ATOM 8570 C CA . ARG B 1 500 ? -15.977 -26.938 4.289 1 89.25 500 ARG B CA 1
ATOM 8571 C C . ARG B 1 500 ? -15.898 -26.141 2.984 1 89.25 500 ARG B C 1
ATOM 8573 O O . ARG B 1 500 ? -16.031 -24.922 2.984 1 89.25 500 ARG B O 1
ATOM 8580 N N . ARG B 1 501 ? -15.688 -26.922 1.987 1 92.06 501 ARG B N 1
ATOM 8581 C CA . ARG B 1 501 ? -15.68 -26.312 0.659 1 92.06 501 ARG B CA 1
ATOM 8582 C C . ARG B 1 501 ? -17.094 -26.25 0.085 1 92.06 501 ARG B C 1
ATOM 8584 O O . ARG B 1 501 ? -17.422 -25.344 -0.685 1 92.06 501 ARG B O 1
ATOM 8591 N N . LEU B 1 502 ? -17.844 -27.281 0.427 1 95.25 502 LEU B N 1
ATOM 8592 C CA . LEU B 1 502 ? -19.234 -27.328 -0.031 1 95.25 502 LEU B CA 1
ATOM 8593 C C . LEU B 1 502 ? -20.172 -26.828 1.062 1 95.25 502 LEU B C 1
ATOM 8595 O O . LEU B 1 502 ? -20.25 -27.438 2.139 1 95.25 502 LEU B O 1
ATOM 8599 N N . ILE B 1 503 ? -20.828 -25.75 0.8 1 96.56 503 ILE B N 1
ATOM 8600 C CA . ILE B 1 503 ? -21.828 -25.172 1.683 1 96.56 503 ILE B CA 1
ATOM 8601 C C . ILE B 1 503 ? -23.141 -24.984 0.928 1 96.56 503 ILE B C 1
ATOM 8603 O O . ILE B 1 503 ? -23.25 -24.156 0.023 1 96.56 503 ILE B O 1
ATOM 8607 N N . ALA B 1 504 ? -24.125 -25.812 1.315 1 97.31 504 ALA B N 1
ATOM 8608 C CA . ALA B 1 504 ? -25.344 -25.875 0.521 1 97.31 504 ALA B CA 1
ATOM 8609 C C . ALA B 1 504 ? -26.578 -25.734 1.406 1 97.31 504 ALA B C 1
ATOM 8611 O O . ALA B 1 504 ? -26.531 -26.031 2.602 1 97.31 504 ALA B O 1
ATOM 8612 N N . ALA B 1 505 ? -27.625 -25.234 0.819 1 96.94 505 ALA B N 1
ATOM 8613 C CA . ALA B 1 505 ? -28.922 -25.125 1.485 1 96.94 505 ALA B CA 1
ATOM 8614 C C . ALA B 1 505 ? -30.062 -25.188 0.474 1 96.94 505 ALA B C 1
ATOM 8616 O O . ALA B 1 505 ? -29.938 -24.703 -0.649 1 96.94 505 ALA B O 1
ATOM 8617 N N . GLU B 1 506 ? -31.156 -25.797 0.937 1 95.12 506 GLU B N 1
ATOM 8618 C CA . GLU B 1 506 ? -32.344 -25.797 0.111 1 95.12 506 GLU B CA 1
ATOM 8619 C C . GLU B 1 506 ? -33 -24.422 0.1 1 95.12 506 GLU B C 1
ATOM 8621 O O . GLU B 1 506 ? -33.188 -23.797 1.151 1 95.12 506 GLU B O 1
ATOM 8626 N N . LEU B 1 507 ? -33.25 -23.953 -1.095 1 94.88 507 LEU B N 1
ATOM 8627 C CA . LEU B 1 507 ? -34.125 -22.812 -1.224 1 94.88 507 LEU B CA 1
ATOM 8628 C C . LEU B 1 507 ? -35.594 -23.219 -1.077 1 94.88 507 LEU B C 1
ATOM 8630 O O . LEU B 1 507 ? -36.156 -23.906 -1.946 1 94.88 507 LEU B O 1
ATOM 8634 N N . PRO B 1 508 ? -36.219 -22.75 -0.037 1 89.69 508 PRO B N 1
ATOM 8635 C CA . PRO B 1 508 ? -37.562 -23.266 0.242 1 89.69 508 PRO B CA 1
ATOM 8636 C C . PRO B 1 508 ? -38.594 -22.875 -0.833 1 89.69 508 PRO B C 1
ATOM 8638 O O . PRO B 1 508 ? -38.656 -21.703 -1.226 1 89.69 508 PRO B O 1
ATOM 8641 N N . ALA B 1 509 ? -39.344 -23.875 -1.228 1 90.38 509 ALA B N 1
ATOM 8642 C CA . ALA B 1 509 ? -40.406 -23.625 -2.199 1 90.38 509 ALA B CA 1
ATOM 8643 C C . ALA B 1 509 ? -41.406 -22.594 -1.676 1 90.38 509 ALA B C 1
ATOM 8645 O O . ALA B 1 509 ? -41.938 -21.781 -2.441 1 90.38 509 ALA B O 1
ATOM 8646 N N . ALA B 1 510 ? -41.656 -22.656 -0.44 1 91.25 510 ALA B N 1
ATOM 8647 C CA . ALA B 1 510 ? -42.562 -21.719 0.193 1 91.25 510 ALA B CA 1
ATOM 8648 C C . ALA B 1 510 ? -42.094 -20.281 0.029 1 91.25 510 ALA B C 1
ATOM 8650 O O . ALA B 1 510 ? -42.906 -19.375 -0.158 1 91.25 510 ALA B O 1
ATOM 8651 N N . PHE B 1 511 ? -40.844 -20.109 0.093 1 93.75 511 PHE B N 1
ATOM 8652 C CA . PHE B 1 511 ? -40.281 -18.766 -0.053 1 93.75 511 PHE B CA 1
ATOM 8653 C C . PHE B 1 511 ? -40.469 -18.25 -1.471 1 93.75 511 PHE B C 1
ATOM 8655 O O . PHE B 1 511 ? -40.875 -17.094 -1.664 1 93.75 511 PHE B O 1
ATOM 8662 N N . ILE B 1 512 ? -40.281 -19.047 -2.379 1 93.44 512 ILE B N 1
ATOM 8663 C CA . ILE B 1 512 ? -40.469 -18.672 -3.777 1 93.44 512 ILE B CA 1
ATOM 8664 C C . ILE B 1 512 ? -41.938 -18.359 -4.031 1 93.44 512 ILE B C 1
ATOM 8666 O O . ILE B 1 512 ? -42.25 -17.375 -4.688 1 93.44 512 ILE B O 1
ATOM 8670 N N . LYS B 1 513 ? -42.781 -19.25 -3.525 1 90.75 513 LYS B N 1
ATOM 8671 C CA . LYS B 1 513 ? -44.219 -19.062 -3.705 1 90.75 513 LYS B CA 1
ATOM 8672 C C . LYS B 1 513 ? -44.656 -17.734 -3.115 1 90.75 513 LYS B C 1
ATOM 8674 O O . LYS B 1 513 ? -45.5 -17.047 -3.713 1 90.75 513 LYS B O 1
ATOM 8679 N N . GLU B 1 514 ? -44.125 -17.453 -2.066 1 91.5 514 GLU B N 1
ATOM 8680 C CA . GLU B 1 514 ? -44.5 -16.203 -1.383 1 91.5 514 GLU B CA 1
ATOM 8681 C C . GLU B 1 514 ? -44.156 -14.992 -2.244 1 91.5 514 GLU B C 1
ATOM 8683 O O . GLU B 1 514 ? -44.906 -14 -2.221 1 91.5 514 GLU B O 1
ATOM 8688 N N . HIS B 1 515 ? -43.188 -15.078 -3.064 1 92.25 515 HIS B N 1
ATOM 8689 C CA . HIS B 1 515 ? -42.719 -13.898 -3.787 1 92.25 515 HIS B CA 1
ATOM 8690 C C . HIS B 1 515 ? -42.906 -14.062 -5.289 1 92.25 515 HIS B C 1
ATOM 8692 O O . HIS B 1 515 ? -42.688 -13.117 -6.055 1 92.25 515 HIS B O 1
ATOM 8698 N N . GLY B 1 516 ? -43.344 -15.258 -5.652 1 90.56 516 GLY B N 1
ATOM 8699 C CA . GLY B 1 516 ? -43.5 -15.562 -7.066 1 90.56 516 GLY B CA 1
ATOM 8700 C C . GLY B 1 516 ? -42.219 -16.016 -7.727 1 90.56 516 GLY B C 1
ATOM 8701 O O . GLY B 1 516 ? -42.188 -17.047 -8.406 1 90.56 516 GLY B O 1
ATOM 8702 N N . SER B 1 517 ? -41.188 -15.195 -7.547 1 94.69 517 SER B N 1
ATOM 8703 C CA . SER B 1 517 ? -39.844 -15.508 -8.023 1 94.69 517 SER B CA 1
ATOM 8704 C C . SER B 1 517 ? -38.781 -14.836 -7.16 1 94.69 517 SER B C 1
ATOM 8706 O O . SER B 1 517 ? -39.125 -14.016 -6.293 1 94.69 517 SER B O 1
ATOM 8708 N N . VAL B 1 518 ? -37.594 -15.328 -7.375 1 96.38 518 VAL B N 1
ATOM 8709 C CA . VAL B 1 518 ? -36.469 -14.727 -6.656 1 96.38 518 VAL B CA 1
ATOM 8710 C C . VAL B 1 518 ? -35.312 -14.477 -7.621 1 96.38 518 VAL B C 1
ATOM 8712 O O . VAL B 1 518 ? -35.312 -14.945 -8.758 1 96.38 518 VAL B O 1
ATOM 8715 N N . ILE B 1 519 ? -34.406 -13.617 -7.215 1 96.81 519 ILE B N 1
ATOM 8716 C CA . ILE B 1 519 ? -33.156 -13.367 -7.941 1 96.81 519 ILE B CA 1
ATOM 8717 C C . ILE B 1 519 ? -31.984 -13.992 -7.191 1 96.81 519 ILE B C 1
ATOM 8719 O O . ILE B 1 519 ? -31.859 -13.836 -5.973 1 96.81 519 ILE B O 1
ATOM 8723 N N . VAL B 1 520 ? -31.156 -14.781 -7.852 1 96.69 520 VAL B N 1
ATOM 8724 C CA . VAL B 1 520 ? -30 -15.438 -7.242 1 96.69 520 VAL B CA 1
ATOM 8725 C C . VAL B 1 520 ? -28.703 -14.859 -7.828 1 96.69 520 VAL B C 1
ATOM 8727 O O . VAL B 1 520 ? -28.531 -14.836 -9.047 1 96.69 520 VAL B O 1
ATOM 8730 N N . GLU B 1 521 ? -27.844 -14.352 -6.988 1 96.12 521 GLU B N 1
ATOM 8731 C CA . GLU B 1 521 ? -26.609 -13.75 -7.48 1 96.12 521 GLU B CA 1
ATOM 8732 C C . GLU B 1 521 ? -25.578 -14.812 -7.84 1 96.12 521 GLU B C 1
ATOM 8734 O O . GLU B 1 521 ? -25.75 -15.992 -7.508 1 96.12 521 GLU B O 1
ATOM 8739 N N . ASN B 1 522 ? -24.516 -14.414 -8.5 1 94.69 522 ASN B N 1
ATOM 8740 C CA . ASN B 1 522 ? -23.641 -15.336 -9.234 1 94.69 522 ASN B CA 1
ATOM 8741 C C . ASN B 1 522 ? -22.609 -15.984 -8.32 1 94.69 522 ASN B C 1
ATOM 8743 O O . ASN B 1 522 ? -21.875 -16.875 -8.742 1 94.69 522 ASN B O 1
ATOM 8747 N N . HIS B 1 523 ? -22.562 -15.734 -7.055 1 96.31 523 HIS B N 1
ATOM 8748 C CA . HIS B 1 523 ? -21.688 -16.438 -6.121 1 96.31 523 HIS B CA 1
ATOM 8749 C C . HIS B 1 523 ? -22.375 -17.641 -5.512 1 96.31 523 HIS B C 1
ATOM 8751 O O . HIS B 1 523 ? -21.875 -18.234 -4.555 1 96.31 523 HIS B O 1
ATOM 8757 N N . LEU B 1 524 ? -23.5 -17.938 -6.105 1 96.88 524 LEU B N 1
ATOM 8758 C CA . LEU B 1 524 ? -24.219 -19.172 -5.777 1 96.88 524 LEU B CA 1
ATOM 8759 C C . LEU B 1 524 ? -24.406 -20.031 -7.02 1 96.88 524 LEU B C 1
ATOM 8761 O O . LEU B 1 524 ? -24.688 -19.516 -8.102 1 96.88 524 LEU B O 1
ATOM 8765 N N . ASN B 1 525 ? -24.219 -21.297 -6.816 1 97.12 525 ASN B N 1
ATOM 8766 C CA . ASN B 1 525 ? -24.719 -22.281 -7.781 1 97.12 525 ASN B CA 1
ATOM 8767 C C . ASN B 1 525 ? -26.125 -22.75 -7.43 1 97.12 525 ASN B C 1
ATOM 8769 O O . ASN B 1 525 ? -26.469 -22.875 -6.254 1 97.12 525 ASN B O 1
ATOM 8773 N N . MET B 1 526 ? -26.875 -22.984 -8.469 1 96.81 526 MET B N 1
ATOM 8774 C CA . MET B 1 526 ? -28.219 -23.547 -8.312 1 96.81 526 MET B CA 1
ATOM 8775 C C . MET B 1 526 ? -28.297 -24.969 -8.844 1 96.81 526 MET B C 1
ATOM 8777 O O . MET B 1 526 ? -28.062 -25.203 -10.031 1 96.81 526 MET B O 1
ATOM 8781 N N . VAL B 1 527 ? -28.5 -25.891 -7.973 1 97.25 527 VAL B N 1
ATOM 8782 C CA . VAL B 1 527 ? -28.75 -27.281 -8.383 1 97.25 527 VAL B CA 1
ATOM 8783 C C . VAL B 1 527 ? -30.25 -27.5 -8.562 1 97.25 527 VAL B C 1
ATOM 8785 O O . VAL B 1 527 ? -30.969 -27.75 -7.59 1 97.25 527 VAL B O 1
ATOM 8788 N N . LYS B 1 528 ? -30.656 -27.578 -9.789 1 95.31 528 LYS B N 1
ATOM 8789 C CA . LYS B 1 528 ? -32.094 -27.578 -10.133 1 95.31 528 LYS B CA 1
ATOM 8790 C C . LYS B 1 528 ? -32.531 -28.938 -10.656 1 95.31 528 LYS B C 1
ATOM 8792 O O . LYS B 1 528 ? -31.766 -29.609 -11.367 1 95.31 528 LYS B O 1
ATOM 8797 N N . PRO B 1 529 ? -33.75 -29.312 -10.258 1 92.62 529 PRO B N 1
ATOM 8798 C CA . PRO B 1 529 ? -34.281 -30.547 -10.836 1 92.62 529 PRO B CA 1
ATOM 8799 C C . PRO B 1 529 ? -34.469 -30.469 -12.352 1 92.62 529 PRO B C 1
ATOM 8801 O O . PRO B 1 529 ? -34.844 -29.406 -12.875 1 92.62 529 PRO B O 1
ATOM 8804 N N . LEU B 1 530 ? -34 -31.484 -12.883 1 86.25 530 LEU B N 1
ATOM 8805 C CA . LEU B 1 530 ? -34.281 -31.578 -14.312 1 86.25 530 LEU B CA 1
ATOM 8806 C C . LEU B 1 530 ? -35.781 -31.734 -14.562 1 86.25 530 LEU B C 1
ATOM 8808 O O . LEU B 1 530 ? -36.562 -31.672 -13.633 1 86.25 530 LEU B O 1
ATOM 8812 N N . SER B 1 531 ? -36.281 -32.188 -15.914 1 73.62 531 SER B N 1
ATOM 8813 C CA . SER B 1 531 ? -37.688 -32.312 -16.281 1 73.62 531 SER B CA 1
ATOM 8814 C C . SER B 1 531 ? -38.375 -33.406 -15.43 1 73.62 531 SER B C 1
ATOM 8816 O O . SER B 1 531 ? -37.906 -34.531 -15.367 1 73.62 531 SER B O 1
ATOM 8818 N N . GLY B 1 532 ? -39.312 -33.031 -14.43 1 70.19 532 GLY B N 1
ATOM 8819 C CA . GLY B 1 532 ? -40.062 -33.969 -13.617 1 70.19 532 GLY B CA 1
ATOM 8820 C C . GLY B 1 532 ? -39.594 -34.062 -12.188 1 70.19 532 GLY B C 1
ATOM 8821 O O . GLY B 1 532 ? -38.844 -33.188 -11.719 1 70.19 532 GLY B O 1
ATOM 8822 N N . LYS B 1 533 ? -40 -35.094 -11.359 1 81.62 533 LYS B N 1
ATOM 8823 C CA . LYS B 1 533 ? -39.594 -35.375 -9.977 1 81.62 533 LYS B CA 1
ATOM 8824 C C . LYS B 1 533 ? -38.219 -36 -9.93 1 81.62 533 LYS B C 1
ATOM 8826 O O . LYS B 1 533 ? -37.969 -37.062 -10.555 1 81.62 533 LYS B O 1
ATOM 8831 N N . PRO B 1 534 ? -37.25 -35.406 -9.289 1 90.38 534 PRO B N 1
ATOM 8832 C CA . PRO B 1 534 ? -35.938 -36 -9.18 1 90.38 534 PRO B CA 1
ATOM 8833 C C . PRO B 1 534 ? -35.938 -37.344 -8.461 1 90.38 534 PRO B C 1
ATOM 8835 O O . PRO B 1 534 ? -36.844 -37.625 -7.684 1 90.38 534 PRO B O 1
ATOM 8838 N N . ARG B 1 535 ? -34.969 -38.094 -8.742 1 93.25 535 ARG B N 1
ATOM 8839 C CA . ARG B 1 535 ? -34.875 -39.438 -8.164 1 93.25 535 ARG B CA 1
ATOM 8840 C C . ARG B 1 535 ? -34.406 -39.375 -6.711 1 93.25 535 ARG B C 1
ATOM 8842 O O . ARG B 1 535 ? -34.719 -40.281 -5.922 1 93.25 535 ARG B O 1
ATOM 8849 N N . ILE B 1 536 ? -33.688 -38.312 -6.406 1 95 536 ILE B N 1
ATOM 8850 C CA . ILE B 1 536 ? -33.281 -38 -5.047 1 95 536 ILE B CA 1
ATOM 8851 C C . ILE B 1 536 ? -33.875 -36.656 -4.613 1 95 536 ILE B C 1
ATOM 8853 O O . ILE B 1 536 ? -33.875 -35.719 -5.379 1 95 536 ILE B O 1
ATOM 8857 N N . SER B 1 537 ? -34.375 -36.656 -3.447 1 94.5 537 SER B N 1
ATOM 8858 C CA . SER B 1 537 ? -35.062 -35.438 -2.994 1 94.5 537 SER B CA 1
ATOM 8859 C C . SER B 1 537 ? -34.062 -34.312 -2.797 1 94.5 537 SER B C 1
ATOM 8861 O O . SER B 1 537 ? -32.906 -34.531 -2.494 1 94.5 537 SER B O 1
ATOM 8863 N N . PRO B 1 538 ? -34.562 -33.062 -2.965 1 94.38 538 PRO B N 1
ATOM 8864 C CA . PRO B 1 538 ? -33.688 -31.906 -2.725 1 94.38 538 PRO B CA 1
ATOM 8865 C C . PRO B 1 538 ? -33.125 -31.875 -1.304 1 94.38 538 PRO B C 1
ATOM 8867 O O . PRO B 1 538 ? -31.984 -31.484 -1.099 1 94.38 538 PRO B O 1
ATOM 8870 N N . ALA B 1 539 ? -33.906 -32.25 -0.403 1 93.88 539 ALA B N 1
ATOM 8871 C CA . ALA B 1 539 ? -33.469 -32.281 0.984 1 93.88 539 ALA B CA 1
ATOM 8872 C C . ALA B 1 539 ? -32.281 -33.25 1.15 1 93.88 539 ALA B C 1
ATOM 8874 O O . ALA B 1 539 ? -31.312 -32.938 1.834 1 93.88 539 ALA B O 1
ATOM 8875 N N . THR B 1 540 ? -32.438 -34.406 0.562 1 95.81 540 THR B N 1
ATOM 8876 C CA . THR B 1 540 ? -31.375 -35.375 0.623 1 95.81 540 THR B CA 1
ATOM 8877 C C . THR B 1 540 ? -30.125 -34.875 -0.1 1 95.81 540 THR B C 1
ATOM 8879 O O . THR B 1 540 ? -29 -35.031 0.39 1 95.81 540 THR B O 1
ATOM 8882 N N . LEU B 1 541 ? -30.328 -34.25 -1.208 1 96.75 541 LEU B N 1
ATOM 8883 C CA . LEU B 1 541 ? -29.203 -33.688 -1.948 1 96.75 541 LEU B CA 1
ATOM 8884 C C . LEU B 1 541 ? -28.469 -32.656 -1.099 1 96.75 541 LEU B C 1
ATOM 8886 O O . LEU B 1 541 ? -27.234 -32.688 -1.025 1 96.75 541 LEU B O 1
ATOM 8890 N N . ALA B 1 542 ? -29.188 -31.781 -0.493 1 96.31 542 ALA B N 1
ATOM 8891 C CA . ALA B 1 542 ? -28.578 -30.766 0.367 1 96.31 542 ALA B CA 1
ATOM 8892 C C . ALA B 1 542 ? -27.797 -31.422 1.504 1 96.31 542 ALA B C 1
ATOM 8894 O O . ALA B 1 542 ? -26.688 -30.984 1.831 1 96.31 542 ALA B O 1
ATOM 8895 N N . ALA B 1 543 ? -28.344 -32.406 2.045 1 95.25 543 ALA B N 1
ATOM 8896 C CA . ALA B 1 543 ? -27.688 -33.125 3.133 1 95.25 543 ALA B CA 1
ATOM 8897 C C . ALA B 1 543 ? -26.375 -33.781 2.656 1 95.25 543 ALA B C 1
ATOM 8899 O O . ALA B 1 543 ? -25.359 -33.719 3.348 1 95.25 543 ALA B O 1
ATOM 8900 N N . VAL B 1 544 ? -26.422 -34.344 1.528 1 96.19 544 VAL B N 1
ATOM 8901 C CA . VAL B 1 544 ? -25.234 -35 0.962 1 96.19 544 VAL B CA 1
ATOM 8902 C C . VAL B 1 544 ? -24.141 -33.969 0.708 1 96.19 544 VAL B C 1
ATOM 8904 O O . VAL B 1 544 ? -23 -34.156 1.109 1 96.19 544 VAL B O 1
ATOM 8907 N N . LEU B 1 545 ? -24.484 -32.844 0.103 1 96.56 545 LEU B N 1
ATOM 8908 C CA . LEU B 1 545 ? -23.516 -31.812 -0.254 1 96.56 545 LEU B CA 1
ATOM 8909 C C . LEU B 1 545 ? -22.906 -31.188 0.994 1 96.56 545 LEU B C 1
ATOM 8911 O O . LEU B 1 545 ? -21.766 -30.719 0.964 1 96.56 545 LEU B O 1
ATOM 8915 N N . ASN B 1 546 ? -23.656 -31.234 2.064 1 95.44 546 ASN B N 1
ATOM 8916 C CA . ASN B 1 546 ? -23.141 -30.656 3.309 1 95.44 546 ASN B CA 1
ATOM 8917 C C . ASN B 1 546 ? -22.391 -31.703 4.137 1 95.44 546 ASN B C 1
ATOM 8919 O O . ASN B 1 546 ? -21.953 -31.422 5.25 1 95.44 546 ASN B O 1
ATOM 8923 N N . SER B 1 547 ? -22.266 -32.844 3.66 1 94.5 547 SER B N 1
ATOM 8924 C CA . SER B 1 547 ? -21.641 -33.906 4.422 1 94.5 547 SER B CA 1
ATOM 8925 C C . SER B 1 547 ? -20.109 -33.844 4.355 1 94.5 547 SER B C 1
ATOM 8927 O O . SER B 1 547 ? -19.562 -33.25 3.42 1 94.5 547 SER B O 1
ATOM 8929 N N . GLU B 1 548 ? -19.484 -34.469 5.324 1 91.94 548 GLU B N 1
ATOM 8930 C CA . GLU B 1 548 ? -18.031 -34.5 5.387 1 91.94 548 GLU B CA 1
ATOM 8931 C C . GLU B 1 548 ? -17.453 -35.281 4.203 1 91.94 548 GLU B C 1
ATOM 8933 O O . GLU B 1 548 ? -16.438 -34.844 3.627 1 91.94 548 GLU B O 1
ATOM 8938 N N . ILE B 1 549 ? -18.078 -36.312 3.854 1 92.94 549 ILE B N 1
ATOM 8939 C CA . ILE B 1 549 ? -17.562 -37.156 2.781 1 92.94 549 ILE B CA 1
ATOM 8940 C C . ILE B 1 549 ? -17.656 -36.406 1.449 1 92.94 549 ILE B C 1
ATOM 8942 O O . ILE B 1 549 ? -16.75 -36.469 0.618 1 92.94 549 ILE B O 1
ATOM 8946 N N . ALA B 1 550 ? -18.719 -35.75 1.216 1 93.31 550 ALA B N 1
ATOM 8947 C CA . ALA B 1 550 ? -18.844 -34.938 -0.01 1 93.31 550 ALA B CA 1
ATOM 8948 C C . ALA B 1 550 ? -17.781 -33.844 -0.069 1 93.31 550 ALA B C 1
ATOM 8950 O O . ALA B 1 550 ? -17.25 -33.562 -1.14 1 93.31 550 ALA B O 1
ATOM 8951 N N . ASP B 1 551 ? -17.562 -33.281 1.038 1 93 551 ASP B N 1
ATOM 8952 C CA . ASP B 1 551 ? -16.5 -32.281 1.124 1 93 551 ASP B CA 1
ATOM 8953 C C . ASP B 1 551 ? -15.148 -32.906 0.738 1 93 551 ASP B C 1
ATOM 8955 O O . ASP B 1 551 ? -14.391 -32.312 -0.034 1 93 551 ASP B O 1
ATOM 8959 N N . GLN B 1 552 ? -14.867 -34.031 1.247 1 90.69 552 GLN B N 1
ATOM 8960 C CA . GLN B 1 552 ? -13.625 -34.719 0.923 1 90.69 552 GLN B CA 1
ATOM 8961 C C . GLN B 1 552 ? -13.547 -35.031 -0.565 1 90.69 552 GLN B C 1
ATOM 8963 O O . GLN B 1 552 ? -12.492 -34.906 -1.187 1 90.69 552 GLN B O 1
ATOM 8968 N N . VAL B 1 553 ? -14.617 -35.469 -1.069 1 91.31 553 VAL B N 1
ATOM 8969 C CA . VAL B 1 553 ? -14.68 -35.781 -2.49 1 91.31 553 VAL B CA 1
ATOM 8970 C C . VAL B 1 553 ? -14.367 -34.562 -3.316 1 91.31 553 VAL B C 1
ATOM 8972 O O . VAL B 1 553 ? -13.539 -34.594 -4.234 1 91.31 553 VAL B O 1
ATOM 8975 N N . PHE B 1 554 ? -14.969 -33.469 -2.961 1 92.06 554 PHE B N 1
ATOM 8976 C CA . PHE B 1 554 ? -14.781 -32.25 -3.709 1 92.06 554 PHE B CA 1
ATOM 8977 C C . PHE B 1 554 ? -13.336 -31.766 -3.617 1 92.06 554 PHE B C 1
ATOM 8979 O O . PHE B 1 554 ? -12.789 -31.234 -4.586 1 92.06 554 PHE B O 1
ATOM 8986 N N . ARG B 1 555 ? -12.742 -31.953 -2.523 1 88.56 555 ARG B N 1
ATOM 8987 C CA . ARG B 1 555 ? -11.352 -31.547 -2.33 1 88.56 555 ARG B CA 1
ATOM 8988 C C . ARG B 1 555 ? -10.414 -32.375 -3.199 1 88.56 555 ARG B C 1
ATOM 8990 O O . ARG B 1 555 ? -9.305 -31.938 -3.514 1 88.56 555 ARG B O 1
ATOM 8997 N N . CYS B 1 556 ? -10.828 -33.531 -3.615 1 87.69 556 CYS B N 1
ATOM 8998 C CA . CYS B 1 556 ? -10.039 -34.375 -4.52 1 87.69 556 CYS B CA 1
ATOM 8999 C C . CYS B 1 556 ? -10.156 -33.875 -5.957 1 87.69 556 CYS B C 1
ATOM 9001 O O . CYS B 1 556 ? -9.375 -34.281 -6.82 1 87.69 556 CYS B O 1
ATOM 9003 N N . ILE B 1 557 ? -11.102 -33 -6.125 1 85.44 557 ILE B N 1
ATOM 9004 C CA . ILE B 1 557 ? -11.391 -32.531 -7.477 1 85.44 557 ILE B CA 1
ATOM 9005 C C . ILE B 1 557 ? -10.852 -31.125 -7.66 1 85.44 557 ILE B C 1
ATOM 9007 O O . ILE B 1 557 ? -10.211 -30.812 -8.672 1 85.44 557 ILE B O 1
ATOM 9011 N N . SER B 1 558 ? -11.102 -30.281 -6.672 1 82 558 SER B N 1
ATOM 9012 C CA . SER B 1 558 ? -10.914 -28.859 -6.926 1 82 558 SER B CA 1
ATOM 9013 C C . SER B 1 558 ? -9.812 -28.281 -6.051 1 82 558 SER B C 1
ATOM 9015 O O . SER B 1 558 ? -9.781 -28.516 -4.84 1 82 558 SER B O 1
ATOM 9017 N N . GLY B 1 559 ? -8.945 -27.609 -6.707 1 75.06 559 GLY B N 1
ATOM 9018 C CA . GLY B 1 559 ? -7.941 -26.828 -6.008 1 75.06 559 GLY B CA 1
ATOM 9019 C C . GLY B 1 559 ? -8.188 -25.328 -6.078 1 75.06 559 GLY B C 1
ATOM 9020 O O . GLY B 1 559 ? -7.363 -24.547 -5.621 1 75.06 559 GLY B O 1
ATOM 9021 N N . SER B 1 560 ? -9.25 -24.969 -6.57 1 78.06 560 SER B N 1
ATOM 9022 C CA . SER B 1 560 ? -9.609 -23.562 -6.75 1 78.06 560 SER B CA 1
ATOM 9023 C C . SER B 1 560 ? -10.453 -23.062 -5.594 1 78.06 560 SER B C 1
ATOM 9025 O O . SER B 1 560 ? -11.055 -23.844 -4.859 1 78.06 560 SER B O 1
ATOM 9027 N N . VAL B 1 561 ? -10.453 -21.781 -5.441 1 82.31 561 VAL B N 1
ATOM 9028 C CA . VAL B 1 561 ? -11.352 -21.156 -4.477 1 82.31 561 VAL B CA 1
ATOM 9029 C C . VAL B 1 561 ? -12.773 -21.172 -5.012 1 82.31 561 VAL B C 1
ATOM 9031 O O . VAL B 1 561 ? -13.734 -21.078 -4.242 1 82.31 561 VAL B O 1
ATOM 9034 N N . ALA B 1 562 ? -12.875 -21.312 -6.281 1 85.5 562 ALA B N 1
ATOM 9035 C CA . ALA B 1 562 ? -14.188 -21.297 -6.922 1 85.5 562 ALA B CA 1
ATOM 9036 C C . ALA B 1 562 ? -14.781 -22.703 -6.965 1 85.5 562 ALA B C 1
ATOM 9038 O O . ALA B 1 562 ? -14.094 -23.672 -7.324 1 85.5 562 ALA B O 1
ATOM 9039 N N . VAL B 1 563 ? -16.016 -22.859 -6.547 1 92 563 VAL B N 1
ATOM 9040 C CA . VAL B 1 563 ? -16.844 -24.047 -6.762 1 92 563 VAL B CA 1
ATOM 9041 C C . VAL B 1 563 ? -17.672 -23.875 -8.031 1 92 563 VAL B C 1
ATOM 9043 O O . VAL B 1 563 ? -18.719 -23.219 -8.016 1 92 563 VAL B O 1
ATOM 9046 N N . SER B 1 564 ? -17.297 -24.531 -9.078 1 90.25 564 SER B N 1
ATOM 9047 C CA . SER B 1 564 ? -17.953 -24.281 -10.352 1 90.25 564 SER B CA 1
ATOM 9048 C C . SER B 1 564 ? -19.109 -25.25 -10.57 1 90.25 564 SER B C 1
ATOM 9050 O O . SER B 1 564 ? -19.156 -26.312 -9.953 1 90.25 564 SER B O 1
ATOM 9052 N N . ALA B 1 565 ? -20.031 -24.875 -11.492 1 92.19 565 ALA B N 1
ATOM 9053 C CA . ALA B 1 565 ? -21.141 -25.75 -11.891 1 92.19 565 ALA B CA 1
ATOM 9054 C C . ALA B 1 565 ? -20.625 -27.031 -12.531 1 92.19 565 ALA B C 1
ATOM 9056 O O . ALA B 1 565 ? -21.156 -28.109 -12.273 1 92.19 565 ALA B O 1
ATOM 9057 N N . PHE B 1 566 ? -19.672 -26.891 -13.242 1 87.31 566 PHE B N 1
ATOM 9058 C CA . PHE B 1 566 ? -19.078 -28.031 -13.938 1 87.31 566 PHE B CA 1
ATOM 9059 C C . PHE B 1 566 ? -18.516 -29.047 -12.938 1 87.31 566 PHE B C 1
ATOM 9061 O O . PHE B 1 566 ? -18.781 -30.234 -13.055 1 87.31 566 PHE B O 1
ATOM 9068 N N . GLU B 1 567 ? -17.797 -28.578 -11.977 1 89.38 567 GLU B N 1
ATOM 9069 C CA . GLU B 1 567 ? -17.219 -29.438 -10.945 1 89.38 567 GLU B CA 1
ATOM 9070 C C . GLU B 1 567 ? -18.312 -30.125 -10.133 1 89.38 567 GLU B C 1
ATOM 9072 O O . GLU B 1 567 ? -18.219 -31.328 -9.828 1 89.38 567 GLU B O 1
ATOM 9077 N N . LEU B 1 568 ? -19.281 -29.391 -9.828 1 92.44 568 LEU B N 1
ATOM 9078 C CA . LEU B 1 568 ? -20.391 -29.969 -9.078 1 92.44 568 LEU B CA 1
ATOM 9079 C C . LEU B 1 568 ? -21.078 -31.062 -9.875 1 92.44 568 LEU B C 1
ATOM 9081 O O . LEU B 1 568 ? -21.406 -32.125 -9.336 1 92.44 568 LEU B O 1
ATOM 9085 N N . GLN B 1 569 ? -21.297 -30.797 -11.109 1 91 569 GLN B N 1
ATOM 9086 C CA . GLN B 1 569 ? -21.969 -31.766 -11.977 1 91 569 GLN B CA 1
ATOM 9087 C C . GLN B 1 569 ? -21.156 -33.031 -12.133 1 91 569 GLN B C 1
ATOM 9089 O O . GLN B 1 569 ? -21.703 -34.125 -12.391 1 91 569 GLN B O 1
ATOM 9094 N N . ALA B 1 570 ? -19.922 -32.906 -11.906 1 87.75 570 ALA B N 1
ATOM 9095 C CA . ALA B 1 570 ? -19.016 -34.031 -12.125 1 87.75 570 ALA B CA 1
ATOM 9096 C C . ALA B 1 570 ? -18.766 -34.812 -10.836 1 87.75 570 ALA B C 1
ATOM 9098 O O . ALA B 1 570 ? -18.062 -35.812 -10.828 1 87.75 570 ALA B O 1
ATOM 9099 N N . LEU B 1 571 ? -19.344 -34.469 -9.789 1 91.44 571 LEU B N 1
ATOM 9100 C CA . LEU B 1 571 ? -19.156 -35.125 -8.508 1 91.44 571 LEU B CA 1
ATOM 9101 C C . LEU B 1 571 ? -19.594 -36.562 -8.57 1 91.44 571 LEU B C 1
ATOM 9103 O O . LEU B 1 571 ? -20.734 -36.875 -8.945 1 91.44 571 LEU B O 1
ATOM 9107 N N . PRO B 1 572 ? -18.641 -37.438 -8.258 1 91.62 572 PRO B N 1
ATOM 9108 C CA . PRO B 1 572 ? -19.078 -38.844 -8.172 1 91.62 572 PRO B CA 1
ATOM 9109 C C . PRO B 1 572 ? -20.062 -39.094 -7.023 1 91.62 572 PRO B C 1
ATOM 9111 O O . PRO B 1 572 ? -19.812 -38.656 -5.895 1 91.62 572 PRO B O 1
ATOM 9114 N N . LEU B 1 573 ? -21.125 -39.812 -7.359 1 94.25 573 LEU B N 1
ATOM 9115 C CA . LEU B 1 573 ? -22.188 -40 -6.387 1 94.25 573 LEU B CA 1
ATOM 9116 C C . LEU B 1 573 ? -22.594 -41.469 -6.348 1 94.25 573 LEU B C 1
ATOM 9118 O O . LEU B 1 573 ? -22.438 -42.219 -7.336 1 94.25 573 LEU B O 1
ATOM 9122 N N . PRO B 1 574 ? -23.078 -41.938 -5.156 1 93.06 574 PRO B N 1
ATOM 9123 C CA . PRO B 1 574 ? -23.641 -43.312 -5.117 1 93.06 574 PRO B CA 1
ATOM 9124 C C . PRO B 1 574 ? -24.828 -43.469 -6.051 1 93.06 574 PRO B C 1
ATOM 9126 O O . PRO B 1 574 ? -25.5 -42.5 -6.383 1 93.06 574 PRO B O 1
ATOM 9129 N N . ASN B 1 575 ? -24.969 -44.719 -6.453 1 93.12 575 ASN B N 1
ATOM 9130 C CA . ASN B 1 575 ? -26.109 -45 -7.316 1 93.12 575 ASN B CA 1
ATOM 9131 C C . ASN B 1 575 ? -27.438 -44.688 -6.613 1 93.12 575 ASN B C 1
ATOM 9133 O O . ASN B 1 575 ? -27.547 -44.812 -5.395 1 93.12 575 ASN B O 1
ATOM 9137 N N . VAL B 1 576 ? -28.406 -44.375 -7.414 1 93.62 576 VAL B N 1
ATOM 9138 C CA . VAL B 1 576 ? -29.703 -43.938 -6.922 1 93.62 576 VAL B CA 1
ATOM 9139 C C . VAL B 1 576 ? -30.312 -45 -6.016 1 93.62 576 VAL B C 1
ATOM 9141 O O . VAL B 1 576 ? -30.859 -44.688 -4.965 1 93.62 576 VAL B O 1
ATOM 9144 N N . GLU B 1 577 ? -30.141 -46.188 -6.328 1 92.56 577 GLU B N 1
ATOM 9145 C CA . GLU B 1 577 ? -30.766 -47.312 -5.609 1 92.56 577 GLU B CA 1
ATOM 9146 C C . GLU B 1 577 ? -30.188 -47.438 -4.203 1 92.56 577 GLU B C 1
ATOM 9148 O O . GLU B 1 577 ? -30.906 -47.812 -3.271 1 92.56 577 GLU B O 1
ATOM 9153 N N . SER B 1 578 ? -29 -47.156 -4.066 1 93.44 578 SER B N 1
ATOM 9154 C CA . SER B 1 578 ? -28.328 -47.312 -2.785 1 93.44 578 SER B CA 1
ATOM 9155 C C . SER B 1 578 ? -28.656 -46.156 -1.83 1 93.44 578 SER B C 1
ATOM 9157 O O . SER B 1 578 ? -28.312 -46.219 -0.646 1 93.44 578 SER B O 1
ATOM 9159 N N . MET B 1 579 ? -29.453 -45.188 -2.256 1 95.31 579 MET B N 1
ATOM 9160 C CA . MET B 1 579 ? -29.641 -43.969 -1.483 1 95.31 579 MET B CA 1
ATOM 9161 C C . MET B 1 579 ? -30.906 -44.031 -0.623 1 95.31 579 MET B C 1
ATOM 9163 O O . MET B 1 579 ? -31.172 -43.125 0.168 1 95.31 579 MET B O 1
ATOM 9167 N N . ALA B 1 580 ? -31.562 -45.125 -0.691 1 94.62 580 ALA B N 1
ATOM 9168 C CA . ALA B 1 580 ? -32.844 -45.281 0.018 1 94.62 580 ALA B CA 1
ATOM 9169 C C . ALA B 1 580 ? -32.656 -45.062 1.521 1 94.62 580 ALA B C 1
ATOM 9171 O O . ALA B 1 580 ? -33.406 -44.344 2.154 1 94.62 580 ALA B O 1
ATOM 9172 N N . PRO B 1 581 ? -31.609 -45.719 2.098 1 94.44 581 PRO B N 1
ATOM 9173 C CA . PRO B 1 581 ? -31.422 -45.5 3.535 1 94.44 581 PRO B CA 1
ATOM 9174 C C . PRO B 1 581 ? -31.188 -44.031 3.895 1 94.44 581 PRO B C 1
ATOM 9176 O O . PRO B 1 581 ? -31.641 -43.562 4.945 1 94.44 581 PRO B O 1
ATOM 9179 N N . ILE B 1 582 ? -30.469 -43.281 3.094 1 96.38 582 ILE B N 1
ATOM 9180 C CA . ILE B 1 582 ? -30.172 -41.906 3.355 1 96.38 582 ILE B CA 1
ATOM 9181 C C . ILE B 1 582 ? -31.453 -41.062 3.252 1 96.38 582 ILE B C 1
ATOM 9183 O O . ILE B 1 582 ? -31.719 -40.219 4.094 1 96.38 582 ILE B O 1
ATOM 9187 N N . GLU B 1 583 ? -32.219 -41.375 2.227 1 96.12 583 GLU B N 1
ATOM 9188 C CA . GLU B 1 583 ? -33.5 -40.688 2.062 1 96.12 583 GLU B CA 1
ATOM 9189 C C . GLU B 1 583 ? -34.375 -40.875 3.291 1 96.12 583 GLU B C 1
ATOM 9191 O O . GLU B 1 583 ? -35.031 -39.938 3.746 1 96.12 583 GLU B O 1
ATOM 9196 N N . ASN B 1 584 ? -34.344 -42.031 3.83 1 95.62 584 ASN B N 1
ATOM 9197 C CA . ASN B 1 584 ? -35.156 -42.344 5.016 1 95.62 584 ASN B CA 1
ATOM 9198 C C . ASN B 1 584 ? -34.656 -41.562 6.234 1 95.62 584 ASN B C 1
ATOM 9200 O O . ASN B 1 584 ? -35.469 -41.031 7.004 1 95.62 584 ASN B O 1
ATOM 9204 N N . LEU B 1 585 ? -33.375 -41.469 6.395 1 96.19 585 LEU B N 1
ATOM 9205 C CA . LEU B 1 585 ? -32.812 -40.75 7.512 1 96.19 585 LEU B CA 1
ATOM 9206 C C . LEU B 1 585 ? -33.156 -39.25 7.418 1 96.19 585 LEU B C 1
ATOM 9208 O O . LEU B 1 585 ? -33.5 -38.625 8.43 1 96.19 585 LEU B O 1
ATOM 9212 N N . VAL B 1 586 ? -33.125 -38.719 6.234 1 94.88 586 VAL B N 1
ATOM 9213 C CA . VAL B 1 586 ? -33.406 -37.312 6.02 1 94.88 586 VAL B CA 1
ATOM 9214 C C . VAL B 1 586 ? -34.906 -37.031 6.27 1 94.88 586 VAL B C 1
ATOM 9216 O O . VAL B 1 586 ? -35.281 -36.062 6.914 1 94.88 586 VAL B O 1
ATOM 9219 N N . LYS B 1 587 ? -35.781 -37.938 5.828 1 92.5 587 LYS B N 1
ATOM 9220 C CA . LYS B 1 587 ? -37.219 -37.812 6.023 1 92.5 587 LYS B CA 1
ATOM 9221 C C . LYS B 1 587 ? -37.562 -37.812 7.504 1 92.5 587 LYS B C 1
ATOM 9223 O O . LYS B 1 587 ? -38.469 -37.062 7.93 1 92.5 587 LYS B O 1
ATOM 9228 N N . ARG B 1 588 ? -36.812 -38.531 8.242 1 92.44 588 ARG B N 1
ATOM 9229 C CA . ARG B 1 588 ? -37.062 -38.656 9.672 1 92.44 588 ARG B CA 1
ATOM 9230 C C . ARG B 1 588 ? -36.344 -37.562 10.461 1 92.44 588 ARG B C 1
ATOM 9232 O O . ARG B 1 588 ? -36.375 -37.562 11.688 1 92.44 588 ARG B O 1
ATOM 9239 N N . LYS B 1 589 ? -35.656 -36.75 9.773 1 90.94 589 LYS B N 1
ATOM 9240 C CA . LYS B 1 589 ? -34.906 -35.656 10.391 1 90.94 589 LYS B CA 1
ATOM 9241 C C . LYS B 1 589 ? -33.875 -36.156 11.391 1 90.94 589 LYS B C 1
ATOM 9243 O O . LYS B 1 589 ? -33.812 -35.688 12.523 1 90.94 589 LYS B O 1
ATOM 9248 N N . ALA B 1 590 ? -33.25 -37.156 10.93 1 90.19 590 ALA B N 1
ATOM 9249 C CA . ALA B 1 590 ? -32.188 -37.75 11.758 1 90.19 590 ALA B CA 1
ATOM 9250 C C . ALA B 1 590 ? -31.047 -36.75 11.984 1 90.19 590 ALA B C 1
ATOM 9252 O O . ALA B 1 590 ? -30.891 -35.812 11.219 1 90.19 590 ALA B O 1
ATOM 9253 N N . PRO B 1 591 ? -30.312 -37 13.055 1 88.56 591 PRO B N 1
ATOM 9254 C CA . PRO B 1 591 ? -29.156 -36.125 13.289 1 88.56 591 PRO B CA 1
ATOM 9255 C C . PRO B 1 591 ? -28.125 -36.219 12.156 1 88.56 591 PRO B C 1
ATOM 9257 O O . PRO B 1 591 ? -27.969 -37.25 11.531 1 88.56 591 PRO B O 1
ATOM 9260 N N . ALA B 1 592 ? -27.484 -35.094 11.953 1 88.69 592 ALA B N 1
ATOM 9261 C CA . ALA B 1 592 ? -26.5 -35 10.891 1 88.69 592 ALA B CA 1
ATOM 9262 C C . ALA B 1 592 ? -25.438 -36.094 11.008 1 88.69 592 ALA B C 1
ATOM 9264 O O . ALA B 1 592 ? -24.984 -36.625 10 1 88.69 592 ALA B O 1
ATOM 9265 N N . ALA B 1 593 ? -25.078 -36.406 12.219 1 90.19 593 ALA B N 1
ATOM 9266 C CA . ALA B 1 593 ? -24.031 -37.406 12.461 1 90.19 593 ALA B CA 1
ATOM 9267 C C . ALA B 1 593 ? -24.422 -38.781 11.891 1 90.19 593 ALA B C 1
ATOM 9269 O O . ALA B 1 593 ? -23.594 -39.5 11.344 1 90.19 593 ALA B O 1
ATOM 9270 N N . ALA B 1 594 ? -25.672 -39.031 12.062 1 91.44 594 ALA B N 1
ATOM 9271 C CA . ALA B 1 594 ? -26.172 -40.312 11.547 1 91.44 594 ALA B CA 1
ATOM 9272 C C . ALA B 1 594 ? -26.156 -40.344 10.023 1 91.44 594 ALA B C 1
ATOM 9274 O O . ALA B 1 594 ? -25.812 -41.344 9.414 1 91.44 594 ALA B O 1
ATOM 9275 N N . ILE B 1 595 ? -26.453 -39.312 9.469 1 93.38 595 ILE B N 1
ATOM 9276 C CA . ILE B 1 595 ? -26.469 -39.188 8.016 1 93.38 595 ILE B CA 1
ATOM 9277 C C . ILE B 1 595 ? -25.031 -39.281 7.484 1 93.38 595 ILE B C 1
ATOM 9279 O O . ILE B 1 595 ? -24.766 -40 6.516 1 93.38 595 ILE B O 1
ATOM 9283 N N . HIS B 1 596 ? -24.109 -38.625 8.125 1 93.25 596 HIS B N 1
ATOM 9284 C CA . HIS B 1 596 ? -22.703 -38.656 7.734 1 93.25 596 HIS B CA 1
ATOM 9285 C C . HIS B 1 596 ? -22.156 -40.094 7.773 1 93.25 596 HIS B C 1
ATOM 9287 O O . HIS B 1 596 ? -21.453 -40.5 6.852 1 93.25 596 HIS B O 1
ATOM 9293 N N . GLU B 1 597 ? -22.5 -40.75 8.828 1 92.25 597 GLU B N 1
ATOM 9294 C CA . GLU B 1 597 ? -22.016 -42.094 8.984 1 92.25 597 GLU B CA 1
ATOM 9295 C C . GLU B 1 597 ? -22.578 -43.031 7.906 1 92.25 597 GLU B C 1
ATOM 9297 O O . GLU B 1 597 ? -21.859 -43.875 7.359 1 92.25 597 GLU B O 1
ATOM 9302 N N . ALA B 1 598 ? -23.797 -42.844 7.645 1 94.25 598 ALA B N 1
ATOM 9303 C CA . ALA B 1 598 ? -24.422 -43.656 6.613 1 94.25 598 ALA B CA 1
ATOM 9304 C C . ALA B 1 598 ? -23.812 -43.406 5.242 1 94.25 598 ALA B C 1
ATOM 9306 O O . ALA B 1 598 ? -23.594 -44.312 4.453 1 94.25 598 ALA B O 1
ATOM 9307 N N . LEU B 1 599 ? -23.578 -42.188 4.98 1 94.75 599 LEU B N 1
ATOM 9308 C CA . LEU B 1 599 ? -22.953 -41.812 3.715 1 94.75 599 LEU B CA 1
ATOM 9309 C C . LEU B 1 599 ? -21.531 -42.375 3.625 1 94.75 599 LEU B C 1
ATOM 9311 O O . LEU B 1 599 ? -21.125 -42.875 2.574 1 94.75 599 LEU B O 1
ATOM 9315 N N . ARG B 1 600 ? -20.812 -42.281 4.652 1 92.38 600 ARG B N 1
ATOM 9316 C CA . ARG B 1 600 ? -19.453 -42.812 4.68 1 92.38 600 ARG B CA 1
ATOM 9317 C C . ARG B 1 600 ? -19.453 -44.312 4.328 1 92.38 600 ARG B C 1
ATOM 9319 O O . ARG B 1 600 ? -18.594 -44.75 3.559 1 92.38 600 ARG B O 1
ATOM 9326 N N . ARG B 1 601 ? -20.391 -44.969 4.859 1 90.56 601 ARG B N 1
ATOM 9327 C CA . ARG B 1 601 ? -20.516 -46.406 4.582 1 90.56 601 ARG B CA 1
ATOM 9328 C C . ARG B 1 601 ? -20.812 -46.656 3.109 1 90.56 601 ARG B C 1
ATOM 9330 O O . ARG B 1 601 ? -20.328 -47.625 2.531 1 90.56 601 ARG B O 1
ATOM 9337 N N . LEU B 1 602 ? -21.578 -45.844 2.562 1 91.06 602 LEU B N 1
ATOM 9338 C CA . LEU B 1 602 ? -21.922 -45.969 1.154 1 91.06 602 LEU B CA 1
ATOM 9339 C C . LEU B 1 602 ? -20.703 -45.75 0.266 1 91.06 602 LEU B C 1
ATOM 9341 O O . LEU B 1 602 ? -20.531 -46.438 -0.748 1 91.06 602 LEU B O 1
ATOM 9345 N N . TYR B 1 603 ? -19.875 -44.812 0.623 1 90.69 603 TYR B N 1
ATOM 9346 C CA . TYR B 1 603 ? -18.719 -44.469 -0.194 1 90.69 603 TYR B CA 1
ATOM 9347 C C . TYR B 1 603 ? -17.594 -45.469 0.031 1 90.69 603 TYR B C 1
ATOM 9349 O O . TYR B 1 603 ? -16.875 -45.844 -0.908 1 90.69 603 TYR B O 1
ATOM 9357 N N . PHE B 1 604 ? -17.359 -45.938 1.236 1 86.19 604 PHE B N 1
ATOM 9358 C CA . PHE B 1 604 ? -16.219 -46.812 1.544 1 86.19 604 PHE B CA 1
ATOM 9359 C C . PHE B 1 604 ? -16.641 -48.281 1.577 1 86.19 604 PHE B C 1
ATOM 9361 O O . PHE B 1 604 ? -15.789 -49.156 1.483 1 86.19 604 PHE B O 1
ATOM 9368 N N . GLY B 1 605 ? -17.766 -48.594 1.504 1 70.25 605 GLY B N 1
ATOM 9369 C CA . GLY B 1 605 ? -18.219 -49.969 1.727 1 70.25 605 GLY B CA 1
ATOM 9370 C C . GLY B 1 605 ? -18.281 -50.344 3.195 1 70.25 605 GLY B C 1
ATOM 9371 O O . GLY B 1 605 ? -17.844 -49.562 4.055 1 70.25 605 GLY B O 1
ATOM 9372 N N . ASP B 1 606 ? -19.172 -51.344 3.617 1 55.59 606 ASP B N 1
ATOM 9373 C CA . ASP B 1 606 ? -19.234 -51.844 4.977 1 55.59 606 ASP B CA 1
ATOM 9374 C C . ASP B 1 606 ? -17.875 -52.375 5.43 1 55.59 606 ASP B C 1
ATOM 9376 O O . ASP B 1 606 ? -17.219 -53.125 4.703 1 55.59 606 ASP B O 1
ATOM 9380 N N . PRO B 1 607 ? -17.266 -51.719 6.434 1 45.38 607 PRO B N 1
ATOM 9381 C CA . PRO B 1 607 ? -16 -52.312 6.902 1 45.38 607 PRO B CA 1
ATOM 9382 C C . PRO B 1 607 ? -16.062 -53.812 7.031 1 45.38 607 PRO B C 1
ATOM 9384 O O . PRO B 1 607 ? -15.023 -54.5 7.016 1 45.38 607 PRO B O 1
ATOM 9387 N N . GLN B 1 608 ? -17.094 -54.5 7.555 1 38.25 608 GLN B N 1
ATOM 9388 C CA . GLN B 1 608 ? -17.125 -55.938 7.852 1 38.25 608 GLN B CA 1
ATOM 9389 C C . GLN B 1 608 ? -17.016 -56.75 6.578 1 38.25 608 GLN B C 1
ATOM 9391 O O . GLN B 1 608 ? -16.797 -57.969 6.637 1 38.25 608 GLN B O 1
ATOM 9396 N N . THR B 1 609 ? -17.578 -56.438 5.441 1 31.91 609 THR B N 1
ATOM 9397 C CA . THR B 1 609 ? -17.328 -57.375 4.367 1 31.91 609 THR B CA 1
ATOM 9398 C C . THR B 1 609 ? -16.047 -57.031 3.619 1 31.91 609 THR B C 1
ATOM 9400 O O . THR B 1 609 ? -15.773 -55.844 3.377 1 31.91 609 THR B O 1
#

Sequence (1218 aa):
MTATTRKSPTSFPRGRRLGPLVPDAPVSLQAGRVMAEAWSAQLPEQRRQHAAWSFVTEAVRSYAQAAGETLGCSLNISPVTVALTYNLNTSAAELARTLGRAACSLPIDDACYQLSACYTAMLPPALRSSQGAYYTPPALTERLLQLAEEAGVDWRTARVLDPACGGGAFLVPVAARMRRALGAIEPGRILDHFAKSLQGFEIDPFAAWLTQAWLEIAFAPELRATKRRFPAVVQVCDSLDQVLGNDRQAFDLVIGNPPYGRLKLPPAQRLRYRRSLYGHANLYGVFTDLALRWTKVGGVIAYVTPTSFFAGEYFKALRALLAREAPPLSIDFITARKGVFEGVLQEAMLATYRRGGDAAAATVHYLTLNQNGSATPDHAGIFHLPTEAAEPWLAPRTPAQQALVTRLAAMPDRLADWGYKVSTGPLVWNRFKPQLRNRPSRDVLPLIWAEAVTSDGRFIFRAQKKNHQPYFKPGPADDWLKVSTACVLVQRTTAKEQARRLIAAELPAAFIKEHGSVIVENHLNMVKPLSGKPRISPATLAAVLNSEIADQVFRCISGSVAVSAFELQALPLPNVESMAPIENLVKRKAPAAAIHEALRRLYFGDPQTMTATTRKSPTSFPRGRRLGPLVPDAPVSLQAGRVMAEAWSAQLPEQRRQHAAWSFVTEAVRSYAQAAGETLGCSLNISPVTVALTYNLNTSAAELARTLGRAACSLPIDDACYQLSACYTAMLPPALRSSQGAYYTPPALTERLLQLAEEAGVDWRTARVLDPACGGGAFLVPVAARMRRALGAIEPGRILDHFAKSLQGFEIDPFAAWLTQAWLEIAFAPELRATKRRFPAVVQVCDSLDQVLGNDRQAFDLVIGNPPYGRLKLPPAQRLRYRRSLYGHANLYGVFTDLALRWTKVGGVIAYVTPTSFFAGEYFKALRALLAREAPPLSIDFITARKGVFEGVLQEAMLATYRRGGDAAAATVHYLTLNQNGSATPDHAGIFHLPTEAAEPWLAPRTPAQQALVTRLAAMPDRLADWGYKVSTGPLVWNRFKPQLRNRPSRDVLPLIWAEAVTSDGRFIFRAQKKNHQPYFKPGPADDWLKVSTACVLVQRTTAKEQARRLIAAELPAAFIKEHGSVIVENHLNMVKPLSGKPRISPATLAAVLNSEIADQVFRCISGSVAVSAFELQALPLPNVESMAPIENLVKRKAPAAAIHEALRRLYFGDPQT